Protein AF-A0A3N5H438-F1 (afdb_monomer)

Radius of gyration: 33.27 Å; Cα contacts (8 Å, |Δi|>4): 2670; chains: 1; bounding box: 91×107×100 Å

Nearest PDB structures (foldseek):
  5n6u-assembly2_D  TM=3.757E-01  e=9.312E-01  Dictyoglomus thermophilum H-6-12
  3i0y-assembly1_B  TM=4.280E-01  e=4.410E+00  Xanthomonas campestris pv. campestris
  4zrq-assembly2_B  TM=1.124E-01  e=7.303E-01  Homo sapiens
  7u06-assembly1_b  TM=1.403E-01  e=2.233E+00  Saccharomyces cerevisiae

Sequence (1154 aa):
MGKNQVGRARLQLKKRSRRTARVAKERRRRQEQGTALDREVRRFRRRLAAVRKGLRRRDFLVGAASAGAVLGAPALLAGCSHDEDVQPGTIFFNLSHEDYANKTYTLTGAGKTYRLTKVSDQPEVLRRARRRNSFLRSIPDSQITHHVEGTSYDTTGVSLLYLGSDLDPTAGTWEMSSVYVQLPPSSVGHAYRQARLRTPSGPLPLSPKRQMYGIAPARTEEDLREEQALYDVNAQAAAILSGGPDLFSLDPNSAAHIQTNHVNNDPDLGTLVRALQRPEYGPAQPETSPGKTNPTGWGTLTPVIDDSTGQPFKNKKGTHAGRNQYIPVFHPDIVSFAGQAVARLSSTVKDDPSLGADVTAMIPKPGDPANPALAGAMWVRRDGVSFVDQSPGGTQSGSGPAMALKQIGPQNGLQVLPTVAQNGNTPQVSMEVDNFYVRFLGVYLQFFQPGSQTPLTLSTIPEYTAGTIISGHDPCLDTATEMFVSVLGPMFTVLAIPILPGFITTSFKVPASVGTVRILASGIGAGSNNYPDTLVVGEVMTGLINYGVTAALCAVGAAAGFSVVMRTVVVPFANALAQEFIAALSSSLDGKGIYTAGFWAAQGLGLLKFILAFTSGKGLTQYIQDLVAAIVGATTEAEIEDCAPIVGWILLGISLAVGVANLLETSIEIAESPWTYVNDLVFTYDLSVAIARDPNDSTFPAQADHYTVTALIDDGTPYVQTLPVPQPPPATLDPVVFRSVPRGGMVNVSVAFNQVPSGPSEAILLGKGTTGLIPNDGTGNPAITIEELKYPINGSTKYQHRQKTALDGGGNHVWSLTAPAPTVNLSNLVCGTAGTLCNFRSITVRQGTATDPGYVGYVWQGQSTDPSQGPTCGGGGPAQLDQMANLNTGATAQQGYLAGPCGLANAGVMLSYSLLTHGTSNFYLDTSNQNALHLRQVTLAPPGFEPPSASNPSPASQSWGVLNFMPDALLLHPAGHFVSISNANHKMETLKIPTTSLPDDQAVLHLLAQPKSGKGSRPGLMTSPVAAAVAPDGTILVLEFGDPTASPPLPARIQAFDIGGNPKQFFPQQPSPYVLELTATPNQAGWQFLDMAIEYGGFIYVLSHLDGTYQLDIYSPGQSGTNPISSTTSFNAAKIAVDFWRNVYTLNYEVIPT

Foldseek 3Di:
DPPPPVVVVVVVVVVVVVVVVVVVVVVVVVVVLVVVLVVVLVVLLVVLVCVVVDDDPVVCVVVVVPPPDDPAPPLVCVPPDDPPQPAWAKAWEFPLLDPLVPKWKWKFFLLDIFTKD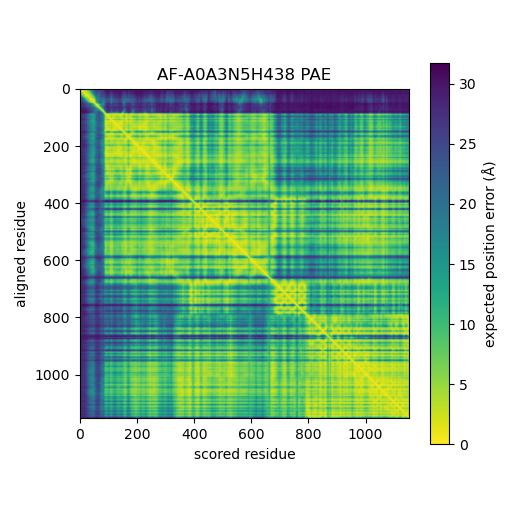FCVVPVVVLVVLVVPFVVSVLADPSRTTIMTTDDRHPLQWKMKMWMWIDQDLVQLFTWTFAIAIDFRLVLLVLLVVVQCVQVVADFGAAFLLCVVSVHDGHHDSSNSSSSRRYDYLLRRLLVLLCLFQLLFFTQRNLNSNSSRVQVRNDPLSNVLSVVCSHSQQGIAGEDPDAPDWDSGHQWYWHFLADPVPRDGQAQCDDPSGSHTFTFTFGDPVSLQSSLVSLQVSSLVSVQDPVQAEECQVPADDVPDDFDPVLQNHSAYFYFWDQFAEPAPPPPDDDADAQKDWQAATDFLQKHKDWDWDDDDPWIKIKIKMAGADQFKWWKWKFFDAVPDPDTDFQVPQPCSVVCNFANPADCLLPDRGIRTWFMAGHDQDQSSDGADHRMDTGMGIRGPRGFKMKMKIAEQADWFDPDVSRHQLGLLCSLCQSQLLCLLCSRNSNNVLSRVLRVSACVVCVVVVSSQSCVQLVVQPPPDDCLALSNLLSSLSSNLSLLSCVLVVHDGDDSSNSSSSSSCSSHPSSSSSSRSNRSSSSSSSLNSNRHNDDLRGSNNSRSLDDRMDIIMMGGFAKAWEFEAEAPVDQFHQQQFQWKKKWKFFAQRRIYIYIGTQDPRTHRGDGIDIDHGNGAFDWIKMKMWGWHQDPDLDHIWTFKMWMQFTDHRHRPDHHYTYMDTFDDTFFAPDADDDAWDWFADPVRAIFTGRPDDDDDDFPVNQDADDAQGFDFWAEKEKADDDPVAWIKIKGKTWHWHADQPPFAALQGDHTATFIWMWMFTPDGRRRQQTDIARGTYRDPQKYWEDDNRHGFKLIWIWDCNDVQWTFIWIFGRVVTDTQHQCSNPVPPFTWGQATERDRFLDWYQFSNQWIWGAHQVWQWIWIWHGDPGTDGRVVRSNRHYTRIAAGDHQDQLGAHRFREWEAAPSRKIKTWHCFAVPDVVGRWTKIFIAHSSSRQHQQQVLEPDSGIQGQPVQTVNLVKDWQYWYAEHVAWIWTWIDDPRKIKIFIDHSDRNHNHGSYMYIPNAARYWYQHNSRDIDGHHSDRRDD

Mean predicted aligned error: 12.06 Å

Solvent-accessible surface area (backbone atoms only — not comparable to full-atom values): 60414 Å² total; per-residue (Å²): 135,82,72,68,61,64,56,53,53,54,51,50,52,53,52,48,52,52,50,52,49,48,54,48,51,50,52,47,49,51,51,50,50,49,54,48,48,54,47,48,51,49,46,47,46,49,52,52,50,41,64,74,47,79,70,59,76,68,60,57,57,67,60,53,76,78,63,86,77,84,92,83,67,68,75,92,51,74,74,72,65,74,95,60,81,74,71,52,49,62,44,33,28,35,46,69,61,48,78,55,88,84,52,60,45,33,43,36,35,40,53,42,75,42,70,54,42,49,29,88,82,46,54,64,58,58,58,55,47,37,75,78,26,71,56,61,58,65,48,59,71,81,56,45,44,30,31,37,73,68,51,80,66,62,67,80,34,28,22,35,35,37,30,37,29,65,70,37,82,86,82,12,46,51,29,41,60,46,43,37,66,47,70,22,72,73,19,46,53,49,21,42,54,58,46,35,73,80,42,79,62,76,59,48,77,68,26,49,60,36,56,74,61,74,44,79,46,43,69,50,56,63,50,58,58,39,50,68,39,51,45,35,57,52,46,27,39,53,28,59,41,36,28,26,62,63,55,33,41,51,24,38,45,42,28,31,28,40,43,58,66,49,53,40,57,37,73,57,51,43,52,49,26,60,52,55,52,36,71,63,28,34,46,19,32,59,51,85,44,94,97,47,78,47,99,45,17,48,16,18,27,42,64,42,62,34,86,92,74,77,40,60,39,54,32,82,45,61,97,53,50,53,30,54,37,34,30,48,42,69,24,72,71,54,36,50,55,43,25,63,44,40,48,56,50,34,40,54,47,68,48,32,72,91,30,36,44,79,43,69,92,61,77,81,56,97,85,60,77,67,59,72,89,44,54,30,22,72,46,71,45,49,65,29,41,35,56,46,79,65,27,87,88,52,100,78,87,77,84,66,43,66,42,32,54,33,66,60,49,50,45,56,49,36,35,73,49,76,45,46,46,80,56,85,96,37,50,34,40,37,34,37,37,41,25,66,33,81,44,24,24,22,29,29,40,33,41,16,41,70,92,48,92,60,69,42,50,44,88,77,36,68,45,54,74,68,42,59,33,38,80,81,69,70,68,90,73,36,60,67,41,38,44,55,75,45,60,33,36,33,36,51,41,52,44,11,39,40,30,53,66,6,55,41,82,48,62,38,42,56,53,93,73,49,42,32,41,36,39,37,42,12,17,68,39,31,55,30,65,83,58,72,92,46,25,63,53,3,36,54,43,24,46,39,50,66,47,41,50,47,34,47,29,19,18,39,42,31,40,83,48,48,46,51,44,35,51,72,42,46,59,80,35,38,57,60,39,43,53,53,49,50,66,74,41,47,84,68,54,65,90,50,60,84,76,37,42,68,30,37,45,42,41,32,52,50,52,50,49,55,49,53,35,51,72,70,70,45,91,65,60,71,58,60,42,51,46,48,50,48,58,40,58,65,58,47,65,37,30,52,58,74,26,46,42,52,30,24,37,39,34,37,27,39,19,29,31,46,63,64,63,79,64,65,38,61,22,60,62,34,36,41,20,52,26,53,47,80,44,47,36,20,41,36,45,71,49,50,34,41,56,43,46,25,89,92,50,81,33,40,58,82,74,34,47,29,33,41,37,39,44,36,31,45,64,16,43,28,36,35,32,56,44,74,43,59,85,78,49,46,68,70,64,80,63,50,68,47,73,40,41,52,52,49,61,34,29,30,43,36,38,40,26,26,20,78,47,97,58,100,60,64,70,32,56,33,27,34,33,53,57,38,76,39,77,27,76,83,83,72,75,52,60,26,60,28,48,72,52,92,76,67,86,47,68,82,45,68,82,74,84,62,57,46,74,37,53,46,100,84,70,42,46,32,71,35,66,86,54,77,70,69,84,41,39,82,91,73,56,59,61,83,48,69,80,22,56,66,48,78,57,28,48,24,46,27,57,54,56,100,86,43,85,18,35,39,37,41,25,36,24,32,25,46,61,51,70,87,78,57,49,31,57,63,64,58,68,65,42,64,20,32,41,42,37,36,29,25,68,57,91,59,14,42,85,39,53,45,71,52,88,46,32,28,73,42,79,67,37,38,45,30,41,30,56,68,55,83,45,65,70,23,35,32,42,43,35,83,40,89,92,50,34,31,29,22,49,28,32,58,71,72,67,47,67,64,52,54,47,64,66,35,73,76,70,70,27,59,19,53,25,20,47,88,62,80,50,57,32,63,43,67,42,78,44,40,24,42,37,32,33,19,38,95,69,15,31,36,33,39,31,71,56,59,98,62,65,33,45,57,87,54,17,67,47,58,34,30,29,37,48,25,57,32,57,32,84,46,90,41,36,34,33,41,43,51,25,50,32,60,37,81,61,39,37,38,37,38,35,22,52,32,35,67,83,44,90,76,54,39,68,18,29,38,38,30,21,17,84,32,40,24,26,14,78,57,18,78,46,32,100,49,31,40,41,47,52,36,68,77,60,36,38,80,79,60,38,41,79,55,28,37,32,41,32,72,83,51,42,33,39,39,35,33,36,45,99,87,47,21,33,40,32,31,37,55,40,77,43,69,70,50,64,58,54,21,64,27,72,75,46,42,55,62,34,52,28,51,40,85,86,68,50,75,46,67,46,53,60,69,75,72,70,128

Secondary structure (DSSP, 8-state):
--SHHHHHHHHHHHHHHHHHHHHHHHHHHHHHHHHHHHHHHHHHHHHHHHHHS---HHHHHHHHTTS---SS-SGGGTT------PPPEEEEE--TTS-TTT---EEEETTEEEE-EETTT-HHHHHHHHHH-HHHHHS-GGG--EEEEEE---SSS-EEEEEEE---TTT---EEEEEEEEPPHHHHHHHHHHHHHHS-SSPPP--HHHHHTTPPPP-SHHHHHHHTTEE-HHHHHHHHHTTSTTT--SSHHHHHHIIIIIGGG-HHHHHHHHHHTSGGG-SBEE-SSTT---SSSSEEEEE-EETTTTEE-B--SSTTTTPBPEEEEE-HHHHHHHHHHHHHHHHHHHT-GGGEEE-TT----TTPPP-GGGTT-SEEE------EE--BTBS--S---SEEESS-S--SSEEEEEEEEEETTEEEEEEEEEE-SSS-EEEEEEEE-TT--SBPPGGG-HHHHTTTTTTT--GGG--SS-EEEEEE--SSEETTEE----EEEEEEEPPTT-SEEEEEEESS-BS--S-GGGSHHHHHHIIIIIIIIHHHHHHTT-GGGHHHHIIIIIHHHHHHHHHHHHHHHHHHHTTS-TTSHHHHHHHHHHHHHHHHHHHTTPPPPHHHHHHHHHHHHTS-HHHHHTTHHHHHHHHHHHHHHHHSSTTS-S-HHHHHSBSEEEEEEEEEEEEEEEEE--TTSSSS-TT--EEEEEEEETTS--EEEEEEPPSSPPS--PPEEEEEEEPSSEEEEEEEEEE--SSS--PEEEEEEEEEEEE-SS----EEE-EE-S----TT-------EEEE-TTS-EEEESSPPPP---GGG---SSTT-EEEEEEEEEE---SSS--EEEEEEEEEE--TTS--BTT--SSEEEEEEEEEESSS-GGGG-EE-SSBBSSS---EE--SS--SS-EEEEE-S-TT-EEEEEEEETTEEEPPPTTT--SSPPEESEEESS--SEEEEETTTEEEEEETTTTEEEEEEPPSS-EEHHHHHHHSBPEEE--BSSSTT-BSSEEEEEE-TTSPEEEEE--BTTSSS-B--EEEEE-TTS-B----TTSSSTTEEE--SS-GGGT-EEEEEEE-TT--EEEEEEETTEEEEEEE-TT-SSSS-SEEEE----SEEEE-TT--EEEE-S-----

pLDDT: mean 80.79, std 16.18, range [22.73, 98.19]

Structure (mmCIF, N/CA/C/O backbone):
data_AF-A0A3N5H438-F1
#
_entry.id   AF-A0A3N5H438-F1
#
loop_
_atom_site.group_PDB
_atom_site.id
_atom_site.type_symbol
_atom_site.label_atom_id
_atom_site.label_alt_id
_atom_site.label_comp_id
_atom_site.label_asym_id
_atom_site.label_entity_id
_atom_site.label_seq_id
_atom_site.pdbx_PDB_ins_code
_atom_site.Cartn_x
_atom_site.Cartn_y
_atom_site.Cartn_z
_atom_site.occupancy
_atom_site.B_iso_or_equiv
_atom_site.auth_seq_id
_atom_site.auth_comp_id
_atom_site.auth_asym_id
_atom_site.auth_atom_id
_atom_site.pdbx_PDB_model_num
ATOM 1 N N . MET A 1 1 ? 3.988 75.719 8.041 1.00 42.56 1 MET A N 1
ATOM 2 C CA . MET A 1 1 ? 4.153 74.290 8.413 1.00 42.56 1 MET A CA 1
ATOM 3 C C . MET A 1 1 ? 2.937 73.649 9.126 1.00 42.56 1 MET A C 1
ATOM 5 O O . MET A 1 1 ? 3.071 72.551 9.643 1.00 42.56 1 MET A O 1
ATOM 9 N N . GLY A 1 2 ? 1.721 74.226 9.098 1.00 46.44 2 GLY A N 1
ATOM 10 C CA . GLY A 1 2 ? 0.580 73.736 9.907 1.00 46.44 2 GLY A CA 1
ATOM 11 C C . GLY A 1 2 ? -0.449 72.801 9.239 1.00 46.44 2 GLY A C 1
ATOM 12 O O . GLY A 1 2 ? -1.396 72.394 9.900 1.00 46.44 2 GLY A O 1
ATOM 13 N N . LYS A 1 3 ? -0.315 72.444 7.951 1.00 40.19 3 LYS A N 1
ATOM 14 C CA . LYS A 1 3 ? -1.337 71.641 7.230 1.00 40.19 3 LYS A CA 1
ATOM 15 C C . LYS A 1 3 ? -1.033 70.133 7.112 1.00 40.19 3 LYS A C 1
ATOM 17 O O . LYS A 1 3 ? -1.947 69.361 6.841 1.00 40.19 3 LYS A O 1
ATOM 22 N N . ASN A 1 4 ? 0.195 69.681 7.397 1.00 45.97 4 ASN A N 1
ATOM 23 C CA . ASN A 1 4 ? 0.608 68.277 7.193 1.00 45.97 4 ASN A CA 1
ATOM 24 C C . ASN A 1 4 ? 0.456 67.345 8.414 1.00 45.97 4 ASN A C 1
ATOM 26 O O . ASN A 1 4 ? 0.427 66.126 8.243 1.00 45.97 4 ASN A O 1
ATOM 30 N N . GLN A 1 5 ? 0.304 67.867 9.637 1.00 43.44 5 GLN A N 1
ATOM 31 C CA . GLN A 1 5 ? 0.108 67.023 10.831 1.00 43.44 5 GLN A CA 1
ATOM 32 C C . GLN A 1 5 ? -1.348 66.563 11.010 1.00 43.44 5 GLN A C 1
ATOM 34 O O . GLN A 1 5 ? -1.593 65.408 11.360 1.00 43.44 5 GLN A O 1
ATOM 39 N N . VAL A 1 6 ? -2.326 67.409 10.672 1.00 47.34 6 VAL A N 1
ATOM 40 C CA . VAL A 1 6 ? -3.759 67.082 10.810 1.00 47.34 6 VAL A CA 1
ATOM 41 C C . VAL A 1 6 ? -4.198 66.004 9.802 1.00 47.34 6 VAL A C 1
ATOM 43 O O . VAL A 1 6 ? -5.014 65.137 10.124 1.00 47.34 6 VAL A O 1
ATOM 46 N N . GLY A 1 7 ? -3.600 65.988 8.603 1.00 42.47 7 GLY A N 1
ATOM 47 C CA . GLY A 1 7 ? -3.840 64.955 7.587 1.00 42.47 7 GLY A CA 1
ATOM 48 C C . GLY A 1 7 ? -3.325 63.567 7.992 1.00 42.47 7 GLY A C 1
ATOM 49 O O . GLY A 1 7 ? -4.034 62.573 7.825 1.00 42.47 7 GLY A O 1
ATOM 50 N N . ARG A 1 8 ? -2.131 63.490 8.602 1.00 44.62 8 ARG A N 1
ATOM 51 C CA . ARG A 1 8 ? -1.542 62.227 9.090 1.00 44.62 8 ARG A CA 1
ATOM 52 C C . ARG A 1 8 ? -2.305 61.641 10.283 1.00 44.62 8 ARG A C 1
ATOM 54 O O . ARG A 1 8 ? -2.537 60.432 10.306 1.00 44.62 8 ARG A O 1
ATOM 61 N N . ALA A 1 9 ? -2.775 62.480 11.209 1.00 45.44 9 ALA A N 1
ATOM 62 C CA . ALA A 1 9 ? -3.584 62.037 12.348 1.00 45.44 9 ALA A CA 1
ATOM 63 C C . ALA A 1 9 ? -4.957 61.483 11.914 1.00 45.44 9 ALA A C 1
ATOM 65 O O . ALA A 1 9 ? -5.362 60.407 12.360 1.00 45.44 9 ALA A O 1
ATOM 66 N N . ARG A 1 10 ? -5.644 62.143 10.966 1.00 46.94 10 ARG A N 1
ATOM 67 C CA . ARG A 1 10 ? -6.917 61.644 10.401 1.00 46.94 10 ARG A CA 1
ATOM 68 C C . ARG A 1 10 ? -6.755 60.335 9.623 1.00 46.94 10 ARG A C 1
ATOM 70 O O . ARG A 1 10 ? -7.643 59.483 9.680 1.00 46.94 10 ARG A O 1
ATOM 77 N N . LEU A 1 11 ? -5.632 60.145 8.926 1.00 44.91 11 LEU A N 1
ATOM 78 C CA . LEU A 1 11 ? -5.351 58.906 8.195 1.00 44.91 11 LEU A CA 1
ATOM 79 C C . LEU A 1 11 ? -5.048 57.733 9.145 1.00 44.91 11 LEU A C 1
ATOM 81 O O . LEU A 1 11 ? -5.521 56.621 8.908 1.00 44.91 11 LEU A O 1
ATOM 85 N N . GLN A 1 12 ? -4.322 57.974 10.243 1.00 45.34 12 GLN A N 1
ATOM 86 C CA . GLN A 1 12 ? -4.072 56.955 11.269 1.00 45.34 12 GLN A CA 1
ATOM 87 C C . GLN A 1 12 ? -5.337 56.573 12.046 1.00 45.34 12 GLN A C 1
ATOM 89 O O . GLN A 1 12 ? -5.550 55.386 12.293 1.00 45.34 12 GLN A O 1
ATOM 94 N N . LEU A 1 13 ? -6.220 57.529 12.352 1.00 45.62 13 LEU A N 1
ATOM 95 C CA . LEU A 1 13 ? -7.519 57.244 12.973 1.00 45.62 13 LEU A CA 1
ATOM 96 C C . LEU A 1 13 ? -8.444 56.440 12.047 1.00 45.62 13 LEU A C 1
ATOM 98 O O . LEU A 1 13 ? -9.061 55.477 12.501 1.00 45.62 13 LEU A O 1
ATOM 102 N N . LYS A 1 14 ? -8.482 56.750 10.740 1.00 47.09 14 LYS A N 1
ATOM 103 C CA . LYS A 1 14 ? -9.216 55.938 9.747 1.00 47.09 14 LYS A CA 1
ATOM 104 C C . LYS A 1 14 ? -8.624 54.534 9.578 1.00 47.09 14 LYS A C 1
ATOM 106 O O . LYS A 1 14 ? -9.381 53.580 9.418 1.00 47.09 14 LYS A O 1
ATOM 111 N N . LYS A 1 15 ? -7.294 54.379 9.621 1.00 44.81 15 LYS A N 1
ATOM 112 C CA . LYS A 1 15 ? -6.634 53.058 9.574 1.00 44.81 15 LYS A CA 1
ATOM 113 C C . LYS A 1 15 ? -6.900 52.244 10.842 1.00 44.81 15 LYS A C 1
ATOM 115 O O . LYS A 1 15 ? -7.200 51.058 10.729 1.00 44.81 15 LYS A O 1
ATOM 120 N N . ARG A 1 16 ? -6.865 52.871 12.026 1.00 44.16 16 ARG A N 1
ATOM 121 C CA . ARG A 1 16 ? -7.253 52.226 13.289 1.00 44.16 16 ARG A CA 1
ATOM 122 C C . ARG A 1 16 ? -8.718 51.811 13.262 1.00 44.16 16 ARG A C 1
ATOM 124 O O . ARG A 1 16 ? -8.964 50.633 13.450 1.00 44.16 16 ARG A O 1
ATOM 131 N N . SER A 1 17 ? -9.663 52.693 12.920 1.00 45.31 17 SER A N 1
ATOM 132 C CA . SER A 1 17 ? -11.089 52.323 12.930 1.00 45.31 17 SER A CA 1
ATOM 133 C C . SER A 1 17 ? -11.441 51.242 11.902 1.00 45.31 17 SER A C 1
ATOM 135 O O . SER A 1 17 ? -12.240 50.363 12.207 1.00 45.31 17 SER A O 1
ATOM 137 N N . ARG A 1 18 ? -10.792 51.223 10.726 1.00 47.41 18 ARG A N 1
ATOM 138 C CA . ARG A 1 18 ? -10.933 50.124 9.752 1.00 47.41 18 ARG A CA 1
ATOM 139 C C . ARG A 1 18 ? -10.354 48.806 10.267 1.00 47.41 18 ARG A C 1
ATOM 141 O O . ARG A 1 18 ? -10.950 47.762 10.024 1.00 47.41 18 ARG A O 1
ATOM 148 N N . ARG A 1 19 ? -9.236 48.841 11.003 1.00 42.94 19 ARG A N 1
ATOM 149 C CA . ARG A 1 19 ? -8.650 47.655 11.649 1.00 42.94 19 ARG A CA 1
ATOM 150 C C . ARG A 1 19 ? -9.550 47.142 12.777 1.00 42.94 19 ARG A C 1
ATOM 152 O O . ARG A 1 19 ? -9.831 45.951 12.807 1.00 42.94 19 ARG A O 1
ATOM 159 N N . THR A 1 20 ? -10.082 48.019 13.630 1.00 47.00 20 THR A N 1
ATOM 160 C CA . THR A 1 20 ? -11.021 47.634 14.697 1.00 47.00 20 THR A CA 1
ATOM 161 C C . THR A 1 20 ? -12.344 47.121 14.132 1.00 47.00 20 THR A C 1
ATOM 163 O O . THR A 1 20 ? -12.867 46.134 14.630 1.00 47.00 20 THR A O 1
ATOM 166 N N . ALA A 1 21 ? -12.860 47.726 13.058 1.00 47.81 21 ALA A N 1
ATOM 167 C CA . ALA A 1 21 ? -14.072 47.266 12.382 1.00 47.81 21 ALA A CA 1
ATOM 168 C C . ALA A 1 21 ? -13.872 45.916 11.676 1.00 47.81 21 ALA A C 1
ATOM 170 O O . ALA A 1 21 ? -14.786 45.097 11.679 1.00 47.81 21 ALA A O 1
ATOM 171 N N . ARG A 1 22 ? -12.684 45.650 11.112 1.00 51.47 22 ARG A N 1
ATOM 172 C CA . ARG A 1 22 ? -12.338 44.346 10.523 1.00 51.47 22 ARG A CA 1
ATOM 173 C C . ARG A 1 22 ? -12.237 43.264 11.598 1.00 51.47 22 ARG A C 1
ATOM 175 O O . ARG A 1 22 ? -12.909 42.251 11.468 1.00 51.47 22 ARG A O 1
ATOM 182 N N . VAL A 1 23 ? -11.525 43.532 12.695 1.00 46.59 23 VAL A N 1
ATOM 183 C CA . VAL A 1 23 ? -11.426 42.620 13.851 1.00 46.59 23 VAL A CA 1
ATOM 184 C C . VAL A 1 23 ? -12.795 42.379 14.496 1.00 46.59 23 VAL A C 1
ATOM 186 O O . VAL A 1 23 ? -13.115 41.252 14.856 1.00 46.59 23 VAL A O 1
ATOM 189 N N . ALA A 1 24 ? -13.641 43.406 14.601 1.00 45.59 24 ALA A N 1
ATOM 190 C CA . ALA A 1 24 ? -15.003 43.266 15.108 1.00 45.59 24 ALA A CA 1
ATOM 191 C C . ALA A 1 24 ? -15.904 42.479 14.146 1.00 45.59 24 ALA A C 1
ATOM 193 O O . ALA A 1 24 ? -16.684 41.654 14.603 1.00 45.59 24 ALA A O 1
ATOM 194 N N . LYS A 1 25 ? -15.786 42.682 12.825 1.00 51.09 25 LYS A N 1
ATOM 195 C CA . LYS A 1 25 ? -16.531 41.921 11.807 1.00 51.09 25 LYS A CA 1
ATOM 196 C C . LYS A 1 25 ? -16.107 40.453 11.781 1.00 51.09 25 LYS A C 1
ATOM 198 O O . LYS A 1 25 ? -16.950 39.585 11.617 1.00 51.09 25 LYS A O 1
ATOM 203 N N . GLU A 1 26 ? -14.826 40.181 11.980 1.00 42.00 26 GLU A N 1
ATOM 204 C CA . GLU A 1 26 ? -14.257 38.836 12.031 1.00 42.00 26 GLU A CA 1
ATOM 205 C C . GLU A 1 26 ? -14.612 38.121 13.339 1.00 42.00 26 GLU A C 1
ATOM 207 O O . GLU A 1 26 ? -15.062 36.981 13.300 1.00 42.00 26 GLU A O 1
ATOM 212 N N . ARG A 1 27 ? -14.573 38.823 14.483 1.00 44.22 27 ARG A N 1
ATOM 213 C CA . ARG A 1 27 ? -15.159 38.336 15.743 1.00 44.22 27 ARG A CA 1
ATOM 214 C C . ARG A 1 27 ? -16.651 38.066 15.607 1.00 44.22 27 ARG A C 1
ATOM 216 O O . ARG A 1 27 ? -17.095 37.019 16.045 1.00 44.22 27 ARG A O 1
ATOM 223 N N . ARG A 1 28 ? -17.414 38.962 14.977 1.00 47.03 28 ARG A N 1
ATOM 224 C CA . ARG A 1 28 ? -18.856 38.787 14.768 1.00 47.03 28 ARG A CA 1
ATOM 225 C C . ARG A 1 28 ? -19.147 37.619 13.830 1.00 47.03 28 ARG A C 1
ATOM 227 O O . ARG A 1 28 ? -20.048 36.858 14.123 1.00 47.03 28 ARG A O 1
ATOM 234 N N . ARG A 1 29 ? -18.338 37.410 12.786 1.00 42.72 29 ARG A N 1
ATOM 235 C CA . ARG A 1 29 ? -18.432 36.249 11.886 1.00 42.72 29 ARG A CA 1
ATOM 236 C C . ARG A 1 29 ? -18.082 34.941 12.603 1.00 42.72 29 ARG A C 1
ATOM 238 O O . ARG A 1 29 ? -18.810 33.974 12.436 1.00 42.72 29 ARG A O 1
ATOM 245 N N . ARG A 1 30 ? -17.052 34.931 13.460 1.00 44.06 30 ARG A N 1
ATOM 246 C CA . ARG A 1 30 ? -16.721 33.796 14.348 1.00 44.06 30 ARG A CA 1
ATOM 247 C C . ARG A 1 30 ? -17.829 33.529 15.374 1.00 44.06 30 ARG A C 1
ATOM 249 O O . ARG A 1 30 ? -18.160 32.383 15.632 1.00 44.06 30 ARG A O 1
ATOM 256 N N . GLN A 1 31 ? -18.459 34.574 15.907 1.00 43.56 31 GLN A N 1
ATOM 257 C CA . GLN A 1 31 ? -19.578 34.475 16.850 1.00 43.56 31 GLN A CA 1
ATOM 258 C C . GLN A 1 31 ? -20.887 34.055 16.152 1.00 43.56 31 GLN A C 1
ATOM 260 O O . GLN A 1 31 ? -21.694 33.324 16.716 1.00 43.56 31 GLN A O 1
ATOM 265 N N . GLU A 1 32 ? -21.104 34.468 14.904 1.00 45.69 32 GLU A N 1
ATOM 266 C CA . GLU A 1 32 ? -22.218 34.048 14.046 1.00 45.69 32 GLU A CA 1
ATOM 267 C C . GLU A 1 32 ? -22.048 32.595 13.583 1.00 45.69 32 GLU A C 1
ATOM 269 O O . GLU A 1 32 ? -23.017 31.842 13.620 1.00 45.69 32 GLU A O 1
ATOM 274 N N . GLN A 1 33 ? -20.826 32.168 13.242 1.00 42.88 33 GLN A N 1
ATOM 275 C CA . GLN A 1 33 ? -20.488 30.765 12.972 1.00 42.88 33 GLN A CA 1
ATOM 276 C C . GLN A 1 33 ? -20.635 29.904 14.232 1.00 42.88 33 GLN A C 1
ATOM 278 O O . GLN A 1 33 ? -21.307 28.880 14.179 1.00 42.88 33 GLN A O 1
ATOM 283 N N . GLY A 1 34 ? -20.132 30.369 15.380 1.00 38.66 34 GLY A N 1
ATOM 284 C CA . GLY A 1 34 ? -20.322 29.710 16.673 1.00 38.66 34 GLY A CA 1
ATOM 285 C C . GLY A 1 34 ? -21.797 29.602 17.066 1.00 38.66 34 GLY A C 1
ATOM 286 O O . GLY A 1 34 ? -22.247 28.541 17.458 1.00 38.66 34 GLY A O 1
ATOM 287 N N . THR A 1 35 ? -22.613 30.646 16.875 1.00 47.47 35 THR A N 1
ATOM 288 C CA . THR A 1 35 ? -24.065 30.584 17.161 1.00 47.47 35 THR A CA 1
ATOM 289 C C . THR A 1 35 ? -24.879 29.819 16.113 1.00 47.47 35 THR A C 1
ATOM 291 O O . THR A 1 35 ? -26.017 29.432 16.399 1.00 47.47 35 THR A O 1
ATOM 294 N N . ALA A 1 36 ? -24.357 29.624 14.899 1.00 42.31 36 ALA A N 1
ATOM 295 C CA . ALA A 1 36 ? -24.934 28.733 13.895 1.00 42.31 36 ALA A CA 1
ATOM 296 C C . ALA A 1 36 ? -24.640 27.268 14.243 1.00 42.31 36 ALA A C 1
ATOM 298 O O . ALA A 1 36 ? -25.578 26.472 14.260 1.00 42.31 36 ALA A O 1
ATOM 299 N N . LEU A 1 37 ? -23.400 26.957 14.638 1.00 43.06 37 LEU A N 1
ATOM 300 C CA . LEU A 1 37 ? -23.001 25.661 15.186 1.00 43.06 37 LEU A CA 1
ATOM 301 C C . LEU A 1 37 ? -23.797 25.342 16.450 1.00 43.06 37 LEU A C 1
ATOM 303 O O . LEU A 1 37 ? -24.412 24.296 16.530 1.00 43.06 37 LEU A O 1
ATOM 307 N N . ASP A 1 38 ? -23.913 26.277 17.390 1.00 45.91 38 ASP A N 1
ATOM 308 C CA . ASP A 1 38 ? -24.667 26.090 18.633 1.00 45.91 38 ASP A CA 1
ATOM 309 C C . ASP A 1 38 ? -26.170 25.862 18.358 1.00 45.91 38 ASP A C 1
ATOM 311 O O . ASP A 1 38 ? -26.862 25.119 19.059 1.00 45.91 38 ASP A O 1
ATOM 315 N N . ARG A 1 39 ? -26.699 26.440 17.269 1.00 52.00 39 ARG A N 1
ATOM 316 C CA . ARG A 1 39 ? -28.047 26.146 16.758 1.00 52.00 39 ARG A CA 1
ATOM 317 C C . ARG A 1 39 ? -28.134 24.777 16.087 1.00 52.00 39 ARG A C 1
ATOM 319 O O . ARG A 1 39 ? -29.151 24.111 16.277 1.00 52.00 39 ARG A O 1
ATOM 326 N N . GLU A 1 40 ? -27.128 24.348 15.331 1.00 45.25 40 GLU A N 1
ATOM 327 C CA . GLU A 1 40 ? -27.066 23.009 14.735 1.00 45.25 40 GLU A CA 1
ATOM 328 C C . GLU A 1 40 ? -26.846 21.917 15.775 1.00 45.25 40 GLU A C 1
ATOM 330 O O . GLU A 1 40 ? -27.568 20.934 15.734 1.00 45.25 40 GLU A O 1
ATOM 335 N N . VAL A 1 41 ? -25.989 22.122 16.771 1.00 44.19 41 VAL A N 1
ATOM 336 C CA . VAL A 1 41 ? -25.796 21.260 17.942 1.00 44.19 41 VAL A CA 1
ATOM 337 C C . VAL A 1 41 ? -27.076 21.206 18.774 1.00 44.19 41 VAL A C 1
ATOM 339 O O . VAL A 1 41 ? -27.489 20.134 19.203 1.00 44.19 41 VAL A O 1
ATOM 342 N N . ARG A 1 42 ? -27.809 22.316 18.948 1.00 50.97 42 ARG A N 1
ATOM 343 C CA . ARG A 1 42 ? -29.153 22.274 19.562 1.00 50.97 42 ARG A CA 1
ATOM 344 C C . ARG A 1 42 ? -30.178 21.553 18.685 1.00 50.97 42 ARG A C 1
ATOM 346 O O . ARG A 1 42 ? -31.049 20.875 19.227 1.00 50.97 42 ARG A O 1
ATOM 353 N N . ARG A 1 43 ? -30.114 21.673 17.353 1.00 49.12 43 ARG A N 1
ATOM 354 C CA . ARG A 1 43 ? -30.951 20.884 16.428 1.00 49.12 43 ARG A CA 1
ATOM 355 C C . ARG A 1 43 ? -30.562 19.410 16.447 1.00 49.12 43 ARG A C 1
ATOM 357 O O . ARG A 1 43 ? -31.460 18.588 16.369 1.00 49.12 43 ARG A O 1
ATOM 364 N N . PHE A 1 44 ? -29.284 19.088 16.599 1.00 42.59 44 PHE A N 1
ATOM 365 C CA . PHE A 1 44 ? -28.742 17.749 16.783 1.00 42.59 44 PHE A CA 1
ATOM 366 C C . PHE A 1 44 ? -29.260 17.171 18.096 1.00 42.59 44 PHE A C 1
ATOM 368 O O . PHE A 1 44 ? -29.938 16.155 18.055 1.00 42.59 44 PHE A O 1
ATOM 375 N N . ARG A 1 45 ? -29.142 17.902 19.215 1.00 46.72 45 ARG A N 1
ATOM 376 C CA . ARG A 1 45 ? -29.771 17.560 20.504 1.00 46.72 45 ARG A CA 1
ATOM 377 C C . ARG A 1 45 ? -31.277 17.327 20.369 1.00 46.72 45 ARG A C 1
ATOM 379 O O . ARG A 1 45 ? -31.792 16.389 20.956 1.00 46.72 45 ARG A O 1
ATOM 386 N N . ARG A 1 46 ? -31.997 18.139 19.582 1.00 47.22 46 ARG A N 1
ATOM 387 C CA . ARG A 1 46 ? -33.444 17.959 19.336 1.00 47.22 46 ARG A CA 1
ATOM 388 C C . ARG A 1 46 ? -33.761 16.778 18.415 1.00 47.22 46 ARG A C 1
ATOM 390 O O . ARG A 1 46 ? -34.739 16.091 18.673 1.00 47.22 46 ARG A O 1
ATOM 397 N N . ARG A 1 47 ? -32.966 16.537 17.367 1.00 42.53 47 ARG A N 1
ATOM 398 C CA . ARG A 1 47 ? -33.120 15.406 16.435 1.00 42.53 47 ARG A CA 1
ATOM 399 C C . ARG A 1 47 ? -32.802 14.088 17.133 1.00 42.53 47 ARG A C 1
ATOM 401 O O . ARG A 1 47 ? -33.616 13.185 17.063 1.00 42.53 47 ARG A O 1
ATOM 408 N N . LEU A 1 48 ? -31.710 14.013 17.891 1.00 39.50 48 LEU A N 1
ATOM 409 C CA . LEU A 1 48 ? -31.373 12.864 18.735 1.00 39.50 48 LEU A CA 1
ATOM 410 C C . LEU A 1 48 ? -32.376 12.658 19.867 1.00 39.50 48 LEU A C 1
ATOM 412 O O . LEU A 1 48 ? -32.759 11.525 20.119 1.00 39.50 48 LEU A O 1
ATOM 416 N N . ALA A 1 49 ? -32.870 13.722 20.509 1.00 39.50 49 ALA A N 1
ATOM 417 C CA . ALA A 1 49 ? -33.947 13.595 21.494 1.00 39.50 49 ALA A CA 1
ATOM 418 C C . ALA A 1 49 ? -35.264 13.102 20.869 1.00 39.50 49 ALA A C 1
ATOM 420 O O . ALA A 1 49 ? -36.021 12.409 21.539 1.00 39.50 49 ALA A O 1
ATOM 421 N N . ALA A 1 50 ? -35.531 13.436 19.602 1.00 36.19 50 ALA A N 1
ATOM 422 C CA . ALA A 1 50 ? -36.682 12.943 18.847 1.00 36.19 50 ALA A CA 1
ATOM 423 C C . ALA A 1 50 ? -36.483 11.514 18.308 1.00 36.19 50 ALA A C 1
ATOM 425 O O . ALA A 1 50 ? -37.456 10.797 18.132 1.00 36.19 50 ALA A O 1
ATOM 426 N N . VAL A 1 51 ? -35.240 11.077 18.092 1.00 35.47 51 VAL A N 1
ATOM 427 C CA . VAL A 1 51 ? -34.901 9.669 17.824 1.00 35.47 51 VAL A CA 1
ATOM 428 C C . VAL A 1 51 ? -34.994 8.843 19.117 1.00 35.47 51 VAL A C 1
ATOM 430 O O . VAL A 1 51 ? -35.545 7.752 19.101 1.00 35.47 51 VAL A O 1
ATOM 433 N N . ARG A 1 52 ? -34.575 9.397 20.267 1.00 34.47 52 ARG A N 1
ATOM 434 C CA . ARG A 1 52 ? -34.736 8.790 21.606 1.00 34.47 52 ARG A CA 1
ATOM 435 C C . ARG A 1 52 ? -36.190 8.750 22.102 1.00 34.47 52 ARG A C 1
ATOM 437 O O . ARG A 1 52 ? -36.509 7.935 22.960 1.00 34.47 52 ARG A O 1
ATOM 444 N N . LYS A 1 53 ? -37.074 9.630 21.615 1.00 33.12 53 LYS A N 1
ATOM 445 C CA . LYS A 1 53 ? -38.523 9.604 21.889 1.00 33.12 53 LYS A CA 1
ATOM 446 C C . LYS A 1 53 ? -39.263 9.193 20.621 1.00 33.12 53 LYS A C 1
ATOM 448 O O . LYS A 1 53 ? -39.625 10.066 19.842 1.00 33.12 53 LYS A O 1
ATOM 453 N N . GLY A 1 54 ? -39.495 7.888 20.465 1.00 34.12 54 GLY A N 1
ATOM 454 C CA . GLY A 1 54 ? -40.154 7.253 19.318 1.00 34.12 54 GLY A CA 1
ATOM 455 C C . GLY A 1 54 ? -41.130 8.158 18.558 1.00 34.12 54 GLY A C 1
ATOM 456 O O . GLY A 1 54 ? -42.234 8.460 19.021 1.00 34.12 54 GLY A O 1
ATOM 457 N N . LEU A 1 55 ? -40.704 8.607 17.376 1.00 32.91 55 LEU A N 1
ATOM 458 C CA . LEU A 1 55 ? -41.538 9.360 16.449 1.00 32.91 55 LEU A CA 1
ATOM 459 C C . LEU A 1 55 ? -42.513 8.399 15.768 1.00 32.91 55 LEU A C 1
ATOM 461 O O . LEU A 1 55 ? -42.124 7.524 14.997 1.00 32.91 55 LEU A O 1
ATOM 465 N N . ARG A 1 56 ? -43.812 8.591 16.012 1.00 35.53 56 ARG A N 1
ATOM 466 C CA . ARG A 1 56 ? -44.856 7.860 15.291 1.00 35.53 56 ARG A CA 1
ATOM 467 C C . ARG A 1 56 ? -44.824 8.266 13.815 1.00 35.53 56 ARG A C 1
ATOM 469 O O . ARG A 1 56 ? -44.782 9.449 13.481 1.00 35.53 56 ARG A O 1
ATOM 476 N N . ARG A 1 57 ? -44.929 7.269 12.931 1.00 33.97 57 ARG A N 1
ATOM 477 C CA . ARG A 1 57 ? -44.882 7.329 11.450 1.00 33.97 57 ARG A CA 1
ATOM 478 C C . ARG A 1 57 ? -45.627 8.511 10.794 1.00 33.97 57 ARG A C 1
ATOM 480 O O . ARG A 1 57 ? -45.269 8.928 9.698 1.00 33.97 57 ARG A O 1
ATOM 487 N N . ARG A 1 58 ? -46.659 9.059 11.448 1.00 32.78 58 ARG A N 1
ATOM 488 C CA . ARG A 1 58 ? -47.494 10.161 10.941 1.00 32.78 58 ARG A CA 1
ATOM 489 C C . ARG A 1 58 ? -46.837 11.544 11.076 1.00 32.78 58 ARG A C 1
ATOM 491 O O . ARG A 1 58 ? -47.028 12.373 10.194 1.00 32.78 58 ARG A O 1
ATOM 498 N N . ASP A 1 59 ? -46.015 11.763 12.100 1.00 35.66 59 ASP A N 1
ATOM 499 C CA . ASP A 1 59 ? -45.337 13.051 12.329 1.00 35.66 59 ASP A CA 1
ATOM 500 C C . ASP A 1 59 ? -44.084 13.201 11.448 1.00 35.66 59 ASP A C 1
ATOM 502 O O . ASP A 1 59 ? -43.737 14.307 11.028 1.00 35.66 59 ASP A O 1
ATOM 506 N N . PHE A 1 60 ? -43.464 12.075 11.069 1.00 34.09 60 PHE A N 1
ATOM 507 C CA . PHE A 1 60 ? -42.390 12.019 10.071 1.00 34.09 60 PHE A CA 1
ATOM 508 C C . PHE A 1 60 ? -42.876 12.465 8.682 1.00 34.09 60 PHE A C 1
ATOM 510 O O . PHE A 1 60 ? -42.209 13.257 8.025 1.00 34.09 60 PHE A O 1
ATOM 517 N N . LEU A 1 61 ? -44.072 12.039 8.257 1.00 31.72 61 LEU A N 1
ATOM 518 C CA . LEU A 1 61 ? -44.628 12.391 6.942 1.00 31.72 61 LEU A CA 1
ATOM 519 C C . LEU A 1 61 ? -45.067 13.862 6.843 1.00 31.72 61 LEU A C 1
ATOM 521 O O . LEU A 1 61 ? -44.905 14.478 5.792 1.00 31.72 61 LEU A O 1
ATOM 525 N N . VAL A 1 62 ? -45.573 14.450 7.932 1.00 32.78 62 VAL A N 1
ATOM 526 C CA . VAL A 1 62 ? -45.994 15.864 7.952 1.00 32.78 62 VAL A CA 1
ATOM 527 C C . VAL A 1 62 ? -44.786 16.811 8.045 1.00 32.78 62 VAL A C 1
ATOM 529 O O . VAL A 1 62 ? -44.790 17.873 7.425 1.00 32.78 62 VAL A O 1
ATOM 532 N N . GLY A 1 63 ? -43.707 16.410 8.730 1.00 31.22 63 GLY A N 1
ATOM 533 C CA . GLY A 1 63 ? -42.431 17.139 8.722 1.00 31.22 63 GLY A CA 1
ATOM 534 C C . GLY A 1 63 ? -41.634 16.995 7.416 1.00 31.22 63 GLY A C 1
ATOM 535 O O . GLY A 1 63 ? -40.948 17.932 7.009 1.00 31.22 63 GLY A O 1
ATOM 536 N N . ALA A 1 64 ? -41.752 15.857 6.724 1.00 32.34 64 ALA A N 1
ATOM 537 C CA . ALA A 1 64 ? -41.013 15.557 5.494 1.00 32.34 64 ALA A CA 1
ATOM 538 C C . ALA A 1 64 ? -41.481 16.353 4.260 1.00 32.34 64 ALA A C 1
ATOM 540 O O . ALA A 1 64 ? -40.691 16.567 3.342 1.00 32.34 64 ALA A O 1
ATOM 541 N N . ALA A 1 65 ? -42.717 16.861 4.242 1.00 25.31 65 ALA A N 1
ATOM 542 C CA . ALA A 1 65 ? -43.250 17.620 3.106 1.00 25.31 65 ALA A CA 1
ATOM 543 C C . ALA A 1 65 ? -42.670 19.046 2.962 1.00 25.31 65 ALA A C 1
ATOM 545 O O . ALA A 1 65 ? -42.830 19.667 1.916 1.00 25.31 65 ALA A O 1
ATOM 546 N N . SER A 1 66 ? -41.985 19.579 3.983 1.00 26.34 66 SER A N 1
ATOM 547 C CA . SER A 1 66 ? -41.520 20.980 4.006 1.00 26.34 66 SER A CA 1
ATOM 548 C C . SER A 1 66 ? -40.003 21.166 3.856 1.00 26.34 66 SER A C 1
ATOM 550 O O . SER A 1 66 ? -39.542 22.303 3.787 1.00 26.34 66 SER A O 1
ATOM 552 N N . ALA A 1 67 ? -39.220 20.084 3.757 1.00 27.23 67 ALA A N 1
ATOM 553 C CA . ALA A 1 67 ? -37.753 20.155 3.742 1.00 27.23 67 ALA A CA 1
ATOM 554 C C . ALA A 1 67 ? -37.060 19.377 2.605 1.00 27.23 67 ALA A C 1
ATOM 556 O O . ALA A 1 67 ? -35.867 19.116 2.718 1.00 27.23 67 ALA A O 1
ATOM 557 N N . GLY A 1 68 ? -37.771 19.026 1.524 1.00 23.03 68 GLY A N 1
ATOM 558 C CA . GLY A 1 68 ? -37.181 18.714 0.208 1.00 23.03 68 GLY A CA 1
ATOM 559 C C . GLY A 1 68 ? -35.973 17.763 0.175 1.00 23.03 68 GLY A C 1
ATOM 560 O O . GLY A 1 68 ? -35.082 17.963 -0.641 1.00 23.03 68 GLY A O 1
ATOM 561 N N . ALA A 1 69 ? -35.909 16.765 1.060 1.00 25.91 69 ALA A N 1
ATOM 562 C CA . ALA A 1 69 ? -34.748 15.886 1.199 1.00 25.91 69 ALA A CA 1
ATOM 563 C C . ALA A 1 69 ? -35.158 14.444 1.527 1.00 25.91 69 ALA A C 1
ATOM 565 O O . ALA A 1 69 ? -34.872 13.963 2.616 1.00 25.91 69 ALA A O 1
ATOM 566 N N . VAL A 1 70 ? -35.824 13.746 0.599 1.00 27.00 70 VAL A N 1
ATOM 567 C CA . VAL A 1 70 ? -35.890 12.271 0.607 1.00 27.00 70 VAL A CA 1
ATOM 568 C C . VAL A 1 70 ? -36.007 11.744 -0.827 1.00 27.00 70 VAL A C 1
ATOM 570 O O . VAL A 1 70 ? -37.106 11.620 -1.353 1.00 27.00 70 VAL A O 1
ATOM 573 N N . LEU A 1 71 ? -34.874 11.382 -1.433 1.00 23.55 71 LEU A N 1
ATOM 574 C CA . LEU A 1 71 ? -34.805 10.403 -2.532 1.00 23.55 71 LEU A CA 1
ATOM 575 C C . LEU A 1 71 ? -33.589 9.456 -2.391 1.00 23.55 71 LEU A C 1
ATOM 577 O O . LEU A 1 71 ? -33.104 8.920 -3.377 1.00 23.55 71 LEU A O 1
ATOM 581 N N . GLY A 1 72 ? -33.092 9.213 -1.169 1.00 26.08 72 GLY A N 1
ATOM 582 C CA . GLY A 1 72 ? -31.841 8.456 -0.967 1.00 26.08 72 GLY A CA 1
ATOM 583 C C . GLY A 1 72 ? -31.749 7.574 0.282 1.00 26.08 72 GLY A C 1
ATOM 584 O O . GLY A 1 72 ? -30.643 7.273 0.709 1.00 26.08 72 GLY A O 1
ATOM 585 N N . ALA A 1 73 ? -32.867 7.163 0.892 1.00 26.02 73 ALA A N 1
ATOM 586 C CA . ALA A 1 73 ? -32.853 6.322 2.097 1.00 26.02 73 ALA A CA 1
ATOM 587 C C . ALA A 1 73 ? -33.592 4.959 2.012 1.00 26.02 73 ALA A C 1
ATOM 589 O O . ALA A 1 73 ? -34.295 4.630 2.964 1.00 26.02 73 ALA A O 1
ATOM 590 N N . PRO A 1 74 ? -33.474 4.122 0.956 1.00 22.78 74 PRO A N 1
ATOM 591 C CA . PRO A 1 74 ? -34.009 2.757 1.040 1.00 22.78 74 PRO A CA 1
ATOM 592 C C . PRO A 1 74 ? -33.078 1.774 1.779 1.00 22.78 74 PRO A C 1
ATOM 594 O O . PRO A 1 74 ? -33.569 0.890 2.470 1.00 22.78 74 PRO A O 1
ATOM 597 N N . ALA A 1 75 ? -31.748 1.919 1.683 1.00 26.02 75 ALA A N 1
ATOM 598 C CA . ALA A 1 75 ? -30.810 0.900 2.187 1.00 26.02 75 ALA A CA 1
ATOM 599 C C . ALA A 1 75 ? -30.504 1.007 3.697 1.00 26.02 75 ALA A C 1
ATOM 601 O O . ALA A 1 75 ? -30.447 -0.012 4.376 1.00 26.02 75 ALA A O 1
ATOM 602 N N . LEU A 1 76 ? -30.424 2.223 4.256 1.00 27.72 76 LEU A N 1
ATOM 603 C CA . LEU A 1 76 ? -30.268 2.456 5.708 1.00 27.72 76 LEU A CA 1
ATOM 604 C C . LEU A 1 76 ? -31.544 2.155 6.527 1.00 27.72 76 LEU A C 1
ATOM 606 O O . LEU A 1 76 ? -31.528 2.248 7.749 1.00 27.72 76 LEU A O 1
ATOM 610 N N . LEU A 1 77 ? -32.650 1.801 5.863 1.00 26.89 77 LEU A N 1
ATOM 611 C CA . LEU A 1 77 ? -33.944 1.476 6.478 1.00 26.89 77 LEU A CA 1
ATOM 612 C C . LEU A 1 77 ? -34.451 0.068 6.113 1.00 26.89 77 LEU A C 1
ATOM 614 O O . LEU A 1 77 ? -35.562 -0.303 6.489 1.00 26.89 77 LEU A O 1
ATOM 618 N N . ALA A 1 78 ? -33.642 -0.760 5.443 1.00 22.95 78 ALA A N 1
ATOM 619 C CA . ALA A 1 78 ? -34.013 -2.140 5.108 1.00 22.95 78 ALA A CA 1
ATOM 620 C C . ALA A 1 78 ? -34.016 -3.101 6.322 1.00 22.95 78 ALA A C 1
ATOM 622 O O . ALA A 1 78 ? -34.268 -4.293 6.170 1.00 22.95 78 ALA A O 1
ATOM 623 N N . GLY A 1 79 ? -33.781 -2.581 7.531 1.00 25.72 79 GLY A N 1
ATOM 624 C CA . GLY A 1 79 ? -33.897 -3.289 8.806 1.00 25.72 79 GLY A CA 1
ATOM 625 C C . GLY A 1 79 ? -35.070 -2.834 9.679 1.00 25.72 79 GLY A C 1
ATOM 626 O O . GLY A 1 79 ? -35.025 -3.060 10.882 1.00 25.72 79 GLY A O 1
ATOM 627 N N . CYS A 1 80 ? -36.103 -2.179 9.134 1.00 23.59 80 CYS A N 1
ATOM 628 C CA . CYS A 1 80 ? -37.310 -1.866 9.908 1.00 23.59 80 CYS A CA 1
ATOM 629 C C . CYS A 1 80 ? -38.151 -3.132 10.172 1.00 23.59 80 CYS A C 1
ATOM 631 O O . CYS A 1 80 ? -39.246 -3.287 9.629 1.00 23.59 80 CYS A O 1
ATOM 633 N N . SER A 1 81 ? -37.667 -4.022 11.045 1.00 24.81 81 SER A N 1
ATOM 634 C CA . SER A 1 81 ? -38.579 -4.696 11.966 1.00 24.81 81 SER A CA 1
ATOM 635 C C . SER A 1 81 ? -39.172 -3.625 12.879 1.00 24.81 81 SER A C 1
ATOM 637 O O . SER A 1 81 ? -38.496 -2.657 13.224 1.00 24.81 81 SER A O 1
ATOM 639 N N . HIS A 1 82 ? -40.452 -3.762 13.208 1.00 22.73 82 HIS A N 1
ATOM 640 C CA . HIS A 1 82 ? -41.139 -2.901 14.161 1.00 22.73 82 HIS A CA 1
ATOM 641 C C . HIS A 1 82 ? -40.291 -2.642 15.420 1.00 22.73 82 HIS A C 1
ATOM 643 O O . HIS A 1 82 ? -39.561 -3.534 15.847 1.00 22.73 82 HIS A O 1
ATOM 649 N N . ASP A 1 83 ? -40.444 -1.447 16.011 1.00 27.19 83 ASP A N 1
ATOM 650 C CA . ASP A 1 83 ? -40.260 -1.215 17.451 1.00 27.19 83 ASP A CA 1
ATOM 651 C C . ASP A 1 83 ? -41.126 -2.243 18.205 1.00 27.19 83 ASP A C 1
ATOM 653 O O . ASP A 1 83 ? -42.248 -1.966 18.631 1.00 27.19 83 ASP A O 1
ATOM 657 N N . GLU A 1 84 ? -40.651 -3.474 18.302 1.00 25.23 84 GLU A N 1
ATOM 658 C CA . GLU A 1 84 ? -40.812 -4.224 19.523 1.00 25.23 84 GLU A CA 1
ATOM 659 C C . GLU A 1 84 ? -39.594 -3.846 20.350 1.00 25.23 84 GLU A C 1
ATOM 661 O O . GLU A 1 84 ? -38.460 -4.075 19.927 1.00 25.23 84 GLU A O 1
ATOM 666 N N . ASP A 1 85 ? -39.824 -3.225 21.506 1.00 29.69 85 ASP A N 1
ATOM 667 C CA . ASP A 1 85 ? -38.873 -3.272 22.607 1.00 29.69 85 ASP A CA 1
ATOM 668 C C . ASP A 1 85 ? -38.416 -4.734 22.730 1.00 29.69 85 ASP A C 1
ATOM 670 O O . ASP A 1 85 ? -39.152 -5.581 23.246 1.00 29.69 85 ASP A O 1
ATOM 674 N N . VAL A 1 86 ? -37.243 -5.069 22.179 1.00 31.52 86 VAL A N 1
ATOM 675 C CA . VAL A 1 86 ? -36.676 -6.409 22.318 1.00 31.52 86 VAL A CA 1
ATOM 676 C C . VAL A 1 86 ? -36.543 -6.618 23.814 1.00 31.52 86 VAL A C 1
ATOM 678 O O . VAL A 1 86 ? -35.874 -5.837 24.496 1.00 31.52 86 VAL A O 1
ATOM 681 N N . GLN A 1 87 ? -37.254 -7.622 24.335 1.00 36.47 87 GLN A N 1
ATOM 682 C CA . GLN A 1 87 ? -37.257 -7.882 25.766 1.00 36.47 87 GLN A CA 1
ATOM 683 C C . GLN A 1 87 ? -35.817 -7.975 26.273 1.00 36.47 87 GLN A C 1
ATOM 685 O O . GLN A 1 87 ? -34.978 -8.566 25.587 1.00 36.47 87 GLN A O 1
ATOM 690 N N . PRO A 1 88 ? -35.519 -7.420 27.459 1.00 50.16 88 PRO A N 1
ATOM 691 C CA . PRO A 1 88 ? -34.192 -7.524 28.030 1.00 50.16 88 PRO A CA 1
ATOM 692 C C . PRO A 1 88 ? -33.711 -8.978 28.034 1.00 50.16 88 PRO A C 1
ATOM 694 O O . PRO A 1 88 ? -34.345 -9.850 28.631 1.00 50.16 88 PRO A O 1
ATOM 697 N N . GLY A 1 89 ? -32.598 -9.231 27.347 1.00 67.94 89 GLY A N 1
ATOM 698 C CA . GLY A 1 89 ? -31.957 -10.541 27.328 1.00 67.94 89 GLY A CA 1
ATOM 699 C C . GLY A 1 89 ? -31.286 -10.851 28.665 1.00 67.94 89 GLY A C 1
ATOM 700 O O . GLY A 1 89 ? -30.910 -9.946 29.412 1.00 67.94 89 GLY A O 1
ATOM 701 N N . THR A 1 90 ? -31.137 -12.138 28.974 1.00 86.94 90 THR A N 1
ATOM 702 C CA . THR A 1 90 ? -30.246 -12.591 30.047 1.00 86.94 90 THR A CA 1
ATOM 703 C C . THR A 1 90 ? -28.893 -12.920 29.431 1.00 86.94 90 THR A C 1
ATOM 705 O O . THR A 1 90 ? -28.828 -13.780 28.552 1.00 86.94 90 THR A O 1
ATOM 708 N N . ILE A 1 91 ? -27.827 -12.272 29.899 1.00 90.50 91 ILE A N 1
ATOM 709 C CA . ILE A 1 91 ? -26.449 -12.618 29.525 1.00 90.50 91 ILE A CA 1
ATOM 710 C C . ILE A 1 91 ? -25.838 -13.426 30.664 1.00 90.50 91 ILE A C 1
ATOM 712 O O . ILE A 1 91 ? -25.980 -13.071 31.835 1.00 90.50 91 ILE A O 1
ATOM 716 N N . PHE A 1 92 ? -25.169 -14.515 30.317 1.00 94.94 92 PHE A N 1
ATOM 717 C CA . PHE A 1 92 ? -24.443 -15.381 31.234 1.00 94.94 92 PHE A CA 1
ATOM 718 C C . PHE A 1 92 ? -22.938 -15.159 31.104 1.00 94.94 92 PHE A C 1
ATOM 720 O O . PHE A 1 92 ? -22.464 -14.715 30.062 1.00 94.94 92 PHE A O 1
ATOM 727 N N . PHE A 1 93 ? -22.182 -15.505 32.145 1.00 96.12 93 PHE A N 1
ATOM 728 C CA . PHE A 1 93 ? -20.729 -15.352 32.173 1.00 96.12 93 PHE A CA 1
ATOM 729 C C . PHE A 1 93 ? -20.039 -16.613 32.671 1.00 96.12 93 PHE A C 1
ATOM 731 O O . PHE A 1 93 ? -20.501 -17.246 33.626 1.00 96.12 93 PHE A O 1
ATOM 738 N N . ASN A 1 94 ? -18.892 -16.919 32.076 1.00 95.19 94 ASN A N 1
ATOM 739 C CA . ASN A 1 94 ? -17.951 -17.906 32.572 1.00 95.19 94 ASN A CA 1
ATOM 740 C C . ASN A 1 94 ? -16.704 -17.220 33.146 1.00 95.19 94 ASN A C 1
ATOM 742 O O . ASN A 1 94 ? -15.779 -16.863 32.418 1.00 95.19 94 ASN A O 1
ATOM 746 N N . LEU A 1 95 ? -16.677 -17.079 34.470 1.00 93.50 95 LEU A N 1
ATOM 747 C CA . LEU A 1 95 ? -15.552 -16.502 35.217 1.00 93.50 95 LEU A CA 1
ATOM 748 C C . LEU A 1 95 ? -14.769 -17.570 35.997 1.00 93.50 95 LEU A C 1
ATOM 750 O O . LEU A 1 95 ? -14.085 -17.250 36.960 1.00 93.50 95 LEU A O 1
ATOM 754 N N . SER A 1 96 ? -14.877 -18.851 35.621 1.00 90.88 96 SER A N 1
ATOM 755 C CA . SER A 1 96 ? -14.297 -19.960 36.398 1.00 90.88 96 SER A CA 1
ATOM 756 C C . SER A 1 96 ? -12.764 -19.973 36.454 1.00 90.88 96 SER A C 1
ATOM 758 O O . SER A 1 96 ? -12.197 -20.770 37.192 1.00 90.88 96 SER A O 1
ATOM 760 N N . HIS A 1 97 ? -12.105 -19.148 35.638 1.00 87.88 97 HIS A N 1
ATOM 761 C CA . HIS A 1 97 ? -10.653 -18.978 35.592 1.00 87.88 97 HIS A CA 1
ATOM 762 C C . HIS A 1 97 ? -10.138 -17.955 36.625 1.00 87.88 97 HIS A C 1
ATOM 764 O O . HIS A 1 97 ? -8.936 -17.879 36.858 1.00 87.88 97 HIS A O 1
ATOM 770 N N . GLU A 1 98 ? -11.036 -17.204 37.271 1.00 89.06 98 GLU A N 1
ATOM 771 C CA . GLU A 1 98 ? -10.729 -16.264 38.354 1.00 89.06 98 GLU A CA 1
ATOM 772 C C . GLU A 1 98 ? -11.252 -16.783 39.707 1.00 89.06 98 GLU A C 1
ATOM 774 O O . GLU A 1 98 ? -12.044 -17.726 39.760 1.00 89.06 98 GLU A O 1
ATOM 779 N N . ASP A 1 99 ? -10.894 -16.125 40.819 1.00 87.25 99 ASP A N 1
ATOM 780 C CA . ASP A 1 99 ? -11.546 -16.341 42.127 1.00 87.25 99 ASP A CA 1
ATOM 781 C C . ASP A 1 99 ? -12.955 -15.709 42.164 1.00 87.25 99 ASP A C 1
ATOM 783 O O . ASP A 1 99 ? -13.274 -14.812 42.944 1.00 87.25 99 ASP A O 1
ATOM 787 N N . TYR A 1 100 ? -13.832 -16.153 41.264 1.00 89.06 100 TYR A N 1
ATOM 788 C CA . TYR A 1 100 ? -15.159 -15.575 41.057 1.00 89.06 100 TYR A CA 1
ATOM 789 C C . TYR A 1 100 ? -16.102 -15.728 42.255 1.00 89.06 100 TYR A C 1
ATOM 791 O O . TYR A 1 100 ? -17.124 -15.044 42.325 1.00 89.06 100 TYR A O 1
ATOM 799 N N . ALA A 1 101 ? -15.794 -16.629 43.189 1.00 86.75 101 ALA A N 1
ATOM 800 C CA . ALA A 1 101 ? -16.634 -16.893 44.347 1.00 86.75 101 ALA A CA 1
ATOM 801 C C . ALA A 1 101 ? -16.585 -15.753 45.375 1.00 86.75 101 ALA A C 1
ATOM 803 O O . ALA A 1 101 ? -17.591 -15.502 46.038 1.00 86.75 101 ALA A O 1
ATOM 804 N N . ASN A 1 102 ? -15.472 -15.025 45.483 1.00 86.56 102 ASN A N 1
ATOM 805 C CA . ASN A 1 102 ? -15.293 -13.989 46.509 1.00 86.56 102 ASN A CA 1
ATOM 806 C C . ASN A 1 102 ? -15.415 -12.557 45.974 1.00 86.56 102 ASN A C 1
ATOM 808 O O . ASN A 1 102 ? -15.376 -11.606 46.753 1.00 86.56 102 ASN A O 1
ATOM 812 N N . LYS A 1 103 ? -15.622 -12.397 44.664 1.00 88.75 103 LYS A N 1
ATOM 813 C CA . LYS A 1 103 ? -15.638 -11.096 43.990 1.00 88.75 103 LYS A CA 1
ATOM 814 C C . LYS A 1 103 ? -17.047 -10.636 43.627 1.00 88.75 103 LYS A C 1
ATOM 816 O O . LYS A 1 103 ? -17.962 -11.433 43.413 1.00 88.75 103 LYS A O 1
ATOM 821 N N . THR A 1 104 ? -17.225 -9.317 43.553 1.00 89.56 104 THR A N 1
ATOM 822 C CA . THR A 1 104 ? -18.427 -8.692 42.982 1.00 89.56 104 THR A CA 1
ATOM 823 C C . THR A 1 104 ? -18.087 -8.123 41.616 1.00 89.56 104 THR A C 1
ATOM 825 O O . THR A 1 104 ? -17.206 -7.276 41.513 1.00 89.56 104 THR A O 1
ATOM 828 N N . TYR A 1 105 ? -18.839 -8.529 40.595 1.00 93.25 105 TYR A N 1
ATOM 829 C CA . TYR A 1 105 ? -18.611 -8.095 39.223 1.00 93.25 105 TYR A CA 1
ATOM 830 C C . TYR A 1 105 ? -19.653 -7.079 38.755 1.00 93.25 105 TYR A C 1
ATOM 832 O O . TYR A 1 105 ? -20.844 -7.181 39.071 1.00 93.25 105 TYR A O 1
ATOM 840 N N . THR A 1 106 ? -19.195 -6.100 37.977 1.00 91.00 106 THR A N 1
ATOM 841 C CA . THR A 1 106 ? -20.033 -5.064 37.366 1.00 91.00 106 THR A CA 1
ATOM 842 C C . THR A 1 106 ? -19.722 -4.954 35.877 1.00 91.00 106 THR A C 1
ATOM 844 O O . THR A 1 106 ? -18.606 -4.594 35.509 1.00 91.00 106 THR A O 1
ATOM 847 N N . LEU A 1 107 ? -20.700 -5.249 35.021 1.00 89.50 107 LEU A N 1
ATOM 848 C CA . LEU A 1 107 ? -20.595 -5.067 33.574 1.00 89.50 107 LEU A CA 1
ATOM 849 C C . LEU A 1 107 ? -20.947 -3.628 33.216 1.00 89.50 107 LEU A C 1
ATOM 851 O O . LEU A 1 107 ? -22.019 -3.148 33.584 1.00 89.50 107 LEU A O 1
ATOM 855 N N . THR A 1 108 ? -20.066 -2.964 32.478 1.00 85.81 108 THR A N 1
ATOM 856 C CA . THR A 1 108 ? -20.205 -1.551 32.113 1.00 85.81 108 THR A CA 1
ATOM 857 C C . THR A 1 108 ? -19.994 -1.367 30.620 1.00 85.81 108 THR A C 1
ATOM 859 O O . THR A 1 108 ? -19.027 -1.888 30.069 1.00 85.81 108 THR A O 1
ATOM 862 N N . GLY A 1 109 ? -20.884 -0.623 29.970 1.00 79.25 109 GLY A N 1
ATOM 863 C CA . GLY A 1 109 ? -20.781 -0.258 28.558 1.00 79.25 109 GLY A CA 1
ATOM 864 C C . GLY A 1 109 ? -22.132 0.130 27.959 1.00 79.25 109 GLY A C 1
ATOM 865 O O . GLY A 1 109 ? -23.179 -0.078 28.579 1.00 79.25 109 GLY A O 1
ATOM 866 N N . ALA A 1 110 ? -22.113 0.751 26.777 1.00 71.12 110 ALA A N 1
ATOM 867 C CA . ALA A 1 110 ? -23.295 1.338 26.129 1.00 71.12 110 ALA A CA 1
ATOM 868 C C . ALA A 1 110 ? -24.071 2.316 27.039 1.00 71.12 110 ALA A C 1
ATOM 870 O O . ALA A 1 110 ? -25.304 2.338 27.062 1.00 71.12 110 ALA A O 1
ATOM 871 N N . GLY A 1 111 ? -23.338 3.063 27.869 1.00 70.31 111 GLY A N 1
ATOM 872 C CA . GLY A 1 111 ? -23.910 3.993 28.843 1.00 70.31 111 GLY A CA 1
ATOM 873 C C . GLY A 1 111 ? -24.658 3.341 30.015 1.00 70.31 111 GLY A C 1
ATOM 874 O O . GLY A 1 111 ? -25.395 4.013 30.737 1.00 70.31 111 GLY A O 1
ATOM 875 N N . LYS A 1 112 ? -24.512 2.030 30.229 1.00 76.94 112 LYS A N 1
ATOM 876 C CA . LYS A 1 112 ? -25.199 1.321 31.313 1.00 76.94 112 LYS A CA 1
ATOM 877 C C . LYS A 1 112 ? -24.242 0.474 32.130 1.00 76.94 112 LYS A C 1
ATOM 879 O O . LYS A 1 112 ? -23.231 -0.023 31.638 1.00 76.94 112 LYS A O 1
ATOM 884 N N . THR A 1 113 ? -24.634 0.278 33.381 1.00 82.44 113 THR A N 1
ATOM 885 C CA . THR A 1 113 ? -23.865 -0.453 34.379 1.00 82.44 113 THR A CA 1
ATOM 886 C C . THR A 1 113 ? -24.778 -1.457 35.059 1.00 82.44 113 THR A C 1
ATOM 888 O O . THR A 1 113 ? -25.832 -1.094 35.584 1.00 82.44 113 THR A O 1
ATOM 891 N N . TYR A 1 114 ? -24.367 -2.720 35.066 1.00 87.50 114 TYR A N 1
ATOM 892 C CA . TYR A 1 114 ? -25.132 -3.824 35.622 1.00 87.50 114 TYR A CA 1
ATOM 893 C C . TYR A 1 114 ? -24.289 -4.623 36.603 1.00 87.50 114 TYR A C 1
ATOM 895 O O . TYR A 1 114 ? -23.201 -5.092 36.276 1.00 87.50 114 TYR A O 1
ATOM 903 N N . ARG A 1 115 ? -24.814 -4.832 37.809 1.00 91.06 115 ARG A N 1
ATOM 904 C CA . ARG A 1 115 ? -24.214 -5.760 38.767 1.00 91.06 115 ARG A CA 1
ATOM 905 C C . ARG A 1 115 ? -24.559 -7.193 38.364 1.00 91.06 115 ARG A C 1
ATOM 907 O O . ARG A 1 115 ? -25.730 -7.505 38.157 1.00 91.06 115 ARG A O 1
ATOM 914 N N . LEU A 1 116 ? -23.551 -8.055 38.286 1.00 93.62 116 LEU A N 1
ATOM 915 C CA . LEU A 1 116 ? -23.751 -9.474 38.002 1.00 93.62 116 LEU A CA 1
ATOM 916 C C . LEU A 1 116 ? -24.253 -10.203 39.251 1.00 93.62 116 LEU A C 1
ATOM 918 O O . LEU A 1 116 ? -23.841 -9.906 40.375 1.00 93.62 116 LEU A O 1
ATOM 922 N N . THR A 1 117 ? -25.113 -11.193 39.032 1.00 95.00 117 THR A N 1
ATOM 923 C CA . THR A 1 117 ? -25.617 -12.103 40.065 1.00 95.00 117 THR A CA 1
ATOM 924 C C . THR A 1 117 ? -25.010 -13.482 39.843 1.00 95.00 117 THR A C 1
ATOM 926 O O . THR A 1 117 ? -24.963 -13.964 38.708 1.00 95.00 117 THR A O 1
ATOM 929 N N . LYS A 1 118 ? -24.531 -14.137 40.904 1.00 95.19 118 LYS A N 1
ATOM 930 C CA . LYS A 1 118 ? -24.026 -15.509 40.788 1.00 95.19 118 LYS A CA 1
ATOM 931 C C . LYS A 1 118 ? -25.164 -16.439 40.398 1.00 95.19 118 LYS A C 1
ATOM 933 O O . LYS A 1 118 ? -26.277 -16.336 40.909 1.00 95.19 118 LYS A O 1
ATOM 938 N N . VAL A 1 119 ? -24.880 -17.395 39.523 1.00 94.44 119 VAL A N 1
ATOM 939 C CA . VAL A 1 119 ? -25.859 -18.429 39.160 1.00 94.44 119 VAL A CA 1
ATOM 940 C C . VAL A 1 119 ? -26.219 -19.295 40.369 1.00 94.44 119 VAL A C 1
ATOM 942 O O . VAL A 1 119 ? -27.366 -19.715 40.482 1.00 94.44 119 VAL A O 1
ATOM 945 N N . SER A 1 120 ? -25.286 -19.507 41.304 1.00 93.12 120 SER A N 1
ATOM 946 C CA . SER A 1 120 ? -25.550 -20.213 42.565 1.00 93.12 120 SER A CA 1
ATOM 947 C C . SER A 1 120 ? -26.625 -19.546 43.422 1.00 93.12 120 SER A C 1
ATOM 949 O O . SER A 1 120 ? -27.332 -20.238 44.149 1.00 93.12 120 SER A O 1
ATOM 951 N N . ASP A 1 121 ? -26.754 -18.221 43.324 1.00 93.94 121 ASP A N 1
ATOM 952 C CA . ASP A 1 121 ? -27.671 -17.434 44.150 1.00 93.94 121 ASP A CA 1
ATOM 953 C C . ASP A 1 121 ? -29.088 -17.422 43.550 1.00 93.94 121 ASP A C 1
ATOM 955 O O . ASP A 1 121 ? -30.065 -17.310 44.287 1.00 93.94 121 ASP A O 1
ATOM 959 N N . GLN A 1 122 ? -29.204 -17.568 42.221 1.00 93.69 122 GLN A N 1
ATOM 960 C CA . GLN A 1 122 ? -30.475 -17.649 41.480 1.00 93.69 122 GLN A CA 1
ATOM 961 C C . GLN A 1 122 ? -30.436 -18.735 40.380 1.00 93.69 122 GLN A C 1
ATOM 963 O O . GLN A 1 122 ? -30.460 -18.444 39.175 1.00 93.69 122 GLN A O 1
ATOM 968 N N . PRO A 1 123 ? -30.381 -20.029 40.750 1.00 92.56 123 PRO A N 1
ATOM 969 C CA . PRO A 1 123 ? -30.210 -21.129 39.794 1.00 92.56 123 PRO A CA 1
ATOM 970 C C . PRO A 1 123 ? -31.424 -21.340 38.870 1.00 92.56 123 PRO A C 1
ATOM 972 O O . PRO A 1 123 ? -31.349 -22.032 37.851 1.00 92.56 123 PRO A O 1
ATOM 975 N N . GLU A 1 124 ? -32.595 -20.802 39.214 1.00 93.69 124 GLU A N 1
ATOM 976 C CA . GLU A 1 124 ? -33.794 -20.793 38.366 1.00 93.69 124 GLU A CA 1
ATOM 977 C C . GLU A 1 124 ? -33.626 -19.984 37.078 1.00 93.69 124 GLU A C 1
ATOM 979 O O . GLU A 1 124 ? -34.246 -20.348 36.074 1.00 93.69 124 GLU A O 1
ATOM 984 N N . VAL A 1 125 ? -32.780 -18.948 37.070 1.00 92.81 125 VAL A N 1
ATOM 985 C CA . VAL A 1 125 ? -32.545 -18.114 35.883 1.00 92.81 125 VAL A CA 1
ATOM 986 C C . VAL A 1 125 ? -31.842 -18.931 34.800 1.00 92.81 125 VAL A C 1
ATOM 988 O O . VAL A 1 125 ? -32.337 -19.022 33.672 1.00 92.81 125 VAL A O 1
ATOM 991 N N . LEU A 1 126 ? -30.767 -19.642 35.160 1.00 92.81 126 LEU A N 1
ATOM 992 C CA . LEU A 1 126 ? -30.079 -20.555 34.242 1.00 92.81 126 LEU A CA 1
ATOM 993 C C . LEU A 1 126 ? -30.992 -21.707 33.797 1.00 92.81 126 LEU A C 1
ATOM 995 O O . LEU A 1 126 ? -31.056 -22.024 32.607 1.00 92.81 126 LEU A O 1
ATOM 999 N N . ARG A 1 127 ? -31.761 -22.309 34.718 1.00 92.31 127 ARG A N 1
ATOM 1000 C CA . ARG A 1 127 ? -32.732 -23.365 34.367 1.00 92.31 127 ARG A CA 1
ATOM 1001 C C . ARG A 1 127 ? -33.773 -22.881 33.359 1.00 92.31 127 ARG A C 1
ATOM 1003 O O . ARG A 1 127 ? -34.147 -23.645 32.470 1.00 92.31 127 ARG A O 1
ATOM 1010 N N . ARG A 1 128 ? -34.250 -21.637 33.477 1.00 92.88 128 ARG A N 1
ATOM 1011 C CA . ARG A 1 128 ? -35.188 -21.025 32.524 1.00 92.88 128 ARG A CA 1
ATOM 1012 C C . ARG A 1 128 ? -34.525 -20.792 31.168 1.00 92.88 128 ARG A C 1
ATOM 1014 O O . ARG A 1 128 ? -35.108 -21.186 30.159 1.00 92.88 128 ARG A O 1
ATOM 1021 N N . ALA A 1 129 ? -33.320 -20.224 31.140 1.00 91.12 129 ALA A N 1
ATOM 1022 C CA . ALA A 1 129 ? -32.586 -19.966 29.901 1.00 91.12 129 ALA A CA 1
ATOM 1023 C C . ALA A 1 129 ? -32.278 -21.258 29.129 1.00 91.12 129 ALA A C 1
ATOM 1025 O O . ALA A 1 129 ? -32.582 -21.359 27.942 1.00 91.12 129 ALA A O 1
ATOM 1026 N N . ARG A 1 130 ? -31.820 -22.309 29.819 1.00 93.44 130 ARG A N 1
ATOM 1027 C CA . ARG A 1 130 ? -31.570 -23.637 29.232 1.00 93.44 130 ARG A CA 1
ATOM 1028 C C . ARG A 1 130 ? -32.803 -24.290 28.606 1.00 93.44 130 ARG A C 1
ATOM 1030 O O . ARG A 1 130 ? -32.678 -25.129 27.722 1.00 93.44 130 ARG A O 1
ATOM 1037 N N . ARG A 1 131 ? -34.029 -23.930 28.993 1.00 92.75 131 ARG A N 1
ATOM 1038 C CA . ARG A 1 131 ? -35.221 -24.455 28.296 1.00 92.75 131 ARG A CA 1
ATOM 1039 C C . ARG A 1 131 ? -35.325 -23.936 26.863 1.00 92.75 131 ARG A C 1
ATOM 1041 O O . ARG A 1 131 ? -35.888 -24.628 26.021 1.00 92.75 131 ARG A O 1
ATOM 1048 N N . ARG A 1 132 ? -34.778 -22.750 26.594 1.00 88.44 132 ARG A N 1
ATOM 1049 C CA . ARG A 1 132 ? -34.936 -22.032 25.324 1.00 88.44 132 ARG A CA 1
ATOM 1050 C C . ARG A 1 132 ? -33.646 -21.870 24.526 1.00 88.44 132 ARG A C 1
ATOM 1052 O O . ARG A 1 132 ? -33.757 -21.601 23.349 1.00 88.44 132 ARG A O 1
ATOM 1059 N N . ASN A 1 133 ? -32.481 -22.060 25.144 1.00 93.06 133 ASN A N 1
ATOM 1060 C CA . ASN A 1 133 ? -31.178 -21.939 24.499 1.00 93.06 133 ASN A CA 1
ATOM 1061 C C . ASN A 1 133 ? -30.456 -23.297 24.534 1.00 93.06 133 ASN A C 1
ATOM 1063 O O . ASN A 1 133 ? -30.150 -23.814 25.616 1.00 93.06 133 ASN A O 1
ATOM 1067 N N . SER A 1 134 ? -30.243 -23.904 23.366 1.00 93.12 134 SER A N 1
ATOM 1068 C CA . SER A 1 134 ? -29.603 -25.212 23.231 1.00 93.12 134 SER A CA 1
ATOM 1069 C C . SER A 1 134 ? -28.115 -25.184 23.564 1.00 93.12 134 SER A C 1
ATOM 1071 O O . SER A 1 134 ? -27.645 -26.096 24.244 1.00 93.12 134 SER A O 1
ATOM 1073 N N . PHE A 1 135 ? -27.409 -24.110 23.208 1.00 94.31 135 PHE A N 1
ATOM 1074 C CA . PHE A 1 135 ? -25.997 -23.932 23.540 1.00 94.31 135 PHE A CA 1
ATOM 1075 C C . PHE A 1 135 ? -25.753 -23.971 25.059 1.00 94.31 135 PHE A C 1
ATOM 1077 O O . PHE A 1 135 ? -24.963 -24.781 25.544 1.00 94.31 135 PHE A O 1
ATOM 1084 N N . LEU A 1 136 ? -26.511 -23.197 25.842 1.00 94.81 136 LEU A N 1
ATOM 1085 C CA . LEU A 1 136 ? -26.409 -23.178 27.307 1.00 94.81 136 LEU A CA 1
ATOM 1086 C C . LEU A 1 136 ? -26.777 -24.523 27.955 1.00 94.81 136 LEU A C 1
ATOM 1088 O O . LEU A 1 136 ? -26.317 -24.800 29.065 1.00 94.81 136 LEU A O 1
ATOM 1092 N N . ARG A 1 137 ? -27.610 -25.364 27.314 1.00 95.00 137 ARG A N 1
ATOM 1093 C CA . ARG A 1 137 ? -27.902 -26.726 27.814 1.00 95.00 137 ARG A CA 1
ATOM 1094 C C . ARG A 1 137 ? -26.684 -27.634 27.760 1.00 95.00 137 ARG A C 1
ATOM 1096 O O . ARG A 1 137 ? -26.576 -28.521 28.600 1.00 95.00 137 ARG A O 1
ATOM 1103 N N . SER A 1 138 ? -25.819 -27.431 26.774 1.00 94.56 138 SER A N 1
ATOM 1104 C CA . SER A 1 138 ? -24.639 -28.262 26.542 1.00 94.56 138 SER A CA 1
ATOM 1105 C C . SER A 1 138 ? -23.434 -27.862 27.396 1.00 94.56 138 SER A C 1
ATOM 1107 O O . SER A 1 138 ? -22.470 -28.616 27.462 1.00 94.56 138 SER A O 1
ATOM 1109 N N . ILE A 1 139 ? -23.480 -26.707 28.065 1.00 95.00 139 ILE A N 1
ATOM 1110 C CA . ILE A 1 139 ? -22.376 -26.199 28.887 1.00 95.00 139 ILE A CA 1
ATOM 1111 C C . ILE A 1 139 ? -22.539 -26.668 30.343 1.00 95.00 139 ILE A C 1
ATOM 1113 O O . ILE A 1 139 ? -23.632 -26.509 30.895 1.00 95.00 139 ILE A O 1
ATOM 1117 N N . PRO A 1 140 ? -21.485 -27.191 31.001 1.00 94.19 140 PRO A N 1
ATOM 1118 C CA . PRO A 1 140 ? -21.531 -27.590 32.412 1.00 94.19 140 PRO A CA 1
ATOM 1119 C C . PRO A 1 140 ? -21.844 -26.432 33.372 1.00 94.19 140 PRO A C 1
ATOM 1121 O O . PRO A 1 140 ? -21.404 -25.307 33.157 1.00 94.19 140 PRO A O 1
ATOM 1124 N N . ASP A 1 141 ? -22.527 -26.713 34.488 1.00 90.81 141 ASP A N 1
ATOM 1125 C CA . ASP A 1 141 ? -22.882 -25.703 35.509 1.00 90.81 141 ASP A CA 1
ATOM 1126 C C . ASP A 1 141 ? -21.653 -24.981 36.072 1.00 90.81 141 ASP A C 1
ATOM 1128 O O . ASP A 1 141 ? -21.686 -23.775 36.295 1.00 90.81 141 ASP A O 1
ATOM 1132 N N . SER A 1 142 ? -20.536 -25.698 36.230 1.00 90.94 142 SER A N 1
ATOM 1133 C CA . SER A 1 142 ? -19.268 -25.133 36.708 1.00 90.94 142 SER A CA 1
ATOM 1134 C C . SER A 1 142 ? -18.651 -24.099 35.757 1.00 90.94 142 SER A C 1
ATOM 1136 O O . SER A 1 142 ? -17.708 -23.418 36.142 1.00 90.94 142 SER A O 1
ATOM 1138 N N . GLN A 1 143 ? -19.150 -24.007 34.522 1.00 93.94 143 GLN A N 1
ATOM 1139 C CA . GLN A 1 143 ? -18.684 -23.100 33.471 1.00 93.94 143 GLN A CA 1
ATOM 1140 C C . GLN A 1 143 ? -19.686 -21.959 33.203 1.00 93.94 143 GLN A C 1
ATOM 1142 O O . GLN A 1 143 ? -19.529 -21.212 32.243 1.00 93.94 143 GLN A O 1
ATOM 1147 N N . ILE A 1 144 ? -20.728 -21.810 34.030 1.00 95.62 144 ILE A N 1
ATOM 1148 C CA . ILE A 1 144 ? -21.666 -20.681 33.976 1.00 95.62 144 ILE A CA 1
ATOM 1149 C C . ILE A 1 144 ? -21.788 -20.103 35.387 1.00 95.62 144 ILE A C 1
ATOM 1151 O O . ILE A 1 144 ? -22.601 -20.547 36.196 1.00 95.62 144 ILE A O 1
ATOM 1155 N N . THR A 1 145 ? -20.947 -19.121 35.702 1.00 96.19 145 THR A N 1
ATOM 1156 C CA . THR A 1 145 ? -20.750 -18.654 37.080 1.00 96.19 145 THR A CA 1
ATOM 1157 C C . THR A 1 145 ? -21.670 -17.497 37.453 1.00 96.19 145 THR A C 1
ATOM 1159 O O . THR A 1 145 ? -22.150 -17.434 38.587 1.00 96.19 145 THR A O 1
ATOM 1162 N N . HIS A 1 146 ? -21.956 -16.593 36.514 1.00 96.56 146 HIS A N 1
ATOM 1163 C CA . HIS A 1 146 ? -22.762 -15.395 36.753 1.00 96.56 146 HIS A CA 1
ATOM 1164 C C . HIS A 1 146 ? -23.763 -15.141 35.629 1.00 96.56 146 HIS A C 1
ATOM 1166 O O . HIS A 1 146 ? -23.659 -15.696 34.536 1.00 96.56 146 HIS A O 1
ATOM 1172 N N . HIS A 1 147 ? -24.736 -14.280 35.903 1.00 94.94 147 HIS A N 1
ATOM 1173 C CA . HIS A 1 147 ? -25.677 -13.777 34.918 1.00 94.94 147 HIS A CA 1
ATOM 1174 C C . HIS A 1 147 ? -26.111 -12.346 35.240 1.00 94.94 147 HIS A C 1
ATOM 1176 O O . HIS A 1 147 ? -25.924 -11.838 36.350 1.00 94.94 147 HIS A O 1
ATOM 1182 N N . VAL A 1 148 ? -26.724 -11.710 34.253 1.00 92.00 148 VAL A N 1
ATOM 1183 C CA . VAL A 1 148 ? -27.422 -10.435 34.376 1.00 92.00 148 VAL A CA 1
ATOM 1184 C C . VAL A 1 148 ? -28.732 -10.532 33.602 1.00 92.00 148 VAL A C 1
ATOM 1186 O O . VAL A 1 148 ? -28.752 -10.989 32.462 1.00 92.00 148 VAL A O 1
ATOM 1189 N N . GLU A 1 149 ? -29.834 -10.127 34.225 1.00 88.69 149 GLU A N 1
ATOM 1190 C CA . GLU A 1 149 ? -31.134 -9.964 33.568 1.00 88.69 149 GLU A CA 1
ATOM 1191 C C . GLU A 1 149 ? -31.400 -8.477 33.324 1.00 88.69 149 GLU A C 1
ATOM 1193 O O . GLU A 1 149 ? -30.809 -7.616 33.977 1.00 88.69 149 GLU A O 1
ATOM 1198 N N . GLY A 1 150 ? -32.319 -8.142 32.419 1.00 77.44 150 GLY A N 1
ATOM 1199 C CA . GLY A 1 150 ? -32.699 -6.735 32.261 1.00 77.44 150 GLY A CA 1
ATOM 1200 C C . GLY A 1 150 ? -31.761 -5.926 31.361 1.00 77.44 150 GLY A C 1
ATOM 1201 O O . GLY A 1 150 ? -31.902 -4.700 31.303 1.00 77.44 150 GLY A O 1
ATOM 1202 N N . THR A 1 151 ? -30.800 -6.555 30.671 1.00 74.19 151 THR A N 1
ATOM 1203 C CA . THR A 1 151 ? -29.868 -5.800 29.827 1.00 74.19 151 THR A CA 1
ATOM 1204 C C . THR A 1 151 ? -30.609 -5.182 28.655 1.00 74.19 151 THR A C 1
ATOM 1206 O O . THR A 1 151 ? -31.274 -5.878 27.892 1.00 74.19 151 THR A O 1
ATOM 1209 N N . SER A 1 152 ? -30.489 -3.867 28.517 1.00 67.50 152 SER A N 1
ATOM 1210 C CA . SER A 1 152 ? -31.086 -3.082 27.439 1.00 67.50 152 SER A CA 1
ATOM 1211 C C . SER A 1 152 ? -29.967 -2.343 26.722 1.00 67.50 152 SER A C 1
ATOM 1213 O O . SER A 1 152 ? -29.774 -1.144 26.913 1.00 67.50 152 SER A O 1
ATOM 1215 N N . TYR A 1 153 ? -29.171 -3.080 25.958 1.00 65.88 153 TYR A N 1
ATOM 1216 C CA . TYR A 1 153 ? -28.178 -2.478 25.076 1.00 65.88 153 TYR A CA 1
ATOM 1217 C C . TYR A 1 153 ? -28.850 -1.925 23.825 1.00 65.88 153 TYR A C 1
ATOM 1219 O O . TYR A 1 153 ? -29.960 -2.334 23.480 1.00 65.88 153 TYR A O 1
ATOM 1227 N N . ASP A 1 154 ? -28.180 -0.985 23.161 1.00 60.38 154 ASP A N 1
ATOM 1228 C CA . ASP A 1 154 ? -28.573 -0.584 21.817 1.00 60.38 154 ASP A CA 1
ATOM 1229 C C . ASP A 1 154 ? -28.574 -1.825 20.909 1.00 60.38 154 ASP A C 1
ATOM 1231 O O . ASP A 1 154 ? -27.557 -2.494 20.739 1.00 60.38 154 ASP A O 1
ATOM 1235 N N . THR A 1 155 ? -29.740 -2.166 20.363 1.00 59.94 155 THR A N 1
ATOM 1236 C CA . THR A 1 155 ? -29.924 -3.303 19.452 1.00 59.94 155 THR A CA 1
ATOM 1237 C C . THR A 1 155 ? -29.590 -2.945 18.007 1.00 59.94 155 THR A C 1
ATOM 1239 O O . THR A 1 155 ? -29.780 -3.771 17.114 1.00 59.94 155 THR A O 1
ATOM 1242 N N . THR A 1 156 ? -29.120 -1.722 17.761 1.00 62.75 156 THR A N 1
ATOM 1243 C CA . THR A 1 156 ? -28.849 -1.195 16.422 1.00 62.75 156 THR A CA 1
ATOM 1244 C C . THR A 1 156 ? -27.375 -0.883 16.175 1.00 62.75 156 THR A C 1
ATOM 1246 O O . THR A 1 156 ? -26.987 -0.760 15.017 1.00 62.75 156 THR A O 1
ATOM 1249 N N . GLY A 1 157 ? -26.542 -0.818 17.220 1.00 72.00 157 GLY A N 1
ATOM 1250 C CA . GLY A 1 157 ? -25.125 -0.459 17.134 1.00 72.00 157 GLY A CA 1
ATOM 1251 C C . GLY A 1 157 ? -24.192 -1.434 17.855 1.00 72.00 157 GLY A C 1
ATOM 1252 O O . GLY A 1 157 ? -24.581 -2.124 18.796 1.00 72.00 157 GLY A O 1
ATOM 1253 N N . VAL A 1 158 ? -22.932 -1.481 17.420 1.00 80.12 158 VAL A N 1
ATOM 1254 C CA . VAL A 1 158 ? -21.866 -2.210 18.127 1.00 80.12 158 VAL A CA 1
ATOM 1255 C C . VAL A 1 158 ? -21.521 -1.464 19.415 1.00 80.12 158 VAL A C 1
ATOM 1257 O O . VAL A 1 158 ? -21.331 -0.246 19.394 1.00 80.12 158 VAL A O 1
ATOM 1260 N N . SER A 1 159 ? -21.435 -2.190 20.530 1.00 80.19 159 SER A N 1
ATOM 1261 C CA . SER A 1 159 ? -21.075 -1.623 21.834 1.00 80.19 159 SER A CA 1
ATOM 1262 C C . SER A 1 159 ? -19.886 -2.347 22.440 1.00 80.19 159 SER A C 1
ATOM 1264 O O . SER A 1 159 ? -19.756 -3.565 22.327 1.00 80.19 159 SER A O 1
ATOM 1266 N N . LEU A 1 160 ? -19.041 -1.597 23.135 1.00 81.50 160 LEU A N 1
ATOM 1267 C CA . LEU A 1 160 ? -17.923 -2.148 23.889 1.00 81.50 160 LEU A CA 1
ATOM 1268 C C . LEU A 1 160 ? -18.259 -2.193 25.364 1.00 81.50 160 LEU A C 1
ATOM 1270 O O . LEU A 1 160 ? -18.833 -1.250 25.910 1.00 81.50 160 LEU A O 1
ATOM 1274 N N . LEU A 1 161 ? -17.896 -3.302 25.991 1.00 85.81 161 LEU A N 1
ATOM 1275 C CA . LEU A 1 161 ? -18.196 -3.571 27.381 1.00 85.81 161 LEU A CA 1
ATOM 1276 C C . LEU A 1 161 ? -16.914 -3.958 28.117 1.00 85.81 161 LEU A C 1
ATOM 1278 O O . LEU A 1 161 ? -16.036 -4.605 27.550 1.00 85.81 161 LEU A O 1
ATOM 1282 N N . TYR A 1 162 ? -16.833 -3.629 29.399 1.00 89.81 162 TYR A N 1
ATOM 1283 C CA . TYR A 1 162 ? -15.832 -4.192 30.301 1.00 89.81 162 TYR A CA 1
ATOM 1284 C C . TYR A 1 162 ? -16.479 -4.688 31.587 1.00 89.81 162 TYR A C 1
ATOM 1286 O O . TYR A 1 162 ? -17.520 -4.190 32.026 1.00 89.81 162 TYR A O 1
ATOM 1294 N N . LEU A 1 163 ? -15.836 -5.672 32.201 1.00 92.12 163 LEU A N 1
ATOM 1295 C CA . LEU A 1 163 ? -16.226 -6.236 33.478 1.00 92.12 163 LEU A CA 1
ATOM 1296 C C . LEU A 1 163 ? -15.249 -5.768 34.554 1.00 92.12 163 LEU A C 1
ATOM 1298 O O . LEU A 1 163 ? -14.069 -6.106 34.515 1.00 92.12 163 LEU A O 1
ATOM 1302 N N . GLY A 1 164 ? -15.741 -4.975 35.503 1.00 91.56 164 GLY A N 1
ATOM 1303 C CA . GLY A 1 164 ? -14.972 -4.533 36.665 1.00 91.56 164 GLY A CA 1
ATOM 1304 C C . GLY A 1 164 ? -15.219 -5.413 37.891 1.00 91.56 164 GLY A C 1
ATOM 1305 O O . GLY A 1 164 ? -16.348 -5.866 38.104 1.00 91.56 164 GLY A O 1
ATOM 1306 N N . SER A 1 165 ? -14.192 -5.594 38.715 1.00 91.62 165 SER A N 1
ATOM 1307 C CA . SER A 1 165 ? -14.226 -6.293 40.006 1.00 91.62 165 SER A CA 1
ATOM 1308 C C . SER A 1 165 ? -13.455 -5.529 41.088 1.00 91.62 165 SER A C 1
ATOM 1310 O O . SER A 1 165 ? -12.792 -4.529 40.810 1.00 91.62 165 SER A O 1
ATOM 1312 N N . ASP A 1 166 ? -13.601 -5.979 42.338 1.00 86.75 166 ASP A N 1
ATOM 1313 C CA . ASP A 1 166 ? -12.771 -5.600 43.493 1.00 86.75 166 ASP A CA 1
ATOM 1314 C C . ASP A 1 166 ? -12.564 -4.095 43.688 1.00 86.75 166 ASP A C 1
ATOM 1316 O O . ASP A 1 166 ? -11.463 -3.595 43.899 1.00 86.75 166 ASP A O 1
ATOM 1320 N N . LEU A 1 167 ? -13.672 -3.355 43.635 1.00 86.44 167 LEU A N 1
ATOM 1321 C CA . LEU A 1 167 ? -13.680 -1.941 43.976 1.00 86.44 167 LEU A CA 1
ATOM 1322 C C . LEU A 1 167 ? -13.294 -1.735 45.449 1.00 86.44 167 LEU A C 1
ATOM 1324 O O . LEU A 1 167 ? -14.051 -2.126 46.338 1.00 86.44 167 LEU A O 1
ATOM 1328 N N . ASP A 1 168 ? -12.206 -1.007 45.691 1.00 87.81 168 ASP A N 1
ATOM 1329 C CA . ASP A 1 168 ? -11.913 -0.355 46.967 1.00 87.81 168 ASP A CA 1
ATOM 1330 C C . ASP A 1 168 ? -12.513 1.064 46.951 1.00 87.81 168 ASP A C 1
ATOM 1332 O O . ASP A 1 168 ? -11.994 1.950 46.264 1.00 87.81 168 ASP A O 1
ATOM 1336 N N . PRO A 1 169 ? -13.594 1.336 47.703 1.00 81.62 169 PRO A N 1
ATOM 1337 C CA . PRO A 1 169 ? -14.226 2.655 47.732 1.00 81.62 169 PRO A CA 1
ATOM 1338 C C . PRO A 1 169 ? -13.348 3.738 48.375 1.00 81.62 169 PRO A C 1
ATOM 1340 O O . PRO A 1 169 ? -13.559 4.924 48.122 1.00 81.62 169 PRO A O 1
ATOM 1343 N N . THR A 1 170 ? -12.390 3.347 49.220 1.00 83.75 170 THR A N 1
ATOM 1344 C CA . THR A 1 170 ? -11.521 4.266 49.966 1.00 83.75 170 THR A CA 1
ATOM 1345 C C . THR A 1 170 ? -10.389 4.753 49.073 1.00 83.75 170 THR A C 1
ATOM 1347 O O . THR A 1 170 ? -10.182 5.960 48.924 1.00 83.75 170 THR A O 1
ATOM 1350 N N . ALA A 1 171 ? -9.684 3.818 48.430 1.00 84.19 171 ALA A N 1
ATOM 1351 C CA . ALA A 1 171 ? -8.616 4.138 47.486 1.00 84.19 171 ALA A CA 1
ATOM 1352 C C . ALA A 1 171 ? -9.156 4.572 46.107 1.00 84.19 171 ALA A C 1
ATOM 1354 O O . ALA A 1 171 ? -8.484 5.297 45.368 1.00 84.19 171 ALA A O 1
ATOM 1355 N N . GLY A 1 172 ? -10.384 4.171 45.764 1.00 87.62 172 GLY A N 1
ATOM 1356 C CA . GLY A 1 172 ? -10.977 4.335 44.435 1.00 87.62 172 GLY A CA 1
ATOM 1357 C C . GLY A 1 172 ? -10.421 3.354 43.395 1.00 87.62 172 GLY A C 1
ATOM 1358 O O . GLY A 1 172 ? -10.721 3.501 42.210 1.00 87.62 172 GLY A O 1
ATOM 1359 N N . THR A 1 173 ? -9.595 2.388 43.806 1.00 92.25 173 THR A N 1
ATOM 1360 C CA . THR A 1 173 ? -8.972 1.384 42.933 1.00 92.25 173 THR A CA 1
ATOM 1361 C C . THR A 1 173 ? -9.956 0.266 42.609 1.00 92.25 173 THR A C 1
ATOM 1363 O O . THR A 1 173 ? -10.855 -0.025 43.392 1.00 92.25 173 THR A O 1
ATOM 1366 N N . TRP A 1 174 ? -9.801 -0.354 41.446 1.00 92.81 174 TRP A N 1
ATOM 1367 C C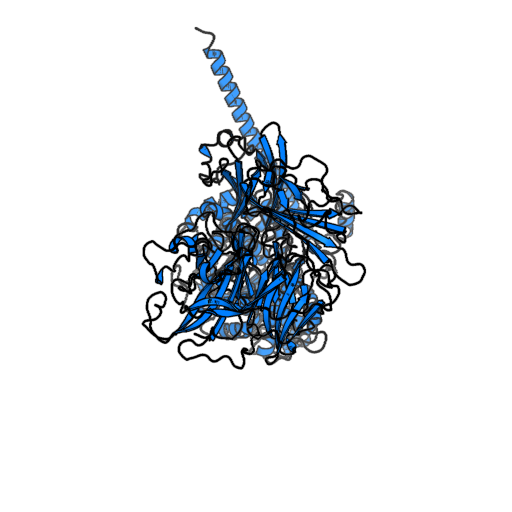A . TRP A 1 174 ? -10.617 -1.479 40.994 1.00 92.81 174 TRP A CA 1
ATOM 1368 C C . TRP A 1 174 ? -9.827 -2.291 39.966 1.00 92.81 174 TRP A C 1
ATOM 1370 O O . TRP A 1 174 ? -8.822 -1.808 39.439 1.00 92.81 174 TRP A O 1
ATOM 1380 N N . GLU A 1 175 ? -10.283 -3.505 39.685 1.00 92.75 175 GLU A N 1
ATOM 1381 C CA . GLU A 1 175 ? -9.669 -4.414 38.718 1.00 92.75 175 GLU A CA 1
ATOM 1382 C C . GLU A 1 175 ? -10.558 -4.586 37.484 1.00 92.75 175 GLU A C 1
ATOM 1384 O O . GLU A 1 175 ? -11.787 -4.574 37.585 1.00 92.75 175 GLU A O 1
ATOM 1389 N N . MET A 1 176 ? -9.962 -4.814 36.315 1.00 92.25 176 MET A N 1
ATOM 1390 C CA . MET A 1 176 ? -10.707 -5.118 35.091 1.00 92.25 176 MET A CA 1
ATOM 1391 C C . MET A 1 176 ? -10.562 -6.601 34.753 1.00 92.25 176 MET A C 1
ATOM 1393 O O . MET A 1 176 ? -9.542 -7.028 34.222 1.00 92.25 176 MET A O 1
ATOM 1397 N N . SER A 1 177 ? -11.602 -7.383 35.025 1.00 92.88 177 SER A N 1
ATOM 1398 C CA . SER A 1 177 ? -11.647 -8.812 34.705 1.00 92.88 177 SER A CA 1
ATOM 1399 C C . SER A 1 177 ? -11.529 -9.058 33.204 1.00 92.88 177 SER A C 1
ATOM 1401 O O . SER A 1 177 ? -10.637 -9.772 32.760 1.00 92.88 177 SER A O 1
ATOM 1403 N N . SER A 1 178 ? -12.378 -8.423 32.399 1.00 91.06 178 SER A N 1
ATOM 1404 C CA . SER A 1 178 ? -12.496 -8.761 30.977 1.00 91.06 178 SER A CA 1
ATOM 1405 C C . SER A 1 178 ? -13.090 -7.620 30.152 1.00 91.06 178 SER A C 1
ATOM 1407 O O . SER A 1 178 ? -13.697 -6.693 30.690 1.00 91.06 178 SER A O 1
ATOM 1409 N N . VAL A 1 179 ? -12.909 -7.694 28.834 1.00 89.19 179 VAL A N 1
ATOM 1410 C CA . VAL A 1 179 ? -13.474 -6.778 27.831 1.00 89.19 179 VAL A CA 1
ATOM 1411 C C . VAL A 1 179 ? -14.271 -7.576 26.806 1.00 89.19 179 VAL A C 1
ATOM 1413 O O . VAL A 1 179 ? -13.916 -8.713 26.512 1.00 89.19 179 VAL A O 1
ATOM 1416 N N . TYR A 1 180 ? -15.339 -6.998 26.260 1.00 88.75 180 TYR A N 1
ATOM 1417 C CA . TYR A 1 180 ? -16.233 -7.665 25.315 1.00 88.75 180 TYR A CA 1
ATOM 1418 C C . TYR A 1 180 ? -16.707 -6.712 24.217 1.00 88.75 180 TYR A C 1
ATOM 1420 O O . TYR A 1 180 ? -16.862 -5.509 24.437 1.00 88.75 180 TYR A O 1
ATOM 1428 N N . VAL A 1 181 ? -17.009 -7.279 23.049 1.00 85.25 181 VAL A N 1
ATOM 1429 C CA . VAL A 1 181 ? -17.728 -6.603 21.964 1.00 85.25 181 VAL A CA 1
ATOM 1430 C C . VAL A 1 181 ? -19.144 -7.168 21.924 1.00 85.25 181 VAL A C 1
ATOM 1432 O O . VAL A 1 181 ? -19.339 -8.354 21.666 1.00 85.25 181 VAL A O 1
ATOM 1435 N N . GLN A 1 182 ? -20.138 -6.323 22.175 1.00 85.38 182 GLN A N 1
ATOM 1436 C CA . GLN A 1 182 ? -21.545 -6.665 22.022 1.00 85.38 182 GLN A CA 1
ATOM 1437 C C . GLN A 1 182 ? -21.979 -6.375 20.589 1.00 85.38 182 GLN A C 1
ATOM 1439 O O . GLN A 1 182 ? -21.974 -5.226 20.137 1.00 85.38 182 GLN A O 1
ATOM 1444 N N . LEU A 1 183 ? -22.409 -7.428 19.902 1.00 84.19 183 LEU A N 1
ATOM 1445 C CA . LEU A 1 183 ? -23.011 -7.341 18.580 1.00 84.19 183 LEU A CA 1
ATOM 1446 C C . LEU A 1 183 ? -24.542 -7.286 18.698 1.00 84.19 183 LEU A C 1
ATOM 1448 O O . LEU A 1 183 ? -25.117 -7.988 19.541 1.00 84.19 183 LEU A O 1
ATOM 1452 N N . PRO A 1 184 ? -25.218 -6.495 17.850 1.00 80.69 184 PRO A N 1
ATOM 1453 C CA . PRO A 1 184 ? -26.661 -6.569 17.690 1.00 80.69 184 PRO A CA 1
ATOM 1454 C C . PRO A 1 184 ? -27.139 -7.974 17.307 1.00 80.69 184 PRO A C 1
ATOM 1456 O O . PRO A 1 184 ? -26.606 -8.565 16.367 1.00 80.69 184 PRO A O 1
ATOM 1459 N N . PRO A 1 185 ? -28.204 -8.511 17.929 1.00 78.25 185 PRO A N 1
ATOM 1460 C CA . PRO A 1 185 ? -28.736 -9.808 17.526 1.00 78.25 185 PRO A CA 1
ATOM 1461 C C . PRO A 1 185 ? -29.125 -9.842 16.042 1.00 78.25 185 PRO A C 1
ATOM 1463 O O . PRO A 1 185 ? -28.939 -10.853 15.370 1.00 78.25 185 PRO A O 1
ATOM 1466 N N . SER A 1 186 ? -29.662 -8.753 15.489 1.00 78.06 186 SER A N 1
ATOM 1467 C CA . SER A 1 186 ? -30.090 -8.685 14.085 1.00 78.06 186 SER A CA 1
ATOM 1468 C C . SER A 1 186 ? -28.951 -8.932 13.084 1.00 78.06 186 SER A C 1
ATOM 1470 O O . SER A 1 186 ? -29.203 -9.528 12.033 1.00 78.06 186 SER A O 1
ATOM 1472 N N . SER A 1 187 ? -27.703 -8.576 13.412 1.00 88.25 187 SER A N 1
ATOM 1473 C CA . SER A 1 187 ? -26.563 -8.738 12.504 1.00 88.25 187 SER A CA 1
ATOM 1474 C C . SER A 1 187 ? -25.999 -10.163 12.453 1.00 88.25 187 SER A C 1
ATOM 1476 O O . SER A 1 187 ? -25.353 -10.529 11.470 1.00 88.25 187 SER A O 1
ATOM 1478 N N . VAL A 1 188 ? -26.332 -11.028 13.420 1.00 87.31 188 VAL A N 1
ATOM 1479 C CA . VAL A 1 188 ? -25.958 -12.459 13.392 1.00 87.31 188 VAL A CA 1
ATOM 1480 C C . VAL A 1 188 ? -26.535 -13.166 12.169 1.00 87.31 188 VAL A C 1
ATOM 1482 O O . VAL A 1 188 ? -25.860 -13.982 11.546 1.00 87.31 188 VAL A O 1
ATOM 1485 N N . GLY A 1 189 ? -27.755 -12.808 11.762 1.00 89.75 189 GLY A N 1
ATOM 1486 C CA . GLY A 1 189 ? -28.354 -13.352 10.545 1.00 89.75 189 GLY A CA 1
ATOM 1487 C C . GLY A 1 189 ? -27.595 -12.946 9.281 1.00 89.75 189 GLY A C 1
ATOM 1488 O O . GLY A 1 189 ? -27.492 -13.736 8.344 1.00 89.75 189 GLY A O 1
ATOM 1489 N N . HIS A 1 190 ? -27.017 -11.739 9.248 1.00 90.75 190 HIS A N 1
ATOM 1490 C CA . HIS A 1 190 ? -26.126 -11.335 8.159 1.00 90.75 190 HIS A CA 1
ATOM 1491 C C . HIS A 1 190 ? -24.855 -12.186 8.155 1.00 90.75 190 HIS A C 1
ATOM 1493 O O . HIS A 1 190 ? -24.526 -12.772 7.124 1.00 90.75 190 HIS A O 1
ATOM 1499 N N . ALA A 1 191 ? -24.193 -12.315 9.306 1.00 92.25 191 ALA A N 1
ATOM 1500 C CA . ALA A 1 191 ? -22.993 -13.131 9.441 1.00 92.25 191 ALA A CA 1
ATOM 1501 C C . ALA A 1 191 ? -23.242 -14.595 9.039 1.00 92.25 191 ALA A C 1
ATOM 1503 O O . ALA A 1 191 ? -22.454 -15.160 8.284 1.00 92.25 191 ALA A O 1
ATOM 1504 N N . TYR A 1 192 ? -24.374 -15.184 9.443 1.00 93.25 192 TYR A N 1
ATOM 1505 C CA . TYR A 1 192 ? -24.771 -16.530 9.025 1.00 93.25 192 TYR A CA 1
ATOM 1506 C C . TYR A 1 192 ? -24.915 -16.639 7.502 1.00 93.25 192 TYR A C 1
ATOM 1508 O O . TYR A 1 192 ? -24.366 -17.559 6.897 1.00 93.25 192 TYR A O 1
ATOM 1516 N N . ARG A 1 193 ? -25.604 -15.688 6.855 1.00 92.69 193 ARG A N 1
ATOM 1517 C CA . ARG A 1 193 ? -25.752 -15.680 5.388 1.00 92.69 193 ARG A CA 1
ATOM 1518 C C . ARG A 1 193 ? -24.403 -15.595 4.678 1.00 92.69 193 ARG A C 1
ATOM 1520 O O . ARG A 1 193 ? -24.178 -16.367 3.752 1.00 92.69 193 ARG A O 1
ATOM 1527 N N . GLN A 1 194 ? -23.500 -14.728 5.136 1.00 92.44 194 GLN A N 1
ATOM 1528 C CA . GLN A 1 194 ? -22.144 -14.646 4.584 1.00 92.44 194 GLN A CA 1
ATOM 1529 C C . GLN A 1 194 ? -21.367 -15.953 4.784 1.00 92.44 194 GLN A C 1
ATOM 1531 O O . GLN A 1 194 ? -20.711 -16.446 3.867 1.00 92.44 194 GLN A O 1
ATOM 1536 N N . ALA A 1 195 ? -21.508 -16.584 5.951 1.00 90.25 195 ALA A N 1
ATOM 1537 C CA . ALA A 1 195 ? -20.892 -17.874 6.236 1.00 90.25 195 ALA A CA 1
ATOM 1538 C C . ALA A 1 195 ? -21.394 -18.976 5.288 1.00 90.25 195 ALA A C 1
ATOM 1540 O O . ALA A 1 195 ? -20.640 -19.860 4.880 1.00 90.25 195 ALA A O 1
ATOM 1541 N N . ARG A 1 196 ? -22.676 -18.925 4.907 1.00 90.75 196 ARG A N 1
ATOM 1542 C CA . ARG A 1 196 ? -23.282 -19.845 3.935 1.00 90.75 196 ARG A CA 1
ATOM 1543 C C . ARG A 1 196 ? -22.826 -19.609 2.499 1.00 90.75 196 ARG A C 1
ATOM 1545 O O . ARG A 1 196 ? -22.865 -20.556 1.725 1.00 90.75 196 ARG A O 1
ATOM 1552 N N . LEU A 1 197 ? -22.320 -18.429 2.142 1.00 87.88 197 LEU A N 1
ATOM 1553 C CA . LEU A 1 197 ? -21.671 -18.243 0.836 1.00 87.88 197 LEU A CA 1
ATOM 1554 C C . LEU A 1 197 ? -20.362 -19.042 0.738 1.00 87.88 197 LEU A C 1
ATOM 1556 O O . LEU A 1 197 ? -20.053 -19.581 -0.319 1.00 87.88 197 LEU A O 1
ATOM 1560 N N . ARG A 1 198 ? -19.622 -19.163 1.849 1.00 79.75 198 ARG A N 1
ATOM 1561 C CA . ARG A 1 198 ? -18.353 -19.915 1.920 1.00 79.75 198 ARG A CA 1
ATOM 1562 C C . ARG A 1 198 ? -18.549 -21.404 2.163 1.00 79.75 198 ARG A C 1
ATOM 1564 O O . ARG A 1 198 ? -17.763 -22.231 1.715 1.00 79.75 198 ARG A O 1
ATOM 1571 N N . THR A 1 199 ? -19.600 -21.756 2.889 1.00 84.44 199 THR A N 1
ATOM 1572 C CA . THR A 1 199 ? -19.934 -23.140 3.214 1.00 84.44 199 THR A CA 1
ATOM 1573 C C . THR A 1 199 ? -21.412 -23.361 2.890 1.00 84.44 199 THR A C 1
ATOM 1575 O O . THR A 1 199 ? -22.252 -23.247 3.776 1.00 84.44 199 THR A O 1
ATOM 1578 N N . PRO A 1 2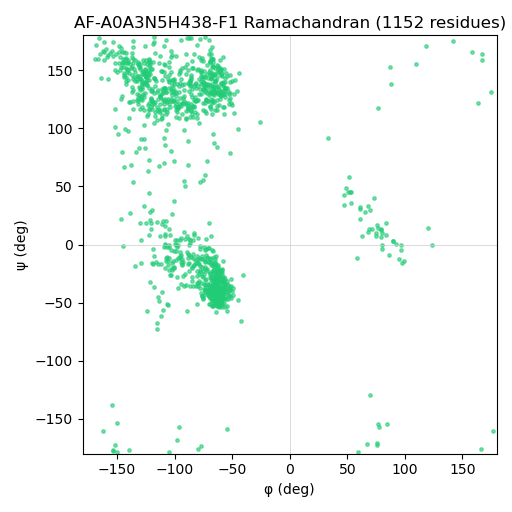00 ? -21.777 -23.648 1.627 1.00 87.12 200 PRO A N 1
ATOM 1579 C CA . PRO A 1 200 ? -23.183 -23.680 1.204 1.00 87.12 200 PRO A CA 1
ATOM 1580 C C . PRO A 1 200 ? -24.046 -24.740 1.896 1.00 87.12 200 PRO A C 1
ATOM 1582 O O . PRO A 1 200 ? -25.265 -24.599 1.973 1.00 87.12 200 PRO A O 1
ATOM 1585 N N . SER A 1 201 ? -23.436 -25.808 2.416 1.00 87.88 201 SER A N 1
ATOM 1586 C CA . SER A 1 201 ? -24.136 -26.912 3.078 1.00 87.88 201 SER A CA 1
ATOM 1587 C C . SER A 1 201 ? -23.333 -27.471 4.257 1.00 87.88 201 SER A C 1
ATOM 1589 O O . SER A 1 201 ? -22.153 -27.171 4.409 1.00 87.88 201 SER A O 1
ATOM 1591 N N . GLY A 1 202 ? -23.974 -28.276 5.110 1.00 88.00 202 GLY A N 1
ATOM 1592 C CA . GLY A 1 202 ? -23.317 -28.895 6.267 1.00 88.00 202 GLY A CA 1
ATOM 1593 C C . GLY A 1 202 ? -23.069 -27.933 7.441 1.00 88.00 202 GLY A C 1
ATOM 1594 O O . GLY A 1 202 ? -23.583 -26.812 7.441 1.00 88.00 202 GLY A O 1
ATOM 1595 N N . PRO A 1 203 ? -22.337 -28.373 8.480 1.00 90.12 203 PRO A N 1
ATOM 1596 C CA . PRO A 1 203 ? -21.967 -27.513 9.602 1.00 90.12 203 PRO A CA 1
ATOM 1597 C C . PRO A 1 203 ? -21.061 -26.352 9.166 1.00 90.12 203 PRO A C 1
ATOM 1599 O O . PRO A 1 203 ? -20.353 -26.435 8.165 1.00 90.12 203 PRO A O 1
ATOM 1602 N N . LEU A 1 204 ? -21.094 -25.259 9.921 1.00 90.62 204 LEU A N 1
ATOM 1603 C CA . LEU A 1 204 ? -20.088 -24.199 9.871 1.00 90.62 204 LEU A CA 1
ATOM 1604 C C . LEU A 1 204 ? -18.741 -24.711 10.416 1.00 90.62 204 LEU A C 1
ATOM 1606 O O . LEU A 1 204 ? -18.717 -25.752 11.082 1.00 90.62 204 LEU A O 1
ATOM 1610 N N . PRO A 1 205 ? -17.625 -24.004 10.163 1.00 90.12 205 PRO A N 1
ATOM 1611 C CA . PRO A 1 205 ? -16.358 -24.290 10.830 1.00 90.12 205 PRO A CA 1
ATOM 1612 C C . PRO A 1 205 ? -16.507 -24.341 12.361 1.00 90.12 205 PRO A C 1
ATOM 1614 O O . PRO A 1 205 ? -17.341 -23.650 12.951 1.00 90.12 205 PRO A O 1
ATOM 1617 N N . LEU A 1 206 ? -15.729 -25.211 13.011 1.00 90.50 206 LEU A N 1
ATOM 1618 C CA . LEU A 1 206 ? -15.758 -25.352 14.466 1.00 90.50 206 LEU A CA 1
ATOM 1619 C C . LEU A 1 206 ? -15.088 -24.141 15.120 1.00 90.50 206 LEU A C 1
ATOM 1621 O O . LEU A 1 206 ? -13.873 -23.995 15.021 1.00 90.50 206 LEU A O 1
ATOM 1625 N N . SER A 1 207 ? -15.860 -23.320 15.833 1.00 90.19 207 SER A N 1
ATOM 1626 C CA . SER A 1 207 ? -15.303 -22.184 16.569 1.00 90.19 207 SER A CA 1
ATOM 1627 C C . SER A 1 207 ? -14.503 -22.638 17.803 1.00 90.19 207 SER A C 1
ATOM 1629 O O . SER A 1 207 ? -14.909 -23.606 18.464 1.00 90.19 207 SER A O 1
ATOM 1631 N N . PRO A 1 208 ? -13.426 -21.926 18.204 1.00 89.75 208 PRO A N 1
ATOM 1632 C CA . PRO A 1 208 ? -12.702 -22.193 19.448 1.00 89.75 208 PRO A CA 1
ATOM 1633 C C . PRO A 1 208 ? -13.604 -22.198 20.686 1.00 89.75 208 PRO A C 1
ATOM 1635 O O . PRO A 1 208 ? -13.388 -22.985 21.607 1.00 89.75 208 PRO A O 1
ATOM 1638 N N . LYS A 1 209 ? -14.683 -21.401 20.683 1.00 92.12 209 LYS A N 1
ATOM 1639 C CA . LYS A 1 209 ? -15.688 -21.393 21.753 1.00 92.12 209 LYS A CA 1
ATOM 1640 C C . LYS A 1 209 ? -16.439 -22.717 21.853 1.00 92.12 209 LYS A C 1
ATOM 1642 O O . LYS A 1 209 ? -16.523 -23.303 22.930 1.00 92.12 209 LYS A O 1
ATOM 1647 N N . ARG A 1 210 ? -16.967 -23.227 20.737 1.00 92.44 210 ARG A N 1
ATOM 1648 C CA . ARG A 1 210 ? -17.630 -24.539 20.716 1.00 92.44 210 ARG A CA 1
ATOM 1649 C C . ARG A 1 210 ? -16.646 -25.664 21.022 1.00 92.44 210 ARG A C 1
ATOM 1651 O O . ARG A 1 210 ? -16.990 -26.564 21.784 1.00 92.44 210 ARG A O 1
ATOM 1658 N N . GLN A 1 211 ? -15.415 -25.573 20.516 1.00 91.88 211 GLN A N 1
ATOM 1659 C CA . GLN A 1 211 ? -14.341 -26.517 20.825 1.00 91.88 211 GLN A CA 1
ATOM 1660 C C . GLN A 1 211 ? -14.024 -26.556 22.328 1.00 91.88 211 GLN A C 1
ATOM 1662 O O . GLN A 1 211 ? -13.925 -27.645 22.889 1.00 91.88 211 GLN A O 1
ATOM 1667 N N . MET A 1 212 ? -13.926 -25.395 22.988 1.00 90.38 212 MET A N 1
ATOM 1668 C CA . MET A 1 212 ? -13.666 -25.277 24.429 1.00 90.38 212 MET A CA 1
ATOM 1669 C C . MET A 1 212 ? -14.700 -26.035 25.270 1.00 90.38 212 MET A C 1
ATOM 1671 O O . MET A 1 212 ? -14.338 -26.652 26.270 1.00 90.38 212 MET A O 1
ATOM 1675 N N . TYR A 1 213 ? -15.970 -26.024 24.862 1.00 93.38 213 TYR A N 1
ATOM 1676 C CA . TYR A 1 213 ? -17.045 -26.722 25.574 1.00 93.38 213 TYR A CA 1
ATOM 1677 C C . TYR A 1 213 ? -17.353 -28.125 25.025 1.00 93.38 213 TYR A C 1
ATOM 1679 O O . TYR A 1 213 ? -18.292 -28.763 25.498 1.00 93.38 213 TYR A O 1
ATOM 1687 N N . GLY A 1 214 ? -16.603 -28.624 24.034 1.00 93.56 214 GLY A N 1
ATOM 1688 C CA . GLY A 1 214 ? -16.867 -29.926 23.407 1.00 93.56 214 GLY A CA 1
ATOM 1689 C C . GLY A 1 214 ? -18.194 -29.987 22.636 1.00 93.56 214 GLY A C 1
ATOM 1690 O O . GLY A 1 214 ? -18.808 -31.049 22.532 1.00 93.56 214 GLY A O 1
ATOM 1691 N N . ILE A 1 215 ? -18.661 -28.850 22.117 1.00 94.69 215 ILE A N 1
ATOM 1692 C CA . ILE A 1 215 ? -19.930 -28.707 21.397 1.00 94.69 215 ILE A CA 1
ATOM 1693 C C . ILE A 1 215 ? -19.674 -28.827 19.889 1.00 94.69 215 ILE A C 1
ATOM 1695 O O . ILE A 1 215 ? -18.704 -28.288 19.360 1.00 94.69 215 ILE A O 1
ATOM 1699 N N . ALA A 1 216 ? -20.558 -29.529 19.175 1.00 94.19 216 ALA A N 1
ATOM 1700 C CA . ALA A 1 216 ? -20.473 -29.665 17.720 1.00 94.19 216 ALA A CA 1
ATOM 1701 C C . ALA A 1 216 ? -20.603 -28.300 17.010 1.00 94.19 216 ALA A C 1
ATOM 1703 O O . ALA A 1 216 ? -21.260 -27.408 17.553 1.00 94.19 216 ALA A O 1
ATOM 1704 N N . PRO A 1 217 ? -20.051 -28.122 15.795 1.00 93.12 217 PRO A N 1
ATOM 1705 C CA . PRO A 1 217 ? -20.114 -26.839 15.097 1.00 93.12 217 PRO A CA 1
ATOM 1706 C C . PRO A 1 217 ? -21.554 -26.379 14.824 1.00 93.12 217 PRO A C 1
ATOM 1708 O O . PRO A 1 217 ? -22.454 -27.207 14.644 1.00 93.12 217 PRO A O 1
ATOM 1711 N N . ALA A 1 218 ? -21.756 -25.061 14.762 1.00 92.81 218 ALA A N 1
ATOM 1712 C CA . ALA A 1 218 ? -23.048 -24.456 14.447 1.00 92.81 218 ALA A CA 1
ATOM 1713 C C . ALA A 1 218 ? -23.557 -24.913 13.069 1.00 92.81 218 ALA A C 1
ATOM 1715 O O . ALA A 1 218 ? -22.778 -25.115 12.138 1.00 92.81 218 ALA A O 1
ATOM 1716 N N . ARG A 1 219 ? -24.872 -25.079 12.913 1.00 93.00 219 ARG A N 1
ATOM 1717 C CA . ARG A 1 219 ? -25.504 -25.473 11.638 1.00 93.00 219 ARG A CA 1
ATOM 1718 C C . ARG A 1 219 ? -26.513 -24.440 11.157 1.00 93.00 219 ARG A C 1
ATOM 1720 O O . ARG A 1 219 ? -26.698 -24.262 9.953 1.00 93.00 219 ARG A O 1
ATOM 1727 N N . THR A 1 220 ? -27.161 -23.769 12.094 1.00 93.12 220 THR A N 1
ATOM 1728 C CA . THR A 1 220 ? -28.255 -22.830 11.858 1.00 93.12 220 THR A CA 1
ATOM 1729 C C . THR A 1 220 ? -27.880 -21.422 12.308 1.00 93.12 220 THR A C 1
ATOM 1731 O O . THR A 1 220 ? -26.920 -21.223 13.046 1.00 93.12 220 THR A O 1
ATOM 1734 N N . GLU A 1 221 ? -28.648 -20.429 11.863 1.00 92.50 221 GLU A N 1
ATOM 1735 C CA . GLU A 1 221 ? -28.540 -19.068 12.394 1.00 92.50 221 GLU A CA 1
ATOM 1736 C C . GLU A 1 221 ? -28.824 -19.034 13.904 1.00 92.50 221 GLU A C 1
ATOM 1738 O O . GLU A 1 221 ? -28.149 -18.323 14.645 1.00 92.50 221 GLU A O 1
ATOM 1743 N N . GLU A 1 222 ? -29.789 -19.838 14.361 1.00 91.69 222 GLU A N 1
ATOM 1744 C CA . GLU A 1 222 ? -30.166 -19.926 15.774 1.00 91.69 222 GLU A CA 1
ATOM 1745 C C . GLU A 1 222 ? -29.005 -20.423 16.638 1.00 91.69 222 GLU A C 1
ATOM 1747 O O . GLU A 1 222 ? -28.748 -19.853 17.692 1.00 91.69 222 GLU A O 1
ATOM 1752 N N . ASP A 1 223 ? -28.233 -21.401 16.156 1.00 92.50 223 ASP A N 1
ATOM 1753 C CA . ASP A 1 223 ? -27.032 -21.885 16.845 1.00 92.50 223 ASP A CA 1
ATOM 1754 C C . ASP A 1 223 ? -26.046 -20.744 17.160 1.00 92.50 223 ASP A C 1
ATOM 1756 O O . ASP A 1 223 ? -25.506 -20.688 18.265 1.00 92.50 223 ASP A O 1
ATOM 1760 N N . LEU A 1 224 ? -25.833 -19.823 16.210 1.00 90.50 224 LEU A N 1
ATOM 1761 C CA . LEU A 1 224 ? -24.950 -18.665 16.391 1.00 90.50 224 LEU A CA 1
ATOM 1762 C C . LEU A 1 224 ? -25.562 -17.609 17.322 1.00 90.50 224 LEU A C 1
ATOM 1764 O O . LEU A 1 224 ? -24.845 -16.980 18.099 1.00 90.50 224 LEU A O 1
ATOM 1768 N N . ARG A 1 225 ? -26.884 -17.405 17.262 1.00 89.12 225 ARG A N 1
ATOM 1769 C CA . ARG A 1 225 ? -27.602 -16.488 18.166 1.00 89.12 225 ARG A CA 1
ATOM 1770 C C . ARG A 1 225 ? -27.528 -16.976 19.608 1.00 89.12 225 ARG A C 1
ATOM 1772 O O . ARG A 1 225 ? -27.242 -16.198 20.515 1.00 89.12 225 ARG A O 1
ATOM 1779 N N . GLU A 1 226 ? -27.749 -18.267 19.818 1.00 90.31 226 GLU A N 1
ATOM 1780 C CA . GLU A 1 226 ? -27.716 -18.893 21.134 1.00 90.31 226 GLU A CA 1
ATOM 1781 C C . GLU A 1 226 ? -26.322 -18.835 21.779 1.00 90.31 226 GLU A C 1
ATOM 1783 O O . GLU A 1 226 ? -26.225 -18.665 22.998 1.00 90.31 226 GLU A O 1
ATOM 1788 N N . GLU A 1 227 ? -25.250 -18.910 20.983 1.00 90.12 227 GLU A N 1
ATOM 1789 C CA . GLU A 1 227 ? -23.863 -18.753 21.445 1.00 90.12 227 GLU A CA 1
ATOM 1790 C C . GLU A 1 227 ? -23.564 -17.377 22.050 1.00 90.12 227 GLU A C 1
ATOM 1792 O O . GLU A 1 227 ? -22.697 -17.274 22.928 1.00 90.12 227 GLU A O 1
ATOM 1797 N N . GLN A 1 228 ? -24.259 -16.322 21.610 1.00 87.44 228 GLN A N 1
ATOM 1798 C CA . GLN A 1 228 ? -24.059 -14.958 22.116 1.00 87.44 228 GLN A CA 1
ATOM 1799 C C . GLN A 1 228 ? -24.578 -14.763 23.545 1.00 87.44 228 GLN A C 1
ATOM 1801 O O . GLN A 1 228 ? -24.249 -13.768 24.184 1.00 87.44 228 GLN A O 1
ATOM 1806 N N . ALA A 1 229 ? -25.348 -15.715 24.081 1.00 89.69 229 ALA A N 1
ATOM 1807 C CA . ALA A 1 229 ? -25.884 -15.628 25.437 1.00 89.69 229 ALA A CA 1
ATOM 1808 C C . ALA A 1 229 ? -24.828 -15.824 26.543 1.00 89.69 229 ALA A C 1
ATOM 1810 O O . ALA A 1 229 ? -25.145 -15.600 27.710 1.00 89.69 229 ALA A O 1
ATOM 1811 N N . LEU A 1 230 ? -23.606 -16.259 26.208 1.00 92.88 230 LEU A N 1
ATOM 1812 C CA . LEU A 1 230 ? -22.519 -16.493 27.165 1.00 92.88 230 LEU A CA 1
ATOM 1813 C C . LEU A 1 230 ? -21.292 -15.634 26.840 1.00 92.88 230 LEU A C 1
ATOM 1815 O O . LEU A 1 230 ? -20.733 -15.754 25.753 1.00 92.88 230 LEU A O 1
ATOM 1819 N N . TYR A 1 231 ? -20.809 -14.857 27.802 1.00 94.06 231 TYR A N 1
ATOM 1820 C CA . TYR A 1 231 ? -19.500 -14.206 27.767 1.00 94.06 231 TYR A CA 1
ATOM 1821 C C . TYR A 1 231 ? -18.469 -14.996 28.563 1.00 94.06 231 TYR A C 1
ATOM 1823 O O . TYR A 1 231 ? -18.710 -15.427 29.685 1.00 94.06 231 TYR A O 1
ATOM 1831 N N . ASP A 1 232 ? -17.322 -15.239 27.949 1.00 93.62 232 ASP A N 1
ATOM 1832 C CA . ASP A 1 232 ? -16.257 -16.077 28.483 1.00 93.62 232 ASP A CA 1
ATOM 1833 C C . ASP A 1 232 ? -14.897 -15.619 27.943 1.00 93.62 232 ASP A C 1
ATOM 1835 O O . ASP A 1 232 ? -14.790 -14.610 27.243 1.00 93.62 232 ASP A O 1
ATOM 1839 N N . VAL A 1 233 ? -13.851 -16.391 28.235 1.00 92.69 233 VAL A N 1
ATOM 1840 C CA . VAL A 1 233 ? -12.490 -16.091 27.777 1.00 92.69 233 VAL A CA 1
ATOM 1841 C C . VAL A 1 233 ? -12.376 -16.076 26.241 1.00 92.69 233 VAL A C 1
ATOM 1843 O O . VAL A 1 233 ? -11.554 -15.335 25.708 1.00 92.69 233 VAL A O 1
ATOM 1846 N N . ASN A 1 234 ? -13.225 -16.810 25.502 1.00 93.19 234 ASN A N 1
ATOM 1847 C CA . ASN A 1 234 ? -13.277 -16.695 24.035 1.00 93.19 234 ASN A CA 1
ATOM 1848 C C . ASN A 1 234 ? -13.795 -15.324 23.608 1.00 93.19 234 ASN A C 1
ATOM 1850 O O . ASN A 1 234 ? -13.197 -14.694 22.739 1.00 93.19 234 ASN A O 1
ATOM 1854 N N . ALA A 1 235 ? -14.872 -14.841 24.231 1.00 92.06 235 ALA A N 1
ATOM 1855 C CA . ALA A 1 235 ? -15.399 -13.508 23.948 1.00 92.06 235 ALA A CA 1
ATOM 1856 C C . ALA A 1 235 ? -14.385 -12.401 24.304 1.00 92.06 235 ALA A C 1
ATOM 1858 O O . ALA A 1 235 ? -14.268 -11.428 23.559 1.00 92.06 235 ALA A O 1
ATOM 1859 N N . GLN A 1 236 ? -13.610 -12.574 25.382 1.00 91.56 236 GLN A N 1
ATOM 1860 C CA . GLN A 1 236 ? -12.521 -11.659 25.738 1.00 91.56 236 GLN A CA 1
ATOM 1861 C C . GLN A 1 236 ? -11.386 -11.677 24.712 1.00 91.56 236 GLN A C 1
ATOM 1863 O O . GLN A 1 236 ? -10.956 -10.619 24.257 1.00 91.56 236 GLN A O 1
ATOM 1868 N N . ALA A 1 237 ? -10.913 -12.861 24.320 1.00 90.50 237 ALA A N 1
ATOM 1869 C CA . ALA A 1 237 ? -9.870 -12.996 23.309 1.00 90.50 237 ALA A CA 1
ATOM 1870 C C . ALA A 1 237 ? -10.311 -12.381 21.970 1.00 90.50 237 ALA A C 1
ATOM 1872 O O . ALA A 1 237 ? -9.572 -11.600 21.375 1.00 90.50 237 ALA A O 1
ATOM 1873 N N . ALA A 1 238 ? -11.547 -12.656 21.541 1.00 89.94 238 ALA A N 1
ATOM 1874 C CA . ALA A 1 238 ? -12.114 -12.085 20.324 1.00 89.94 238 ALA A CA 1
ATOM 1875 C C . ALA A 1 238 ? -12.212 -10.557 20.409 1.00 89.94 238 ALA A C 1
ATOM 1877 O O . ALA A 1 238 ? -11.918 -9.874 19.428 1.00 89.94 238 ALA A O 1
ATOM 1878 N N . ALA A 1 239 ? -12.570 -10.007 21.576 1.00 86.81 239 ALA A N 1
ATOM 1879 C CA . ALA A 1 239 ? -12.572 -8.567 21.799 1.00 86.81 239 ALA A CA 1
ATOM 1880 C C . ALA A 1 239 ? -11.162 -7.975 21.693 1.00 86.81 239 ALA A C 1
ATOM 1882 O O . ALA A 1 239 ? -10.993 -6.997 20.972 1.00 86.81 239 ALA A O 1
ATOM 1883 N N . ILE A 1 240 ? -10.153 -8.578 22.338 1.00 84.00 240 ILE A N 1
ATOM 1884 C CA . ILE A 1 240 ? -8.748 -8.131 22.266 1.00 84.00 240 ILE A CA 1
ATOM 1885 C C . ILE A 1 240 ? -8.269 -8.067 20.811 1.00 84.00 240 ILE A C 1
ATOM 1887 O O . ILE A 1 240 ? -7.724 -7.043 20.406 1.00 84.00 240 ILE A O 1
ATOM 1891 N N . LEU A 1 241 ? -8.531 -9.107 20.010 1.00 82.88 241 LEU A N 1
ATOM 1892 C CA . LEU A 1 241 ? -8.185 -9.108 18.582 1.00 82.88 241 LEU A CA 1
ATOM 1893 C C . LEU A 1 241 ? -8.992 -8.068 17.791 1.00 82.88 241 LEU A C 1
ATOM 1895 O O . LEU A 1 241 ? -8.445 -7.375 16.937 1.00 82.88 241 LEU A O 1
ATOM 1899 N N . SER A 1 242 ? -10.274 -7.893 18.124 1.00 77.69 242 SER A N 1
ATOM 1900 C CA . SER A 1 242 ? -11.132 -6.855 17.533 1.00 77.69 242 SER A CA 1
ATOM 1901 C C . SER A 1 242 ? -10.711 -5.431 17.917 1.00 77.69 242 SER A C 1
ATOM 1903 O O . SER A 1 242 ? -11.307 -4.492 17.414 1.00 77.69 242 SER A O 1
ATOM 1905 N N . GLY A 1 243 ? -9.717 -5.235 18.791 1.00 70.44 243 GLY A N 1
ATOM 1906 C CA . GLY A 1 243 ? -9.108 -3.925 19.037 1.00 70.44 243 GLY A CA 1
ATOM 1907 C C . GLY A 1 243 ? -8.183 -3.457 17.903 1.00 70.44 243 GLY A C 1
ATOM 1908 O O . GLY A 1 243 ? -7.799 -2.288 17.881 1.00 70.44 243 GLY A O 1
ATOM 1909 N N . GLY A 1 244 ? -7.825 -4.347 16.967 1.00 72.38 244 GLY A N 1
ATOM 1910 C CA . GLY A 1 244 ? -7.049 -4.008 15.775 1.00 72.38 244 GLY A CA 1
ATOM 1911 C C . GLY A 1 244 ? -7.876 -3.198 14.762 1.00 72.38 244 GLY A C 1
ATOM 1912 O O . GLY A 1 244 ? -9.031 -3.544 14.504 1.00 72.38 244 GLY A O 1
ATOM 1913 N N . PRO A 1 245 ? -7.314 -2.143 14.145 1.00 68.88 245 PRO A N 1
ATOM 1914 C CA . PRO A 1 245 ? -8.073 -1.207 13.309 1.00 68.88 245 PRO A CA 1
ATOM 1915 C C . PRO A 1 245 ? -8.697 -1.840 12.053 1.00 68.88 245 PRO A C 1
ATOM 1917 O O . PRO A 1 245 ? -9.781 -1.430 11.649 1.00 68.88 245 PRO A O 1
ATOM 1920 N N . ASP A 1 246 ? -8.070 -2.866 11.470 1.00 75.75 246 ASP A N 1
ATOM 1921 C CA . ASP A 1 246 ? -8.607 -3.590 10.305 1.00 75.75 246 ASP A CA 1
ATOM 1922 C C . ASP A 1 246 ? -9.674 -4.641 10.676 1.00 75.75 246 ASP A C 1
ATOM 1924 O O . ASP A 1 246 ? -10.387 -5.136 9.805 1.00 75.75 246 ASP A O 1
ATOM 1928 N N . LEU A 1 247 ? -9.806 -4.978 11.963 1.00 81.44 247 LEU A N 1
ATOM 1929 C CA . LEU A 1 247 ? -10.752 -5.979 12.477 1.00 81.44 247 LEU A CA 1
ATOM 1930 C C . LEU A 1 247 ? -11.927 -5.349 13.229 1.00 81.44 247 LEU A C 1
ATOM 1932 O O . LEU A 1 247 ? -12.911 -6.026 13.533 1.00 81.44 247 LEU A O 1
ATOM 1936 N N . PHE A 1 248 ? -11.834 -4.054 13.523 1.00 79.25 248 PHE A N 1
ATOM 1937 C CA . PHE A 1 248 ? -12.856 -3.323 14.244 1.00 79.25 248 PHE A CA 1
ATOM 1938 C C . PHE A 1 248 ? -13.802 -2.604 13.286 1.00 79.25 248 PHE A C 1
ATOM 1940 O O . PHE A 1 248 ? -13.404 -1.743 12.507 1.00 79.25 248 PHE A O 1
ATOM 1947 N N . SER A 1 249 ? -15.088 -2.923 13.375 1.00 82.69 249 SER A N 1
ATOM 1948 C CA . SER A 1 249 ? -16.127 -2.298 12.566 1.00 82.69 249 SER A CA 1
ATOM 1949 C C . SER A 1 249 ? -17.231 -1.764 13.463 1.00 82.69 249 SER A C 1
ATOM 1951 O O . SER A 1 249 ? -17.640 -2.419 14.423 1.00 82.69 249 SER A O 1
ATOM 1953 N N . LEU A 1 250 ? -17.725 -0.571 13.145 1.00 78.69 250 LEU A N 1
ATOM 1954 C CA . LEU A 1 250 ? -18.902 0.001 13.790 1.00 78.69 250 LEU A CA 1
ATOM 1955 C C . LEU A 1 250 ? -20.191 -0.254 13.008 1.00 78.69 250 LEU A C 1
ATOM 1957 O O . LEU A 1 250 ? -21.275 -0.017 13.544 1.00 78.69 250 LEU A O 1
ATOM 1961 N N . ASP A 1 251 ? -20.091 -0.737 11.767 1.00 84.88 251 ASP A N 1
ATOM 1962 C CA . ASP A 1 251 ? -21.249 -1.272 11.062 1.00 84.88 251 ASP A CA 1
ATOM 1963 C C . ASP A 1 251 ? -21.609 -2.641 11.670 1.00 84.88 251 ASP A C 1
ATOM 1965 O O . ASP A 1 251 ? -20.772 -3.547 11.676 1.00 84.88 251 ASP A O 1
ATOM 1969 N N . PRO A 1 252 ? -22.837 -2.837 12.185 1.00 85.38 252 PRO A N 1
ATOM 1970 C CA . PRO A 1 252 ? -23.212 -4.078 12.855 1.00 85.38 252 PRO A CA 1
ATOM 1971 C C . PRO A 1 252 ? -23.048 -5.340 12.008 1.00 85.38 252 PRO A C 1
ATOM 1973 O O . PRO A 1 252 ? -22.731 -6.398 12.557 1.00 85.38 252 PRO A O 1
ATOM 1976 N N . ASN A 1 253 ? -23.305 -5.255 10.699 1.00 90.31 253 ASN A N 1
ATOM 1977 C CA . ASN A 1 253 ? -23.253 -6.405 9.801 1.00 90.31 253 ASN A CA 1
ATOM 1978 C C . ASN A 1 253 ? -21.807 -6.786 9.514 1.00 90.31 253 ASN A C 1
ATOM 1980 O O . ASN A 1 253 ? -21.461 -7.961 9.645 1.00 90.31 253 ASN A O 1
ATOM 1984 N N . SER A 1 254 ? -20.965 -5.803 9.200 1.00 90.69 254 SER A N 1
ATOM 1985 C CA . SER A 1 254 ? -19.535 -6.024 9.000 1.00 90.69 254 SER A CA 1
ATOM 1986 C C . SER A 1 254 ? -18.857 -6.486 10.284 1.00 90.69 254 SER A C 1
ATOM 1988 O O . SER A 1 254 ? -18.119 -7.464 10.246 1.00 90.69 254 SER A O 1
ATOM 1990 N N . ALA A 1 255 ? -19.175 -5.896 11.439 1.00 88.62 255 ALA A N 1
ATOM 1991 C CA . ALA A 1 255 ? -18.652 -6.338 12.733 1.00 88.62 255 ALA A CA 1
ATOM 1992 C C . ALA A 1 255 ? -19.020 -7.795 13.045 1.00 88.62 255 ALA A C 1
ATOM 1994 O O . ALA A 1 255 ? -18.159 -8.591 13.424 1.00 88.62 255 ALA A O 1
ATOM 1995 N N . ALA A 1 256 ? -20.287 -8.176 12.845 1.00 91.06 256 ALA A N 1
ATOM 1996 C CA . ALA A 1 256 ? -20.726 -9.548 13.074 1.00 91.06 256 ALA A CA 1
ATOM 1997 C C . ALA A 1 256 ? -20.114 -10.532 12.075 1.00 91.06 256 ALA A C 1
ATOM 1999 O O . ALA A 1 256 ? -19.777 -11.655 12.455 1.00 91.06 256 ALA A O 1
ATOM 2000 N N . HIS A 1 257 ? -19.952 -10.121 10.816 1.00 93.25 257 HIS A N 1
ATOM 2001 C CA . HIS A 1 257 ? -19.292 -10.916 9.786 1.00 93.25 257 HIS A CA 1
ATOM 2002 C C . HIS A 1 257 ? -17.807 -11.129 10.101 1.00 93.25 257 HIS A C 1
ATOM 2004 O O . HIS A 1 257 ? -17.358 -12.271 10.103 1.00 93.25 257 HIS A O 1
ATOM 2010 N N . ILE A 1 258 ? -17.071 -10.075 10.470 1.00 92.25 258 ILE A N 1
ATOM 2011 C CA . ILE A 1 258 ? -15.666 -10.160 10.895 1.00 92.25 258 ILE A CA 1
ATOM 2012 C C . ILE A 1 258 ? -15.527 -11.084 12.102 1.00 92.25 258 ILE A C 1
ATOM 2014 O O . ILE A 1 258 ? -14.757 -12.044 12.054 1.00 92.25 258 ILE A O 1
ATOM 2018 N N . GLN A 1 259 ? -16.310 -10.863 13.161 1.00 89.94 259 GLN A N 1
ATOM 2019 C CA . GLN A 1 259 ? -16.211 -11.702 14.351 1.00 89.94 259 GLN A CA 1
ATOM 2020 C C . GLN A 1 259 ? -16.572 -13.160 14.075 1.00 89.94 259 GLN A C 1
ATOM 2022 O O . GLN A 1 259 ? -15.845 -14.054 14.488 1.00 89.94 259 GLN A O 1
ATOM 2027 N N . THR A 1 260 ? -17.670 -13.425 13.370 1.00 88.38 260 THR A N 1
ATOM 2028 C CA . THR A 1 260 ? -18.167 -14.796 13.177 1.00 88.38 260 THR A CA 1
ATOM 2029 C C . THR A 1 260 ? -17.343 -15.569 12.155 1.00 88.38 260 THR A C 1
ATOM 2031 O O . THR A 1 260 ? -17.039 -16.737 12.376 1.00 88.38 260 THR A O 1
ATOM 2034 N N . ASN A 1 261 ? -17.010 -14.938 11.027 1.00 90.31 261 ASN A N 1
ATOM 2035 C CA . ASN A 1 261 ? -16.479 -15.640 9.862 1.00 90.31 261 ASN A CA 1
ATOM 2036 C C . ASN A 1 261 ? -14.964 -15.541 9.719 1.00 90.31 261 ASN A C 1
ATOM 2038 O O . ASN A 1 261 ? -14.390 -16.405 9.055 1.00 90.31 261 ASN A O 1
ATOM 2042 N N . HIS A 1 262 ? -14.332 -14.560 10.369 1.00 90.88 262 HIS A N 1
ATOM 2043 C CA . HIS A 1 262 ? -12.879 -14.390 10.368 1.00 90.88 262 HIS A CA 1
ATOM 2044 C C . HIS A 1 262 ? -12.282 -14.677 11.755 1.00 90.88 262 HIS A C 1
ATOM 2046 O O . HIS A 1 262 ? -11.561 -15.658 11.901 1.00 90.88 262 HIS A O 1
ATOM 2052 N N . VAL A 1 263 ? -12.644 -13.919 12.798 1.00 90.38 263 VAL A N 1
ATOM 2053 C CA . VAL A 1 263 ? -12.033 -14.048 14.143 1.00 90.38 263 VAL A CA 1
ATOM 2054 C C . VAL A 1 263 ? -12.367 -15.387 14.814 1.00 90.38 263 VAL A C 1
ATOM 2056 O O . VAL A 1 263 ? -11.472 -16.113 15.234 1.00 90.38 263 VAL A O 1
ATOM 2059 N N . ASN A 1 264 ? -13.647 -15.759 14.891 1.00 87.62 264 ASN A N 1
ATOM 2060 C CA . ASN A 1 264 ? -14.105 -16.953 15.615 1.00 87.62 264 ASN A CA 1
ATOM 2061 C C . ASN A 1 264 ? -13.811 -18.276 14.898 1.00 87.62 264 ASN A C 1
ATOM 2063 O O . ASN A 1 264 ? -14.130 -19.328 15.444 1.00 87.62 264 ASN A O 1
ATOM 2067 N N . ASN A 1 265 ? -13.219 -18.242 13.705 1.00 82.19 265 ASN A N 1
ATOM 2068 C CA . ASN A 1 265 ? -12.771 -19.435 12.985 1.00 82.19 265 ASN A CA 1
ATOM 2069 C C . ASN A 1 265 ? -11.243 -19.559 12.967 1.00 82.19 265 ASN A C 1
ATOM 2071 O O . ASN A 1 265 ? -10.713 -20.500 12.378 1.00 82.19 265 ASN A O 1
ATOM 2075 N N . ASP A 1 266 ? -10.537 -18.620 13.595 1.00 84.06 266 ASP A N 1
ATOM 2076 C CA . ASP A 1 266 ? -9.087 -18.566 13.566 1.00 84.06 266 ASP A CA 1
ATOM 2077 C C . ASP A 1 266 ? -8.454 -19.469 14.644 1.00 84.06 266 ASP A C 1
ATOM 2079 O O . ASP A 1 266 ? -8.875 -19.450 15.807 1.00 84.06 266 ASP A O 1
ATOM 2083 N N . PRO A 1 267 ? -7.435 -20.273 14.297 1.00 77.06 267 PRO A N 1
ATOM 2084 C CA . PRO A 1 267 ? -6.799 -21.179 15.248 1.00 77.06 267 PRO A CA 1
ATOM 2085 C C . PRO A 1 267 ? -6.009 -20.465 16.361 1.00 77.06 267 PRO A C 1
ATOM 2087 O O . PRO A 1 267 ? -5.949 -20.991 17.480 1.00 77.06 267 PRO A O 1
ATOM 2090 N N . ASP A 1 268 ? -5.442 -19.277 16.119 1.00 81.44 268 ASP A N 1
ATOM 2091 C CA . ASP A 1 268 ? -4.658 -18.562 17.138 1.00 81.44 268 ASP A CA 1
ATOM 2092 C C . ASP A 1 268 ? -5.536 -17.865 18.166 1.00 81.44 268 ASP A C 1
ATOM 2094 O O . ASP A 1 268 ? -5.094 -17.683 19.304 1.00 81.44 268 ASP A O 1
ATOM 2098 N N . LEU A 1 269 ? -6.800 -17.575 17.834 1.00 87.19 269 LEU A N 1
ATOM 2099 C CA . LEU A 1 269 ? -7.785 -17.206 18.849 1.00 87.19 269 LEU A CA 1
ATOM 2100 C C . LEU A 1 269 ? -7.804 -18.267 19.962 1.00 87.19 269 LEU A C 1
ATOM 2102 O O . LEU A 1 269 ? -7.732 -17.930 21.142 1.00 87.19 269 LEU A O 1
ATOM 2106 N N . GLY A 1 270 ? -7.797 -19.556 19.605 1.00 84.19 270 GLY A N 1
ATOM 2107 C CA . GLY A 1 270 ? -7.731 -20.650 20.576 1.00 84.19 270 GLY A CA 1
ATOM 2108 C C . GLY A 1 270 ? -6.446 -20.652 21.417 1.00 84.19 270 GLY A C 1
ATOM 2109 O O . GLY A 1 270 ? -6.477 -21.042 22.587 1.00 84.19 270 GLY A O 1
ATOM 2110 N N . THR A 1 271 ? -5.317 -20.208 20.857 1.00 84.25 271 THR A N 1
ATOM 2111 C CA . THR A 1 271 ? -4.048 -20.053 21.591 1.00 84.25 271 THR A CA 1
ATOM 2112 C C . THR A 1 271 ? -4.124 -18.915 22.602 1.00 84.25 271 THR A C 1
ATOM 2114 O O . THR A 1 271 ? -3.777 -19.129 23.766 1.00 84.25 271 THR A O 1
ATOM 2117 N N . LEU A 1 272 ? -4.648 -17.754 22.202 1.00 87.50 272 LEU A N 1
ATOM 2118 C CA . LEU A 1 272 ? -4.863 -16.620 23.102 1.00 87.50 272 LEU A CA 1
ATOM 2119 C C . LEU A 1 272 ? -5.847 -16.971 24.229 1.00 87.50 272 LEU A C 1
ATOM 2121 O O . LEU A 1 272 ? -5.598 -16.643 25.386 1.00 87.50 272 LEU A O 1
ATOM 2125 N N . VAL A 1 273 ? -6.914 -17.713 23.925 1.00 90.19 273 VAL A N 1
ATOM 2126 C CA . VAL A 1 273 ? -7.878 -18.196 24.929 1.00 90.19 273 VAL A CA 1
ATOM 2127 C C . VAL A 1 273 ? -7.201 -19.062 25.987 1.00 90.19 273 VAL A C 1
ATOM 2129 O O . VAL A 1 273 ? -7.402 -18.843 27.179 1.00 90.19 273 VAL A O 1
ATOM 2132 N N . ARG A 1 274 ? -6.354 -20.014 25.574 1.00 87.69 274 ARG A N 1
ATOM 2133 C CA . ARG A 1 274 ? -5.591 -20.851 26.514 1.00 87.69 274 ARG A CA 1
ATOM 2134 C C . ARG A 1 274 ? -4.594 -20.045 27.343 1.00 87.69 274 ARG A C 1
ATOM 2136 O O . ARG A 1 274 ? -4.318 -20.436 28.472 1.00 87.69 274 ARG A O 1
ATOM 2143 N N . ALA A 1 275 ? -4.033 -18.967 26.792 1.00 87.31 275 ALA A N 1
ATOM 2144 C CA . ALA A 1 275 ? -3.160 -18.067 27.539 1.00 87.31 275 ALA A CA 1
ATOM 2145 C C . ALA A 1 275 ? -3.957 -17.317 28.614 1.00 87.31 275 ALA A C 1
ATOM 2147 O O . ALA A 1 275 ? -3.632 -17.429 29.787 1.00 87.31 275 ALA A O 1
ATOM 2148 N N . LEU A 1 276 ? -5.058 -16.658 28.248 1.00 90.12 276 LEU A N 1
ATOM 2149 C CA . LEU A 1 276 ? -5.903 -15.898 29.181 1.00 90.12 276 LEU A CA 1
ATOM 2150 C C . LEU A 1 276 ? -6.541 -16.758 30.289 1.00 90.12 276 LEU A C 1
ATOM 2152 O O . LEU A 1 276 ? -6.885 -16.245 31.345 1.00 90.12 276 LEU A O 1
ATOM 2156 N N . GLN A 1 277 ? -6.683 -18.069 30.080 1.00 89.31 277 GLN A N 1
ATOM 2157 C CA . GLN A 1 277 ? -7.157 -19.002 31.110 1.00 89.31 277 GLN A CA 1
ATOM 2158 C C . GLN A 1 277 ? -6.134 -19.299 32.211 1.00 89.31 277 GLN A C 1
ATOM 2160 O O . GLN A 1 277 ? -6.503 -19.901 33.223 1.00 89.31 277 GLN A O 1
ATOM 2165 N N . ARG A 1 278 ? -4.852 -18.963 32.020 1.00 88.69 278 ARG A N 1
ATOM 2166 C CA . ARG A 1 278 ? -3.832 -19.292 33.015 1.00 88.69 278 ARG A CA 1
ATOM 2167 C C . ARG A 1 278 ? -3.935 -18.355 34.225 1.00 88.69 278 ARG A C 1
ATOM 2169 O O . ARG A 1 278 ? -4.129 -17.153 34.031 1.00 88.69 278 ARG A O 1
ATOM 2176 N N . PRO A 1 279 ? -3.767 -18.863 35.461 1.00 84.81 279 PRO A N 1
ATOM 2177 C CA . PRO A 1 279 ? -3.952 -18.066 36.676 1.00 84.81 279 PRO A CA 1
ATOM 2178 C C . PRO A 1 279 ? -3.088 -16.798 36.746 1.00 84.81 279 PRO A C 1
ATOM 2180 O O . PRO A 1 279 ? -3.501 -15.810 37.349 1.00 84.81 279 PRO A O 1
ATOM 2183 N N . GLU A 1 280 ? -1.903 -16.800 36.128 1.00 86.69 280 GLU A N 1
ATOM 2184 C CA . GLU A 1 280 ? -1.000 -15.647 36.095 1.00 86.69 280 GLU A CA 1
ATOM 2185 C C . GLU A 1 280 ? -1.546 -14.447 35.303 1.00 86.69 280 GLU A C 1
ATOM 2187 O O . GLU A 1 280 ? -1.174 -13.315 35.612 1.00 86.69 280 GLU A O 1
ATOM 2192 N N . TYR A 1 281 ? -2.452 -14.659 34.339 1.00 88.31 281 TYR A N 1
ATOM 2193 C CA . TYR A 1 281 ? -3.042 -13.607 33.500 1.00 88.31 281 TYR A CA 1
ATOM 2194 C C . TYR A 1 281 ? -4.463 -13.226 33.927 1.00 88.31 281 TYR A C 1
ATOM 2196 O O . TYR A 1 281 ? -5.227 -12.766 33.084 1.00 88.31 281 TYR A O 1
ATOM 2204 N N . GLY A 1 282 ? -4.820 -13.404 35.206 1.00 88.19 282 GLY A N 1
ATOM 2205 C CA . GLY A 1 282 ? -6.118 -13.005 35.768 1.00 88.19 282 GLY A CA 1
ATOM 2206 C C . GLY A 1 282 ? -6.489 -11.518 35.550 1.00 88.19 282 GLY A C 1
ATOM 2207 O O . GLY A 1 282 ? -5.964 -10.852 34.658 1.00 88.19 282 GLY A O 1
ATOM 2208 N N . PRO A 1 283 ? -7.389 -10.929 36.350 1.00 91.81 283 PRO A N 1
ATOM 2209 C CA . PRO A 1 283 ? -7.904 -9.586 36.074 1.00 91.81 283 PRO A CA 1
ATOM 2210 C C . PRO A 1 283 ? -6.779 -8.545 35.967 1.00 91.81 283 PRO A C 1
ATOM 2212 O O . PRO A 1 283 ? -5.795 -8.611 36.708 1.00 91.81 283 PRO A O 1
ATOM 2215 N N . ALA A 1 284 ? -6.923 -7.575 35.061 1.00 92.00 284 ALA A N 1
ATOM 2216 C CA . ALA A 1 284 ? -5.979 -6.475 34.936 1.00 92.00 284 ALA A CA 1
ATOM 2217 C C . ALA A 1 284 ? -5.995 -5.610 36.203 1.00 92.00 284 ALA A C 1
ATOM 2219 O O . ALA A 1 284 ? -7.055 -5.208 36.692 1.00 92.00 284 ALA A O 1
ATOM 2220 N N . GLN A 1 285 ? -4.800 -5.328 36.715 1.00 92.56 285 GLN A N 1
ATOM 2221 C CA . GLN A 1 285 ? -4.578 -4.772 38.052 1.00 92.56 285 GLN A CA 1
ATOM 2222 C C . GLN A 1 285 ? -4.098 -3.322 37.995 1.00 92.56 285 GLN A C 1
ATOM 2224 O O . GLN A 1 285 ? -3.337 -2.999 37.081 1.00 92.56 285 GLN A O 1
ATOM 2229 N N . PRO A 1 286 ? -4.434 -2.463 38.978 1.00 92.88 286 PRO A N 1
ATOM 2230 C CA . PRO A 1 286 ? -3.777 -1.168 39.161 1.00 92.88 286 PRO A CA 1
ATOM 2231 C C . PRO A 1 286 ? -2.250 -1.281 39.113 1.00 92.88 286 PRO A C 1
ATOM 2233 O O . PRO A 1 286 ? -1.674 -2.250 39.615 1.00 92.88 286 PRO A O 1
ATOM 2236 N N . GLU A 1 287 ? -1.585 -0.304 38.496 1.00 91.50 287 GLU A N 1
ATOM 2237 C CA . GLU A 1 287 ? -0.121 -0.297 38.431 1.00 91.50 287 GLU A CA 1
ATOM 2238 C C . GLU A 1 287 ? 0.506 -0.359 39.834 1.00 91.50 287 GLU A C 1
ATOM 2240 O O . GLU A 1 287 ? 0.107 0.363 40.751 1.00 91.50 287 GLU A O 1
ATOM 2245 N N . THR A 1 288 ? 1.513 -1.216 40.011 1.00 89.94 288 THR A N 1
ATOM 2246 C CA . THR A 1 288 ? 2.270 -1.298 41.274 1.00 89.94 288 THR A CA 1
ATOM 2247 C C . THR A 1 288 ? 3.509 -0.408 41.267 1.00 89.94 288 THR A C 1
ATOM 2249 O O . THR A 1 288 ? 4.143 -0.185 42.298 1.00 89.94 288 THR A O 1
ATOM 2252 N N . SER A 1 289 ? 3.925 0.063 40.092 1.00 86.69 289 SER A N 1
ATOM 2253 C CA . SER A 1 289 ? 5.086 0.929 39.903 1.00 86.69 289 SER A CA 1
ATOM 2254 C C . SER A 1 289 ? 4.814 1.894 38.750 1.00 86.69 289 SER A C 1
ATOM 2256 O O . SER A 1 289 ? 4.525 1.417 37.653 1.00 86.69 289 SER A O 1
ATOM 2258 N N . PRO A 1 290 ? 4.934 3.220 38.960 1.00 83.44 290 PRO A N 1
ATOM 2259 C CA . PRO A 1 290 ? 4.590 4.206 37.941 1.00 83.44 290 PRO A CA 1
ATOM 2260 C C . PRO A 1 290 ? 5.285 3.943 36.604 1.00 83.44 290 PRO A C 1
ATOM 2262 O O . PRO A 1 290 ? 6.515 3.841 36.542 1.00 83.44 290 PRO A O 1
ATOM 2265 N N . GLY A 1 291 ? 4.491 3.829 35.537 1.00 72.56 291 GLY A N 1
ATOM 2266 C CA . GLY A 1 291 ? 4.987 3.656 34.168 1.00 72.56 291 GLY A CA 1
ATOM 2267 C C . GLY A 1 291 ? 5.606 2.288 33.859 1.00 72.56 291 GLY A C 1
ATOM 2268 O O . GLY A 1 291 ? 6.266 2.153 32.828 1.00 72.56 291 GLY A O 1
ATOM 2269 N N . LYS A 1 292 ? 5.421 1.278 34.721 1.00 81.44 292 LYS A N 1
ATOM 2270 C CA . LYS A 1 292 ? 5.866 -0.104 34.482 1.00 81.44 292 LYS A CA 1
ATOM 2271 C C . LYS A 1 292 ? 4.675 -1.053 34.412 1.00 81.44 292 LYS A C 1
ATOM 2273 O O . LYS A 1 292 ? 3.732 -0.926 35.185 1.00 81.44 292 LYS A O 1
ATOM 2278 N N . THR A 1 293 ? 4.751 -2.031 33.515 1.00 85.31 293 THR A N 1
ATOM 2279 C CA . THR A 1 293 ? 3.770 -3.118 33.438 1.00 85.31 293 THR A CA 1
ATOM 2280 C C . THR A 1 293 ? 3.927 -4.069 34.622 1.00 85.31 293 THR A C 1
ATOM 2282 O O . THR A 1 293 ? 5.046 -4.435 34.992 1.00 85.31 293 THR A O 1
ATOM 2285 N N . ASN A 1 294 ? 2.804 -4.498 35.186 1.00 90.19 294 ASN A N 1
ATOM 2286 C CA . ASN A 1 294 ? 2.743 -5.531 36.208 1.00 90.19 294 ASN A CA 1
ATOM 2287 C C . ASN A 1 294 ? 3.158 -6.897 35.613 1.00 90.19 294 ASN A C 1
ATOM 2289 O O . ASN A 1 294 ? 2.874 -7.162 34.444 1.00 90.19 294 ASN A O 1
ATOM 2293 N N . PRO A 1 295 ? 3.797 -7.782 36.404 1.00 88.31 295 PRO A N 1
ATOM 2294 C CA . PRO A 1 295 ? 4.201 -9.123 35.962 1.00 88.31 295 PRO A CA 1
ATOM 2295 C C . PRO A 1 295 ? 3.042 -10.139 35.920 1.00 88.31 295 PRO A C 1
ATOM 2297 O O . PRO A 1 295 ? 3.254 -11.298 35.580 1.00 88.31 295 PRO A O 1
ATOM 2300 N N . THR A 1 296 ? 1.844 -9.734 36.346 1.00 89.62 296 THR A N 1
ATOM 2301 C CA . THR A 1 296 ? 0.647 -10.571 36.491 1.00 89.62 296 THR A CA 1
ATOM 2302 C C . THR A 1 296 ? -0.594 -9.807 36.052 1.00 89.62 296 THR A C 1
ATOM 2304 O O . THR A 1 296 ? -0.636 -8.577 36.139 1.00 89.62 296 THR A O 1
ATOM 2307 N N . GLY A 1 297 ? -1.631 -10.551 35.678 1.00 90.19 297 GLY A N 1
ATOM 2308 C CA . GLY A 1 297 ? -2.852 -10.031 35.080 1.00 90.19 297 GLY A CA 1
ATOM 2309 C C . GLY A 1 297 ? -2.712 -9.916 33.564 1.00 90.19 297 GLY A C 1
ATOM 2310 O O . GLY A 1 297 ? -1.612 -9.730 33.041 1.00 90.19 297 GLY A O 1
ATOM 2311 N N . TRP A 1 298 ? -3.821 -10.007 32.829 1.00 89.94 298 TRP A N 1
ATOM 2312 C CA . TRP A 1 298 ? -3.791 -9.827 31.369 1.00 89.94 298 TRP A CA 1
ATOM 2313 C C . TRP A 1 298 ? -3.370 -8.402 30.958 1.00 89.94 298 TRP A C 1
ATOM 2315 O O . TRP A 1 298 ? -2.964 -8.170 29.815 1.00 89.94 298 TRP A O 1
ATOM 2325 N N . GLY A 1 299 ? -3.423 -7.449 31.895 1.00 89.62 299 GLY A N 1
ATOM 2326 C CA . GLY A 1 299 ? -2.936 -6.090 31.715 1.00 89.62 299 GLY A CA 1
ATOM 2327 C C . GLY A 1 299 ? -2.694 -5.326 33.022 1.00 89.62 299 GLY A C 1
ATOM 2328 O O . GLY A 1 299 ? -3.000 -5.780 34.122 1.00 89.62 299 GLY A O 1
ATOM 2329 N N . THR A 1 300 ? -2.138 -4.129 32.876 1.00 91.06 300 THR A N 1
ATOM 2330 C CA . THR A 1 300 ? -1.878 -3.136 33.924 1.00 91.06 300 THR A CA 1
ATOM 2331 C C . THR A 1 300 ? -2.810 -1.945 33.734 1.00 91.06 300 THR A C 1
ATOM 2333 O O . THR A 1 300 ? -2.904 -1.407 32.637 1.00 91.06 300 THR A O 1
ATOM 2336 N N . LEU A 1 301 ? -3.496 -1.514 34.785 1.00 90.94 301 LEU A N 1
ATOM 2337 C CA . LEU A 1 301 ? -4.356 -0.337 34.801 1.00 90.94 301 LEU A CA 1
ATOM 2338 C C . LEU A 1 301 ? -3.536 0.876 35.260 1.00 90.94 301 LEU A C 1
ATOM 2340 O O . LEU A 1 301 ? -3.331 1.096 36.457 1.00 90.94 301 LEU A O 1
ATOM 2344 N N . THR A 1 302 ? -3.066 1.672 34.302 1.00 89.12 302 THR A N 1
ATOM 2345 C CA . THR A 1 302 ? -2.311 2.905 34.562 1.00 89.12 302 THR A CA 1
ATOM 2346 C C . THR A 1 302 ? -3.279 4.058 34.846 1.00 89.12 302 THR A C 1
ATOM 2348 O O . THR A 1 302 ? -4.173 4.316 34.033 1.00 89.12 302 THR A O 1
ATOM 2351 N N . PRO A 1 303 ? -3.170 4.750 35.995 1.00 90.19 303 PRO A N 1
ATOM 2352 C CA . PRO A 1 303 ? -4.080 5.822 36.366 1.00 90.19 303 PRO A CA 1
ATOM 2353 C C . PRO A 1 303 ? -3.916 7.032 35.446 1.00 90.19 303 PRO A C 1
ATOM 2355 O O . PRO A 1 303 ? -2.809 7.465 35.127 1.00 90.19 303 PRO A O 1
ATOM 2358 N N . VAL A 1 304 ? -5.038 7.629 35.056 1.00 88.44 304 VAL A N 1
ATOM 2359 C CA . VAL A 1 304 ? -5.057 8.880 34.296 1.00 88.44 304 VAL A CA 1
ATOM 2360 C C . VAL A 1 304 ? -4.813 10.025 35.267 1.00 88.44 304 VAL A C 1
ATOM 2362 O O . VAL A 1 304 ? -5.702 10.392 36.035 1.00 88.44 304 VAL A O 1
ATOM 2365 N N . ILE A 1 305 ? -3.608 10.585 35.251 1.00 88.12 305 ILE A N 1
ATOM 2366 C CA . ILE A 1 305 ? -3.226 11.668 36.161 1.00 88.12 305 ILE A CA 1
ATOM 2367 C C . ILE A 1 305 ? -3.733 13.020 35.649 1.00 88.12 305 ILE A C 1
ATOM 2369 O O . ILE A 1 305 ? -3.595 13.358 34.473 1.00 88.12 305 ILE A O 1
ATOM 2373 N N . ASP A 1 306 ? -4.315 13.801 36.553 1.00 85.50 306 ASP A N 1
ATOM 2374 C CA . ASP A 1 306 ? -4.642 15.204 36.345 1.00 85.50 306 ASP A CA 1
ATOM 2375 C C . ASP A 1 306 ? -3.394 16.065 36.555 1.00 85.50 306 ASP A C 1
ATOM 2377 O O . ASP A 1 306 ? -2.946 16.268 37.684 1.00 85.50 306 ASP A O 1
ATOM 2381 N N . ASP A 1 307 ? -2.866 16.618 35.464 1.00 81.44 307 ASP A N 1
ATOM 2382 C CA . ASP A 1 307 ? -1.611 17.382 35.462 1.00 81.44 307 ASP A CA 1
ATOM 2383 C C . ASP A 1 307 ? -1.639 18.602 36.401 1.00 81.44 307 ASP A C 1
ATOM 2385 O O . ASP A 1 307 ? -0.599 19.050 36.876 1.00 81.44 307 ASP A O 1
ATOM 2389 N N . SER A 1 308 ? -2.829 19.134 36.708 1.00 79.62 308 SER A N 1
ATOM 2390 C CA . SER A 1 308 ? -2.980 20.284 37.612 1.00 79.62 308 SER A CA 1
ATOM 2391 C C . SER A 1 308 ? -2.920 19.926 39.098 1.00 79.62 308 SER A C 1
ATOM 2393 O O . SER A 1 308 ? -2.623 20.792 39.920 1.00 79.62 308 SER A O 1
ATOM 2395 N N . THR A 1 309 ? -3.213 18.675 39.457 1.00 84.88 309 THR A N 1
ATOM 2396 C CA . THR A 1 309 ? -3.289 18.227 40.858 1.00 84.88 309 THR A CA 1
ATOM 2397 C C . THR A 1 309 ? -2.279 17.133 41.196 1.00 84.88 309 THR A C 1
ATOM 2399 O O . THR A 1 309 ? -2.026 16.888 42.375 1.00 84.88 309 THR A O 1
ATOM 2402 N N . GLY A 1 310 ? -1.702 16.469 40.190 1.00 85.75 310 GLY A N 1
ATOM 2403 C CA . GLY A 1 310 ? -0.833 15.304 40.360 1.00 85.75 310 GLY A CA 1
ATOM 2404 C C . GLY A 1 310 ? -1.564 14.063 40.882 1.00 85.75 310 GLY A C 1
ATOM 2405 O O . GLY A 1 310 ? -0.914 13.102 41.282 1.00 85.75 310 GLY A O 1
ATOM 2406 N N . GLN A 1 311 ? -2.899 14.081 40.914 1.00 88.25 311 GLN A N 1
ATOM 2407 C CA . GLN A 1 311 ? -3.736 12.989 41.412 1.00 88.25 311 GLN A CA 1
ATOM 2408 C C . GLN A 1 311 ? -4.475 12.299 40.260 1.00 88.25 311 GLN A C 1
ATOM 2410 O O . GLN A 1 311 ? -4.728 12.935 39.234 1.00 88.25 311 GLN A O 1
ATOM 2415 N N . PRO A 1 312 ? -4.871 11.022 40.406 1.00 89.38 312 PRO A N 1
ATOM 2416 C CA . PRO A 1 312 ? -5.726 10.366 39.427 1.00 89.38 312 PRO A CA 1
ATOM 2417 C C . PRO A 1 312 ? -7.058 11.102 39.255 1.00 89.38 312 PRO A C 1
ATOM 2419 O O . PRO A 1 312 ? -7.689 11.512 40.236 1.00 89.38 312 PRO A O 1
ATOM 2422 N N . PHE A 1 313 ? -7.528 11.218 38.013 1.00 88.56 313 PHE A N 1
ATOM 2423 C CA . PHE A 1 313 ? -8.917 11.573 37.756 1.00 88.56 313 PHE A CA 1
ATOM 2424 C C . PHE A 1 313 ? -9.831 10.542 38.419 1.00 88.56 313 PHE A C 1
ATOM 2426 O O . PHE A 1 313 ? -9.592 9.335 38.351 1.00 88.56 313 PHE A O 1
ATOM 2433 N N . LYS A 1 314 ? -10.905 11.033 39.038 1.00 88.06 314 LYS A N 1
ATOM 2434 C CA . LYS A 1 314 ? -11.958 10.204 39.621 1.00 88.06 314 LYS A CA 1
ATOM 2435 C C . LYS A 1 314 ? -13.281 10.480 38.931 1.00 88.06 314 LYS A C 1
ATOM 2437 O O . LYS A 1 314 ? -13.581 11.638 38.636 1.00 88.06 314 LYS A O 1
ATOM 2442 N N . ASN A 1 315 ? -14.083 9.435 38.758 1.00 83.62 315 ASN A N 1
ATOM 2443 C CA . ASN A 1 315 ? -15.474 9.571 38.347 1.00 83.62 315 ASN A CA 1
ATOM 2444 C C . ASN A 1 315 ? -16.210 10.486 39.321 1.00 83.62 315 ASN A C 1
ATOM 2446 O O . ASN A 1 315 ? -16.183 10.272 40.537 1.00 83.62 315 ASN A O 1
ATOM 2450 N N . LYS A 1 316 ? -16.861 11.519 38.794 1.00 80.06 316 LYS A N 1
ATOM 2451 C CA . LYS A 1 316 ? -17.642 12.475 39.584 1.00 80.06 316 LYS A CA 1
ATOM 2452 C C . LYS A 1 316 ? -19.124 12.138 39.551 1.00 80.06 316 LYS A C 1
ATOM 2454 O O . LYS A 1 316 ? -19.848 12.506 40.477 1.00 80.06 316 LYS A O 1
ATOM 2459 N N . LYS A 1 317 ? -19.578 11.492 38.477 1.00 72.44 317 LYS A N 1
ATOM 2460 C CA . LYS A 1 317 ? -20.990 11.204 38.211 1.00 72.44 317 LYS A CA 1
ATOM 2461 C C . LYS A 1 317 ? -21.197 9.707 37.974 1.00 72.44 317 LYS A C 1
ATOM 2463 O O . LYS A 1 317 ? -20.249 8.937 37.884 1.00 72.44 317 LYS A O 1
ATOM 2468 N N . GLY A 1 318 ? -22.464 9.302 37.904 1.00 70.19 318 GLY A N 1
ATOM 2469 C CA . GLY A 1 318 ? -22.842 7.928 37.574 1.00 70.19 318 GLY A CA 1
ATOM 2470 C C . GLY A 1 318 ? -22.648 6.920 38.708 1.00 70.19 318 GLY A C 1
ATOM 2471 O O . GLY A 1 318 ? -22.397 7.265 39.864 1.00 70.19 318 GLY A O 1
ATOM 2472 N N . THR A 1 319 ? -22.801 5.644 38.358 1.00 70.81 319 THR A N 1
ATOM 2473 C CA . THR A 1 319 ? -22.737 4.498 39.282 1.00 70.81 319 THR A CA 1
ATOM 2474 C C . THR A 1 319 ? -21.345 4.242 39.848 1.00 70.81 319 THR A C 1
ATOM 2476 O O . THR A 1 319 ? -21.201 3.507 40.823 1.00 70.81 319 THR A O 1
ATOM 2479 N N . HIS A 1 320 ? -20.316 4.828 39.242 1.00 78.12 320 HIS A N 1
ATOM 2480 C CA . HIS A 1 320 ? -18.917 4.621 39.599 1.00 78.12 320 HIS A CA 1
ATOM 2481 C C . HIS A 1 320 ? -18.275 5.861 40.230 1.00 78.12 320 HIS A C 1
ATOM 2483 O O . HIS A 1 320 ? -17.048 5.951 40.270 1.00 78.12 320 HIS A O 1
ATOM 2489 N N . ALA A 1 321 ? -19.069 6.823 40.711 1.00 81.94 321 ALA A N 1
ATOM 2490 C CA . ALA A 1 321 ? -18.547 8.001 41.394 1.00 81.94 321 ALA A CA 1
ATOM 2491 C C . ALA A 1 321 ? -17.523 7.606 42.482 1.00 81.94 321 ALA A C 1
ATOM 2493 O O . ALA A 1 321 ? -17.777 6.726 43.304 1.00 81.94 321 ALA A O 1
ATOM 2494 N N . GLY A 1 322 ? -16.348 8.238 42.462 1.00 82.62 322 GLY A N 1
ATOM 2495 C CA . GLY A 1 322 ? -15.222 7.951 43.356 1.00 82.62 322 GLY A CA 1
ATOM 2496 C C . GLY A 1 322 ? -14.168 6.976 42.813 1.00 82.62 322 GLY A C 1
ATOM 2497 O O . GLY A 1 322 ? -13.077 6.925 43.383 1.00 82.62 322 GLY A O 1
ATOM 2498 N N . ARG A 1 323 ? -14.432 6.257 41.709 1.00 87.88 323 ARG A N 1
ATOM 2499 C CA . ARG A 1 323 ? -13.449 5.359 41.071 1.00 87.88 323 ARG A CA 1
ATOM 2500 C C . ARG A 1 323 ? -12.367 6.122 40.321 1.00 87.88 323 ARG A C 1
ATOM 2502 O O . ARG A 1 323 ? -12.676 7.062 39.588 1.00 87.88 323 ARG A O 1
ATOM 2509 N N . ASN A 1 324 ? -11.128 5.662 40.441 1.00 90.75 324 ASN A N 1
ATOM 2510 C CA . ASN A 1 324 ? -10.009 6.131 39.634 1.00 90.75 324 ASN A CA 1
ATOM 2511 C C . ASN A 1 324 ? -10.224 5.762 38.161 1.00 90.75 324 ASN A C 1
ATOM 2513 O O . ASN A 1 324 ? -10.718 4.677 37.836 1.00 90.75 324 ASN A O 1
ATOM 2517 N N . GLN A 1 325 ? -9.846 6.684 37.284 1.00 88.56 325 GLN A N 1
ATOM 2518 C CA . GLN A 1 325 ? -9.842 6.498 35.840 1.00 88.56 325 GLN A CA 1
ATOM 2519 C C . GLN A 1 325 ? -8.536 5.842 35.414 1.00 88.56 325 GLN A C 1
ATOM 2521 O O . GLN A 1 325 ? -7.462 6.317 35.783 1.00 88.56 325 GLN A O 1
ATOM 2526 N N . TYR A 1 326 ? -8.634 4.773 34.628 1.00 87.25 326 TYR A N 1
ATOM 2527 C CA . TYR A 1 326 ? -7.487 3.993 34.179 1.00 87.25 326 TYR A CA 1
ATOM 2528 C C . TYR A 1 326 ? -7.455 3.862 32.662 1.00 87.25 326 TYR A C 1
ATOM 2530 O O . TYR A 1 326 ? -8.500 3.798 32.016 1.00 87.25 326 TYR A O 1
ATOM 2538 N N . ILE A 1 327 ? -6.243 3.752 32.127 1.00 83.25 327 ILE A N 1
ATOM 2539 C CA . ILE A 1 327 ? -5.965 3.223 30.793 1.00 83.25 327 ILE A CA 1
ATOM 2540 C C . ILE A 1 327 ? -5.354 1.831 30.991 1.00 83.25 327 ILE A C 1
ATOM 2542 O O . ILE A 1 327 ? -4.353 1.718 31.704 1.00 83.25 327 ILE A O 1
ATOM 2546 N N . PRO A 1 328 ? -5.936 0.766 30.415 1.00 84.12 328 PRO A N 1
ATOM 2547 C CA . PRO A 1 328 ? -5.296 -0.539 30.436 1.00 84.12 328 PRO A CA 1
ATOM 2548 C C . PRO A 1 328 ? -4.053 -0.538 29.539 1.00 84.12 328 PRO A C 1
ATOM 2550 O O . PRO A 1 328 ? -4.003 0.171 28.537 1.00 84.12 328 PRO A O 1
ATOM 2553 N N . VAL A 1 329 ? -3.066 -1.357 29.896 1.00 82.69 329 VAL A N 1
ATOM 2554 C CA . VAL A 1 329 ? -1.842 -1.663 29.145 1.00 82.69 329 VAL A CA 1
ATOM 2555 C C . VAL A 1 329 ? -1.674 -3.178 29.149 1.00 82.69 329 VAL A C 1
ATOM 2557 O O . VAL A 1 329 ? -1.677 -3.788 30.211 1.00 82.69 329 VAL A O 1
ATOM 2560 N N . PHE A 1 330 ? -1.561 -3.809 27.986 1.00 82.00 330 PHE A N 1
ATOM 2561 C CA . PHE A 1 330 ? -1.545 -5.265 27.873 1.00 82.00 330 PHE A CA 1
ATOM 2562 C C . PHE A 1 330 ? -0.249 -5.836 28.440 1.00 82.00 330 PHE A C 1
ATOM 2564 O O . PHE A 1 330 ? 0.813 -5.217 28.347 1.00 82.00 330 PHE A O 1
ATOM 2571 N N . HIS A 1 331 ? -0.332 -7.045 28.992 1.00 85.50 331 HIS A N 1
ATOM 2572 C CA . HIS A 1 331 ? 0.861 -7.800 29.344 1.00 85.50 331 HIS A CA 1
ATOM 2573 C C . HIS A 1 331 ? 1.718 -8.058 28.081 1.00 85.50 331 HIS A C 1
ATOM 2575 O O . HIS A 1 331 ? 1.146 -8.401 27.041 1.00 85.50 331 HIS A O 1
ATOM 2581 N N . PRO A 1 332 ? 3.062 -7.945 28.134 1.00 81.19 332 PRO A N 1
ATOM 2582 C CA . PRO A 1 332 ? 3.937 -8.133 26.967 1.00 81.19 332 PRO A CA 1
ATOM 2583 C C . PRO A 1 332 ? 3.721 -9.445 26.191 1.00 81.19 332 PRO A C 1
ATOM 2585 O O . PRO A 1 332 ? 3.754 -9.456 24.964 1.00 81.19 332 PRO A O 1
ATOM 2588 N N . ASP A 1 333 ? 3.431 -10.547 26.883 1.00 82.06 333 ASP A N 1
ATOM 2589 C CA . ASP A 1 333 ? 3.122 -11.822 26.215 1.00 82.06 333 ASP A CA 1
ATOM 2590 C C . ASP A 1 333 ? 1.820 -11.758 25.401 1.00 82.06 333 ASP A C 1
ATOM 2592 O O . ASP A 1 333 ? 1.752 -12.268 24.284 1.00 82.06 333 ASP A O 1
ATOM 2596 N N . ILE A 1 334 ? 0.790 -11.091 25.935 1.00 82.94 334 ILE A N 1
ATOM 2597 C CA . ILE A 1 334 ? -0.496 -10.903 25.250 1.00 82.94 334 ILE A CA 1
ATOM 2598 C C . ILE A 1 334 ? -0.315 -10.007 24.024 1.00 82.94 334 ILE A C 1
ATOM 2600 O O . ILE A 1 334 ? -0.898 -10.296 22.982 1.00 82.94 334 ILE A O 1
ATOM 2604 N N . VAL A 1 335 ? 0.530 -8.972 24.126 1.00 76.75 335 VAL A N 1
ATOM 2605 C CA . VAL A 1 335 ? 0.900 -8.088 23.007 1.00 76.75 335 VAL A CA 1
ATOM 2606 C C . VAL A 1 335 ? 1.424 -8.912 21.832 1.00 76.75 335 VAL A C 1
ATOM 2608 O O . VAL A 1 335 ? 0.896 -8.798 20.729 1.00 76.75 335 VAL A O 1
ATOM 2611 N N . SER A 1 336 ? 2.409 -9.778 22.087 1.00 75.06 336 SER A N 1
ATOM 2612 C CA . SER A 1 336 ? 3.050 -10.611 21.063 1.00 75.06 336 SER A CA 1
ATOM 2613 C C . SER A 1 336 ? 2.059 -11.545 20.358 1.00 75.06 336 SER A C 1
ATOM 2615 O O . SER A 1 336 ? 1.984 -11.556 19.128 1.00 75.06 336 SER A O 1
ATOM 2617 N N . PHE A 1 337 ? 1.237 -12.277 21.122 1.00 77.50 337 PHE A N 1
ATOM 2618 C CA . PHE A 1 337 ? 0.238 -13.189 20.549 1.00 77.50 337 PHE A CA 1
ATOM 2619 C C . PHE A 1 337 ? -0.851 -12.457 19.762 1.00 77.50 337 PHE A C 1
ATOM 2621 O O . PHE A 1 337 ? -1.221 -12.887 18.670 1.00 77.50 337 PHE A O 1
ATOM 2628 N N . ALA A 1 338 ? -1.372 -11.357 20.311 1.00 77.25 338 ALA A N 1
ATOM 2629 C CA . ALA A 1 338 ? -2.428 -10.590 19.666 1.00 77.25 338 ALA A CA 1
ATOM 2630 C C . ALA A 1 338 ? -1.939 -9.941 18.365 1.00 77.25 338 ALA A C 1
ATOM 2632 O O . ALA A 1 338 ? -2.672 -9.983 17.381 1.00 77.25 338 ALA A O 1
ATOM 2633 N N . GLY A 1 339 ? -0.704 -9.421 18.331 1.00 72.25 339 GLY A N 1
ATOM 2634 C CA . GLY A 1 339 ? -0.093 -8.884 17.111 1.00 72.25 339 GLY A CA 1
ATOM 2635 C C . GLY A 1 339 ? -0.109 -9.906 15.972 1.00 72.25 339 GLY A C 1
ATOM 2636 O O . GLY A 1 339 ? -0.773 -9.696 14.966 1.00 72.25 339 GLY A O 1
ATOM 2637 N N . GLN A 1 340 ? 0.482 -11.087 16.181 1.00 74.62 340 GLN A N 1
ATOM 2638 C CA . GLN A 1 340 ? 0.539 -12.145 15.155 1.00 74.62 340 GLN A CA 1
ATOM 2639 C C . GLN A 1 340 ? -0.839 -12.614 14.650 1.00 74.62 340 GLN A C 1
ATOM 2641 O O . GLN A 1 340 ? -0.991 -13.016 13.492 1.00 74.62 340 GLN A O 1
ATOM 2646 N N . ALA A 1 341 ? -1.858 -12.597 15.510 1.00 78.75 341 ALA A N 1
ATOM 2647 C CA . ALA A 1 341 ? -3.217 -12.934 15.105 1.00 78.75 341 ALA A CA 1
ATOM 2648 C C . ALA A 1 341 ? -3.859 -11.807 14.276 1.00 78.75 341 ALA A C 1
ATOM 2650 O O . ALA A 1 341 ? -4.466 -12.082 13.237 1.00 78.75 341 ALA A O 1
ATOM 2651 N N . VAL A 1 342 ? -3.684 -10.546 14.694 1.00 77.50 342 VAL A N 1
ATOM 2652 C CA . VAL A 1 342 ? -4.172 -9.364 13.966 1.00 77.50 342 VAL A CA 1
ATOM 2653 C C . VAL A 1 342 ? -3.562 -9.289 12.565 1.00 77.50 342 VAL A C 1
ATOM 2655 O O . VAL A 1 342 ? -4.314 -9.030 11.626 1.00 77.50 342 VAL A O 1
ATOM 2658 N N . ALA A 1 343 ? -2.280 -9.627 12.391 1.00 72.56 343 ALA A N 1
ATOM 2659 C CA . ALA A 1 343 ? -1.601 -9.797 11.099 1.00 72.56 343 ALA A CA 1
ATOM 2660 C C . ALA A 1 343 ? -2.414 -10.541 10.059 1.00 72.56 343 ALA A C 1
ATOM 2662 O O . ALA A 1 343 ? -2.835 -10.039 9.010 1.00 72.56 343 ALA A O 1
ATOM 2663 N N . ARG A 1 344 ? -2.636 -11.803 10.388 1.00 77.44 344 ARG A N 1
ATOM 2664 C CA . ARG A 1 344 ? -3.215 -12.778 9.493 1.00 77.44 344 ARG A CA 1
ATOM 2665 C C . ARG A 1 344 ? -4.679 -12.451 9.271 1.00 77.44 344 ARG A C 1
ATOM 2667 O O . ARG A 1 344 ? -5.126 -12.441 8.127 1.00 77.44 344 ARG A O 1
ATOM 2674 N N . LEU A 1 345 ? -5.407 -12.127 10.338 1.00 84.25 345 LEU A N 1
ATOM 2675 C CA . LEU A 1 345 ? -6.819 -11.779 10.249 1.00 84.25 345 LEU A CA 1
ATOM 2676 C C . LEU A 1 345 ? -7.038 -10.535 9.381 1.00 84.25 345 LEU A C 1
ATOM 2678 O O . LEU A 1 345 ? -7.936 -10.547 8.538 1.00 84.25 345 LEU A O 1
ATOM 2682 N N . SER A 1 346 ? -6.190 -9.509 9.511 1.00 81.94 346 SER A N 1
ATOM 2683 C CA . SER A 1 346 ? -6.274 -8.293 8.689 1.00 81.94 346 SER A CA 1
ATOM 2684 C C . SER A 1 346 ? -6.156 -8.628 7.206 1.00 81.94 346 SER A C 1
ATOM 2686 O O . SER A 1 346 ? -6.973 -8.164 6.414 1.00 81.94 346 SER A O 1
ATOM 2688 N N . SER A 1 347 ? -5.235 -9.525 6.827 1.00 80.56 347 SER A N 1
ATOM 2689 C CA . SER A 1 347 ? -5.120 -9.984 5.434 1.00 80.56 347 SER A CA 1
ATOM 2690 C C . SER A 1 347 ? -6.388 -10.691 4.934 1.00 80.56 347 SER A C 1
ATOM 2692 O O . SER A 1 347 ? -6.842 -10.413 3.828 1.00 80.56 347 SER A O 1
ATOM 2694 N N . THR A 1 348 ? -7.028 -11.528 5.762 1.00 85.69 348 THR A N 1
ATOM 2695 C CA . THR A 1 348 ? -8.268 -12.233 5.383 1.00 85.69 348 THR A CA 1
ATOM 2696 C C . THR A 1 348 ? -9.482 -11.309 5.285 1.00 85.69 348 THR A C 1
ATOM 2698 O O . THR A 1 348 ? -10.327 -11.501 4.411 1.00 85.69 348 THR A O 1
ATOM 2701 N N . VAL A 1 349 ? -9.561 -10.285 6.142 1.00 88.44 349 VAL A N 1
ATOM 2702 C CA . VAL A 1 349 ? -10.612 -9.258 6.098 1.00 88.44 349 VAL A CA 1
ATOM 2703 C C . VAL A 1 349 ? -10.423 -8.354 4.892 1.00 88.44 349 VAL A C 1
ATOM 2705 O O . VAL A 1 349 ? -11.397 -8.071 4.190 1.00 88.44 349 VAL A O 1
ATOM 2708 N N . LYS A 1 350 ? -9.179 -7.943 4.610 1.00 86.31 350 LYS A N 1
ATOM 2709 C CA . LYS A 1 350 ? -8.878 -7.240 3.369 1.00 86.31 350 LYS A CA 1
ATOM 2710 C C . LYS A 1 350 ? -9.250 -8.132 2.198 1.00 86.31 350 LYS A C 1
ATOM 2712 O O . LYS A 1 350 ? -9.963 -7.625 1.355 1.00 86.31 350 LYS A O 1
ATOM 2717 N N . ASP A 1 351 ? -8.915 -9.430 2.173 1.00 88.25 351 ASP A N 1
ATOM 2718 C CA . ASP A 1 351 ? -9.241 -10.320 1.045 1.00 88.25 351 ASP A CA 1
ATOM 2719 C C . ASP A 1 351 ? -10.732 -10.624 0.813 1.00 88.25 351 ASP A C 1
ATOM 2721 O O . ASP A 1 351 ? -11.098 -11.211 -0.203 1.00 88.25 351 ASP A O 1
ATOM 2725 N N . ASP A 1 352 ? -11.615 -10.171 1.699 1.00 90.06 352 ASP A N 1
ATOM 2726 C CA . ASP A 1 352 ? -13.044 -10.428 1.600 1.00 90.06 352 ASP A CA 1
ATOM 2727 C C . ASP A 1 352 ? -13.778 -9.391 0.725 1.00 90.06 352 ASP A C 1
ATOM 2729 O O . ASP A 1 352 ? -13.966 -8.250 1.166 1.00 90.06 352 ASP A O 1
ATOM 2733 N N . PRO A 1 353 ? -14.271 -9.757 -0.479 1.00 88.25 353 PRO A N 1
ATOM 2734 C CA . PRO A 1 353 ? -14.997 -8.840 -1.359 1.00 88.25 353 PRO A CA 1
ATOM 2735 C C . PRO A 1 353 ? -16.296 -8.302 -0.745 1.00 88.25 353 PRO A C 1
ATOM 2737 O O . PRO A 1 353 ? -16.749 -7.242 -1.166 1.00 88.25 353 PRO A O 1
ATOM 2740 N N . SER A 1 354 ? -16.897 -8.978 0.247 1.00 88.88 354 SER A N 1
ATOM 2741 C CA . SER A 1 354 ? -18.109 -8.470 0.908 1.00 88.88 354 SER A CA 1
ATOM 2742 C C . SER A 1 354 ? -17.828 -7.336 1.896 1.00 88.88 354 SER A C 1
ATOM 2744 O O . SER A 1 354 ? -18.768 -6.716 2.387 1.00 88.88 354 SER A O 1
ATOM 2746 N N . LEU A 1 355 ? -16.557 -7.110 2.235 1.00 91.62 355 LEU A N 1
ATOM 2747 C CA . LEU A 1 355 ? -16.103 -6.092 3.179 1.00 91.62 355 LEU A CA 1
ATOM 2748 C C . LEU A 1 355 ? -15.395 -4.929 2.481 1.00 91.62 355 LEU A C 1
ATOM 2750 O O . LEU A 1 355 ? -14.745 -4.138 3.153 1.00 91.62 355 LEU A O 1
ATOM 2754 N N . GLY A 1 356 ? -15.520 -4.766 1.166 1.00 89.81 356 GLY A N 1
ATOM 2755 C CA . GLY A 1 356 ? -14.985 -3.575 0.518 1.00 89.81 356 GLY A CA 1
ATOM 2756 C C . GLY A 1 356 ? -15.682 -3.177 -0.759 1.00 89.81 356 GLY A C 1
ATOM 2757 O O . GLY A 1 356 ? -16.684 -3.765 -1.162 1.00 89.81 356 GLY A O 1
ATOM 2758 N N . ALA A 1 357 ? -15.160 -2.116 -1.364 1.00 88.75 357 ALA A N 1
ATOM 2759 C CA . ALA A 1 357 ? -15.785 -1.461 -2.501 1.00 88.75 357 ALA A CA 1
ATOM 2760 C C . ALA A 1 357 ? -14.756 -0.993 -3.535 1.00 88.75 357 ALA A C 1
ATOM 2762 O O . ALA A 1 357 ? -13.640 -0.598 -3.198 1.00 88.75 357 ALA A O 1
ATOM 2763 N N . ASP A 1 358 ? -15.166 -0.999 -4.802 1.00 88.94 358 ASP A N 1
ATOM 2764 C CA . ASP A 1 358 ? -14.481 -0.276 -5.872 1.00 88.94 358 ASP A CA 1
ATOM 2765 C C . ASP A 1 358 ? -15.042 1.146 -5.953 1.00 88.94 358 ASP A C 1
ATOM 2767 O O . ASP A 1 358 ? -16.230 1.348 -6.217 1.00 88.94 358 ASP A O 1
ATOM 2771 N N . VAL A 1 359 ? -14.181 2.131 -5.707 1.00 88.12 359 VAL A N 1
ATOM 2772 C CA . VAL A 1 359 ? -14.558 3.548 -5.638 1.00 88.12 359 VAL A CA 1
ATOM 2773 C C . VAL A 1 359 ? -14.160 4.344 -6.877 1.00 88.12 359 VAL A C 1
ATOM 2775 O O . VAL A 1 359 ? -14.337 5.562 -6.899 1.00 88.12 359 VAL A O 1
ATOM 2778 N N . THR A 1 360 ? -13.677 3.681 -7.931 1.00 87.56 360 THR A N 1
ATOM 2779 C CA . THR A 1 360 ? -13.190 4.323 -9.167 1.00 87.56 360 THR A CA 1
ATOM 2780 C C . THR A 1 360 ? -14.196 5.309 -9.762 1.00 87.56 360 THR A C 1
ATOM 2782 O O . THR A 1 360 ? -13.817 6.397 -10.188 1.00 87.56 360 THR A O 1
ATOM 2785 N N . ALA A 1 361 ? -15.486 4.967 -9.729 1.00 83.94 361 ALA A N 1
ATOM 2786 C CA . ALA A 1 361 ? -16.577 5.805 -10.232 1.00 83.94 361 ALA A CA 1
ATOM 2787 C C . ALA A 1 361 ? -17.404 6.486 -9.119 1.00 83.94 361 ALA A C 1
ATOM 2789 O O . ALA A 1 361 ? -18.503 6.973 -9.383 1.00 83.94 361 ALA A O 1
ATOM 2790 N N . MET A 1 362 ? -16.915 6.497 -7.873 1.00 82.38 362 MET A N 1
ATOM 2791 C CA . MET A 1 362 ? -17.677 6.926 -6.689 1.00 82.38 362 MET A CA 1
ATOM 2792 C C . MET A 1 362 ? -17.031 8.088 -5.921 1.00 82.38 362 MET A C 1
ATOM 2794 O O . MET A 1 362 ? -17.341 8.272 -4.745 1.00 82.38 362 MET A O 1
ATOM 2798 N N . ILE A 1 363 ? -16.150 8.868 -6.557 1.00 79.75 363 ILE A N 1
ATOM 2799 C CA . ILE A 1 363 ? -15.495 10.021 -5.918 1.00 79.75 363 ILE A CA 1
ATOM 2800 C C . ILE A 1 363 ? -16.563 11.074 -5.541 1.00 79.75 363 ILE A C 1
ATOM 2802 O O . ILE A 1 363 ? -17.235 11.598 -6.437 1.00 79.75 363 ILE A O 1
ATOM 2806 N N . PRO A 1 364 ? -16.772 11.362 -4.240 1.00 74.06 364 PRO A N 1
ATOM 2807 C CA . PRO A 1 364 ? -17.801 12.286 -3.775 1.00 74.06 364 PRO A CA 1
ATOM 2808 C C . PRO A 1 364 ? -17.423 13.740 -4.072 1.00 74.06 364 PRO A C 1
ATOM 2810 O O . PRO A 1 364 ? -16.266 14.126 -3.936 1.00 74.06 364 PRO A O 1
ATOM 2813 N N . LYS A 1 365 ? -18.410 14.575 -4.410 1.00 74.44 365 LYS A N 1
ATOM 2814 C CA . LYS A 1 365 ? -18.229 16.009 -4.682 1.00 74.44 365 LYS A CA 1
ATOM 2815 C C . LYS A 1 365 ? -18.583 16.889 -3.475 1.00 74.44 365 LYS A C 1
ATOM 2817 O O . LYS A 1 365 ? -19.321 16.465 -2.577 1.00 74.44 365 LYS A O 1
ATOM 2822 N N . PRO A 1 366 ? -18.131 18.162 -3.456 1.00 67.56 366 PRO A N 1
ATOM 2823 C CA . PRO A 1 366 ? -18.564 19.154 -2.472 1.00 67.56 366 PRO A CA 1
ATOM 2824 C C . PRO A 1 366 ? -20.090 19.225 -2.308 1.00 67.56 366 PRO A C 1
ATOM 2826 O O . PRO A 1 366 ? -20.805 19.682 -3.195 1.00 67.56 366 PRO A O 1
ATOM 2829 N N . GLY A 1 367 ? -20.578 18.830 -1.127 1.00 67.38 367 GLY A N 1
ATOM 2830 C CA . GLY A 1 367 ? -21.997 18.887 -0.759 1.00 67.38 367 GLY A CA 1
ATOM 2831 C C . GLY A 1 367 ? -22.780 17.585 -0.945 1.00 67.38 367 GLY A C 1
ATOM 2832 O O . GLY A 1 367 ? -23.938 17.538 -0.517 1.00 67.38 367 GLY A O 1
ATOM 2833 N N . ASP A 1 368 ? -22.169 16.541 -1.510 1.00 71.94 368 ASP A N 1
ATOM 2834 C CA . ASP A 1 368 ? -22.806 15.231 -1.657 1.00 71.94 368 ASP A CA 1
ATOM 2835 C C . ASP A 1 368 ? -23.135 14.602 -0.286 1.00 71.94 368 ASP A C 1
ATOM 2837 O O . ASP A 1 368 ? -22.440 14.855 0.703 1.00 71.94 368 ASP A O 1
ATOM 2841 N N . PRO A 1 369 ? -24.215 13.803 -0.174 1.00 70.12 369 PRO A N 1
ATOM 2842 C CA . PRO A 1 369 ? -24.476 12.980 1.004 1.00 70.12 369 PRO A CA 1
ATOM 2843 C C . PRO A 1 369 ? -23.569 11.740 1.027 1.00 70.12 369 PRO A C 1
ATOM 2845 O O . PRO A 1 369 ? -23.031 11.332 0.002 1.00 70.12 369 PRO A O 1
ATOM 2848 N N . ALA A 1 370 ? -23.404 11.122 2.203 1.00 70.19 370 ALA A N 1
ATOM 2849 C CA . ALA A 1 370 ? -22.557 9.936 2.335 1.00 70.19 370 ALA A CA 1
ATOM 2850 C C . ALA A 1 370 ? -23.122 8.800 1.474 1.00 70.19 370 ALA A C 1
ATOM 2852 O O . ALA A 1 370 ? -24.335 8.576 1.485 1.00 70.19 370 ALA A O 1
ATOM 2853 N N . ASN A 1 371 ? -22.258 8.100 0.732 1.00 75.00 371 ASN A N 1
ATOM 2854 C CA . ASN A 1 371 ? -22.693 7.062 -0.196 1.00 75.00 371 ASN A CA 1
ATOM 2855 C C . ASN A 1 371 ? -23.137 5.803 0.576 1.00 75.00 371 ASN A C 1
ATOM 2857 O O . ASN A 1 371 ? -22.297 5.146 1.194 1.00 75.00 371 ASN A O 1
ATOM 2861 N N . PRO A 1 372 ? -24.427 5.417 0.525 1.00 74.88 372 PRO A N 1
ATOM 2862 C CA . PRO A 1 372 ? -24.915 4.237 1.234 1.00 74.88 372 PRO A CA 1
ATOM 2863 C C . PRO A 1 372 ? -24.295 2.931 0.729 1.00 74.88 372 PRO A C 1
ATOM 2865 O O . PRO A 1 372 ? -24.266 1.960 1.476 1.00 74.88 372 PRO A O 1
ATOM 2868 N N . ALA A 1 373 ? -23.798 2.895 -0.514 1.00 81.50 373 ALA A N 1
ATOM 2869 C CA . ALA A 1 373 ? -23.145 1.717 -1.087 1.00 81.50 373 ALA A CA 1
ATOM 2870 C C . ALA A 1 373 ? -21.804 1.382 -0.412 1.00 81.50 373 ALA A C 1
ATOM 2872 O O . ALA A 1 373 ? -21.296 0.283 -0.591 1.00 81.50 373 ALA A O 1
ATOM 2873 N N . LEU A 1 374 ? -21.243 2.320 0.358 1.00 82.88 374 LEU A N 1
ATOM 2874 C CA . LEU A 1 374 ? -19.995 2.141 1.101 1.00 82.88 374 LEU A CA 1
ATOM 2875 C C . LEU A 1 374 ? -20.234 1.796 2.577 1.00 82.88 374 LEU A C 1
ATOM 2877 O O . LEU A 1 374 ? -19.279 1.622 3.331 1.00 82.88 374 LEU A O 1
ATOM 2881 N N . ALA A 1 375 ? -21.493 1.709 3.018 1.00 82.62 375 ALA A N 1
ATOM 2882 C CA . ALA A 1 375 ? -21.803 1.265 4.371 1.00 82.62 375 ALA A CA 1
ATOM 2883 C C . ALA A 1 375 ? -21.315 -0.176 4.570 1.00 82.62 375 ALA A C 1
ATOM 2885 O O . ALA A 1 375 ? -21.605 -1.048 3.752 1.00 82.62 375 ALA A O 1
ATOM 2886 N N . GLY A 1 376 ? -20.564 -0.417 5.646 1.00 82.44 376 GLY A N 1
ATOM 2887 C CA . GLY A 1 376 ? -19.983 -1.733 5.911 1.00 82.44 376 GLY A CA 1
ATOM 2888 C C . GLY A 1 376 ? -18.631 -1.991 5.232 1.00 82.44 376 GLY A C 1
ATOM 2889 O O . GLY A 1 376 ? -17.985 -2.985 5.568 1.00 82.44 376 GLY A O 1
ATOM 2890 N N . ALA A 1 377 ? -18.161 -1.120 4.332 1.00 87.81 377 ALA A N 1
ATOM 2891 C CA . ALA A 1 377 ? -16.862 -1.292 3.684 1.00 87.81 377 ALA A CA 1
ATOM 2892 C C . ALA A 1 377 ? -15.704 -1.036 4.672 1.00 87.81 377 ALA A C 1
ATOM 2894 O O . ALA A 1 377 ? -15.599 0.029 5.276 1.00 87.81 377 ALA A O 1
ATOM 2895 N N . MET A 1 378 ? -14.831 -2.026 4.828 1.00 84.81 378 MET A N 1
ATOM 2896 C CA . MET A 1 378 ? -13.600 -2.018 5.631 1.00 84.81 378 MET A CA 1
ATOM 2897 C C . MET A 1 378 ? -12.354 -1.650 4.821 1.00 84.81 378 MET A C 1
ATOM 2899 O O . MET A 1 378 ? -11.292 -1.390 5.388 1.00 84.81 378 MET A O 1
ATOM 2903 N N . TRP A 1 379 ? -12.456 -1.684 3.497 1.00 85.19 379 TRP A N 1
ATOM 2904 C CA . TRP A 1 379 ? -11.405 -1.276 2.578 1.00 85.19 379 TRP A CA 1
ATOM 2905 C C . TRP A 1 379 ? -12.025 -0.777 1.279 1.00 85.19 379 TRP A C 1
ATOM 2907 O O . TRP A 1 379 ? -13.144 -1.143 0.904 1.00 85.19 379 TRP A O 1
ATOM 2917 N N . VAL A 1 380 ? -11.273 0.055 0.574 1.00 86.06 380 VAL A N 1
ATOM 2918 C CA . VAL A 1 380 ? -11.635 0.541 -0.753 1.00 86.06 380 VAL A CA 1
ATOM 2919 C C . VAL A 1 380 ? -10.491 0.274 -1.712 1.00 86.06 380 VAL A C 1
ATOM 2921 O O . VAL A 1 380 ? -9.324 0.319 -1.329 1.00 86.06 380 VAL A O 1
ATOM 2924 N N . ARG A 1 381 ? -10.826 -0.003 -2.968 1.00 87.56 381 ARG A N 1
ATOM 2925 C CA . ARG A 1 381 ? -9.855 -0.040 -4.061 1.00 87.56 381 ARG A CA 1
ATOM 2926 C C . ARG A 1 381 ? -10.241 0.962 -5.127 1.00 87.56 381 ARG A C 1
ATOM 2928 O O . ARG A 1 381 ? -11.418 1.287 -5.286 1.00 87.56 381 ARG A O 1
ATOM 2935 N N . ARG A 1 382 ? -9.250 1.376 -5.900 1.00 89.00 382 ARG A N 1
ATOM 2936 C CA . ARG A 1 382 ? -9.433 2.201 -7.082 1.00 89.00 382 ARG A CA 1
ATOM 2937 C C . ARG A 1 382 ? -8.599 1.646 -8.225 1.00 89.00 382 ARG A C 1
ATOM 2939 O O . ARG A 1 382 ? -7.534 1.087 -7.987 1.00 89.00 382 ARG A O 1
ATOM 2946 N N . ASP A 1 383 ? -9.086 1.824 -9.442 1.00 92.69 383 ASP A N 1
ATOM 2947 C CA . ASP A 1 383 ? -8.355 1.464 -10.644 1.00 92.69 383 ASP A CA 1
ATOM 2948 C C . ASP A 1 383 ? -7.148 2.377 -10.858 1.00 92.69 383 ASP A C 1
ATOM 2950 O O . ASP A 1 383 ? -7.232 3.604 -10.733 1.00 92.69 383 ASP A O 1
ATOM 2954 N N . GLY A 1 384 ? -6.031 1.747 -11.200 1.00 92.00 384 GLY A N 1
ATOM 2955 C CA . GLY A 1 384 ? -4.783 2.413 -11.514 1.00 92.00 384 GLY A CA 1
ATOM 2956 C C . GLY A 1 384 ? -4.774 3.067 -12.889 1.00 92.00 384 GLY A C 1
ATOM 2957 O O . GLY A 1 384 ? -5.517 2.687 -13.797 1.00 92.00 384 GLY A O 1
ATOM 2958 N N . VAL A 1 385 ? -3.884 4.044 -13.050 1.00 89.38 385 VAL A N 1
ATOM 2959 C CA . VAL A 1 385 ? -3.639 4.736 -14.322 1.00 89.38 385 VAL A CA 1
ATOM 2960 C C . VAL A 1 385 ? -2.138 4.784 -14.565 1.00 89.38 385 VAL A C 1
ATOM 2962 O O . VAL A 1 385 ? -1.399 5.311 -13.741 1.00 89.38 385 VAL A O 1
ATOM 2965 N N . SER A 1 386 ? -1.684 4.265 -15.707 1.00 88.00 386 SER A N 1
ATOM 2966 C CA . SER A 1 386 ? -0.255 4.254 -16.046 1.00 88.00 386 SER A CA 1
ATOM 2967 C C . SER A 1 386 ? 0.145 5.275 -17.113 1.00 88.00 386 SER A C 1
ATOM 2969 O O . SER A 1 386 ? 1.330 5.549 -17.249 1.00 88.00 386 SER A O 1
ATOM 2971 N N . PHE A 1 387 ? -0.810 5.862 -17.845 1.00 87.50 387 PHE A N 1
ATOM 2972 C CA . PHE A 1 387 ? -0.539 6.856 -18.887 1.00 87.50 387 PHE A CA 1
ATOM 2973 C C . PHE A 1 387 ? -1.695 7.850 -19.074 1.00 87.50 387 PHE A C 1
ATOM 2975 O O . PHE A 1 387 ? -2.826 7.606 -18.649 1.00 87.50 387 PHE A O 1
ATOM 2982 N N . VAL A 1 388 ? -1.410 8.968 -19.742 1.00 88.50 388 VAL A N 1
ATOM 2983 C CA . VAL A 1 388 ? -2.395 9.950 -20.213 1.00 88.50 388 VAL A CA 1
ATOM 2984 C C . VAL A 1 388 ? -2.685 9.710 -21.691 1.00 88.50 388 VAL A C 1
ATOM 2986 O O . VAL A 1 388 ? -1.801 9.883 -22.528 1.00 88.50 388 VAL A O 1
ATOM 2989 N N . ASP A 1 389 ? -3.924 9.349 -22.021 1.00 88.44 389 ASP A N 1
ATOM 2990 C CA . ASP A 1 389 ? -4.367 9.203 -23.410 1.00 88.44 389 ASP A CA 1
ATOM 2991 C C . ASP A 1 389 ? -4.704 10.571 -24.034 1.00 88.44 389 ASP A C 1
ATOM 2993 O O . ASP A 1 389 ? -5.519 11.333 -23.505 1.00 88.44 389 ASP A O 1
ATOM 2997 N N . GLN A 1 390 ? -4.076 10.891 -25.164 1.00 89.38 390 GLN A N 1
ATOM 2998 C CA . GLN A 1 390 ? -4.336 12.083 -25.974 1.00 89.38 390 GLN A CA 1
ATOM 2999 C C . GLN A 1 390 ? -4.777 11.742 -27.413 1.00 89.38 390 GLN A C 1
ATOM 3001 O O . GLN A 1 390 ? -4.677 12.586 -28.304 1.00 89.38 390 GLN A O 1
ATOM 3006 N N . SER A 1 391 ? -5.242 10.514 -27.664 1.00 87.50 391 SER A N 1
ATOM 3007 C CA . SER A 1 391 ? -5.710 10.068 -28.986 1.00 87.50 391 SER A CA 1
ATOM 3008 C C . SER A 1 391 ? -6.906 10.900 -29.508 1.00 87.50 391 SER A C 1
ATOM 3010 O O . SER A 1 391 ? -7.704 11.413 -28.710 1.00 87.50 391 SER A O 1
ATOM 3012 N N . PRO A 1 392 ? -7.099 11.040 -30.839 1.00 78.88 392 PRO A N 1
ATOM 3013 C CA . PRO A 1 392 ? -8.232 11.765 -31.418 1.00 78.88 392 PRO A CA 1
ATOM 3014 C C . PRO A 1 392 ? -9.580 11.183 -30.972 1.00 78.88 392 PRO A C 1
ATOM 3016 O O . PRO A 1 392 ? -9.794 9.977 -31.034 1.00 78.88 392 PRO A O 1
ATOM 3019 N N . GLY A 1 393 ? -10.507 12.046 -30.543 1.00 64.12 393 GLY A N 1
ATOM 3020 C CA . GLY A 1 393 ? -11.788 11.638 -29.944 1.00 64.12 393 GLY A CA 1
ATOM 3021 C C . GLY A 1 393 ? -11.804 11.693 -28.412 1.00 64.12 393 GLY A C 1
ATOM 3022 O O . GLY A 1 393 ? -12.883 11.728 -27.822 1.00 64.12 393 GLY A O 1
ATOM 3023 N N . GLY A 1 394 ? -10.635 11.811 -27.770 1.00 55.03 394 GLY A N 1
ATOM 3024 C CA . GLY A 1 394 ? -10.526 12.270 -26.386 1.00 55.03 394 GLY A CA 1
ATOM 3025 C C . GLY A 1 394 ? -10.934 13.743 -26.253 1.00 55.03 394 GLY A C 1
ATOM 3026 O O . GLY A 1 394 ? -10.830 14.524 -27.202 1.00 55.03 394 GLY A O 1
ATOM 3027 N N . THR A 1 395 ? -11.420 14.156 -25.080 1.00 41.44 395 THR A N 1
ATOM 3028 C CA . THR A 1 395 ? -11.775 15.555 -24.782 1.00 41.44 395 THR A CA 1
ATOM 3029 C C . THR A 1 395 ? -10.545 16.465 -24.848 1.00 41.44 395 THR A C 1
ATOM 3031 O O . THR A 1 395 ? -9.937 16.765 -23.826 1.00 41.44 395 THR A O 1
ATOM 3034 N N . GLN A 1 396 ? -10.176 16.935 -26.040 1.00 52.06 396 GLN A N 1
ATOM 3035 C CA . GLN A 1 396 ? -9.157 17.968 -26.230 1.00 52.06 396 GLN A CA 1
ATOM 3036 C C . GL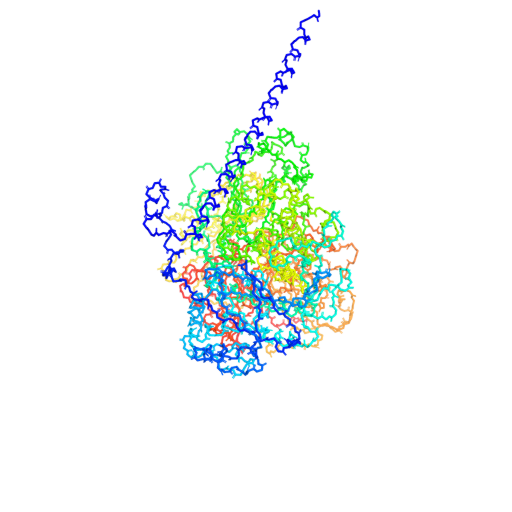N A 1 396 ? -9.637 19.038 -27.216 1.00 52.06 396 GLN A C 1
ATOM 3038 O O . GLN A 1 396 ? -9.274 19.073 -28.387 1.00 52.06 396 GLN A O 1
ATOM 3043 N N . SER A 1 397 ? -10.461 19.953 -26.706 1.00 37.81 397 SER A N 1
ATOM 3044 C CA . SER A 1 397 ? -10.811 21.215 -27.362 1.00 37.81 397 SER A CA 1
ATOM 3045 C C . SER A 1 397 ? -10.330 22.370 -26.473 1.00 37.81 397 SER A C 1
ATOM 3047 O O . SER A 1 397 ? -10.960 22.652 -25.456 1.00 37.81 397 SER A O 1
ATOM 3049 N N . GLY A 1 398 ? -9.228 23.036 -26.843 1.00 54.50 398 GLY A N 1
ATOM 3050 C CA . GLY A 1 398 ? -8.718 24.243 -26.167 1.00 54.50 398 GLY A CA 1
ATOM 3051 C C . GLY A 1 398 ? -7.187 24.327 -26.057 1.00 54.50 398 GLY A C 1
ATOM 3052 O O . GLY A 1 398 ? -6.476 23.397 -26.440 1.00 54.50 398 GLY A O 1
ATOM 3053 N N . SER A 1 399 ? -6.678 25.455 -25.541 1.00 56.88 399 SER A N 1
ATOM 3054 C CA . SER A 1 399 ? -5.309 25.563 -25.007 1.00 56.88 399 SER A CA 1
ATOM 3055 C C . SER A 1 399 ? -5.254 24.815 -23.674 1.00 56.88 399 SER A C 1
ATOM 3057 O O . SER A 1 399 ? -6.081 25.099 -22.805 1.00 56.88 399 SER A O 1
ATOM 3059 N N . GLY A 1 400 ? -4.338 23.861 -23.513 1.00 62.94 400 GLY A N 1
ATOM 3060 C CA . GLY A 1 400 ? -4.239 23.089 -22.274 1.00 62.94 400 GLY A CA 1
ATOM 3061 C C . GLY A 1 400 ? -3.722 23.911 -21.078 1.00 62.94 400 GLY A C 1
ATOM 3062 O O . GLY A 1 400 ? -3.453 25.112 -21.208 1.00 62.94 400 GLY A O 1
ATOM 3063 N N . PRO A 1 401 ? -3.672 23.312 -19.873 1.00 75.44 401 PRO A N 1
ATOM 3064 C CA . PRO A 1 401 ? -3.383 24.040 -18.644 1.00 75.44 401 PRO A CA 1
ATOM 3065 C C . PRO A 1 401 ? -1.939 24.544 -18.637 1.00 75.44 401 PRO A C 1
ATOM 3067 O O . PRO A 1 401 ? -1.031 23.851 -19.077 1.00 75.44 401 PRO A O 1
ATOM 3070 N N . ALA A 1 402 ? -1.721 25.732 -18.071 1.00 83.94 402 ALA A N 1
ATOM 3071 C CA . ALA A 1 402 ? -0.398 26.360 -17.986 1.00 83.94 402 ALA A CA 1
ATOM 3072 C C . ALA A 1 402 ? 0.615 25.582 -17.133 1.00 83.94 402 ALA A C 1
ATOM 3074 O O . ALA A 1 402 ? 1.823 25.770 -17.268 1.00 83.94 402 ALA A O 1
ATOM 3075 N N . MET A 1 403 ? 0.111 24.761 -16.212 1.00 89.06 403 MET A N 1
ATOM 3076 C CA . MET A 1 403 ? 0.897 23.879 -15.364 1.00 89.06 403 MET A CA 1
ATOM 3077 C C . MET A 1 403 ? 0.170 22.541 -15.209 1.00 89.06 403 MET A C 1
ATOM 3079 O O . MET A 1 403 ? -1.061 22.506 -15.224 1.00 89.06 403 MET A O 1
ATOM 3083 N N . ALA A 1 404 ? 0.922 21.460 -15.028 1.00 89.44 404 ALA A N 1
ATOM 3084 C CA . ALA A 1 404 ? 0.409 20.111 -14.808 1.00 89.44 404 ALA A CA 1
ATOM 3085 C C . ALA A 1 404 ? 1.294 19.360 -13.806 1.00 89.44 404 ALA A C 1
ATOM 3087 O O . ALA A 1 404 ? 2.441 19.748 -13.562 1.00 89.44 404 ALA A O 1
ATOM 3088 N N . LEU A 1 405 ? 0.748 18.308 -13.191 1.00 90.31 405 LEU A N 1
ATOM 3089 C CA . LEU A 1 405 ? 1.555 17.412 -12.365 1.00 90.31 405 LEU A CA 1
ATOM 3090 C C . LEU A 1 405 ? 2.511 16.634 -13.258 1.00 90.31 405 LEU A C 1
ATOM 3092 O O . LEU A 1 405 ? 2.130 16.216 -14.352 1.00 90.31 405 LEU A O 1
ATOM 3096 N N . LYS A 1 406 ? 3.721 16.386 -12.759 1.00 87.38 406 LYS A N 1
ATOM 3097 C CA . LYS A 1 406 ? 4.609 15.405 -13.384 1.00 87.38 406 LYS A CA 1
ATOM 3098 C C . LYS A 1 406 ? 4.009 14.001 -13.321 1.00 87.38 406 LYS A C 1
ATOM 3100 O O . LYS A 1 406 ? 3.873 13.352 -14.350 1.00 87.38 406 LYS A O 1
ATOM 3105 N N . GLN A 1 407 ? 3.597 13.572 -12.127 1.00 85.69 407 GLN A N 1
ATOM 3106 C CA . GLN A 1 407 ? 2.924 12.296 -11.908 1.00 85.69 407 GLN A CA 1
ATOM 3107 C C . GLN A 1 407 ? 1.407 12.504 -11.867 1.00 85.69 407 GLN A C 1
ATOM 3109 O O . GLN A 1 407 ? 0.877 13.202 -11.005 1.00 85.69 407 GLN A O 1
ATOM 3114 N N . ILE A 1 408 ? 0.714 11.892 -12.818 1.00 84.50 408 ILE A N 1
ATOM 3115 C CA . ILE A 1 408 ? -0.738 11.902 -12.985 1.00 84.50 408 ILE A CA 1
ATOM 3116 C C . ILE A 1 408 ? -1.273 10.503 -12.684 1.00 84.50 408 ILE A C 1
ATOM 3118 O O . ILE A 1 408 ? -0.670 9.504 -13.072 1.00 84.50 408 ILE A O 1
ATOM 3122 N N . GLY A 1 409 ? -2.431 10.447 -12.033 1.00 84.94 409 GLY A N 1
ATOM 3123 C CA . GLY A 1 409 ? -3.098 9.205 -11.654 1.00 84.94 409 GLY A CA 1
ATOM 3124 C C . GLY A 1 409 ? -3.252 9.079 -10.140 1.00 84.94 409 GLY A C 1
ATOM 3125 O O . GLY A 1 409 ? -2.750 9.922 -9.387 1.00 84.94 409 GLY A O 1
ATOM 3126 N N . PRO A 1 410 ? -4.010 8.077 -9.676 1.00 88.31 410 PRO A N 1
ATOM 3127 C CA . PRO A 1 410 ? -4.041 7.751 -8.263 1.00 88.31 410 PRO A CA 1
ATOM 3128 C C . PRO A 1 410 ? -2.665 7.235 -7.821 1.00 88.31 410 PRO A C 1
ATOM 3130 O O . PRO A 1 410 ? -2.059 6.375 -8.447 1.00 88.31 410 PRO A O 1
ATOM 3133 N N . GLN A 1 411 ? -2.168 7.772 -6.716 1.00 89.94 411 GLN A N 1
ATOM 3134 C CA . GLN A 1 411 ? -1.105 7.149 -5.935 1.00 89.94 411 GLN A CA 1
ATOM 3135 C C . GLN A 1 411 ? -1.707 6.038 -5.067 1.00 89.94 411 GLN A C 1
ATOM 3137 O O . GLN A 1 411 ? -2.902 5.751 -5.140 1.00 89.94 411 GLN A O 1
ATOM 3142 N N . ASN A 1 412 ? -0.889 5.420 -4.216 1.00 87.00 412 ASN A N 1
ATOM 3143 C CA . ASN A 1 412 ? -1.384 4.451 -3.245 1.00 87.00 412 ASN A CA 1
ATOM 3144 C C . ASN A 1 412 ? -2.278 5.150 -2.209 1.00 87.00 412 ASN A C 1
ATOM 3146 O O . ASN A 1 412 ? -1.753 5.745 -1.278 1.00 87.00 412 ASN A O 1
ATOM 3150 N N . GLY A 1 413 ? -3.599 5.158 -2.389 1.00 87.00 413 GLY A N 1
ATOM 3151 C CA . GLY A 1 413 ? -4.532 5.764 -1.431 1.00 87.00 413 GLY A CA 1
ATOM 3152 C C . GLY A 1 413 ? -4.685 7.296 -1.481 1.00 87.00 413 GLY A C 1
ATOM 3153 O O . GLY A 1 413 ? -5.393 7.845 -0.641 1.00 87.00 413 GLY A O 1
ATOM 3154 N N . LEU A 1 414 ? -4.081 7.998 -2.450 1.00 90.56 414 LEU A N 1
ATOM 3155 C CA . LEU A 1 414 ? -4.219 9.456 -2.633 1.00 90.56 414 LEU A CA 1
ATOM 3156 C C . LEU A 1 414 ? -4.389 9.813 -4.115 1.00 90.56 414 LEU A C 1
ATOM 3158 O O . LEU A 1 414 ? -3.752 9.204 -4.969 1.00 90.56 414 LEU A O 1
ATOM 3162 N N . GLN A 1 415 ? -5.163 10.845 -4.443 1.00 89.88 415 GLN A N 1
ATOM 3163 C CA . GLN A 1 415 ? -5.087 11.496 -5.752 1.00 89.88 415 GLN A CA 1
ATOM 3164 C C . GLN A 1 415 ? -5.027 13.018 -5.618 1.00 89.88 415 GLN A C 1
ATOM 3166 O O . GLN A 1 415 ? -5.726 13.603 -4.801 1.00 89.88 415 GLN A O 1
ATOM 3171 N N . VAL A 1 416 ? -4.211 13.660 -6.455 1.00 91.00 416 VAL A N 1
ATOM 3172 C CA . VAL A 1 416 ? -4.163 15.119 -6.604 1.00 91.00 416 VAL A CA 1
ATOM 3173 C C . VAL A 1 416 ? -4.678 15.486 -7.996 1.00 91.00 416 VAL A C 1
ATOM 3175 O O . VAL A 1 416 ? -4.200 14.962 -9.002 1.00 91.00 416 VAL A O 1
ATOM 3178 N N . LEU A 1 417 ? -5.641 16.401 -8.055 1.00 89.00 417 LEU A N 1
ATOM 3179 C CA . LEU A 1 417 ? -6.322 16.851 -9.266 1.00 89.00 417 LEU A CA 1
ATOM 3180 C C . LEU A 1 417 ? -6.251 18.386 -9.361 1.00 89.00 417 LEU A C 1
ATOM 3182 O O . LEU A 1 417 ? -7.111 19.092 -8.824 1.00 89.00 417 LEU A O 1
ATOM 3186 N N . PRO A 1 418 ? -5.221 18.953 -10.014 1.00 89.31 418 PRO A N 1
ATOM 3187 C CA . PRO A 1 418 ? -5.142 20.388 -10.217 1.00 89.31 418 PRO A CA 1
ATOM 3188 C C . PRO A 1 418 ? -5.897 20.830 -11.470 1.00 89.31 418 PRO A C 1
ATOM 3190 O O . PRO A 1 418 ? -5.852 20.209 -12.529 1.00 89.31 418 PRO A O 1
ATOM 3193 N N . THR A 1 419 ? -6.509 21.999 -11.364 1.00 87.81 419 THR A N 1
ATOM 3194 C CA . THR A 1 419 ? -7.031 22.792 -12.474 1.00 87.81 419 THR A CA 1
ATOM 3195 C C . THR A 1 419 ? -6.311 24.132 -12.472 1.00 87.81 419 THR A C 1
ATOM 3197 O O . THR A 1 419 ? -6.149 24.764 -11.427 1.00 87.81 419 THR A O 1
ATOM 3200 N N . VAL A 1 420 ? -5.824 24.562 -13.634 1.00 84.56 420 VAL A N 1
ATOM 3201 C CA . VAL A 1 420 ? -4.988 25.762 -13.739 1.00 84.56 420 VAL A CA 1
ATOM 3202 C C . VAL A 1 420 ? -5.640 26.746 -14.692 1.00 84.56 420 VAL A C 1
ATOM 3204 O O . VAL A 1 420 ? -5.776 26.475 -15.884 1.00 84.56 420 VAL A O 1
ATOM 3207 N N . ALA A 1 421 ? -6.031 27.900 -14.158 1.00 81.06 421 ALA A N 1
ATOM 3208 C CA . ALA A 1 421 ? -6.539 29.020 -14.934 1.00 81.06 421 ALA A CA 1
ATOM 3209 C C . ALA A 1 421 ? -5.437 30.070 -15.114 1.00 81.06 421 ALA A C 1
ATOM 3211 O O . ALA A 1 421 ? -4.711 30.404 -14.173 1.00 81.06 421 ALA A O 1
ATOM 3212 N N . GLN A 1 422 ? -5.336 30.627 -16.320 1.00 69.81 422 GLN A N 1
ATOM 3213 C CA . GLN A 1 422 ? -4.481 31.783 -16.571 1.00 69.81 422 GLN A CA 1
ATOM 3214 C C . GLN A 1 422 ? -5.177 33.062 -16.098 1.00 69.81 422 GLN A C 1
ATOM 3216 O O . GLN A 1 422 ? -6.289 33.367 -16.529 1.00 69.81 422 GLN A O 1
ATOM 3221 N N . ASN A 1 423 ? -4.524 33.823 -15.217 1.00 58.41 423 ASN A N 1
ATOM 3222 C CA . ASN A 1 423 ? -5.011 35.115 -14.736 1.00 58.41 423 ASN A CA 1
ATOM 3223 C C . ASN A 1 423 ? -3.927 36.184 -14.954 1.00 58.41 423 ASN A C 1
ATOM 3225 O O . ASN A 1 423 ? -3.118 36.476 -14.072 1.00 58.41 423 ASN A O 1
ATOM 3229 N N . GLY A 1 424 ? -3.869 36.735 -16.170 1.00 62.88 424 GLY A N 1
ATOM 3230 C CA . GLY A 1 424 ? -2.750 37.582 -16.598 1.00 62.88 424 GLY A CA 1
ATOM 3231 C C . GLY A 1 424 ? -1.470 36.758 -16.780 1.00 62.88 424 GLY A C 1
ATOM 3232 O O . GLY A 1 424 ? -1.508 35.725 -17.436 1.00 62.88 424 GLY A O 1
ATOM 3233 N N . ASN A 1 425 ? -0.353 37.197 -16.186 1.00 62.00 425 ASN A N 1
ATOM 3234 C CA . ASN A 1 425 ? 0.940 36.489 -16.241 1.00 62.00 425 ASN A CA 1
ATOM 3235 C C . ASN A 1 425 ? 1.153 35.504 -15.074 1.00 62.00 425 ASN A C 1
ATOM 3237 O O . ASN A 1 425 ? 2.250 34.971 -14.920 1.00 62.00 425 ASN A O 1
ATOM 3241 N N . THR A 1 426 ? 0.155 35.305 -14.209 1.00 75.75 426 THR A N 1
ATOM 3242 C CA . THR A 1 426 ? 0.297 34.500 -12.990 1.00 75.75 426 THR A CA 1
ATOM 3243 C C . THR A 1 426 ? -0.691 33.333 -13.014 1.00 75.75 426 THR A C 1
ATOM 3245 O O . THR A 1 426 ? -1.903 33.574 -13.010 1.00 75.75 426 THR A O 1
ATOM 3248 N N . PRO A 1 427 ? -0.214 32.075 -13.004 1.00 85.81 427 PRO A N 1
ATOM 3249 C CA . PRO A 1 427 ? -1.091 30.917 -12.915 1.00 85.81 427 PRO A CA 1
ATOM 3250 C C . PRO A 1 427 ? -1.866 30.918 -11.594 1.00 85.81 427 PRO A C 1
ATOM 3252 O O . PRO A 1 427 ? -1.292 31.080 -10.510 1.00 85.81 427 PRO A O 1
ATOM 3255 N N . GLN A 1 428 ? -3.178 30.718 -11.685 1.00 90.38 428 GLN A N 1
ATOM 3256 C CA . GLN A 1 428 ? -4.025 30.430 -10.537 1.00 90.38 428 GLN A CA 1
ATOM 3257 C C . GLN A 1 428 ? -4.363 28.940 -10.547 1.00 90.38 428 GLN A C 1
ATOM 3259 O O . GLN A 1 428 ? -4.997 28.447 -11.481 1.00 90.38 428 GLN A O 1
ATOM 3264 N N . VAL A 1 429 ? -3.942 28.237 -9.501 1.00 91.38 429 VAL A N 1
ATOM 3265 C CA . VAL A 1 429 ? -4.155 26.798 -9.343 1.00 91.38 429 VAL A CA 1
ATOM 3266 C C . VAL A 1 429 ? -5.329 26.586 -8.399 1.00 91.38 429 VAL A C 1
ATOM 3268 O O . VAL A 1 429 ? -5.371 27.178 -7.321 1.00 91.38 429 VAL A O 1
ATOM 3271 N N . SER A 1 430 ? -6.276 25.745 -8.799 1.00 91.38 430 SER A N 1
ATOM 3272 C CA . SER A 1 430 ? -7.295 25.165 -7.932 1.00 91.38 430 SER A CA 1
ATOM 3273 C C . SER A 1 430 ? -7.041 23.665 -7.849 1.00 91.38 430 SER A C 1
ATOM 3275 O O . SER A 1 430 ? -7.084 22.975 -8.861 1.00 91.38 430 SER A O 1
ATOM 3277 N N . MET A 1 431 ? -6.729 23.174 -6.660 1.00 90.44 431 MET A N 1
ATOM 3278 C CA . MET A 1 431 ? -6.322 21.801 -6.404 1.00 90.44 431 MET A CA 1
ATOM 3279 C C . MET A 1 431 ? -7.397 21.086 -5.594 1.00 90.44 431 MET A C 1
ATOM 3281 O O . MET A 1 431 ? -7.773 21.555 -4.517 1.00 90.44 431 MET A O 1
ATOM 3285 N N . GLU A 1 432 ? -7.847 19.954 -6.116 1.00 90.44 432 GLU A N 1
ATOM 3286 C CA . GLU A 1 432 ? -8.625 18.953 -5.397 1.00 90.44 432 GLU A CA 1
ATOM 3287 C C . GLU A 1 432 ? -7.677 17.826 -4.972 1.00 90.44 432 GLU A C 1
ATOM 3289 O O . GLU A 1 432 ? -6.829 17.397 -5.756 1.00 90.44 432 GLU A O 1
ATOM 3294 N N . VAL A 1 433 ? -7.739 17.415 -3.708 1.00 90.25 433 VAL A N 1
ATOM 3295 C CA . VAL A 1 433 ? -6.935 16.299 -3.194 1.00 90.25 433 VAL A CA 1
ATOM 3296 C C . VAL A 1 433 ? -7.858 15.323 -2.502 1.00 90.25 433 VAL A C 1
ATOM 3298 O O . VAL A 1 433 ? -8.539 15.723 -1.561 1.00 90.25 433 VAL A O 1
ATOM 3301 N N . ASP A 1 434 ? -7.812 14.071 -2.936 1.00 88.38 434 ASP A N 1
ATOM 3302 C CA . ASP A 1 434 ? -8.622 12.968 -2.441 1.00 88.38 434 ASP A CA 1
ATOM 3303 C C . ASP A 1 434 ? -7.761 11.992 -1.647 1.00 88.38 434 ASP A C 1
ATOM 3305 O O . ASP A 1 434 ? -6.676 11.606 -2.090 1.00 88.38 434 ASP A O 1
ATOM 3309 N N . ASN A 1 435 ? -8.257 11.562 -0.489 1.00 88.69 435 ASN A N 1
ATOM 3310 C CA . ASN A 1 435 ? -7.591 10.586 0.365 1.00 88.69 435 ASN A CA 1
ATOM 3311 C C . ASN A 1 435 ? -8.512 9.391 0.635 1.00 88.69 435 ASN A C 1
ATOM 3313 O O . ASN A 1 435 ? -9.524 9.491 1.339 1.00 88.69 435 ASN A O 1
ATOM 3317 N N . PHE A 1 436 ? -8.143 8.253 0.052 1.00 83.56 436 PHE A N 1
ATOM 3318 C CA . PHE A 1 436 ? -8.921 7.016 0.076 1.00 83.56 436 PHE A CA 1
ATOM 3319 C C . PHE A 1 436 ? -8.615 6.157 1.305 1.00 83.56 436 PHE A C 1
ATOM 3321 O O . PHE A 1 436 ? -9.392 5.261 1.617 1.00 83.56 436 PHE A O 1
ATOM 3328 N N . TYR A 1 437 ? -7.505 6.427 1.994 1.00 82.50 437 TYR A N 1
ATOM 3329 C CA . TYR A 1 437 ? -7.051 5.647 3.144 1.00 82.50 437 TYR A CA 1
ATOM 3330 C C . TYR A 1 437 ? -7.531 6.235 4.458 1.00 82.50 437 TYR A C 1
ATOM 3332 O O . TYR A 1 437 ? -7.714 7.447 4.580 1.00 82.50 437 TYR A O 1
ATOM 3340 N N . VAL A 1 438 ? -7.687 5.374 5.466 1.00 79.69 438 VAL A N 1
ATOM 3341 C CA . VAL A 1 438 ? -8.226 5.712 6.796 1.00 79.69 438 VAL A CA 1
ATOM 3342 C C . VAL A 1 438 ? -7.208 6.483 7.665 1.00 79.69 438 VAL A C 1
ATOM 3344 O O . VAL A 1 438 ? -6.897 6.115 8.798 1.00 79.69 438 VAL A O 1
ATOM 3347 N N . ARG A 1 439 ? -6.693 7.613 7.161 1.00 82.00 439 ARG A N 1
ATOM 3348 C CA . ARG A 1 439 ? -5.790 8.532 7.880 1.00 82.00 439 ARG A CA 1
ATOM 3349 C C . ARG A 1 439 ? -6.080 9.995 7.566 1.00 82.00 439 ARG A C 1
ATOM 3351 O O . ARG A 1 439 ? -6.713 10.308 6.566 1.00 82.00 439 ARG A O 1
ATOM 3358 N N . PHE A 1 440 ? -5.618 10.889 8.426 1.00 88.12 440 PHE A N 1
ATOM 3359 C CA . PHE A 1 440 ? -5.546 12.322 8.166 1.00 88.12 440 PHE A CA 1
ATOM 3360 C C . PHE A 1 440 ? -4.157 12.706 7.654 1.00 88.12 440 PHE A C 1
ATOM 3362 O O . PHE A 1 440 ? -3.151 12.125 8.060 1.00 88.12 440 PHE A O 1
ATOM 3369 N N . LEU A 1 441 ? -4.112 13.723 6.798 1.00 92.81 441 LEU A N 1
ATOM 3370 C CA . LEU A 1 441 ? -2.896 14.280 6.221 1.00 92.81 441 LEU A CA 1
ATOM 3371 C C . LEU A 1 441 ? -2.851 15.795 6.418 1.00 92.81 441 LEU A C 1
ATOM 3373 O O . LEU A 1 441 ? -3.858 16.479 6.248 1.00 92.81 441 LEU A O 1
ATOM 3377 N N . GLY A 1 442 ? -1.685 16.337 6.753 1.00 94.06 442 GLY A N 1
ATOM 3378 C CA . GLY A 1 442 ? -1.395 17.758 6.585 1.00 94.06 442 GLY A CA 1
ATOM 3379 C C . GLY A 1 442 ? -0.967 18.019 5.142 1.00 94.06 442 GLY A C 1
ATOM 3380 O O . GLY A 1 442 ? -0.071 17.342 4.641 1.00 94.06 442 GLY A O 1
ATOM 3381 N N . VAL A 1 443 ? -1.610 18.971 4.466 1.00 95.69 443 VAL A N 1
ATOM 3382 C CA . VAL A 1 443 ? -1.260 19.358 3.094 1.00 95.69 443 VAL A CA 1
ATOM 3383 C C . VAL A 1 443 ? -0.462 20.654 3.111 1.00 95.69 443 VAL A C 1
ATOM 3385 O O . VAL A 1 443 ? -0.909 21.643 3.694 1.00 95.69 443 VAL A O 1
ATOM 3388 N N . TYR A 1 444 ? 0.688 20.655 2.441 1.00 96.81 444 TYR A N 1
ATOM 3389 C CA . TYR A 1 444 ? 1.627 21.772 2.391 1.00 96.81 444 TYR A CA 1
ATOM 3390 C C . TYR A 1 444 ? 2.062 22.086 0.958 1.00 96.81 444 TYR A C 1
ATOM 3392 O O . TYR A 1 444 ? 2.034 21.221 0.079 1.00 96.81 444 TYR A O 1
ATOM 3400 N N . LEU A 1 445 ? 2.508 23.323 0.737 1.00 97.12 445 LEU A N 1
ATOM 3401 C CA . LEU A 1 445 ? 3.162 23.763 -0.495 1.00 97.12 445 LEU A CA 1
ATOM 3402 C C . LEU A 1 445 ? 4.617 24.140 -0.216 1.00 97.12 445 LEU A C 1
ATOM 3404 O O . LEU A 1 445 ? 4.896 24.922 0.694 1.00 97.12 445 LEU A O 1
ATOM 3408 N N . GLN A 1 446 ? 5.523 23.648 -1.055 1.00 97.06 446 GLN A N 1
ATOM 3409 C CA . GLN A 1 446 ? 6.882 24.163 -1.195 1.00 97.06 446 GLN A CA 1
ATOM 3410 C C . GLN A 1 446 ? 7.051 24.814 -2.568 1.00 97.06 446 GLN A C 1
ATOM 3412 O O . GLN A 1 446 ? 6.455 24.396 -3.565 1.00 97.06 446 GLN A O 1
ATOM 3417 N N . PHE A 1 447 ? 7.911 25.824 -2.629 1.00 96.81 447 PHE A N 1
ATOM 3418 C CA . PHE A 1 447 ? 8.127 26.628 -3.825 1.00 96.81 447 PHE A CA 1
ATOM 3419 C C . PHE A 1 447 ? 9.584 26.540 -4.271 1.00 96.81 447 PHE A C 1
ATOM 3421 O O . PHE A 1 447 ? 10.486 26.750 -3.464 1.00 96.81 447 PHE A O 1
ATOM 3428 N N . PHE A 1 448 ? 9.819 26.290 -5.559 1.00 94.75 448 PHE A N 1
ATOM 3429 C CA . PHE A 1 448 ? 11.165 26.194 -6.127 1.00 94.75 448 PHE A CA 1
ATOM 3430 C C . PHE A 1 448 ? 11.334 27.179 -7.279 1.00 94.75 448 PHE A C 1
ATOM 3432 O O . PHE A 1 448 ? 10.432 27.370 -8.103 1.00 94.75 448 PHE A O 1
ATOM 3439 N N . GLN A 1 449 ? 12.519 27.780 -7.368 1.00 91.50 449 GLN A N 1
ATOM 3440 C CA . GLN A 1 449 ? 12.912 28.523 -8.564 1.00 91.50 449 GLN A CA 1
ATOM 3441 C C . GLN A 1 449 ? 13.027 27.580 -9.772 1.00 91.50 449 GLN A C 1
ATOM 3443 O O . GLN A 1 449 ? 13.341 26.401 -9.592 1.00 91.50 449 GLN A O 1
ATOM 3448 N N . PRO A 1 450 ? 12.815 28.076 -11.005 1.00 84.19 450 PRO A N 1
ATOM 3449 C CA . PRO A 1 450 ? 13.022 27.281 -12.211 1.00 84.19 450 PRO A CA 1
ATOM 3450 C C . PRO A 1 450 ? 14.411 26.619 -12.225 1.00 84.19 450 PRO A C 1
ATOM 3452 O O . PRO A 1 450 ? 15.426 27.305 -12.137 1.00 84.19 450 PRO A O 1
ATOM 3455 N N . GLY A 1 451 ? 14.451 25.287 -12.317 1.00 76.81 451 GLY A N 1
ATOM 3456 C CA . GLY A 1 451 ? 15.691 24.498 -12.359 1.00 76.81 451 GLY A CA 1
ATOM 3457 C C . GLY A 1 451 ? 16.379 24.244 -11.008 1.00 76.81 451 GLY A C 1
ATOM 3458 O O . GLY A 1 451 ? 17.356 23.501 -10.974 1.00 76.81 451 GLY A O 1
ATOM 3459 N N . SER A 1 452 ? 15.883 24.806 -9.899 1.00 84.50 452 SER A N 1
ATOM 3460 C CA . SER A 1 452 ? 16.426 24.561 -8.554 1.00 84.50 452 SER A CA 1
ATOM 3461 C C . SER A 1 452 ? 15.807 23.319 -7.905 1.00 84.50 452 SER A C 1
ATOM 3463 O O . SER A 1 452 ? 14.602 23.102 -8.003 1.00 84.50 452 SER A O 1
ATOM 3465 N N . GLN A 1 453 ? 16.624 22.553 -7.176 1.00 82.19 453 GLN A N 1
ATOM 3466 C CA . GLN A 1 453 ? 16.184 21.456 -6.296 1.00 82.19 453 GLN A CA 1
ATOM 3467 C C . GLN A 1 453 ? 16.091 21.877 -4.819 1.00 82.19 453 GLN A C 1
ATOM 3469 O O . GLN A 1 453 ? 15.705 21.081 -3.968 1.00 82.19 453 GLN A O 1
ATOM 3474 N N . THR A 1 454 ? 16.442 23.123 -4.492 1.00 90.56 454 THR A N 1
ATOM 3475 C CA . THR A 1 454 ? 16.376 23.659 -3.127 1.00 90.56 454 THR A CA 1
ATOM 3476 C C . THR A 1 454 ? 15.102 24.490 -2.951 1.00 90.56 454 THR A C 1
ATOM 3478 O O . THR A 1 454 ? 14.868 25.392 -3.768 1.00 90.56 454 THR A O 1
ATOM 3481 N N . PRO A 1 455 ? 14.284 24.221 -1.913 1.00 94.69 455 PRO A N 1
ATOM 3482 C CA . PRO A 1 455 ? 13.062 24.977 -1.667 1.00 94.69 455 PRO A CA 1
ATOM 3483 C C . PRO A 1 455 ? 13.377 26.412 -1.224 1.00 94.69 455 PRO A C 1
ATOM 3485 O O . PRO A 1 455 ? 14.359 26.678 -0.530 1.00 94.69 455 PRO A O 1
ATOM 3488 N N . LEU A 1 456 ? 12.519 27.351 -1.615 1.00 96.19 456 LEU A N 1
ATOM 3489 C CA . LEU A 1 456 ? 12.571 28.737 -1.165 1.00 96.19 456 LEU A CA 1
ATOM 3490 C C . LEU A 1 456 ? 12.078 28.853 0.279 1.00 96.19 456 LEU A C 1
ATOM 3492 O O . LEU A 1 456 ? 11.019 28.338 0.629 1.00 96.19 456 LEU A O 1
ATOM 3496 N N . THR A 1 457 ? 12.795 29.617 1.103 1.00 96.38 457 THR A N 1
ATOM 3497 C CA . THR A 1 457 ? 12.303 30.016 2.427 1.00 96.38 457 THR A CA 1
ATOM 3498 C C . THR A 1 457 ? 11.089 30.931 2.270 1.00 96.38 457 THR A C 1
ATOM 3500 O O . THR A 1 457 ? 11.169 31.951 1.576 1.00 96.38 457 THR A O 1
ATOM 3503 N N . LEU A 1 458 ? 9.978 30.629 2.947 1.00 96.06 458 LEU A N 1
ATOM 3504 C CA . LEU A 1 458 ? 8.705 31.342 2.762 1.00 96.06 458 LEU A CA 1
ATOM 3505 C C . LEU A 1 458 ? 8.825 32.852 3.001 1.00 96.06 458 LEU A C 1
ATOM 3507 O O . LEU A 1 458 ? 8.285 33.655 2.241 1.00 96.06 458 LEU A O 1
ATOM 3511 N N . SER A 1 459 ? 9.601 33.260 4.009 1.00 94.56 459 SER A N 1
ATOM 3512 C CA . SER A 1 459 ? 9.834 34.673 4.351 1.00 94.56 459 SER A CA 1
ATOM 3513 C C . SER A 1 459 ? 10.528 35.484 3.249 1.00 94.56 459 SER A C 1
ATOM 3515 O O . SER A 1 459 ? 10.460 36.713 3.267 1.00 94.56 459 SER A O 1
ATOM 3517 N N . THR A 1 460 ? 11.168 34.816 2.285 1.00 94.88 460 THR A N 1
ATOM 3518 C CA . THR A 1 460 ? 11.821 35.453 1.132 1.00 94.88 460 THR A CA 1
ATOM 3519 C C . THR A 1 460 ? 10.881 35.645 -0.059 1.00 94.88 460 THR A C 1
ATOM 3521 O O . THR A 1 460 ? 11.219 36.386 -0.981 1.00 94.88 460 THR A O 1
ATOM 3524 N N . ILE A 1 461 ? 9.694 35.026 -0.042 1.00 95.25 461 ILE A N 1
ATOM 3525 C CA . ILE A 1 461 ? 8.702 35.109 -1.119 1.00 95.25 461 ILE A CA 1
ATOM 3526 C C . ILE A 1 461 ? 7.827 36.362 -0.904 1.00 95.25 461 ILE A C 1
ATOM 3528 O O . ILE A 1 461 ? 7.063 36.425 0.070 1.00 95.25 461 ILE A O 1
ATOM 3532 N N . PRO A 1 462 ? 7.878 37.373 -1.796 1.00 94.88 462 PRO A N 1
ATOM 3533 C CA . PRO A 1 462 ? 7.120 38.616 -1.627 1.00 94.88 462 PRO A CA 1
ATOM 3534 C C . PRO A 1 462 ? 5.608 38.390 -1.497 1.00 94.88 462 PRO A C 1
ATOM 3536 O O . PRO A 1 462 ? 4.956 38.982 -0.638 1.00 94.88 462 PRO A O 1
ATOM 3539 N N . GLU A 1 463 ? 5.046 37.489 -2.297 1.00 94.50 463 GLU A N 1
ATOM 3540 C CA . GLU A 1 463 ? 3.621 37.159 -2.312 1.00 94.50 463 GLU A CA 1
ATOM 3541 C C . GLU A 1 463 ? 3.168 36.435 -1.037 1.00 94.50 463 GLU A C 1
ATOM 3543 O O . GLU A 1 463 ? 2.013 36.587 -0.625 1.00 94.50 463 GLU A O 1
ATOM 3548 N N . TYR A 1 464 ? 4.060 35.674 -0.394 1.00 94.88 464 TYR A N 1
ATOM 3549 C CA . TYR A 1 464 ? 3.792 35.045 0.901 1.00 94.88 464 TYR A CA 1
ATOM 3550 C C . TYR A 1 464 ? 3.726 36.110 1.999 1.00 94.88 464 TYR A C 1
ATOM 3552 O O . TYR A 1 464 ? 2.718 36.221 2.695 1.00 94.88 464 TYR A O 1
ATOM 3560 N N . THR A 1 465 ? 4.744 36.977 2.091 1.00 92.31 465 THR A N 1
ATOM 3561 C CA . THR A 1 465 ? 4.776 38.063 3.094 1.00 92.31 465 THR A CA 1
ATOM 3562 C C . THR A 1 465 ? 3.631 39.068 2.921 1.00 92.31 465 THR A C 1
ATOM 3564 O O . THR A 1 465 ? 3.141 39.638 3.897 1.00 92.31 465 THR A O 1
ATOM 3567 N N . ALA A 1 466 ? 3.157 39.257 1.686 1.00 91.69 466 ALA A N 1
ATOM 3568 C CA . ALA A 1 466 ? 1.985 40.067 1.372 1.00 91.69 466 ALA A CA 1
ATOM 3569 C C . ALA A 1 466 ? 0.643 39.361 1.664 1.00 91.69 466 ALA A C 1
ATOM 3571 O O . ALA A 1 466 ? -0.401 40.022 1.649 1.00 91.69 466 ALA A O 1
ATOM 3572 N N . GLY A 1 467 ? 0.643 38.047 1.919 1.00 91.94 467 GLY A N 1
ATOM 3573 C CA . GLY A 1 467 ? -0.558 37.236 2.146 1.00 91.94 467 GLY A CA 1
ATOM 3574 C C . GLY A 1 467 ? -1.433 37.080 0.900 1.00 91.94 467 GLY A C 1
ATOM 3575 O O . GLY A 1 467 ? -2.662 37.063 1.003 1.00 91.94 467 GLY A O 1
ATOM 3576 N N . THR A 1 468 ? -0.817 37.045 -0.287 1.00 91.75 468 THR A N 1
ATOM 3577 C CA . THR A 1 468 ? -1.515 37.025 -1.584 1.00 91.75 468 THR A CA 1
ATOM 3578 C C . THR A 1 468 ? -1.485 35.677 -2.301 1.00 91.75 468 THR A C 1
ATOM 3580 O O . THR A 1 468 ? -2.226 35.525 -3.272 1.00 91.75 468 THR A O 1
ATOM 3583 N N . ILE A 1 469 ? -0.669 34.718 -1.841 1.00 93.12 469 ILE A N 1
ATOM 3584 C CA . ILE A 1 469 ? -0.653 33.337 -2.365 1.00 93.12 469 ILE A CA 1
ATOM 3585 C C . ILE A 1 469 ? -2.000 32.667 -2.069 1.00 93.12 469 ILE A C 1
ATOM 3587 O O . ILE A 1 469 ? -2.722 32.302 -2.996 1.00 93.12 469 ILE A O 1
ATOM 3591 N N . ILE A 1 470 ? -2.368 32.601 -0.784 1.00 92.25 470 ILE A N 1
ATOM 3592 C CA . ILE A 1 470 ? -3.689 32.198 -0.290 1.00 92.25 470 ILE A CA 1
ATOM 3593 C C . ILE A 1 470 ? -4.231 33.346 0.565 1.00 92.25 470 ILE A C 1
ATOM 3595 O O . ILE A 1 470 ? -3.626 33.763 1.553 1.00 92.25 470 ILE A O 1
ATOM 3599 N N . SER A 1 471 ? -5.379 33.898 0.173 1.00 87.81 471 SER A N 1
ATOM 3600 C CA . SER A 1 471 ? -5.970 35.040 0.876 1.00 87.81 471 SER A CA 1
ATOM 3601 C C . SER A 1 471 ? -6.471 34.635 2.263 1.00 87.81 471 SER A C 1
ATOM 3603 O O . SER A 1 471 ? -7.431 33.878 2.372 1.00 87.81 471 SER A O 1
ATOM 3605 N N . GLY A 1 472 ? -5.917 35.245 3.312 1.00 84.38 472 GLY A N 1
ATOM 3606 C CA . GLY A 1 472 ? -6.311 34.962 4.698 1.00 84.38 472 GLY A CA 1
ATOM 3607 C C . GLY A 1 472 ? -5.624 33.738 5.301 1.00 84.38 472 GLY A C 1
ATOM 3608 O O . GLY A 1 472 ? -6.125 33.219 6.293 1.00 84.38 472 GLY A O 1
ATOM 3609 N N . HIS A 1 473 ? -4.511 33.310 4.700 1.00 90.19 473 HIS A N 1
ATOM 3610 C CA . HIS A 1 473 ? -3.626 32.274 5.224 1.00 90.19 473 HIS A CA 1
ATOM 3611 C C . HIS A 1 473 ? -3.229 32.517 6.687 1.00 90.19 473 HIS A C 1
ATOM 3613 O O . HIS A 1 473 ? -2.966 33.659 7.082 1.00 90.19 473 HIS A O 1
ATOM 3619 N N . ASP A 1 474 ? -3.179 31.437 7.461 1.00 87.88 474 ASP A N 1
ATOM 3620 C CA . ASP A 1 474 ? -2.760 31.425 8.859 1.00 87.88 474 ASP A CA 1
ATOM 3621 C C . ASP A 1 474 ? -1.417 30.687 8.987 1.00 87.88 474 ASP A C 1
ATOM 3623 O O . ASP A 1 474 ? -1.387 29.469 8.809 1.00 87.88 474 ASP A O 1
ATOM 3627 N N . PRO A 1 475 ? -0.315 31.387 9.311 1.00 89.19 475 PRO A N 1
ATOM 3628 C CA . PRO A 1 475 ? 1.021 30.800 9.310 1.00 89.19 475 PRO A CA 1
ATOM 3629 C C . PRO A 1 475 ? 1.337 29.964 10.561 1.00 89.19 475 PRO A C 1
ATOM 3631 O O . PRO A 1 475 ? 2.474 29.540 10.733 1.00 89.19 475 PRO A O 1
ATOM 3634 N N . CYS A 1 476 ? 0.383 29.744 11.477 1.00 86.56 476 CYS A N 1
ATOM 3635 C CA . CYS A 1 476 ? 0.630 29.037 12.741 1.00 86.56 476 CYS A CA 1
ATOM 3636 C C . CYS A 1 476 ? 1.150 27.596 12.595 1.00 86.56 476 CYS A C 1
ATOM 3638 O O . CYS A 1 476 ? 1.759 27.095 13.536 1.00 86.56 476 CYS A O 1
ATOM 3640 N N . LEU A 1 477 ? 0.889 26.937 11.463 1.00 89.62 477 LEU A N 1
ATOM 3641 C CA . LEU A 1 477 ? 1.354 25.576 11.165 1.00 89.62 477 LEU A CA 1
ATOM 3642 C C . LEU A 1 477 ? 2.382 25.536 10.023 1.00 89.62 477 LEU A C 1
ATOM 3644 O O . LEU A 1 477 ? 2.739 24.450 9.570 1.00 89.62 477 LEU A O 1
ATOM 3648 N N . ASP A 1 478 ? 2.838 26.697 9.549 1.00 94.25 478 ASP A N 1
ATOM 3649 C CA . ASP A 1 478 ? 3.892 26.771 8.542 1.00 94.25 478 ASP A CA 1
ATOM 3650 C C . ASP A 1 478 ? 5.246 26.439 9.166 1.00 94.25 478 ASP A C 1
ATOM 3652 O O . ASP A 1 478 ? 5.520 26.759 10.327 1.00 94.25 478 ASP A O 1
ATOM 3656 N N . THR A 1 479 ? 6.128 25.867 8.358 1.00 93.06 479 THR A N 1
ATOM 3657 C CA . THR A 1 479 ? 7.545 25.724 8.697 1.00 93.06 479 THR A CA 1
ATOM 3658 C C . THR A 1 479 ? 8.351 26.859 8.041 1.00 93.06 479 THR A C 1
ATOM 3660 O O . THR A 1 479 ? 7.802 27.838 7.527 1.00 93.06 479 THR A O 1
ATOM 3663 N N . ALA A 1 480 ? 9.684 26.761 8.032 1.00 94.50 480 ALA A N 1
ATOM 3664 C CA . ALA A 1 480 ? 10.527 27.723 7.320 1.00 94.50 480 ALA A CA 1
ATOM 3665 C C . ALA A 1 480 ? 10.312 27.707 5.790 1.00 94.50 480 ALA A C 1
ATOM 3667 O O . ALA A 1 480 ? 10.478 28.743 5.133 1.00 94.50 480 ALA A O 1
ATOM 3668 N N . THR A 1 481 ? 9.967 26.549 5.225 1.00 96.06 481 THR A N 1
ATOM 3669 C CA . THR A 1 481 ? 9.937 26.285 3.773 1.00 96.06 481 THR A CA 1
ATOM 3670 C C . THR A 1 481 ? 8.622 25.667 3.286 1.00 96.06 481 THR A C 1
ATOM 3672 O O . THR A 1 481 ? 8.341 25.733 2.089 1.00 96.06 481 THR A O 1
ATOM 3675 N N . GLU A 1 482 ? 7.782 25.137 4.180 1.00 96.69 482 GLU A N 1
ATOM 3676 C CA . GLU A 1 482 ? 6.496 24.509 3.866 1.00 96.69 482 GLU A CA 1
ATOM 3677 C C . GLU A 1 482 ? 5.332 25.382 4.340 1.00 96.69 482 GLU A C 1
ATOM 3679 O O . GLU A 1 482 ? 5.143 25.612 5.536 1.00 96.69 482 GLU A O 1
ATOM 3684 N N . MET A 1 483 ? 4.527 25.863 3.393 1.00 96.50 483 MET A N 1
ATOM 3685 C CA . MET A 1 483 ? 3.313 26.630 3.676 1.00 96.50 483 MET A CA 1
ATOM 3686 C C . MET A 1 483 ? 2.151 25.660 3.897 1.00 96.50 483 MET A C 1
ATOM 3688 O O . MET A 1 483 ? 1.762 24.953 2.964 1.00 96.50 483 MET A O 1
ATOM 3692 N N . PHE A 1 484 ? 1.589 25.621 5.102 1.00 95.69 484 PHE A N 1
ATOM 3693 C CA . PHE A 1 484 ? 0.446 24.778 5.434 1.00 95.69 484 PHE A CA 1
ATOM 3694 C C . PHE A 1 484 ? -0.806 25.249 4.688 1.00 95.69 484 PHE A C 1
ATOM 3696 O O . PHE A 1 484 ? -1.100 26.437 4.602 1.00 95.69 484 PHE A O 1
ATOM 3703 N N . VAL A 1 485 ? -1.573 24.315 4.136 1.00 93.44 485 VAL A N 1
ATOM 3704 C CA . VAL A 1 485 ? -2.782 24.625 3.364 1.00 93.44 485 VAL A CA 1
ATOM 3705 C C . VAL A 1 485 ? -4.026 24.202 4.119 1.00 93.44 485 VAL A C 1
ATOM 3707 O O . VAL A 1 485 ? -4.941 25.000 4.326 1.00 93.44 485 VAL A O 1
ATOM 3710 N N . SER A 1 486 ? -4.094 22.923 4.480 1.00 91.31 486 SER A N 1
ATOM 3711 C CA . SER A 1 486 ? -5.265 22.337 5.120 1.00 91.31 486 SER A CA 1
ATOM 3712 C C . SER A 1 486 ? -4.945 20.974 5.710 1.00 91.31 486 SER A C 1
ATOM 3714 O O . SER A 1 486 ? -4.020 20.288 5.279 1.00 91.31 486 SER A O 1
ATOM 3716 N N . VAL A 1 487 ? -5.782 20.556 6.649 1.00 91.31 487 VAL A N 1
ATOM 3717 C CA . VAL A 1 487 ? -5.947 19.156 7.023 1.00 91.31 487 VAL A CA 1
ATOM 3718 C C . VAL A 1 487 ? -6.823 18.467 5.971 1.00 91.31 487 VAL A C 1
ATOM 3720 O O . VAL A 1 487 ? -7.863 19.004 5.586 1.00 91.31 487 VAL A O 1
ATOM 3723 N N . LEU A 1 488 ? -6.408 17.286 5.526 1.00 91.12 488 LEU A N 1
ATOM 3724 C CA . LEU A 1 488 ? -7.112 16.397 4.605 1.00 91.12 488 LEU A CA 1
ATOM 3725 C C . LEU A 1 488 ? -7.525 15.130 5.363 1.00 91.12 488 LEU A C 1
ATOM 3727 O O . LEU A 1 488 ? -6.674 14.389 5.845 1.00 91.12 488 LEU A O 1
ATOM 3731 N N . GLY A 1 489 ? -8.830 14.906 5.510 1.00 87.00 489 GLY A N 1
ATOM 3732 C CA . GLY A 1 489 ? -9.369 13.705 6.154 1.00 87.00 489 GLY A CA 1
ATOM 3733 C C . GLY A 1 489 ? -9.527 12.516 5.199 1.00 87.00 489 GLY A C 1
ATOM 3734 O O . GLY A 1 489 ? -9.270 12.661 4.007 1.00 87.00 489 GLY A O 1
ATOM 3735 N N . PRO A 1 490 ? -9.967 11.354 5.702 1.00 83.25 490 PRO A N 1
ATOM 3736 C CA . PRO A 1 490 ? -10.368 10.208 4.882 1.00 83.25 490 PRO A CA 1
ATOM 3737 C C . PRO A 1 490 ? -11.734 10.436 4.214 1.00 83.25 490 PRO A C 1
ATOM 3739 O O . PRO A 1 490 ? -12.599 11.098 4.792 1.00 83.25 490 PRO A O 1
ATOM 3742 N N . MET A 1 491 ? -11.944 9.936 2.986 1.00 76.19 491 MET A N 1
ATOM 3743 C CA . MET A 1 491 ? -13.112 10.334 2.174 1.00 76.19 491 MET A CA 1
ATOM 3744 C C . MET A 1 491 ? -14.281 9.353 2.111 1.00 76.19 491 MET A C 1
ATOM 3746 O O . MET A 1 491 ? -15.367 9.760 1.703 1.00 76.19 491 MET A O 1
ATOM 3750 N N . PHE A 1 492 ? -14.078 8.094 2.502 1.00 76.00 492 PHE A N 1
ATOM 3751 C CA . PHE A 1 492 ? -15.095 7.053 2.348 1.00 76.00 492 PHE A CA 1
ATOM 3752 C C . PHE A 1 492 ? -15.590 6.520 3.674 1.00 76.00 492 PHE A C 1
ATOM 3754 O O . PHE A 1 492 ? -16.742 6.749 4.028 1.00 76.00 492 PHE A O 1
ATOM 3761 N N . THR A 1 493 ? -14.736 5.822 4.411 1.00 75.69 493 THR A N 1
ATOM 3762 C CA . THR A 1 493 ? -15.134 5.120 5.627 1.00 75.69 493 THR A CA 1
ATOM 3763 C C . THR A 1 493 ? -14.054 5.225 6.687 1.00 75.69 493 THR A C 1
ATOM 3765 O O . THR A 1 493 ? -12.869 5.167 6.380 1.00 75.69 493 THR A O 1
ATOM 3768 N N . VAL A 1 494 ? -14.461 5.320 7.947 1.00 75.38 494 VAL A N 1
ATOM 3769 C CA . VAL A 1 494 ? -13.601 5.034 9.105 1.00 75.38 494 VAL A CA 1
ATOM 3770 C C . VAL A 1 494 ? -14.306 3.942 9.889 1.00 75.38 494 VAL A C 1
ATOM 3772 O O . VAL A 1 494 ? -15.463 4.121 10.274 1.00 75.38 494 VAL A O 1
ATOM 3775 N N . LEU A 1 495 ? -13.635 2.802 10.078 1.00 75.38 495 LEU A N 1
ATOM 3776 C CA . LEU A 1 495 ? -14.184 1.638 10.789 1.00 75.38 495 LEU A CA 1
ATOM 3777 C C . LEU A 1 495 ? -15.580 1.239 10.255 1.00 75.38 495 LEU A C 1
ATOM 3779 O O . LEU A 1 495 ? -16.522 1.022 11.019 1.00 75.38 495 LEU A O 1
ATOM 3783 N N . ALA A 1 496 ? -15.708 1.207 8.921 1.00 76.44 496 ALA A N 1
ATOM 3784 C CA . ALA A 1 496 ? -16.927 0.947 8.141 1.00 76.44 496 ALA A CA 1
ATOM 3785 C C . ALA A 1 496 ? -18.100 1.929 8.286 1.00 76.44 496 ALA A C 1
ATOM 3787 O O . ALA A 1 496 ? -19.167 1.695 7.710 1.00 76.44 496 ALA A O 1
ATOM 3788 N N . ILE A 1 497 ? -17.918 3.052 8.985 1.00 74.56 497 ILE A N 1
ATOM 3789 C CA . ILE A 1 497 ? -18.895 4.143 8.977 1.00 74.56 497 ILE A CA 1
ATOM 3790 C C . ILE A 1 497 ? -18.581 5.081 7.822 1.00 74.56 497 ILE A C 1
ATOM 3792 O O . ILE A 1 497 ? -17.488 5.655 7.807 1.00 74.56 497 ILE A O 1
ATOM 3796 N N . PRO A 1 498 ? -19.529 5.301 6.894 1.00 74.56 498 PRO A N 1
ATOM 3797 C CA . PRO A 1 498 ? -19.371 6.302 5.859 1.00 74.56 498 PRO A CA 1
ATOM 3798 C C . PRO A 1 498 ? -19.138 7.692 6.454 1.00 74.56 498 PRO A C 1
ATOM 3800 O O . PRO A 1 498 ? -19.898 8.157 7.312 1.00 74.56 498 PRO A O 1
ATOM 3803 N N . ILE A 1 499 ? -18.104 8.371 5.972 1.00 72.06 499 ILE A N 1
ATOM 3804 C CA . ILE A 1 499 ? -17.733 9.722 6.390 1.00 72.06 499 ILE A CA 1
ATOM 3805 C C . ILE A 1 499 ? -17.638 10.663 5.197 1.00 72.06 499 ILE A C 1
ATOM 3807 O O . ILE A 1 499 ? -17.491 10.240 4.056 1.00 72.06 499 ILE A O 1
ATOM 3811 N N . LEU A 1 500 ? -17.740 11.961 5.475 1.00 66.75 500 LEU A N 1
ATOM 3812 C CA . LEU A 1 500 ? -17.605 13.016 4.481 1.00 66.75 500 LEU A CA 1
ATOM 3813 C C . LEU A 1 500 ? -17.048 14.293 5.102 1.00 66.75 500 LEU A C 1
ATOM 3815 O O . LEU A 1 500 ? -17.500 14.626 6.202 1.00 66.75 500 LEU A O 1
ATOM 3819 N N . PRO A 1 501 ? -16.275 15.098 4.349 1.00 61.47 501 PRO A N 1
ATOM 3820 C CA . PRO A 1 501 ? -15.471 14.775 3.174 1.00 61.47 501 PRO A CA 1
ATOM 3821 C C . PRO A 1 501 ? -13.985 14.623 3.530 1.00 61.47 501 PRO A C 1
ATOM 3823 O O . PRO A 1 501 ? -13.434 15.388 4.319 1.00 61.47 501 PRO A O 1
ATOM 3826 N N . GLY A 1 502 ? -13.333 13.663 2.884 1.00 62.50 502 GLY A N 1
ATOM 3827 C CA . GLY A 1 502 ? -11.876 13.532 2.842 1.00 62.50 502 GLY A CA 1
ATOM 3828 C C . GLY A 1 502 ? -11.290 14.066 1.551 1.00 62.50 502 GLY A C 1
ATOM 3829 O O . GLY A 1 502 ? -10.380 13.466 0.989 1.00 62.50 502 GLY A O 1
ATOM 3830 N N . PHE A 1 503 ? -11.869 15.158 1.060 1.00 72.25 503 PHE A N 1
ATOM 3831 C CA . PHE A 1 503 ? -11.278 15.946 -0.001 1.00 72.25 503 PHE A CA 1
ATOM 3832 C C . PHE A 1 503 ? -11.088 17.377 0.474 1.00 72.25 503 PHE A C 1
ATOM 3834 O O . PHE A 1 503 ? -11.871 17.902 1.273 1.00 72.25 503 PHE A O 1
ATOM 3841 N N . ILE A 1 504 ? -10.051 18.020 -0.043 1.00 81.62 504 ILE A N 1
ATOM 3842 C CA . ILE A 1 504 ? -9.878 19.464 0.081 1.00 81.62 504 ILE A CA 1
ATOM 3843 C C . ILE A 1 504 ? -9.915 20.079 -1.308 1.00 81.62 504 ILE A C 1
ATOM 3845 O O . ILE A 1 504 ? -9.285 19.577 -2.230 1.00 81.62 504 ILE A O 1
ATOM 3849 N N . THR A 1 505 ? -10.626 21.192 -1.447 1.00 84.88 505 THR A N 1
ATOM 3850 C CA . THR A 1 505 ? -10.543 22.052 -2.629 1.00 84.88 505 THR A CA 1
ATOM 3851 C C . THR A 1 505 ? -9.890 23.356 -2.205 1.00 84.88 505 THR A C 1
ATOM 3853 O O . THR A 1 505 ? -10.494 24.149 -1.476 1.00 84.88 505 THR A O 1
ATOM 3856 N N . THR A 1 506 ? -8.649 23.573 -2.622 1.00 85.44 506 THR A N 1
ATOM 3857 C CA . THR A 1 506 ? -7.871 24.769 -2.281 1.00 85.44 506 THR A CA 1
ATOM 3858 C C . THR A 1 506 ? -7.492 25.531 -3.538 1.00 85.44 506 THR A C 1
ATOM 3860 O O . THR A 1 506 ? -7.340 24.948 -4.607 1.00 85.44 506 THR A O 1
ATOM 3863 N N . SER A 1 507 ? -7.336 26.847 -3.438 1.00 91.12 507 SER A N 1
ATOM 3864 C CA . SER A 1 507 ? -6.845 27.654 -4.550 1.00 91.12 507 SER A CA 1
ATOM 3865 C C . SER A 1 507 ? -5.723 28.569 -4.100 1.00 91.12 507 SER A C 1
ATOM 3867 O O . SER A 1 507 ? -5.840 29.246 -3.077 1.00 91.12 507 SER A O 1
ATOM 3869 N N . PHE A 1 508 ? -4.665 28.635 -4.900 1.00 92.88 508 PHE A N 1
ATOM 3870 C CA . PHE A 1 508 ? -3.505 29.473 -4.636 1.00 92.88 508 PHE A CA 1
ATOM 3871 C C . PHE A 1 508 ? -2.973 30.106 -5.923 1.00 92.88 508 PHE A C 1
ATOM 3873 O O . PHE A 1 508 ? -3.198 29.624 -7.036 1.00 92.88 508 PHE A O 1
ATOM 3880 N N . LYS A 1 509 ? -2.273 31.229 -5.766 1.00 92.94 509 LYS A N 1
ATOM 3881 C CA . LYS A 1 509 ? -1.548 31.888 -6.856 1.00 92.94 509 LYS A CA 1
ATOM 3882 C C . LYS A 1 509 ? -0.091 31.463 -6.830 1.00 92.94 509 LYS A C 1
ATOM 3884 O O . LYS A 1 509 ? 0.538 31.532 -5.777 1.00 92.94 509 LYS A O 1
ATOM 3889 N N . VAL A 1 510 ? 0.443 31.069 -7.980 1.00 93.12 510 VAL A N 1
ATOM 3890 C CA . VAL A 1 510 ? 1.862 30.716 -8.104 1.00 93.12 510 VAL A CA 1
ATOM 3891 C C . VAL A 1 510 ? 2.696 32.002 -8.041 1.00 93.12 510 VAL A C 1
ATOM 3893 O O . VAL A 1 510 ? 2.424 32.913 -8.822 1.00 93.12 510 VAL A O 1
ATOM 3896 N N . PRO A 1 511 ? 3.672 32.133 -7.124 1.00 92.81 511 PRO A N 1
ATOM 3897 C CA . PRO A 1 511 ? 4.525 33.321 -7.064 1.00 92.81 511 PRO A CA 1
ATOM 3898 C C . PRO A 1 511 ? 5.327 33.525 -8.356 1.00 92.81 511 PRO A C 1
ATOM 3900 O O . PRO A 1 511 ? 5.699 32.560 -9.022 1.00 92.81 511 PRO A O 1
ATOM 3903 N N . ALA A 1 512 ? 5.643 34.772 -8.706 1.00 89.19 512 ALA A N 1
ATOM 3904 C CA . ALA A 1 512 ? 6.264 35.084 -9.998 1.00 89.19 512 ALA A CA 1
ATOM 3905 C C . ALA A 1 512 ? 7.682 34.498 -10.173 1.00 89.19 512 ALA A C 1
ATOM 3907 O O . ALA A 1 512 ? 8.124 34.279 -11.298 1.00 89.19 512 ALA A O 1
ATOM 3908 N N . SER A 1 513 ? 8.401 34.249 -9.075 1.00 87.88 513 SER A N 1
ATOM 3909 C CA . SER A 1 513 ? 9.757 33.679 -9.071 1.00 87.88 513 SER A CA 1
ATOM 3910 C C . SER A 1 513 ? 9.795 32.145 -9.091 1.00 87.88 513 SER A C 1
ATOM 3912 O O . SER A 1 513 ? 10.881 31.566 -9.037 1.00 87.88 513 SER A O 1
ATOM 3914 N N . VAL A 1 514 ? 8.636 31.483 -9.135 1.00 92.25 514 VAL A N 1
ATOM 3915 C CA . VAL A 1 514 ? 8.499 30.035 -8.939 1.00 92.25 514 VAL A CA 1
ATOM 3916 C C . VAL A 1 514 ? 8.300 29.317 -10.270 1.00 92.25 514 VAL A C 1
ATOM 3918 O O . VAL A 1 514 ? 7.453 29.702 -11.070 1.00 92.25 514 VAL A O 1
ATOM 3921 N N . GLY A 1 515 ? 9.072 28.249 -10.488 1.00 89.19 515 GLY A N 1
ATOM 3922 C CA . GLY A 1 515 ? 8.940 27.347 -11.640 1.00 89.19 515 GLY A CA 1
ATOM 3923 C C . GLY A 1 515 ? 8.256 26.018 -11.310 1.00 89.19 515 GLY A C 1
ATOM 3924 O O . GLY A 1 515 ? 7.627 25.427 -12.187 1.00 89.19 515 GLY A O 1
ATOM 3925 N N . THR A 1 516 ? 8.345 25.586 -10.050 1.00 93.06 516 THR A N 1
ATOM 3926 C CA . THR A 1 516 ? 7.753 24.337 -9.555 1.00 93.06 516 THR A CA 1
ATOM 3927 C C . THR A 1 516 ? 7.082 24.581 -8.212 1.00 93.06 516 THR A C 1
ATOM 3929 O O . THR A 1 516 ? 7.677 25.180 -7.311 1.00 93.06 516 THR A O 1
ATOM 3932 N N . VAL A 1 517 ? 5.856 24.085 -8.067 1.00 95.44 517 VAL A N 1
ATOM 3933 C CA . VAL A 1 517 ? 5.161 24.005 -6.779 1.00 95.44 517 VAL A CA 1
ATOM 3934 C C . VAL A 1 517 ? 5.094 22.539 -6.382 1.00 95.44 517 VAL A C 1
ATOM 3936 O O . VAL A 1 517 ? 4.465 21.744 -7.076 1.00 95.44 517 VAL A O 1
ATOM 3939 N N . ARG A 1 518 ? 5.737 22.180 -5.274 1.00 95.81 518 ARG A N 1
ATOM 3940 C CA . ARG A 1 518 ? 5.662 20.832 -4.712 1.00 95.81 518 ARG A CA 1
ATOM 3941 C C . ARG A 1 518 ? 4.550 20.785 -3.684 1.00 95.81 518 ARG A C 1
ATOM 3943 O O . ARG A 1 518 ? 4.517 21.588 -2.754 1.00 95.81 518 ARG A O 1
ATOM 3950 N N . ILE A 1 519 ? 3.650 19.838 -3.868 1.00 96.19 519 ILE A N 1
ATOM 3951 C CA . ILE A 1 519 ? 2.535 19.550 -2.981 1.00 96.19 519 ILE A CA 1
ATOM 3952 C C . ILE A 1 519 ? 2.953 18.365 -2.119 1.00 96.19 519 ILE A C 1
ATOM 3954 O O . ILE A 1 519 ? 3.270 17.291 -2.640 1.00 96.19 519 ILE A O 1
ATOM 3958 N N . LEU A 1 520 ? 2.958 18.581 -0.807 1.00 96.69 520 LEU A N 1
ATOM 3959 C CA . LEU A 1 520 ? 3.235 17.555 0.190 1.00 96.69 520 LEU A CA 1
ATOM 3960 C C . LEU A 1 520 ? 1.929 17.196 0.890 1.00 96.69 520 LEU A C 1
ATOM 3962 O O . LEU A 1 520 ? 1.207 18.092 1.324 1.00 96.69 520 LEU A O 1
ATOM 3966 N N . ALA A 1 521 ? 1.631 15.907 1.015 1.00 95.25 521 ALA A N 1
ATOM 3967 C CA . ALA A 1 521 ? 0.558 15.418 1.876 1.00 95.25 521 ALA A CA 1
ATOM 3968 C C . ALA A 1 521 ? 1.146 14.415 2.871 1.00 95.25 521 ALA A C 1
ATOM 3970 O O . ALA A 1 521 ? 1.594 13.339 2.472 1.00 95.25 521 ALA A O 1
ATOM 3971 N N . SER A 1 522 ? 1.161 14.798 4.146 1.00 92.94 522 SER A N 1
ATOM 3972 C CA . SER A 1 522 ? 2.014 14.201 5.175 1.00 92.94 522 SER A CA 1
ATOM 3973 C C . SER A 1 522 ? 1.235 13.710 6.389 1.00 92.94 522 SER A C 1
ATOM 3975 O O . SER A 1 522 ? 0.307 14.374 6.851 1.00 92.94 522 SER A O 1
ATOM 3977 N N . GLY A 1 523 ? 1.621 12.559 6.928 1.00 86.81 523 GLY A N 1
ATOM 3978 C CA . GLY A 1 523 ? 1.022 11.979 8.126 1.00 86.81 523 GLY A CA 1
ATOM 3979 C C . GLY A 1 523 ? 1.621 10.614 8.443 1.00 86.81 523 GLY A C 1
ATOM 3980 O O . GLY A 1 523 ? 2.693 10.269 7.956 1.00 86.81 523 GLY A O 1
ATOM 3981 N N . ILE A 1 524 ? 0.914 9.817 9.244 1.00 78.50 524 ILE A N 1
ATOM 3982 C CA . ILE A 1 524 ? 1.402 8.502 9.668 1.00 78.50 524 ILE A CA 1
ATOM 3983 C C . ILE A 1 524 ? 1.444 7.500 8.504 1.00 78.50 524 ILE A C 1
ATOM 3985 O O . ILE A 1 524 ? 0.399 7.206 7.932 1.00 78.50 524 ILE A O 1
ATOM 3989 N N . GLY A 1 525 ? 2.615 6.975 8.150 1.00 78.75 525 GLY A N 1
ATOM 3990 C CA . GLY A 1 525 ? 2.867 6.012 7.076 1.00 78.75 525 GLY A CA 1
ATOM 3991 C C . GLY A 1 525 ? 4.125 5.155 7.297 1.00 78.75 525 GLY A C 1
ATOM 3992 O O . GLY A 1 525 ? 4.359 4.664 8.396 1.00 78.75 525 GLY A O 1
ATOM 3993 N N . ALA A 1 526 ? 4.908 4.945 6.241 1.00 76.44 526 ALA A N 1
ATOM 3994 C CA . ALA A 1 526 ? 6.156 4.184 6.222 1.00 76.44 526 ALA A CA 1
ATOM 3995 C C . ALA A 1 526 ? 7.127 4.737 5.154 1.00 76.44 526 ALA A C 1
ATOM 3997 O O . ALA A 1 526 ? 6.804 5.700 4.455 1.00 76.44 526 ALA A O 1
ATOM 3998 N N . GLY A 1 527 ? 8.305 4.120 5.005 1.00 79.31 527 GLY A N 1
ATOM 3999 C CA . GLY A 1 527 ? 9.267 4.442 3.940 1.00 79.31 527 GLY A CA 1
ATOM 4000 C C . GLY A 1 527 ? 10.191 5.624 4.261 1.00 79.31 527 GLY A C 1
ATOM 4001 O O . GLY A 1 527 ? 10.457 5.918 5.428 1.00 79.31 527 GLY A O 1
ATOM 4002 N N . SER A 1 528 ? 10.697 6.297 3.221 1.00 83.94 528 SER A N 1
ATOM 4003 C CA . SER A 1 528 ? 11.603 7.449 3.356 1.00 83.94 528 SER A CA 1
ATOM 4004 C C . SER A 1 528 ? 10.995 8.611 4.136 1.00 83.94 528 SER A C 1
ATOM 4006 O O . SER A 1 528 ? 9.937 9.130 3.771 1.00 83.94 528 SER A O 1
ATOM 4008 N N . ASN A 1 529 ? 11.713 9.101 5.147 1.00 82.88 529 ASN A N 1
ATOM 4009 C CA . ASN A 1 529 ? 11.300 10.267 5.927 1.00 82.88 529 ASN A CA 1
ATOM 4010 C C . ASN A 1 529 ? 12.094 11.520 5.523 1.00 82.88 529 ASN A C 1
ATOM 4012 O O . ASN A 1 529 ? 13.057 11.917 6.177 1.00 82.88 529 ASN A O 1
ATOM 4016 N N . ASN A 1 530 ? 11.680 12.139 4.416 1.00 87.75 530 ASN A N 1
ATOM 4017 C CA . ASN A 1 530 ? 12.352 13.317 3.851 1.00 87.75 530 ASN A CA 1
ATOM 4018 C C . ASN A 1 530 ? 11.745 14.655 4.305 1.00 87.75 530 ASN A C 1
ATOM 4020 O O . ASN A 1 530 ? 12.324 15.705 4.036 1.00 87.75 530 ASN A O 1
ATOM 4024 N N . TYR A 1 531 ? 10.591 14.623 4.981 1.00 90.62 531 TYR A N 1
ATOM 4025 C CA . TYR A 1 531 ? 9.823 15.810 5.378 1.00 90.62 531 TYR A CA 1
ATOM 4026 C C . TYR A 1 531 ? 9.299 15.715 6.823 1.00 90.62 531 TYR A C 1
ATOM 4028 O O . TYR A 1 531 ? 8.093 15.886 7.047 1.00 90.62 531 TYR A O 1
ATOM 4036 N N . PRO A 1 532 ? 10.169 15.456 7.818 1.00 85.19 532 PRO A N 1
ATOM 4037 C CA . PRO A 1 532 ? 9.747 15.176 9.193 1.00 85.19 532 PRO A CA 1
ATOM 4038 C C . PRO A 1 532 ? 8.919 16.308 9.822 1.00 85.19 532 PRO A C 1
ATOM 4040 O O . PRO A 1 532 ? 7.966 16.039 10.550 1.00 85.19 532 PRO A O 1
ATOM 4043 N N . ASP A 1 533 ? 9.203 17.565 9.471 1.00 86.75 533 ASP A N 1
ATOM 4044 C CA . ASP A 1 533 ? 8.515 18.743 10.022 1.00 86.75 533 ASP A CA 1
ATOM 4045 C C . ASP A 1 533 ? 7.038 18.858 9.590 1.00 86.75 533 ASP A C 1
ATOM 4047 O O . ASP A 1 533 ? 6.277 19.647 10.150 1.00 86.75 533 ASP A O 1
ATOM 4051 N N . THR A 1 534 ? 6.601 18.061 8.608 1.00 91.06 534 THR A N 1
ATOM 4052 C CA . THR A 1 534 ? 5.235 18.110 8.054 1.00 91.06 534 THR A CA 1
ATOM 4053 C C . THR A 1 534 ? 4.297 17.024 8.593 1.00 91.06 534 THR A C 1
ATOM 4055 O O . THR A 1 534 ? 3.108 17.027 8.272 1.00 91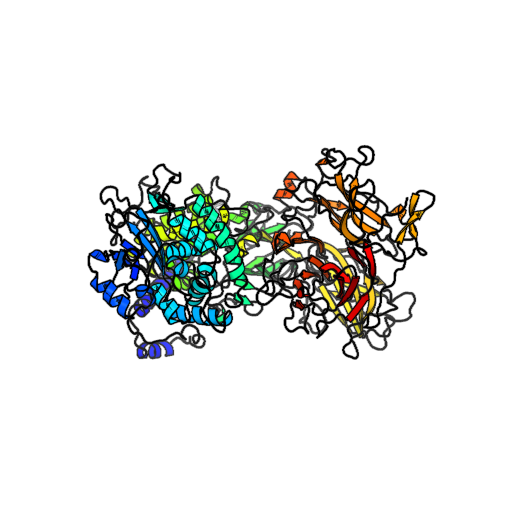.06 534 THR A O 1
ATOM 4058 N N . LEU A 1 535 ? 4.797 16.077 9.395 1.00 86.94 535 LEU A N 1
ATOM 4059 C CA . LEU A 1 535 ? 4.056 14.859 9.761 1.00 86.94 535 LEU A CA 1
ATOM 4060 C C . LEU A 1 535 ? 3.015 15.088 10.871 1.00 86.94 535 LEU A C 1
ATOM 4062 O O . LEU A 1 535 ? 1.906 14.546 10.815 1.00 86.94 535 LEU A O 1
ATOM 4066 N N . VAL A 1 536 ? 3.342 15.961 11.830 1.00 84.69 536 VAL A N 1
ATOM 4067 C CA . VAL A 1 536 ? 2.639 16.099 13.120 1.00 84.69 536 VAL A CA 1
ATOM 4068 C C . VAL A 1 536 ? 1.132 16.340 12.994 1.00 84.69 536 VAL A C 1
ATOM 4070 O O . VAL A 1 536 ? 0.340 15.802 13.770 1.00 84.69 536 VAL A O 1
ATOM 4073 N N . VAL A 1 537 ? 0.707 17.123 11.997 1.00 89.00 537 VAL A N 1
ATOM 4074 C CA . VAL A 1 537 ? -0.709 17.453 11.782 1.00 89.00 537 VAL A CA 1
ATOM 4075 C C . VAL A 1 537 ? -1.514 16.210 11.412 1.00 89.00 537 VAL A C 1
ATOM 4077 O O . VAL A 1 537 ? -2.569 15.964 12.002 1.00 89.00 537 VAL A O 1
ATOM 4080 N N . GLY A 1 538 ? -1.025 15.420 10.453 1.00 88.06 538 GLY A N 1
ATOM 4081 C CA . GLY A 1 538 ? -1.703 14.202 10.013 1.00 88.06 538 GLY A CA 1
ATOM 4082 C C . GLY A 1 538 ? -1.739 13.140 11.111 1.00 88.06 538 GLY A C 1
ATOM 4083 O O . GLY A 1 538 ? -2.766 12.495 11.325 1.00 88.06 538 GLY A O 1
ATOM 4084 N N . GLU A 1 539 ? -0.649 12.998 11.862 1.00 80.12 539 GLU A N 1
ATOM 4085 C CA . GLU A 1 539 ? -0.502 11.996 12.924 1.00 80.12 539 GLU A CA 1
ATOM 4086 C C . GLU A 1 539 ? -1.451 12.235 14.097 1.00 80.12 539 GLU A C 1
ATOM 4088 O O . GLU A 1 539 ? -2.212 11.341 14.476 1.00 80.12 539 GLU A O 1
ATOM 4093 N N . VAL A 1 540 ? -1.458 13.457 14.638 1.00 81.44 540 VAL A N 1
ATOM 4094 C CA . VAL A 1 540 ? -2.318 13.831 15.770 1.00 81.44 540 VAL A CA 1
ATOM 4095 C C . VAL A 1 540 ? -3.795 13.720 15.385 1.00 81.44 540 VAL A C 1
ATOM 4097 O O . VAL A 1 540 ? -4.594 13.152 16.133 1.00 81.44 540 VAL A O 1
ATOM 4100 N N . MET A 1 541 ? -4.169 14.202 14.194 1.00 85.88 541 MET A N 1
ATOM 4101 C CA . MET A 1 541 ? -5.555 14.125 13.722 1.00 85.88 541 MET A CA 1
ATOM 4102 C C . MET A 1 541 ? -5.998 12.681 13.473 1.00 85.88 541 MET A C 1
ATOM 4104 O O . MET A 1 541 ? -7.111 12.318 13.851 1.00 85.88 541 MET A O 1
ATOM 4108 N N . THR A 1 542 ? -5.134 11.833 12.910 1.00 82.62 542 THR A N 1
ATOM 4109 C CA . THR A 1 542 ? -5.432 10.402 12.738 1.00 82.62 542 THR A CA 1
ATOM 4110 C C . THR A 1 542 ? -5.665 9.734 14.088 1.00 82.62 542 THR A C 1
ATOM 4112 O O . THR A 1 542 ? -6.679 9.061 14.271 1.00 82.62 542 THR A O 1
ATOM 4115 N N . GLY A 1 543 ? -4.770 9.961 15.054 1.00 75.75 543 GLY A N 1
ATOM 4116 C CA . GLY A 1 543 ? -4.863 9.329 16.364 1.00 75.75 543 GLY A CA 1
ATOM 4117 C C . GLY A 1 543 ? -6.103 9.731 17.155 1.00 75.75 543 GLY A C 1
ATOM 4118 O O . GLY A 1 543 ? -6.839 8.874 17.650 1.00 75.75 543 GLY A O 1
ATOM 4119 N N . LEU A 1 544 ? -6.374 11.032 17.238 1.00 80.38 544 LEU A N 1
ATOM 4120 C CA . LEU A 1 544 ? -7.482 11.544 18.038 1.00 80.38 544 LEU A CA 1
ATOM 4121 C C . LEU A 1 544 ? -8.834 11.350 17.353 1.00 80.38 544 LEU A C 1
ATOM 4123 O O . LEU A 1 544 ? -9.788 10.974 18.027 1.00 80.38 544 LEU A O 1
ATOM 4127 N N . ILE A 1 545 ? -8.937 11.587 16.041 1.00 83.00 545 ILE A N 1
ATOM 4128 C CA . ILE A 1 545 ? -10.229 11.588 15.345 1.00 83.00 545 ILE A CA 1
ATOM 4129 C C . ILE A 1 545 ? -10.616 10.205 14.822 1.00 83.00 545 ILE A C 1
ATOM 4131 O O . ILE A 1 545 ? -11.685 9.722 15.189 1.00 83.00 545 ILE A O 1
ATOM 4135 N N . ASN A 1 546 ? -9.792 9.562 13.982 1.00 78.69 546 ASN A N 1
ATOM 4136 C CA . ASN A 1 546 ? -10.184 8.286 13.361 1.00 78.69 546 ASN A CA 1
ATOM 4137 C C . ASN A 1 546 ? -10.363 7.187 14.403 1.00 78.69 546 ASN A C 1
ATOM 4139 O O . ASN A 1 546 ? -11.274 6.368 14.293 1.00 78.69 546 ASN A O 1
ATOM 4143 N N . TYR A 1 547 ? -9.508 7.193 15.420 1.00 74.44 547 TYR A N 1
ATOM 4144 C CA . TYR A 1 547 ? -9.472 6.134 16.413 1.00 74.44 547 TYR A CA 1
ATOM 4145 C C . TYR A 1 547 ? -10.050 6.573 17.753 1.00 74.44 547 TYR A C 1
ATOM 4147 O O . TYR A 1 547 ? -10.953 5.921 18.273 1.00 74.44 547 TYR A O 1
ATOM 4155 N N . GLY A 1 548 ? -9.591 7.699 18.297 1.00 74.62 548 GLY A N 1
ATOM 4156 C CA . GLY A 1 548 ? -9.996 8.131 19.630 1.00 74.62 548 GLY A CA 1
ATOM 4157 C C . GLY A 1 548 ? -11.479 8.509 19.754 1.00 74.62 548 GLY A C 1
ATOM 4158 O O . GLY A 1 548 ? -12.184 7.976 20.614 1.00 74.62 548 GLY A O 1
ATOM 4159 N N . VAL A 1 549 ? -11.987 9.407 18.902 1.00 78.88 549 VAL A N 1
ATOM 4160 C CA . VAL A 1 549 ? -13.408 9.815 18.913 1.00 78.88 549 VAL A CA 1
ATOM 4161 C C . VAL A 1 549 ? -14.312 8.615 18.636 1.00 78.88 549 VAL A C 1
ATOM 4163 O O . VAL A 1 549 ? -15.345 8.447 19.286 1.00 78.88 549 VAL A O 1
ATOM 4166 N N . THR A 1 550 ? -13.907 7.758 17.704 1.00 75.19 550 THR A N 1
ATOM 4167 C CA . THR A 1 550 ? -14.645 6.548 17.344 1.00 75.19 550 THR A CA 1
ATOM 4168 C C . THR A 1 550 ? -14.741 5.574 18.515 1.00 75.19 550 THR A C 1
ATOM 4170 O O . THR A 1 550 ? -15.831 5.085 18.822 1.00 75.19 550 THR A O 1
ATOM 4173 N N . ALA A 1 551 ? -13.634 5.369 19.234 1.00 72.56 551 ALA A N 1
ATOM 4174 C CA . ALA A 1 551 ? -13.594 4.572 20.454 1.00 72.56 551 ALA A CA 1
ATOM 4175 C C . ALA A 1 551 ? -14.544 5.114 21.526 1.00 72.56 551 ALA A C 1
ATOM 4177 O O . ALA A 1 551 ? -15.326 4.359 22.105 1.00 72.56 551 ALA A O 1
ATOM 4178 N N . ALA A 1 552 ? -14.523 6.432 21.748 1.00 75.44 552 ALA A N 1
ATOM 4179 C CA . ALA A 1 552 ? -15.389 7.088 22.722 1.00 75.44 552 ALA A CA 1
ATOM 4180 C C . ALA A 1 552 ? -16.875 6.909 22.390 1.00 75.44 552 ALA A C 1
ATOM 4182 O O . ALA A 1 552 ? -17.663 6.568 23.270 1.00 75.44 552 ALA A O 1
ATOM 4183 N N . LEU A 1 553 ? -17.259 7.082 21.122 1.00 77.38 553 LEU A N 1
ATOM 4184 C CA . LEU A 1 553 ? -18.645 6.908 20.686 1.00 77.38 553 LEU A CA 1
ATOM 4185 C C . LEU A 1 553 ? -19.104 5.450 20.748 1.00 77.38 553 LEU A C 1
ATOM 4187 O O . LEU A 1 553 ? -20.249 5.197 21.113 1.00 77.38 553 LEU A O 1
ATOM 4191 N N . CYS A 1 554 ? -18.239 4.487 20.430 1.00 75.62 554 CYS A N 1
ATOM 4192 C CA . CYS A 1 554 ? -18.584 3.071 20.550 1.00 75.62 554 CYS A CA 1
ATOM 4193 C C . CYS A 1 554 ? -18.788 2.648 22.009 1.00 75.62 554 CYS A C 1
ATOM 4195 O O . CYS A 1 554 ? -19.756 1.957 22.328 1.00 75.62 554 CYS A O 1
ATOM 4197 N N . ALA A 1 555 ? -17.919 3.113 22.909 1.00 72.38 555 ALA A N 1
ATOM 4198 C CA . ALA A 1 555 ? -17.998 2.799 24.331 1.00 72.38 555 ALA A CA 1
ATOM 4199 C C . ALA A 1 555 ? -19.351 3.206 24.947 1.00 72.38 555 ALA A C 1
ATOM 4201 O O . ALA A 1 555 ? -19.950 2.448 25.713 1.00 72.38 555 ALA A O 1
ATOM 4202 N N . VAL A 1 556 ? -19.884 4.364 24.545 1.00 72.56 556 VAL A N 1
ATOM 4203 C CA . VAL A 1 556 ? -21.192 4.863 25.005 1.00 72.56 556 VAL A CA 1
ATOM 4204 C C . VAL A 1 556 ? -22.380 4.349 24.177 1.00 72.56 556 VAL A C 1
ATOM 4206 O O . VAL A 1 556 ? -23.510 4.760 24.428 1.00 72.56 556 VAL A O 1
ATOM 4209 N N . GLY A 1 557 ? -22.158 3.462 23.198 1.00 70.44 557 GLY A N 1
ATOM 4210 C CA . GLY A 1 557 ? -23.217 2.921 22.336 1.00 70.44 557 GLY A CA 1
ATOM 4211 C C . GLY A 1 557 ? -23.802 3.947 21.358 1.00 70.44 557 GLY A C 1
ATOM 4212 O O . GLY A 1 557 ? -24.977 3.888 21.020 1.00 70.44 557 GLY A O 1
ATOM 4213 N N . ALA A 1 558 ? -23.003 4.926 20.925 1.00 74.81 558 ALA A N 1
ATOM 4214 C CA . ALA A 1 558 ? -23.400 6.012 20.024 1.00 74.81 558 ALA A CA 1
ATOM 4215 C C . ALA A 1 558 ? -22.585 6.028 18.718 1.00 74.81 558 ALA A C 1
ATOM 4217 O O . ALA A 1 558 ? -22.383 7.086 18.116 1.00 74.81 558 ALA A O 1
ATOM 4218 N N . ALA A 1 559 ? -22.129 4.858 18.262 1.00 70.44 559 ALA A N 1
ATOM 4219 C CA . ALA A 1 559 ? -21.321 4.677 17.053 1.00 70.44 559 ALA A CA 1
ATOM 4220 C C . ALA A 1 559 ? -21.919 5.367 15.806 1.00 70.44 559 ALA A C 1
ATOM 4222 O O . ALA A 1 559 ? -21.208 6.040 15.058 1.00 70.44 559 ALA A O 1
ATOM 4223 N N . ALA A 1 560 ? -23.245 5.308 15.632 1.00 70.06 560 ALA A N 1
ATOM 4224 C CA . ALA A 1 560 ? -23.956 5.976 14.535 1.00 70.06 560 ALA A CA 1
ATOM 4225 C C . ALA A 1 560 ? -23.798 7.514 14.534 1.00 70.06 560 ALA A C 1
ATOM 4227 O O . ALA A 1 560 ? -23.949 8.164 13.496 1.00 70.06 560 ALA A O 1
ATOM 4228 N N . GLY A 1 561 ? -23.468 8.111 15.685 1.00 74.81 561 GLY A N 1
ATOM 4229 C CA . GLY A 1 561 ? -23.213 9.542 15.837 1.00 74.81 561 GLY A CA 1
ATOM 4230 C C . GLY A 1 561 ? -21.903 10.015 15.200 1.00 74.81 561 GLY A C 1
ATOM 4231 O O . GLY A 1 561 ? -21.751 11.218 14.982 1.00 74.81 561 GLY A O 1
ATOM 4232 N N . PHE A 1 562 ? -20.983 9.104 14.858 1.00 78.75 562 PHE A N 1
ATOM 4233 C CA . PHE A 1 562 ? -19.653 9.456 14.353 1.00 78.75 562 PHE A CA 1
ATOM 4234 C C . PHE A 1 562 ? -19.707 10.257 13.049 1.00 78.75 562 PHE A C 1
ATOM 4236 O O . PHE A 1 562 ? -19.092 11.318 12.951 1.00 78.75 562 PHE A O 1
ATOM 4243 N N . SER A 1 563 ? -20.527 9.821 12.086 1.00 76.56 563 SER A N 1
ATOM 4244 C CA . SER A 1 563 ? -20.718 10.539 10.815 1.00 76.56 563 SER A CA 1
ATOM 4245 C C . SER A 1 563 ? -21.202 11.979 11.026 1.00 76.56 563 SER A C 1
ATOM 4247 O O . SER A 1 563 ? -20.815 12.897 10.299 1.00 76.56 563 SER A O 1
ATOM 4249 N N . VAL A 1 564 ? -22.013 12.204 12.065 1.00 77.50 564 VAL A N 1
ATOM 4250 C CA . VAL A 1 564 ? -22.509 13.535 12.405 1.00 77.50 564 VAL A CA 1
ATOM 4251 C C . VAL A 1 564 ? -21.418 14.375 13.055 1.00 77.50 564 VAL A C 1
ATOM 4253 O O . VAL A 1 564 ? -21.221 15.507 12.621 1.00 77.50 564 VAL A O 1
ATOM 4256 N N . VAL A 1 565 ? -20.674 13.829 14.025 1.00 82.31 565 VAL A N 1
ATOM 4257 C CA . VAL A 1 565 ? -19.535 14.522 14.659 1.00 82.31 565 VAL A CA 1
ATOM 4258 C C . VAL A 1 565 ? -18.518 14.961 13.605 1.00 82.31 565 VAL A C 1
ATOM 4260 O O . VAL A 1 565 ? -18.106 16.126 13.600 1.00 82.31 565 VAL A O 1
ATOM 4263 N N . MET A 1 566 ? -18.198 14.070 12.663 1.00 82.06 566 MET A N 1
ATOM 4264 C CA . MET A 1 566 ? -17.334 14.368 11.524 1.00 82.06 566 MET A CA 1
ATOM 4265 C C . MET A 1 566 ? -17.860 15.560 10.721 1.00 82.06 566 MET A C 1
ATOM 4267 O O . MET A 1 566 ? -17.164 16.561 10.561 1.00 82.06 566 MET A O 1
ATOM 4271 N N . ARG A 1 567 ? -19.125 15.506 10.292 1.00 79.00 567 ARG A N 1
ATOM 4272 C CA . ARG A 1 567 ? -19.740 16.538 9.447 1.00 79.00 567 ARG A CA 1
ATOM 4273 C C . ARG A 1 567 ? -19.910 17.892 10.140 1.00 79.00 567 ARG A C 1
ATOM 4275 O O . ARG A 1 567 ? -19.795 18.923 9.482 1.00 79.00 567 ARG A O 1
ATOM 4282 N N . THR A 1 568 ? -20.265 17.908 11.424 1.00 79.62 568 THR A N 1
ATOM 4283 C CA . THR A 1 568 ? -20.645 19.149 12.120 1.00 79.62 568 THR A CA 1
ATOM 4284 C C . THR A 1 568 ? -19.486 19.831 12.824 1.00 79.62 568 THR A C 1
ATOM 4286 O O . THR A 1 568 ? -19.542 21.043 13.014 1.00 79.62 568 THR A O 1
ATOM 4289 N N . VAL A 1 569 ? -18.459 19.077 13.231 1.00 85.19 569 VAL A N 1
ATOM 4290 C CA . VAL A 1 569 ? -17.345 19.625 14.018 1.00 85.19 569 VAL A CA 1
ATOM 4291 C C . VAL A 1 569 ? -16.003 19.378 13.352 1.00 85.19 569 VAL A C 1
ATOM 4293 O O . VAL A 1 569 ? -15.292 20.339 13.073 1.00 85.19 569 VAL A O 1
ATOM 4296 N N . VAL A 1 570 ? -15.658 18.121 13.068 1.00 85.56 570 VAL A N 1
ATOM 4297 C CA . VAL A 1 570 ? -14.308 17.802 12.583 1.00 85.56 570 VAL A CA 1
ATOM 4298 C C . VAL A 1 570 ? -14.042 18.476 11.247 1.00 85.56 570 VAL A C 1
ATOM 4300 O O . VAL A 1 570 ? -13.064 19.194 11.111 1.00 85.56 570 VAL A O 1
ATOM 4303 N N . VAL A 1 571 ? -14.930 18.301 10.274 1.00 82.12 571 VAL A N 1
ATOM 4304 C CA . VAL A 1 571 ? -14.743 18.818 8.917 1.00 82.12 571 VAL A CA 1
ATOM 4305 C C . VAL A 1 571 ? -14.729 20.347 8.871 1.00 82.12 571 VAL A C 1
ATOM 4307 O O . VAL A 1 571 ? -13.791 20.901 8.299 1.00 82.12 571 VAL A O 1
ATOM 4310 N N . PRO A 1 572 ? -15.698 21.073 9.470 1.00 83.50 572 PRO A N 1
ATOM 4311 C CA . PRO A 1 572 ? -15.702 22.533 9.392 1.00 83.50 572 PRO A CA 1
ATOM 4312 C C . PRO A 1 572 ? -14.533 23.196 10.129 1.00 83.50 572 PRO A C 1
ATOM 4314 O O . PRO A 1 572 ? -14.194 24.338 9.814 1.00 83.50 572 PRO A O 1
ATOM 4317 N N . PHE A 1 573 ? -13.936 22.509 11.110 1.00 87.00 573 PHE A N 1
ATOM 4318 C CA . PHE A 1 573 ? -12.915 23.073 11.995 1.00 87.00 573 PHE A CA 1
ATOM 4319 C C . PHE A 1 573 ? -11.605 22.279 12.011 1.00 87.00 573 PHE A C 1
ATOM 4321 O O . PHE A 1 573 ? -10.806 22.479 12.920 1.00 87.00 573 PHE A O 1
ATOM 4328 N N . ALA A 1 574 ? -11.346 21.430 11.011 1.00 88.38 574 ALA A N 1
ATOM 4329 C CA . ALA A 1 574 ? -10.211 20.500 11.010 1.00 88.38 574 ALA A CA 1
ATOM 4330 C C . ALA A 1 574 ? -8.869 21.202 11.268 1.00 88.38 574 ALA A C 1
ATOM 4332 O O . ALA A 1 574 ? -8.110 20.786 12.140 1.00 88.38 574 ALA A O 1
ATOM 4333 N N . ASN A 1 575 ? -8.618 22.321 10.579 1.00 89.50 575 ASN A N 1
ATOM 4334 C CA . ASN A 1 575 ? -7.389 23.103 10.748 1.00 89.50 575 ASN A CA 1
ATOM 4335 C C . ASN A 1 575 ? -7.251 23.658 12.170 1.00 89.50 575 ASN A C 1
ATOM 4337 O O . ASN A 1 575 ? -6.179 23.596 12.761 1.00 89.50 575 ASN A O 1
ATOM 4341 N N . ALA A 1 576 ? -8.339 24.185 12.732 1.00 89.25 576 ALA A N 1
ATOM 4342 C CA . ALA A 1 576 ? -8.310 24.776 14.061 1.00 89.25 576 ALA A CA 1
ATOM 4343 C C . ALA A 1 576 ? -8.221 23.711 15.168 1.00 89.25 576 ALA A C 1
ATOM 4345 O O . ALA A 1 576 ? -7.538 23.918 16.166 1.00 89.25 576 ALA A O 1
ATOM 4346 N N . LEU A 1 577 ? -8.856 22.552 14.965 1.00 89.19 577 LEU A N 1
ATOM 4347 C CA . LEU A 1 577 ? -8.718 21.385 15.836 1.00 89.19 577 LEU A CA 1
ATOM 4348 C C . LEU A 1 577 ? -7.277 20.881 15.857 1.00 89.19 577 LEU A C 1
ATOM 4350 O O . LEU A 1 577 ? -6.732 20.687 16.939 1.00 89.19 577 LEU A O 1
ATOM 4354 N N . ALA A 1 578 ? -6.642 20.731 14.691 1.00 89.69 578 ALA A N 1
ATOM 4355 C CA . ALA A 1 578 ? -5.245 20.313 14.612 1.00 89.69 578 ALA A CA 1
ATOM 4356 C C . ALA A 1 578 ? -4.325 21.268 15.388 1.00 89.69 578 ALA A C 1
ATOM 4358 O O . ALA A 1 578 ? -3.516 20.817 16.195 1.00 89.69 578 ALA A O 1
ATOM 4359 N N . GLN A 1 579 ? -4.498 22.583 15.209 1.00 89.69 579 GLN A N 1
ATOM 4360 C CA . GLN A 1 579 ? -3.748 23.597 15.957 1.00 89.69 579 GLN A CA 1
ATOM 4361 C C . GLN A 1 579 ? -3.925 23.451 17.477 1.00 89.69 579 GLN A C 1
ATOM 4363 O O . GLN A 1 579 ? -2.937 23.433 18.213 1.00 89.69 579 GLN A O 1
ATOM 4368 N N . GLU A 1 580 ? -5.169 23.346 17.959 1.00 89.88 580 GLU A N 1
ATOM 4369 C CA . GLU A 1 580 ? -5.443 23.226 19.395 1.00 89.88 580 GLU A CA 1
ATOM 4370 C C . GLU A 1 580 ? -4.913 21.906 19.976 1.00 89.88 580 GLU A C 1
ATOM 4372 O O . GLU A 1 580 ? -4.338 21.915 21.066 1.00 89.88 580 GLU A O 1
ATOM 4377 N N . PHE A 1 581 ? -5.037 20.786 19.254 1.00 87.12 581 PHE A N 1
ATOM 4378 C CA . PHE A 1 581 ? -4.509 19.497 19.701 1.00 87.12 581 PHE A CA 1
ATOM 4379 C C . PHE A 1 581 ? -2.987 19.479 19.785 1.00 87.12 581 PHE A C 1
ATOM 4381 O O . PHE A 1 581 ? -2.447 19.040 20.798 1.00 87.12 581 PHE A O 1
ATOM 4388 N N . ILE A 1 582 ? -2.292 19.987 18.766 1.00 85.06 582 ILE A N 1
ATOM 4389 C CA . ILE A 1 582 ? -0.824 20.055 18.768 1.00 85.06 582 ILE A CA 1
ATOM 4390 C C . ILE A 1 582 ? -0.340 20.922 19.932 1.00 85.06 582 ILE A C 1
ATOM 4392 O O . ILE A 1 582 ? 0.547 20.514 20.681 1.00 85.06 582 ILE A O 1
ATOM 4396 N N . ALA A 1 583 ? -0.960 22.088 20.142 1.00 85.25 583 ALA A N 1
ATOM 4397 C CA . ALA A 1 583 ? -0.615 22.958 21.262 1.00 85.25 583 ALA A CA 1
ATOM 4398 C C . ALA A 1 583 ? -0.810 22.250 22.615 1.00 85.25 583 ALA A C 1
ATOM 4400 O O . ALA A 1 583 ? 0.056 22.333 23.489 1.00 85.25 583 ALA A O 1
ATOM 4401 N N . ALA A 1 584 ? -1.916 21.519 22.769 1.00 79.56 584 ALA A N 1
ATOM 4402 C CA . ALA A 1 584 ? -2.263 20.831 24.006 1.00 79.56 584 ALA A CA 1
ATOM 4403 C C . ALA A 1 584 ? -1.429 19.565 24.283 1.00 79.56 584 ALA A C 1
ATOM 4405 O O . ALA A 1 584 ? -1.284 19.189 25.445 1.00 79.56 584 ALA A O 1
ATOM 4406 N N . LEU A 1 585 ? -0.876 18.920 23.250 1.00 76.25 585 LEU A N 1
ATOM 4407 C CA . LEU A 1 585 ? -0.100 17.678 23.368 1.00 76.25 585 LEU A CA 1
ATOM 4408 C C . LEU A 1 585 ? 1.412 17.868 23.211 1.00 76.25 585 LEU A C 1
ATOM 4410 O O . LEU A 1 585 ? 2.146 16.891 23.335 1.00 76.25 585 LEU A O 1
ATOM 4414 N N . SER A 1 586 ? 1.880 19.098 22.985 1.00 72.31 586 SER A N 1
ATOM 4415 C CA . SER A 1 586 ? 3.293 19.435 22.745 1.00 72.31 586 SER A CA 1
ATOM 4416 C C . SER A 1 586 ? 4.275 18.750 23.709 1.00 72.31 586 SER A C 1
ATOM 4418 O O . SER A 1 586 ? 5.199 18.082 23.261 1.00 72.31 586 SER A O 1
ATOM 4420 N N . SER A 1 587 ? 4.016 18.779 25.021 1.00 64.06 587 SER A N 1
ATOM 4421 C CA . SER A 1 587 ? 4.873 18.130 26.032 1.00 64.06 587 SER A CA 1
ATOM 4422 C C . SER A 1 587 ? 4.918 16.598 25.958 1.00 64.06 587 SER A C 1
ATOM 4424 O O . SER A 1 587 ? 5.829 15.977 26.497 1.00 64.06 587 SER A O 1
ATOM 4426 N N . SER A 1 588 ? 3.917 15.974 25.333 1.00 60.69 588 SER A N 1
ATOM 4427 C CA . SER A 1 588 ? 3.821 14.520 25.157 1.00 60.69 588 SER A CA 1
ATOM 4428 C C . SER A 1 588 ? 4.412 14.041 23.827 1.00 60.69 588 SER A C 1
ATOM 4430 O O . SER A 1 588 ? 4.595 12.834 23.653 1.00 60.69 588 SER A O 1
ATOM 4432 N N . LEU A 1 589 ? 4.693 14.971 22.907 1.00 62.38 589 LEU A N 1
ATOM 4433 C CA . LEU A 1 589 ? 5.355 14.726 21.623 1.00 62.38 589 LEU A CA 1
ATOM 4434 C C . LEU A 1 589 ? 6.889 14.798 21.747 1.00 62.38 589 LEU A C 1
ATOM 4436 O O . LEU A 1 589 ? 7.597 14.174 20.959 1.00 62.38 589 LEU A O 1
ATOM 4440 N N . ASP A 1 590 ? 7.408 15.487 22.767 1.00 53.72 590 ASP A N 1
ATOM 4441 C CA . ASP A 1 590 ? 8.846 15.618 23.007 1.00 53.72 590 ASP A CA 1
ATOM 4442 C C . ASP A 1 590 ? 9.487 14.271 23.408 1.00 53.72 590 ASP A C 1
ATOM 4444 O O . ASP A 1 590 ? 9.254 13.727 24.489 1.00 53.72 590 ASP A O 1
ATOM 4448 N N . GLY A 1 591 ? 10.337 13.725 22.532 1.00 46.19 591 GLY A N 1
ATOM 4449 C CA . GLY A 1 591 ? 11.226 12.594 22.837 1.00 46.19 591 GLY A CA 1
ATOM 4450 C C . GLY A 1 591 ? 10.666 11.187 22.591 1.00 46.19 591 GLY A C 1
ATOM 4451 O O . GLY A 1 591 ? 11.371 10.211 22.852 1.00 46.19 591 GLY A O 1
ATOM 4452 N N . LYS A 1 592 ? 9.443 11.044 22.064 1.00 52.16 592 LYS A N 1
ATOM 4453 C CA . LYS A 1 592 ? 8.899 9.748 21.621 1.00 52.16 592 LYS A CA 1
ATOM 4454 C C . LYS A 1 592 ? 8.812 9.719 20.101 1.00 52.16 592 LYS A C 1
ATOM 4456 O O . LYS A 1 592 ? 8.150 10.561 19.508 1.00 52.16 592 LYS A O 1
ATOM 4461 N N . GLY A 1 593 ? 9.445 8.724 19.475 1.00 52.03 593 GLY A N 1
ATOM 4462 C CA . GLY A 1 593 ? 9.223 8.449 18.056 1.00 52.03 593 GLY A CA 1
ATOM 4463 C C . GLY A 1 593 ? 7.727 8.257 17.797 1.00 52.03 593 GLY A C 1
ATOM 4464 O O . GLY A 1 593 ? 7.043 7.572 18.566 1.00 52.03 593 GLY A O 1
ATOM 4465 N N . ILE A 1 594 ? 7.223 8.876 16.732 1.00 50.06 594 ILE A N 1
ATOM 4466 C CA . ILE A 1 594 ? 5.785 9.040 16.470 1.00 50.06 594 ILE A CA 1
ATOM 4467 C C . ILE A 1 594 ? 5.096 7.704 16.086 1.00 50.06 594 ILE A C 1
ATOM 4469 O O . ILE A 1 594 ? 3.877 7.598 16.018 1.00 50.06 594 ILE A O 1
ATOM 4473 N N . TYR A 1 595 ? 5.869 6.619 15.977 1.00 53.09 595 TYR A N 1
ATOM 4474 C CA . TYR A 1 595 ? 5.401 5.247 15.696 1.00 53.09 595 TYR A CA 1
ATOM 4475 C C . TYR A 1 595 ? 5.800 4.278 16.792 1.00 53.09 595 TYR A C 1
ATOM 4477 O O . TYR A 1 595 ? 6.020 3.095 16.568 1.00 53.09 595 TYR A O 1
ATOM 4485 N N . THR A 1 596 ? 5.947 4.785 18.005 1.00 58.19 596 THR A N 1
ATOM 4486 C CA . THR A 1 596 ? 6.094 3.926 19.170 1.00 58.19 596 THR A CA 1
ATOM 4487 C C . THR A 1 596 ? 4.717 3.653 19.754 1.00 58.19 596 THR A C 1
ATOM 4489 O O . THR A 1 596 ? 3.819 4.498 19.686 1.00 58.19 596 THR A O 1
ATOM 4492 N N . ALA A 1 597 ? 4.556 2.516 20.432 1.00 61.47 597 ALA A N 1
ATOM 4493 C CA . ALA A 1 597 ? 3.391 2.305 21.290 1.00 61.47 597 ALA A CA 1
ATOM 4494 C C . ALA A 1 597 ? 3.189 3.484 22.271 1.00 61.47 597 ALA A C 1
ATOM 4496 O O . ALA A 1 597 ? 2.064 3.854 22.601 1.00 61.47 597 ALA A O 1
ATOM 4497 N N . GLY A 1 598 ? 4.288 4.145 22.657 1.00 66.12 598 GLY A N 1
ATOM 4498 C CA . GLY A 1 598 ? 4.289 5.356 23.468 1.00 66.12 598 GLY A CA 1
ATOM 4499 C C . GLY A 1 598 ? 3.617 6.580 22.831 1.00 66.12 598 GLY A C 1
ATOM 4500 O O . GLY A 1 598 ? 3.054 7.374 23.586 1.00 66.12 598 GLY A O 1
ATOM 4501 N N . PHE A 1 599 ? 3.647 6.742 21.501 1.00 70.44 599 PHE A N 1
ATOM 4502 C CA . PHE A 1 599 ? 2.921 7.814 20.803 1.00 70.44 599 PHE A CA 1
ATOM 4503 C C . PHE A 1 599 ? 1.411 7.583 20.873 1.00 70.44 599 PHE A C 1
ATOM 4505 O O . PHE A 1 599 ? 0.672 8.460 21.314 1.00 70.44 599 PHE A O 1
ATOM 4512 N N . TRP A 1 600 ? 0.952 6.384 20.514 1.00 69.12 600 TRP A N 1
ATOM 4513 C CA . TRP A 1 600 ? -0.471 6.032 20.531 1.00 69.12 600 TRP A CA 1
ATOM 4514 C C . TRP A 1 600 ? -1.069 6.074 21.935 1.00 69.12 600 TRP A C 1
ATOM 4516 O O . TRP A 1 600 ? -2.158 6.619 22.134 1.00 69.12 600 TRP A O 1
ATOM 4526 N N . ALA A 1 601 ? -0.309 5.612 22.930 1.00 70.56 601 ALA A N 1
ATOM 4527 C CA . ALA A 1 601 ? -0.665 5.778 24.332 1.00 70.56 601 ALA A CA 1
ATOM 4528 C C . ALA A 1 601 ? -0.798 7.262 24.722 1.00 70.56 601 ALA A C 1
ATOM 4530 O O . ALA A 1 601 ? -1.717 7.622 25.456 1.00 70.56 601 ALA A O 1
ATOM 4531 N N . ALA A 1 602 ? 0.074 8.141 24.213 1.00 73.69 602 ALA A N 1
ATOM 4532 C CA . ALA A 1 602 ? -0.001 9.578 24.476 1.00 73.69 602 ALA A CA 1
ATOM 4533 C C . ALA A 1 602 ? -1.218 10.239 23.809 1.00 73.69 602 ALA A C 1
ATOM 4535 O O . ALA A 1 602 ? -1.896 11.032 24.463 1.00 73.69 602 ALA A O 1
ATOM 4536 N N . GLN A 1 603 ? -1.543 9.885 22.560 1.00 74.81 603 GLN A N 1
ATOM 4537 C CA . GLN A 1 603 ? -2.752 10.382 21.888 1.00 74.81 603 GLN A CA 1
ATOM 4538 C C . GLN A 1 603 ? -4.014 9.957 22.647 1.00 74.81 603 GLN A C 1
ATOM 4540 O O . GLN A 1 603 ? -4.902 10.775 22.893 1.00 74.81 603 GLN A O 1
ATOM 4545 N N . GLY A 1 604 ? -4.068 8.699 23.094 1.00 73.12 604 GLY A N 1
ATOM 4546 C CA . GLY A 1 604 ? -5.194 8.215 23.884 1.00 73.12 604 GLY A CA 1
ATOM 4547 C C . GLY A 1 604 ? -5.319 8.855 25.252 1.00 73.12 604 GLY A C 1
ATOM 4548 O O . GLY A 1 604 ? -6.416 9.271 25.631 1.00 73.12 604 GLY A O 1
ATOM 4549 N N . LEU A 1 605 ? -4.202 9.031 25.955 1.00 78.44 605 LEU A N 1
ATOM 4550 C CA . LEU A 1 605 ? -4.182 9.772 27.209 1.00 78.44 605 LEU A CA 1
ATOM 4551 C C . LEU A 1 605 ? -4.638 11.224 27.011 1.00 78.44 605 LEU A C 1
ATOM 4553 O O . LEU A 1 605 ? -5.424 11.730 27.808 1.00 78.44 605 LEU A O 1
ATOM 4557 N N . GLY A 1 606 ? -4.180 11.876 25.943 1.00 80.44 606 GLY A N 1
ATOM 4558 C CA . GLY A 1 606 ? -4.559 13.235 25.574 1.00 80.44 606 GLY A CA 1
ATOM 4559 C C . GLY A 1 606 ? -6.061 13.393 25.357 1.00 80.44 606 GLY A C 1
ATOM 4560 O O . GLY A 1 606 ? -6.698 14.214 26.021 1.00 80.44 606 GLY A O 1
ATOM 4561 N N . LEU A 1 607 ? -6.649 12.560 24.489 1.00 79.31 607 LEU A N 1
ATOM 4562 C CA . LEU A 1 607 ? -8.093 12.578 24.247 1.00 79.31 607 LEU A CA 1
ATOM 4563 C C . LEU A 1 607 ? -8.881 12.353 25.535 1.00 79.31 607 LEU A C 1
ATOM 4565 O O . LEU A 1 607 ? -9.832 13.082 25.827 1.00 79.31 607 LEU A O 1
ATOM 4569 N N . LEU A 1 608 ? -8.478 11.347 26.309 1.00 80.75 608 LEU A N 1
ATOM 4570 C CA . LEU A 1 608 ? -9.168 10.997 27.535 1.00 80.75 608 LEU A CA 1
ATOM 4571 C C . LEU A 1 608 ? -9.112 12.143 28.555 1.00 80.75 608 LEU A C 1
ATOM 4573 O O . LEU A 1 608 ? -10.127 12.483 29.163 1.00 80.75 608 LEU A O 1
ATOM 4577 N N . LYS A 1 609 ? -7.961 12.811 28.682 1.00 85.50 609 LYS A N 1
ATOM 4578 C CA . LYS A 1 609 ? -7.818 14.017 29.506 1.00 85.50 609 LYS A CA 1
ATOM 4579 C C . LYS A 1 609 ? -8.737 15.146 29.041 1.00 85.50 609 LYS A C 1
ATOM 4581 O O . LYS A 1 609 ? -9.339 15.791 29.896 1.00 85.50 609 LYS A O 1
ATOM 4586 N N . PHE A 1 610 ? -8.900 15.382 27.735 1.00 85.50 610 PHE A N 1
ATOM 4587 C CA . PHE A 1 610 ? -9.836 16.405 27.240 1.00 85.50 610 PHE A CA 1
ATOM 4588 C C . PHE A 1 610 ? -11.282 16.090 27.619 1.00 85.50 610 PHE A C 1
ATOM 4590 O O . PHE A 1 610 ? -12.001 16.966 28.103 1.00 85.50 610 PHE A O 1
ATOM 4597 N N . ILE A 1 611 ? -11.690 14.833 27.460 1.00 80.12 611 ILE A N 1
ATOM 4598 C CA . ILE A 1 611 ? -13.026 14.369 27.832 1.00 80.12 611 ILE A CA 1
ATOM 4599 C C . ILE A 1 611 ? -13.272 14.574 29.336 1.00 80.12 611 ILE A C 1
ATOM 4601 O O . ILE A 1 611 ? -14.251 15.214 29.723 1.00 80.12 611 ILE A O 1
ATOM 4605 N N . LEU A 1 612 ? -12.353 14.105 30.185 1.00 83.25 612 LEU A N 1
ATOM 4606 C CA . LEU A 1 612 ? -12.464 14.224 31.643 1.00 83.25 612 LEU A CA 1
ATOM 4607 C C . LEU A 1 612 ? -12.367 15.683 32.123 1.00 83.25 612 LEU A C 1
ATOM 4609 O O . LEU A 1 612 ? -13.031 16.083 33.083 1.00 83.25 612 LEU A O 1
ATOM 4613 N N . ALA A 1 613 ? -11.568 16.521 31.459 1.00 84.38 613 ALA A N 1
ATOM 4614 C CA . ALA A 1 613 ? -11.497 17.954 31.738 1.00 84.38 613 ALA A CA 1
ATOM 4615 C C . ALA A 1 613 ? -12.844 18.645 31.462 1.00 84.38 613 ALA A C 1
ATOM 4617 O O . ALA A 1 613 ? -13.305 19.435 32.288 1.00 84.38 613 ALA A O 1
ATOM 4618 N N . PHE A 1 614 ? -13.515 18.296 30.361 1.00 81.19 614 PHE A N 1
ATOM 4619 C CA . PHE A 1 614 ? -14.838 18.828 30.035 1.00 81.19 614 PHE A CA 1
ATOM 4620 C C . PHE A 1 614 ? -15.889 18.447 31.085 1.00 81.19 614 PHE A C 1
ATOM 4622 O O . PHE A 1 614 ? -16.559 19.327 31.629 1.00 81.19 614 PHE A O 1
ATOM 4629 N N . THR A 1 615 ? -16.023 17.156 31.417 1.00 74.12 615 THR A N 1
ATOM 4630 C CA . THR A 1 615 ? -17.047 16.691 32.376 1.00 74.12 615 THR A CA 1
ATOM 4631 C C . THR A 1 615 ? -16.780 17.195 33.794 1.00 74.12 615 THR A C 1
ATOM 4633 O O . THR A 1 615 ? -17.707 17.442 34.571 1.00 74.12 615 THR A O 1
ATOM 4636 N N . SER A 1 616 ? -15.508 17.439 34.121 1.00 73.88 616 SER A N 1
ATOM 4637 C CA . SER A 1 616 ? -15.100 18.040 35.388 1.00 73.88 616 SER A CA 1
ATOM 4638 C C . SER A 1 616 ? -15.295 19.560 35.461 1.00 73.88 616 SER A C 1
ATOM 4640 O O . SER A 1 616 ? -15.037 20.123 36.530 1.00 73.88 616 SER A O 1
ATOM 4642 N N . GLY A 1 617 ? -15.786 20.199 34.389 1.00 71.75 617 GLY A N 1
ATOM 4643 C CA . GLY A 1 617 ? -16.062 21.636 34.311 1.00 71.75 617 GLY A CA 1
ATOM 4644 C C . GLY A 1 617 ? -14.812 22.504 34.159 1.00 71.75 617 GLY A C 1
ATOM 4645 O O . GLY A 1 617 ? -14.870 23.707 34.426 1.00 71.75 617 GLY A O 1
ATOM 4646 N N . LYS A 1 618 ? -13.674 21.913 33.776 1.00 75.06 618 LYS A N 1
ATOM 4647 C CA . LYS A 1 618 ? -12.438 22.653 33.508 1.00 75.06 618 LYS A CA 1
ATOM 4648 C C . LYS A 1 618 ? -12.524 23.341 32.146 1.00 75.06 618 LYS A C 1
ATOM 4650 O O . LYS A 1 618 ? -13.171 22.855 31.221 1.00 75.06 618 LYS A O 1
ATOM 4655 N N . GLY A 1 619 ? -11.872 24.496 32.031 1.00 73.19 619 GLY A N 1
ATOM 4656 C CA . GLY A 1 619 ? -11.825 25.247 30.780 1.00 73.19 619 GLY A CA 1
ATOM 4657 C C . GLY A 1 619 ? -11.027 24.495 29.717 1.00 73.19 619 GLY A C 1
ATOM 4658 O O . GLY A 1 619 ? -9.853 24.204 29.930 1.00 73.19 619 GLY A O 1
ATOM 4659 N N . LEU A 1 620 ? -11.664 24.211 28.584 1.00 79.12 620 LEU A N 1
ATOM 4660 C CA . LEU A 1 620 ? -11.012 23.757 27.359 1.00 79.12 620 LEU A CA 1
ATOM 4661 C C . LEU A 1 620 ? -10.899 24.919 26.373 1.00 79.12 620 LEU A C 1
ATOM 4663 O O . LEU A 1 620 ? -11.582 25.938 26.500 1.00 79.12 620 LEU A O 1
ATOM 4667 N N . THR A 1 621 ? -10.034 24.759 25.380 1.00 84.88 621 THR A N 1
ATOM 4668 C CA . THR A 1 621 ? -10.027 25.632 24.207 1.00 84.88 621 THR A CA 1
ATOM 4669 C C . THR A 1 621 ? -11.308 25.429 23.392 1.00 84.88 621 THR A C 1
ATOM 4671 O O . THR A 1 621 ? -11.983 24.406 23.518 1.00 84.88 621 THR A O 1
ATOM 4674 N N . GLN A 1 622 ? -11.687 26.429 22.595 1.00 85.69 622 GLN A N 1
ATOM 4675 C CA . GLN A 1 622 ? -13.024 26.505 21.997 1.00 85.69 622 GLN A CA 1
ATOM 4676 C C . GLN A 1 622 ? -13.341 25.301 21.098 1.00 85.69 622 GLN A C 1
ATOM 4678 O O . GLN A 1 622 ? -14.421 24.728 21.223 1.00 85.69 622 GLN A O 1
ATOM 4683 N N . TYR A 1 623 ? -12.432 24.905 20.201 1.00 86.31 623 TYR A N 1
ATOM 4684 C CA . TYR A 1 623 ? -12.733 23.851 19.227 1.00 86.31 623 TYR A CA 1
ATOM 4685 C C . TYR A 1 623 ? -12.664 22.454 19.850 1.00 86.31 623 TYR A C 1
ATOM 4687 O O . TYR A 1 623 ? -13.524 21.619 19.563 1.00 86.31 623 TYR A O 1
ATOM 4695 N N . ILE A 1 624 ? -11.717 22.209 20.762 1.00 86.00 624 ILE A N 1
ATOM 4696 C CA . ILE A 1 624 ? -11.707 20.981 21.575 1.00 86.00 624 ILE A CA 1
ATOM 4697 C C . ILE A 1 624 ? -12.997 20.890 22.407 1.00 86.00 624 ILE A C 1
ATOM 4699 O O . ILE A 1 624 ? -13.610 19.823 22.475 1.00 86.00 624 ILE A O 1
ATOM 4703 N N . GLN A 1 625 ? -13.458 22.001 22.991 1.00 85.88 625 GLN A N 1
ATOM 4704 C CA . GLN A 1 625 ? -14.728 22.047 23.715 1.00 85.88 625 GLN A CA 1
ATOM 4705 C C . GLN A 1 625 ? -15.912 21.684 22.809 1.00 85.88 625 GLN A C 1
ATOM 4707 O O . GLN A 1 625 ? -16.765 20.907 23.232 1.00 85.88 625 GLN A O 1
ATOM 4712 N N . ASP A 1 626 ? -15.969 22.209 21.583 1.00 85.81 626 ASP A N 1
ATOM 4713 C CA . ASP A 1 626 ? -17.044 21.913 20.628 1.00 85.81 626 ASP A CA 1
ATOM 4714 C C . ASP A 1 626 ? -17.052 20.433 20.212 1.00 85.81 626 ASP A C 1
ATOM 4716 O O . ASP A 1 626 ? -18.120 19.818 20.135 1.00 85.81 626 ASP A O 1
ATOM 4720 N N . LEU A 1 627 ? -15.874 19.829 20.012 1.00 86.06 627 LEU A N 1
ATOM 4721 C CA . LEU A 1 627 ? -15.744 18.398 19.728 1.00 86.06 627 LEU A CA 1
ATOM 4722 C C . LEU A 1 627 ? -16.241 17.550 20.896 1.00 86.06 627 LEU A C 1
ATOM 4724 O O . LEU A 1 627 ? -17.106 16.692 20.708 1.00 86.06 627 LEU A O 1
ATOM 4728 N N . VAL A 1 628 ? -15.738 17.805 22.106 1.00 82.00 628 VAL A N 1
ATOM 4729 C CA . VAL A 1 628 ? -16.157 17.046 23.290 1.00 82.00 628 VAL A CA 1
ATOM 4730 C C . VAL A 1 628 ? -17.645 17.265 23.567 1.00 82.00 628 VAL A C 1
ATOM 4732 O O . VAL A 1 628 ? -18.354 16.311 23.871 1.00 82.00 628 VAL A O 1
ATOM 4735 N N . ALA A 1 629 ? -18.173 18.474 23.368 1.00 81.88 629 ALA A N 1
ATOM 4736 C CA . ALA A 1 629 ? -19.600 18.751 23.499 1.00 81.88 629 ALA A CA 1
ATOM 4737 C C . ALA A 1 629 ? -20.458 18.014 22.455 1.00 81.88 629 ALA A C 1
ATOM 4739 O O . ALA A 1 629 ? -21.603 17.669 22.761 1.00 81.88 629 ALA A O 1
ATOM 4740 N N . ALA A 1 630 ? -19.943 17.767 21.246 1.00 82.69 630 ALA A N 1
ATOM 4741 C CA . ALA A 1 630 ? -20.620 16.958 20.235 1.00 82.69 630 ALA A CA 1
ATOM 4742 C C . ALA A 1 630 ? -20.622 15.467 20.603 1.00 82.69 630 ALA A C 1
ATOM 4744 O O . ALA A 1 630 ? -21.670 14.829 20.492 1.00 82.69 630 ALA A O 1
ATOM 4745 N N . ILE A 1 631 ? -19.502 14.949 21.125 1.00 78.50 631 ILE A N 1
ATOM 4746 C CA . ILE A 1 631 ? -19.403 13.584 21.671 1.00 78.50 631 ILE A CA 1
ATOM 4747 C C . ILE A 1 631 ? -20.384 13.424 22.839 1.00 78.50 631 ILE A C 1
ATOM 4749 O O . ILE A 1 631 ? -21.254 12.562 22.788 1.00 78.50 631 ILE A O 1
ATOM 4753 N N . VAL A 1 632 ? -20.335 14.318 23.834 1.00 74.44 632 VAL A N 1
ATOM 4754 C CA . VAL A 1 632 ? -21.265 14.356 24.980 1.00 74.44 632 VAL A CA 1
ATOM 4755 C C . VAL A 1 632 ? -22.706 14.537 24.531 1.00 74.44 632 VAL A C 1
ATOM 4757 O O . VAL A 1 632 ? -23.605 13.940 25.106 1.00 74.44 632 VAL A O 1
ATOM 4760 N N . GLY A 1 633 ? -22.958 15.319 23.483 1.00 70.69 633 GLY A N 1
ATOM 4761 C CA . GLY A 1 633 ? -24.292 15.512 22.920 1.00 70.69 633 GLY A CA 1
ATOM 4762 C C . GLY A 1 633 ? -24.926 14.236 22.360 1.00 70.69 633 GLY A C 1
ATOM 4763 O O . GLY A 1 633 ? -26.155 14.172 22.282 1.00 70.69 633 GLY A O 1
ATOM 4764 N N . ALA A 1 634 ? -24.121 13.233 22.001 1.00 66.31 634 ALA A N 1
ATOM 4765 C CA . ALA A 1 634 ? -24.597 11.915 21.593 1.00 66.31 634 ALA A CA 1
ATOM 4766 C C . ALA A 1 634 ? -24.969 11.007 22.790 1.00 66.31 634 ALA A C 1
ATOM 4768 O O . ALA A 1 634 ? -25.590 9.967 22.593 1.00 66.31 634 ALA A O 1
ATOM 4769 N N . THR A 1 635 ? -24.645 11.402 24.027 1.00 68.38 635 THR A N 1
ATOM 4770 C CA . THR A 1 635 ? -24.741 10.574 25.246 1.00 68.38 635 THR A CA 1
ATOM 4771 C C . THR A 1 635 ? -25.015 11.453 26.490 1.00 68.38 635 THR A C 1
ATOM 4773 O O . THR A 1 635 ? -25.672 12.494 26.382 1.00 68.38 635 THR A O 1
ATOM 4776 N N . THR A 1 636 ? -24.619 11.033 27.694 1.00 72.75 636 THR A N 1
ATOM 4777 C CA . THR A 1 636 ? -24.629 11.840 28.924 1.00 72.75 636 THR A CA 1
ATOM 4778 C C . THR A 1 636 ? -23.228 11.919 29.538 1.00 72.75 636 THR A C 1
ATOM 4780 O O . THR A 1 636 ? -22.366 11.087 29.278 1.00 72.75 636 THR A O 1
ATOM 4783 N N . GLU A 1 637 ? -22.981 12.923 30.382 1.00 72.62 637 GLU A N 1
ATOM 4784 C CA . GLU A 1 637 ? -21.661 13.118 31.010 1.00 72.62 637 GLU A CA 1
ATOM 4785 C C . GLU A 1 637 ? -21.243 11.944 31.909 1.00 72.62 637 GLU A C 1
ATOM 4787 O O . GLU A 1 637 ? -20.068 11.600 31.952 1.00 72.62 637 GLU A O 1
ATOM 4792 N N . ALA A 1 638 ? -22.200 11.314 32.601 1.00 72.12 638 ALA A N 1
ATOM 4793 C CA . ALA A 1 638 ? -21.932 10.152 33.449 1.00 72.12 638 ALA A CA 1
ATOM 4794 C C . ALA A 1 638 ? -21.541 8.915 32.623 1.00 72.12 638 ALA A C 1
ATOM 4796 O O . ALA A 1 638 ? -20.614 8.201 32.984 1.00 72.12 638 ALA A O 1
ATOM 4797 N N . GLU A 1 639 ? -22.221 8.694 31.495 1.00 74.12 639 GLU A N 1
ATOM 4798 C CA . GLU A 1 639 ? -21.942 7.574 30.588 1.00 74.12 639 GLU A CA 1
ATOM 4799 C C . GLU A 1 639 ? -20.538 7.678 29.975 1.00 74.12 639 GLU A C 1
ATOM 4801 O O . GLU A 1 639 ? -19.864 6.668 29.802 1.00 74.12 639 GLU A O 1
ATOM 4806 N N . ILE A 1 640 ? -20.072 8.897 29.695 1.00 72.94 640 ILE A N 1
ATOM 4807 C CA . ILE A 1 640 ? -18.732 9.156 29.154 1.00 72.94 640 ILE A CA 1
ATOM 4808 C C . ILE A 1 640 ? -17.625 8.893 30.171 1.00 72.94 640 ILE A C 1
ATOM 4810 O O . ILE A 1 640 ? -16.613 8.289 29.819 1.00 72.94 640 ILE A O 1
ATOM 4814 N N . GLU A 1 641 ? -17.807 9.348 31.412 1.00 78.12 641 GLU A N 1
ATOM 4815 C CA . GLU A 1 641 ? -16.857 9.104 32.504 1.00 78.12 641 GLU A CA 1
ATOM 4816 C C . GLU A 1 641 ? -16.659 7.594 32.729 1.00 78.12 641 GLU A C 1
ATOM 4818 O O . GLU A 1 641 ? -15.535 7.111 32.838 1.00 78.12 641 GLU A O 1
ATOM 4823 N N . ASP A 1 642 ? -17.736 6.808 32.661 1.00 78.69 642 ASP A N 1
ATOM 4824 C CA . ASP A 1 642 ? -17.672 5.352 32.829 1.00 78.69 642 ASP A CA 1
ATOM 4825 C C . ASP A 1 642 ? -16.986 4.609 31.665 1.00 78.69 642 ASP A C 1
ATOM 4827 O O . ASP A 1 642 ? -16.586 3.452 31.833 1.00 78.69 642 ASP A O 1
ATOM 4831 N N . CYS A 1 643 ? -16.802 5.265 30.514 1.00 76.38 643 CYS A N 1
ATOM 4832 C CA . CYS A 1 643 ? -16.241 4.688 29.289 1.00 76.38 643 CYS A CA 1
ATOM 4833 C C . CYS A 1 643 ? -14.734 4.908 29.102 1.00 76.38 643 CYS A C 1
ATOM 4835 O O . CYS A 1 643 ? -14.145 4.336 28.182 1.00 76.38 643 CYS A O 1
ATOM 4837 N N . ALA A 1 644 ? -14.087 5.699 29.958 1.00 78.88 644 ALA A N 1
ATOM 4838 C CA . ALA A 1 644 ? -12.659 5.997 29.851 1.00 78.88 644 ALA A CA 1
ATOM 4839 C C . ALA A 1 644 ? -11.744 4.768 29.678 1.00 78.88 644 ALA A C 1
ATOM 4841 O O . ALA A 1 644 ? -10.873 4.813 28.802 1.00 78.88 644 ALA A O 1
ATOM 4842 N N . PRO A 1 645 ? -11.940 3.652 30.417 1.00 80.31 645 PRO A N 1
ATOM 4843 C CA . PRO A 1 645 ? -11.076 2.484 30.261 1.00 80.31 645 PRO A CA 1
ATOM 4844 C C . PRO A 1 645 ? -11.204 1.827 28.881 1.00 80.31 645 PRO A C 1
ATOM 4846 O O . PRO A 1 645 ? -10.223 1.306 28.358 1.00 80.31 645 PRO A O 1
ATOM 4849 N N . ILE A 1 646 ? -12.388 1.900 28.262 1.00 76.56 646 ILE A N 1
ATOM 4850 C CA . ILE A 1 646 ? -12.646 1.364 26.917 1.00 76.56 646 ILE A CA 1
ATOM 4851 C C . ILE A 1 646 ? -11.907 2.194 25.861 1.00 76.56 646 ILE A C 1
ATOM 4853 O O . ILE A 1 646 ? -11.294 1.637 24.952 1.00 76.56 646 ILE A O 1
ATOM 4857 N N . VAL A 1 647 ? -11.932 3.526 25.987 1.00 73.06 647 VAL A N 1
ATOM 4858 C CA . VAL A 1 647 ? -11.215 4.422 25.062 1.00 73.06 647 VAL A CA 1
ATOM 4859 C C . VAL A 1 647 ? -9.712 4.159 25.116 1.00 73.06 647 VAL A C 1
ATOM 4861 O O . VAL A 1 647 ? -9.071 4.028 24.074 1.00 73.06 647 VAL A O 1
ATOM 4864 N N . GLY A 1 648 ? -9.163 4.023 26.327 1.00 71.44 648 GLY A N 1
ATOM 4865 C CA . GLY A 1 648 ? -7.762 3.650 26.525 1.00 71.44 648 GLY A CA 1
ATOM 4866 C C . GLY A 1 648 ? -7.422 2.286 25.916 1.00 71.44 648 GLY A C 1
ATOM 4867 O O . GLY A 1 648 ? -6.401 2.152 25.248 1.00 71.44 648 GLY A O 1
ATOM 4868 N N . TRP A 1 649 ? -8.305 1.299 26.086 1.00 74.94 649 TRP A N 1
ATOM 4869 C CA . TRP A 1 649 ? -8.135 -0.049 25.545 1.00 74.94 649 TRP A CA 1
ATOM 4870 C C . TRP A 1 649 ? -8.045 -0.097 24.016 1.00 74.94 649 TRP A C 1
ATOM 4872 O O . TRP A 1 649 ? -7.146 -0.755 23.498 1.00 74.94 649 TRP A O 1
ATOM 4882 N N . ILE A 1 650 ? -8.904 0.618 23.281 1.00 68.75 650 ILE A N 1
ATOM 4883 C CA . ILE A 1 650 ? -8.832 0.620 21.806 1.00 68.75 650 ILE A CA 1
ATOM 4884 C C . ILE A 1 650 ? -7.527 1.252 21.320 1.00 68.75 650 ILE A C 1
ATOM 4886 O O . ILE A 1 650 ? -6.866 0.726 20.427 1.00 68.75 650 ILE A O 1
ATOM 4890 N N . LEU A 1 651 ? -7.129 2.375 21.918 1.00 68.81 651 LEU A N 1
ATOM 4891 C CA . LEU A 1 651 ? -5.917 3.096 21.515 1.00 68.81 651 LEU A CA 1
ATOM 4892 C C . LEU A 1 651 ? -4.647 2.308 21.848 1.00 68.81 651 LEU A C 1
ATOM 4894 O O . LEU A 1 651 ? -3.656 2.374 21.119 1.00 68.81 651 LEU A O 1
ATOM 4898 N N . LEU A 1 652 ? -4.707 1.481 22.888 1.00 66.69 652 LEU A N 1
ATOM 4899 C CA . LEU A 1 652 ? -3.703 0.468 23.159 1.00 66.69 652 LEU A CA 1
ATOM 4900 C C . LEU A 1 652 ? -3.760 -0.699 22.155 1.00 66.69 652 LEU A C 1
ATOM 4902 O O . LEU A 1 652 ? -2.707 -1.143 21.709 1.00 66.69 652 LEU A O 1
ATOM 4906 N N . GLY A 1 653 ? -4.941 -1.186 21.771 1.00 63.88 653 GLY A N 1
ATOM 4907 C CA . GLY A 1 653 ? -5.100 -2.187 20.707 1.00 63.88 653 GLY A CA 1
ATOM 4908 C C . GLY A 1 653 ? -4.436 -1.749 19.399 1.00 63.88 653 GLY A C 1
ATOM 4909 O O . GLY A 1 653 ? -3.716 -2.524 18.777 1.00 63.88 653 GLY A O 1
ATOM 4910 N N . ILE A 1 654 ? -4.546 -0.465 19.057 1.00 62.03 654 ILE A N 1
ATOM 4911 C CA . ILE A 1 654 ? -3.797 0.136 17.947 1.00 62.03 654 ILE A CA 1
ATOM 4912 C C . ILE A 1 654 ? -2.294 0.096 18.226 1.00 62.03 654 ILE A C 1
ATOM 4914 O O . ILE A 1 654 ? -1.530 -0.318 17.367 1.00 62.03 654 ILE A O 1
ATOM 4918 N N . SER A 1 655 ? -1.846 0.439 19.435 1.00 57.84 655 SER A N 1
ATOM 4919 C CA . SER A 1 655 ? -0.421 0.355 19.786 1.00 57.84 655 SER A CA 1
ATOM 4920 C C . SER A 1 655 ? 0.174 -1.063 19.662 1.00 57.84 655 SER A C 1
ATOM 4922 O O . SER A 1 655 ? 1.348 -1.188 19.314 1.00 57.84 655 SER A O 1
ATOM 4924 N N . LEU A 1 656 ? -0.620 -2.124 19.890 1.00 54.91 656 LEU A N 1
ATOM 4925 C CA . LEU A 1 656 ? -0.192 -3.519 19.710 1.00 54.91 656 LEU A CA 1
ATOM 4926 C C . LEU A 1 656 ? 0.191 -3.817 18.268 1.00 54.91 656 LEU A C 1
ATOM 4928 O O . LEU A 1 656 ? 1.233 -4.417 18.012 1.00 54.91 656 LEU A O 1
ATOM 4932 N N . ALA A 1 657 ? -0.644 -3.356 17.343 1.00 52.12 657 ALA A N 1
ATOM 4933 C CA . ALA A 1 657 ? -0.428 -3.518 15.919 1.00 52.12 657 ALA A CA 1
ATOM 4934 C C . ALA A 1 657 ? 0.829 -2.764 15.421 1.00 52.12 657 ALA A C 1
ATOM 4936 O O . ALA A 1 657 ? 1.332 -3.058 14.342 1.00 52.12 657 ALA A O 1
ATOM 4937 N N . VAL A 1 658 ? 1.375 -1.831 16.220 1.00 48.88 658 VAL A N 1
ATOM 4938 C CA . VAL A 1 658 ? 2.656 -1.149 15.950 1.00 48.88 658 VAL A CA 1
ATOM 4939 C C . VAL A 1 658 ? 3.845 -1.891 16.569 1.00 48.88 658 VAL A C 1
ATOM 4941 O O . VAL A 1 658 ? 4.952 -1.849 16.039 1.00 48.88 658 VAL A O 1
ATOM 4944 N N . GLY A 1 659 ? 3.651 -2.511 17.738 1.00 41.53 659 GLY A N 1
ATOM 4945 C CA . GLY A 1 659 ? 4.739 -2.902 18.639 1.00 41.53 659 GLY A CA 1
ATOM 4946 C C . GLY A 1 659 ? 5.417 -4.248 18.364 1.00 41.53 659 GLY A C 1
ATOM 4947 O O . GLY A 1 659 ? 6.517 -4.453 18.872 1.00 41.53 659 GLY A O 1
ATOM 4948 N N . VAL A 1 660 ? 4.799 -5.168 17.613 1.00 41.03 660 VAL A N 1
ATOM 4949 C CA . VAL A 1 660 ? 5.261 -6.575 17.572 1.00 41.03 660 VAL A CA 1
ATOM 4950 C C . VAL A 1 660 ? 6.282 -6.891 16.473 1.00 41.03 660 VAL A C 1
ATOM 4952 O O . VAL A 1 660 ? 7.092 -7.780 16.702 1.00 41.03 660 VAL A O 1
ATOM 4955 N N . ALA A 1 661 ? 6.346 -6.163 15.354 1.00 28.88 661 ALA A N 1
ATOM 4956 C CA . ALA A 1 661 ? 7.513 -6.119 14.453 1.00 28.88 661 ALA A CA 1
ATOM 4957 C C . ALA A 1 661 ? 7.193 -5.283 13.203 1.00 28.88 661 ALA A C 1
ATOM 4959 O O . ALA A 1 661 ? 6.178 -5.511 12.558 1.00 28.88 661 ALA A O 1
ATOM 4960 N N . ASN A 1 662 ? 8.090 -4.353 12.860 1.00 40.12 662 ASN A N 1
ATOM 4961 C CA . ASN A 1 662 ? 8.260 -3.701 11.553 1.00 40.12 662 ASN A CA 1
ATOM 4962 C C . ASN A 1 662 ? 6.988 -3.474 10.717 1.00 40.12 662 ASN A C 1
ATOM 4964 O O . ASN A 1 662 ? 6.650 -4.292 9.871 1.00 40.12 662 ASN A O 1
ATOM 4968 N N . LEU A 1 663 ? 6.364 -2.302 10.887 1.00 42.25 663 LEU A N 1
ATOM 4969 C CA . LEU A 1 663 ? 5.413 -1.663 9.959 1.00 42.25 663 LEU A CA 1
ATOM 4970 C C . LEU A 1 663 ? 4.138 -2.441 9.573 1.00 42.25 663 LEU A C 1
ATOM 4972 O O . LEU A 1 663 ? 3.24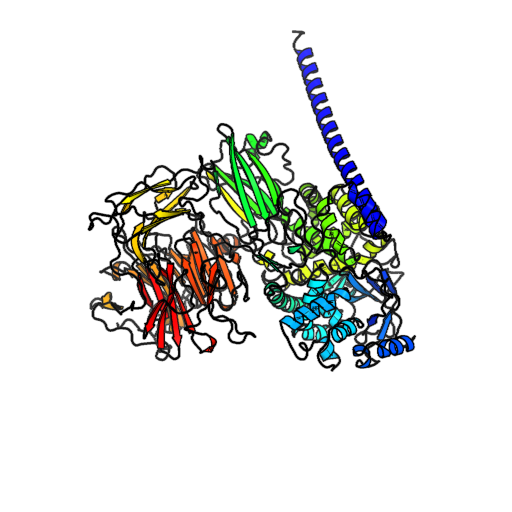9 -1.821 9.007 1.00 42.25 663 LEU A O 1
ATOM 4976 N N . LEU A 1 664 ? 3.993 -3.734 9.864 1.00 35.41 664 LEU A N 1
ATOM 4977 C CA . LEU A 1 664 ? 3.085 -4.594 9.102 1.00 35.41 664 LEU A CA 1
ATOM 4978 C C . LEU A 1 664 ? 1.587 -4.489 9.437 1.00 35.41 664 LEU A C 1
ATOM 4980 O O . LEU A 1 664 ? 0.803 -4.970 8.626 1.00 35.41 664 LEU A O 1
ATOM 4984 N N . GLU A 1 665 ? 1.140 -3.831 10.520 1.00 42.47 665 GLU A N 1
ATOM 4985 C CA . GLU A 1 665 ? -0.235 -4.097 10.997 1.00 42.47 665 GLU A CA 1
ATOM 4986 C C . GLU A 1 665 ? -1.100 -2.995 11.610 1.00 42.47 665 GLU A C 1
ATOM 4988 O O . GLU A 1 665 ? -2.265 -3.269 11.907 1.00 42.47 665 GLU A O 1
ATOM 4993 N N . THR A 1 666 ? -0.660 -1.745 11.770 1.00 43.09 666 THR A N 1
ATOM 4994 C CA . THR A 1 666 ? -1.559 -0.675 12.277 1.00 43.09 666 THR A CA 1
ATOM 4995 C C . THR A 1 666 ? -2.534 -0.108 11.243 1.00 43.09 666 THR A C 1
ATOM 4997 O O . THR A 1 666 ? -2.672 1.096 11.062 1.00 43.09 666 THR A O 1
ATOM 5000 N N . SER A 1 667 ? -3.299 -0.988 10.613 1.00 57.53 667 SER A N 1
ATOM 5001 C CA . SER A 1 667 ? -3.958 -0.844 9.317 1.00 57.53 667 SER A CA 1
ATOM 5002 C C . SER A 1 667 ? -2.970 -1.001 8.167 1.00 57.53 667 SER A C 1
ATOM 5004 O O . SER A 1 667 ? -2.025 -0.221 8.018 1.00 57.53 667 SER A O 1
ATOM 5006 N N . ILE A 1 668 ? -3.207 -2.028 7.351 1.00 64.75 668 ILE A N 1
ATOM 5007 C CA . ILE A 1 668 ? -2.429 -2.332 6.140 1.00 64.75 668 ILE A CA 1
ATOM 5008 C C . ILE A 1 668 ? -2.310 -1.083 5.246 1.00 64.75 668 ILE A C 1
ATOM 5010 O O . ILE A 1 668 ? -1.261 -0.808 4.675 1.00 64.75 668 ILE A O 1
ATOM 5014 N N . GLU A 1 669 ? -3.357 -0.258 5.207 1.00 73.94 669 GLU A N 1
ATOM 5015 C CA . GLU A 1 669 ? -3.385 1.005 4.464 1.00 73.94 669 GLU A CA 1
ATOM 5016 C C . GLU A 1 669 ? -2.372 2.036 4.985 1.00 73.94 669 GLU A C 1
ATOM 5018 O O . GLU A 1 669 ? -1.664 2.655 4.190 1.00 73.94 669 GLU A O 1
ATOM 5023 N N . ILE A 1 670 ? -2.256 2.216 6.308 1.00 75.00 670 ILE A N 1
ATOM 5024 C CA . ILE A 1 670 ? -1.241 3.105 6.897 1.00 75.00 670 ILE A CA 1
ATOM 5025 C C . ILE A 1 670 ? 0.160 2.558 6.602 1.00 75.00 670 ILE A C 1
ATOM 5027 O O . ILE A 1 670 ? 1.013 3.315 6.142 1.00 75.00 670 ILE A O 1
ATOM 5031 N N . ALA A 1 671 ? 0.376 1.254 6.781 1.00 68.62 671 ALA A N 1
ATOM 5032 C CA . ALA A 1 671 ? 1.655 0.589 6.518 1.00 68.62 671 ALA A CA 1
ATOM 5033 C C . ALA A 1 671 ? 2.136 0.727 5.060 1.00 68.62 671 ALA A C 1
ATOM 5035 O O . ALA A 1 671 ? 3.326 0.888 4.792 1.00 68.62 671 ALA A O 1
ATOM 5036 N N . GLU A 1 672 ? 1.211 0.676 4.102 1.00 76.44 672 GLU A N 1
ATOM 5037 C CA . GLU A 1 672 ? 1.507 0.771 2.666 1.00 76.44 672 GLU A CA 1
ATOM 5038 C C . GLU A 1 672 ? 1.547 2.219 2.151 1.00 76.44 672 GLU A C 1
ATOM 5040 O O . GLU A 1 672 ? 1.962 2.494 1.013 1.00 76.44 672 GLU A O 1
ATOM 5045 N N . SER A 1 673 ? 1.139 3.173 2.983 1.00 84.56 673 SER A N 1
ATOM 5046 C CA . SER A 1 673 ? 1.179 4.592 2.658 1.00 84.56 673 SER A CA 1
ATOM 5047 C C . SER A 1 673 ? 2.523 5.225 3.035 1.00 84.56 673 SER A C 1
ATOM 5049 O O . SER A 1 673 ? 3.065 4.933 4.099 1.00 84.56 673 SER A O 1
ATOM 5051 N N . PRO A 1 674 ? 3.086 6.115 2.203 1.00 87.44 674 PRO A N 1
ATOM 5052 C CA . PRO A 1 674 ? 4.305 6.830 2.558 1.00 87.44 674 PRO A CA 1
ATOM 5053 C C . PRO A 1 674 ? 4.060 7.836 3.688 1.00 87.44 674 PRO A C 1
ATOM 5055 O O . PRO A 1 674 ? 2.936 8.330 3.856 1.00 87.44 674 PRO A O 1
ATOM 5058 N N . TRP A 1 675 ? 5.123 8.204 4.412 1.00 86.31 675 TRP A N 1
ATOM 5059 C CA . TRP A 1 675 ? 5.120 9.351 5.336 1.00 86.31 675 TRP A CA 1
ATOM 5060 C C . TRP A 1 675 ? 4.599 10.622 4.667 1.00 86.31 675 TRP A C 1
ATOM 5062 O O . TRP A 1 675 ? 3.735 11.320 5.197 1.00 86.31 675 TRP A O 1
ATOM 5072 N N . THR A 1 676 ? 5.095 10.880 3.458 1.00 91.94 676 THR A N 1
ATOM 5073 C CA . THR A 1 676 ? 4.761 12.065 2.676 1.00 91.94 676 THR A CA 1
ATOM 5074 C C . THR A 1 676 ? 4.581 11.684 1.218 1.00 91.94 676 THR A C 1
ATOM 5076 O O . THR A 1 676 ? 5.502 11.178 0.579 1.00 91.94 676 THR A O 1
ATOM 5079 N N . TYR A 1 677 ? 3.406 11.973 0.664 1.00 93.44 677 TYR A N 1
ATOM 5080 C CA . TYR A 1 677 ? 3.229 12.001 -0.784 1.00 93.44 677 TYR A CA 1
ATOM 5081 C C . TYR A 1 677 ? 3.858 13.273 -1.342 1.00 93.44 677 TYR A C 1
ATOM 5083 O O . TYR A 1 677 ? 3.602 14.362 -0.825 1.00 93.44 677 TYR A O 1
ATOM 5091 N N . VAL A 1 678 ? 4.637 13.143 -2.413 1.00 92.56 678 VAL A N 1
ATOM 5092 C CA . VAL A 1 678 ? 5.349 14.257 -3.047 1.00 92.56 678 VAL A CA 1
ATOM 5093 C C . VAL A 1 678 ? 4.871 14.398 -4.483 1.00 92.56 678 VAL A C 1
ATOM 5095 O O . VAL A 1 678 ? 5.071 13.498 -5.294 1.00 92.56 678 VAL A O 1
ATOM 5098 N N . ASN A 1 679 ? 4.251 15.533 -4.801 1.00 92.94 679 ASN A N 1
ATOM 5099 C CA . ASN A 1 679 ? 3.694 15.800 -6.125 1.00 92.94 679 ASN A CA 1
ATOM 5100 C C . ASN A 1 679 ? 4.192 17.141 -6.657 1.00 92.94 679 ASN A C 1
ATOM 5102 O O . ASN A 1 679 ? 3.901 18.183 -6.077 1.00 92.94 679 ASN A O 1
ATOM 5106 N N . ASP A 1 680 ? 4.910 17.123 -7.778 1.00 92.62 680 ASP A N 1
ATOM 5107 C CA . ASP A 1 680 ? 5.455 18.336 -8.388 1.00 92.62 680 ASP A CA 1
ATOM 5108 C C . ASP A 1 680 ? 4.533 18.851 -9.497 1.00 92.62 680 ASP A C 1
ATOM 5110 O O . ASP A 1 680 ? 4.296 18.171 -10.498 1.00 92.62 680 ASP A O 1
ATOM 5114 N N . LEU A 1 681 ? 4.037 20.076 -9.319 1.00 92.94 681 LEU A N 1
ATOM 5115 C CA . LEU A 1 681 ? 3.311 20.849 -10.319 1.00 92.94 681 LEU A CA 1
ATOM 5116 C C . LEU A 1 681 ? 4.294 21.769 -11.053 1.00 92.94 681 LEU A C 1
ATOM 5118 O O . LEU A 1 681 ? 4.905 22.651 -10.443 1.00 92.94 681 LEU A O 1
ATOM 5122 N N . VAL A 1 682 ? 4.421 21.586 -12.366 1.00 91.25 682 VAL A N 1
ATOM 5123 C CA . VAL A 1 682 ? 5.384 22.302 -13.221 1.00 91.25 682 VAL A CA 1
ATOM 5124 C C . VAL A 1 682 ? 4.692 22.944 -14.418 1.00 91.25 682 VAL A C 1
ATOM 5126 O O . VAL A 1 682 ? 3.602 22.529 -14.808 1.00 91.25 682 VAL A O 1
ATOM 5129 N N . PHE A 1 683 ? 5.322 23.956 -15.016 1.00 88.75 683 PHE A N 1
ATOM 5130 C CA . PHE A 1 683 ? 4.849 24.541 -16.274 1.00 88.75 683 PHE A CA 1
ATOM 5131 C C . PHE A 1 683 ? 4.859 23.531 -17.420 1.00 88.75 683 PHE A C 1
ATOM 5133 O O . PHE A 1 683 ? 5.682 22.618 -17.448 1.00 88.75 683 PHE A O 1
ATOM 5140 N N . THR A 1 684 ? 3.955 23.727 -18.373 1.00 88.69 684 THR A N 1
ATOM 5141 C CA . THR A 1 684 ? 3.772 22.838 -19.521 1.00 88.69 684 THR A CA 1
ATOM 5142 C C . THR A 1 684 ? 4.160 23.505 -20.839 1.00 88.69 684 THR A C 1
ATOM 5144 O O . THR A 1 684 ? 4.267 24.731 -20.934 1.00 88.69 684 THR A O 1
ATOM 5147 N N . TYR A 1 685 ? 4.370 22.688 -21.867 1.00 87.69 685 TYR A N 1
ATOM 5148 C CA . TYR A 1 685 ? 4.517 23.118 -23.258 1.00 87.69 685 TYR A CA 1
ATOM 5149 C C . TYR A 1 685 ? 3.941 22.054 -24.204 1.00 87.69 685 TYR A C 1
ATOM 5151 O O . TYR A 1 685 ? 3.621 20.948 -23.771 1.00 87.69 685 TYR A O 1
ATOM 5159 N N . ASP A 1 686 ? 3.794 22.381 -25.486 1.00 89.06 686 ASP A N 1
ATOM 5160 C CA . ASP A 1 686 ? 3.368 21.410 -26.497 1.00 89.06 686 ASP A CA 1
ATOM 5161 C C . ASP A 1 686 ? 4.603 20.767 -27.147 1.00 89.06 686 ASP A C 1
ATOM 5163 O O . ASP A 1 686 ? 5.453 21.461 -27.709 1.00 89.06 686 ASP A O 1
ATOM 5167 N N . LEU A 1 687 ? 4.703 19.441 -27.066 1.00 90.00 687 LEU A N 1
ATOM 5168 C CA . LEU A 1 687 ? 5.794 18.654 -27.635 1.00 90.00 687 LEU A CA 1
ATOM 5169 C C . LEU A 1 687 ? 5.397 18.166 -29.031 1.00 90.00 687 LEU A C 1
ATOM 5171 O O . LEU A 1 687 ? 4.503 17.333 -29.169 1.00 90.00 687 LEU A O 1
ATOM 5175 N N . SER A 1 688 ? 6.072 18.673 -30.063 1.00 91.31 688 SER A N 1
ATOM 5176 C CA . SER A 1 688 ? 5.849 18.288 -31.461 1.00 91.31 688 SER A CA 1
ATOM 5177 C C . SER A 1 688 ? 6.913 17.300 -31.931 1.00 91.31 688 SER A C 1
ATOM 5179 O O . SER A 1 688 ? 8.103 17.607 -31.887 1.00 91.31 688 SER A O 1
ATOM 5181 N N . VAL A 1 689 ? 6.488 16.138 -32.425 1.00 92.19 689 VAL A N 1
ATOM 5182 C CA . VAL A 1 689 ? 7.356 15.017 -32.804 1.00 92.19 689 VAL A CA 1
ATOM 5183 C C . VAL A 1 689 ? 7.182 14.709 -34.286 1.00 92.19 689 VAL A C 1
ATOM 5185 O O . VAL A 1 689 ? 6.087 14.373 -34.736 1.00 92.19 689 VAL A O 1
ATOM 5188 N N . ALA A 1 690 ? 8.266 14.797 -35.052 1.00 93.44 690 ALA A N 1
ATOM 5189 C CA . ALA A 1 690 ? 8.280 14.375 -36.449 1.00 93.44 690 ALA A CA 1
ATOM 5190 C C . ALA A 1 690 ? 8.570 12.871 -36.553 1.00 93.44 690 ALA A C 1
ATOM 5192 O O . ALA A 1 690 ? 9.462 12.359 -35.878 1.00 93.44 690 ALA A O 1
ATOM 5193 N N . ILE A 1 691 ? 7.851 12.161 -37.422 1.00 93.69 691 ILE A N 1
ATOM 5194 C CA . ILE A 1 691 ? 8.068 10.730 -37.668 1.00 93.69 691 ILE A CA 1
ATOM 5195 C C . ILE A 1 691 ? 8.416 10.546 -39.147 1.00 93.69 691 ILE A C 1
ATOM 5197 O O . ILE A 1 691 ? 7.675 10.976 -40.030 1.00 93.69 691 ILE A O 1
ATOM 5201 N N . ALA A 1 692 ? 9.555 9.918 -39.411 1.00 91.81 692 ALA A N 1
ATOM 5202 C CA . ALA A 1 692 ? 10.060 9.552 -40.724 1.00 91.81 692 ALA A CA 1
ATOM 5203 C C . ALA A 1 692 ? 9.960 8.033 -40.921 1.00 91.81 692 ALA A C 1
ATOM 5205 O O . ALA A 1 692 ? 10.125 7.267 -39.972 1.00 91.81 692 ALA A O 1
ATOM 5206 N N . ARG A 1 693 ? 9.682 7.619 -42.161 1.00 90.44 693 ARG A N 1
ATOM 5207 C CA . ARG A 1 693 ? 9.595 6.211 -42.581 1.00 90.44 693 ARG A CA 1
ATOM 5208 C C . ARG A 1 693 ? 10.952 5.499 -42.524 1.00 90.44 693 ARG A C 1
ATOM 5210 O O . ARG A 1 693 ? 11.987 6.160 -42.424 1.00 90.44 693 ARG A O 1
ATOM 5217 N N . ASP A 1 694 ? 10.934 4.180 -42.685 1.00 85.62 694 ASP A N 1
ATOM 5218 C CA . ASP A 1 694 ? 12.148 3.388 -42.885 1.00 85.62 694 ASP A CA 1
ATOM 5219 C C . ASP A 1 694 ? 12.893 3.862 -44.150 1.00 85.62 694 ASP A C 1
ATOM 5221 O O . ASP A 1 694 ? 12.277 3.974 -45.216 1.00 85.62 694 ASP A O 1
ATOM 5225 N N . PRO A 1 695 ? 14.202 4.178 -44.078 1.00 85.94 695 PRO A N 1
ATOM 5226 C CA . PRO A 1 695 ? 14.983 4.595 -45.243 1.00 85.94 695 PRO A CA 1
ATOM 5227 C C . PRO A 1 695 ? 15.016 3.564 -46.379 1.00 85.94 695 PRO A C 1
ATOM 5229 O O . PRO A 1 695 ? 15.307 3.935 -47.518 1.00 85.94 695 PRO A O 1
ATOM 5232 N N . ASN A 1 696 ? 14.749 2.293 -46.074 1.00 83.69 696 ASN A N 1
ATOM 5233 C CA . ASN A 1 696 ? 14.728 1.203 -47.044 1.00 83.69 696 ASN A CA 1
ATOM 5234 C C . ASN A 1 696 ? 13.389 1.079 -47.788 1.00 83.69 696 ASN A C 1
ATOM 5236 O O . ASN A 1 696 ? 13.330 0.342 -48.772 1.00 83.69 696 ASN A O 1
ATOM 5240 N N . ASP A 1 697 ? 12.359 1.826 -47.376 1.00 82.69 697 ASP A N 1
ATOM 5241 C CA . ASP A 1 697 ? 11.017 1.783 -47.952 1.00 82.69 697 ASP A CA 1
ATOM 5242 C C . ASP A 1 697 ? 10.548 3.158 -48.470 1.00 82.69 697 ASP A C 1
ATOM 5244 O O . ASP A 1 697 ? 11.041 4.236 -48.109 1.00 82.69 697 ASP A O 1
ATOM 5248 N N . SER A 1 698 ? 9.588 3.145 -49.401 1.00 84.62 698 SER A N 1
ATOM 5249 C CA . SER A 1 698 ? 9.047 4.368 -50.022 1.00 84.62 698 SER A CA 1
ATOM 5250 C C . SER A 1 698 ? 7.865 4.983 -49.267 1.00 84.62 698 SER A C 1
ATOM 5252 O O . SER A 1 698 ? 7.530 6.146 -49.502 1.00 84.62 698 SER A O 1
ATOM 5254 N N . THR A 1 699 ? 7.233 4.221 -48.375 1.00 88.38 699 THR A N 1
ATOM 5255 C CA . THR A 1 699 ? 6.043 4.602 -47.596 1.00 88.38 699 THR A CA 1
ATOM 5256 C C . THR A 1 699 ? 6.204 4.166 -46.140 1.00 88.38 699 THR A C 1
ATOM 5258 O O . THR A 1 699 ? 7.192 3.529 -45.800 1.00 88.38 699 THR A O 1
ATOM 5261 N N . PHE A 1 700 ? 5.255 4.532 -45.280 1.00 89.69 700 PHE A N 1
ATOM 5262 C CA . PHE A 1 700 ? 5.056 3.863 -43.987 1.00 89.69 700 PHE A CA 1
ATOM 5263 C C . PHE A 1 700 ? 4.507 2.430 -44.174 1.00 89.69 700 PHE A C 1
ATOM 5265 O O . PHE A 1 700 ? 4.035 2.128 -45.282 1.00 89.69 700 PHE A O 1
ATOM 5272 N N . PRO A 1 701 ? 4.504 1.577 -43.123 1.00 88.25 701 PRO A N 1
ATOM 5273 C CA . PRO A 1 701 ? 4.185 0.160 -43.263 1.00 88.25 701 PRO A CA 1
ATOM 5274 C C . PRO A 1 701 ? 2.856 -0.090 -43.969 1.00 88.25 701 PRO A C 1
ATOM 5276 O O . PRO A 1 701 ? 1.795 0.331 -43.502 1.00 88.25 701 PRO A O 1
ATOM 5279 N N . ALA A 1 702 ? 2.917 -0.810 -45.093 1.00 79.19 702 ALA A N 1
ATOM 5280 C CA . ALA A 1 702 ? 1.807 -0.948 -46.041 1.00 79.19 702 ALA A CA 1
ATOM 5281 C C . ALA A 1 702 ? 0.528 -1.556 -45.430 1.00 79.19 702 ALA A C 1
ATOM 5283 O O . ALA A 1 702 ? -0.572 -1.321 -45.922 1.00 79.19 702 ALA A O 1
ATOM 5284 N N . GLN A 1 703 ? 0.686 -2.370 -44.384 1.00 80.44 703 GLN A N 1
ATOM 5285 C CA . GLN A 1 703 ? -0.403 -3.082 -43.713 1.00 80.44 703 GLN A CA 1
ATOM 5286 C C . GLN A 1 703 ? -0.821 -2.449 -42.381 1.00 80.44 703 GLN A C 1
ATOM 5288 O O . GLN A 1 703 ? -1.783 -2.922 -41.782 1.00 80.44 703 GLN A O 1
ATOM 5293 N N . ALA A 1 704 ? -0.131 -1.403 -41.913 1.00 84.00 704 ALA A N 1
ATOM 5294 C CA . ALA A 1 704 ? -0.509 -0.727 -40.679 1.00 84.00 704 ALA A CA 1
ATOM 5295 C C . ALA A 1 704 ? -1.764 0.117 -40.905 1.00 84.00 704 ALA A C 1
ATOM 5297 O O . ALA A 1 704 ? -1.874 0.831 -41.903 1.00 84.00 704 ALA A O 1
ATOM 5298 N N . ASP A 1 705 ? -2.695 0.055 -39.961 1.00 86.62 705 ASP A N 1
ATOM 5299 C CA . ASP A 1 705 ? -3.921 0.858 -39.954 1.00 86.62 705 ASP A CA 1
ATOM 5300 C C . ASP A 1 705 ? -3.932 1.895 -38.825 1.00 86.62 705 ASP A C 1
ATOM 5302 O O . ASP A 1 705 ? -4.663 2.883 -38.913 1.00 86.62 705 ASP A O 1
ATOM 5306 N N . HIS A 1 706 ? -3.074 1.740 -37.816 1.00 88.56 706 HIS A N 1
ATOM 5307 C CA . HIS A 1 706 ? -2.840 2.729 -36.772 1.00 88.56 706 HIS A CA 1
ATOM 5308 C C . HIS A 1 706 ? -1.381 2.738 -36.312 1.00 88.56 706 HIS A C 1
ATOM 5310 O O . HIS A 1 706 ? -0.592 1.840 -36.601 1.00 88.56 706 HIS A O 1
ATOM 5316 N N . TYR A 1 707 ? -1.009 3.784 -35.588 1.00 89.38 707 TYR A N 1
ATOM 5317 C CA . TYR A 1 707 ? 0.265 3.884 -34.904 1.00 89.38 707 TYR A CA 1
ATOM 5318 C C . TYR A 1 707 ? 0.083 4.534 -33.534 1.00 89.38 707 TYR A C 1
ATOM 5320 O O . TYR A 1 707 ? -0.710 5.460 -33.372 1.00 89.38 707 TYR A O 1
ATOM 5328 N N . THR A 1 708 ? 0.813 4.032 -32.546 1.00 88.88 708 THR A N 1
ATOM 5329 C CA . THR A 1 708 ? 0.802 4.508 -31.165 1.00 88.88 708 THR A CA 1
ATOM 5330 C C . THR A 1 708 ? 2.123 5.197 -30.870 1.00 88.88 708 THR A C 1
ATOM 5332 O O . THR A 1 708 ? 3.184 4.605 -31.051 1.00 88.88 708 THR A O 1
ATOM 5335 N N . VAL A 1 709 ? 2.068 6.450 -30.427 1.00 89.81 709 VAL A N 1
ATOM 5336 C CA . VAL A 1 709 ? 3.223 7.244 -30.004 1.00 89.81 709 VAL A CA 1
ATOM 5337 C C . VAL A 1 709 ? 3.162 7.429 -28.497 1.00 89.81 709 VAL A C 1
ATOM 5339 O O . VAL A 1 709 ? 2.128 7.841 -27.975 1.00 89.81 709 VAL A O 1
ATOM 5342 N N . THR A 1 710 ? 4.274 7.182 -27.813 1.00 87.50 710 THR A N 1
ATOM 5343 C CA . THR A 1 710 ? 4.406 7.318 -26.360 1.00 87.50 710 THR A CA 1
ATOM 5344 C C . THR A 1 710 ? 5.523 8.302 -26.037 1.00 87.50 710 THR A C 1
ATOM 5346 O O . THR A 1 710 ? 6.683 8.044 -26.360 1.00 87.50 710 THR A O 1
ATOM 5349 N N . ALA A 1 711 ? 5.185 9.419 -25.392 1.00 87.81 711 ALA A N 1
ATOM 5350 C CA . ALA A 1 711 ? 6.132 10.369 -24.819 1.00 87.81 711 ALA A CA 1
ATOM 5351 C C . ALA A 1 711 ? 6.323 10.068 -23.329 1.00 87.81 711 ALA A C 1
ATOM 5353 O O . ALA A 1 711 ? 5.436 10.288 -22.501 1.00 87.81 711 ALA A O 1
ATOM 5354 N N . LEU A 1 712 ? 7.497 9.549 -23.001 1.00 80.06 712 LEU A N 1
ATOM 5355 C CA . LEU A 1 712 ? 7.913 9.206 -21.656 1.00 80.06 712 LEU A CA 1
ATOM 5356 C C . LEU A 1 712 ? 8.751 10.333 -21.074 1.00 80.06 712 LEU A C 1
ATOM 5358 O O . LEU A 1 712 ? 9.824 10.628 -21.588 1.00 80.06 712 LEU A O 1
ATOM 5362 N N . ILE A 1 713 ? 8.280 10.939 -19.997 1.00 79.62 713 ILE A N 1
ATOM 5363 C CA . ILE A 1 713 ? 8.954 12.065 -19.358 1.00 79.62 713 ILE A CA 1
ATOM 5364 C C . ILE A 1 713 ? 9.647 11.539 -18.108 1.00 79.62 713 ILE A C 1
ATOM 5366 O O . ILE A 1 713 ? 9.035 10.804 -17.330 1.00 79.62 713 ILE A O 1
ATOM 5370 N N . ASP A 1 714 ? 10.906 11.920 -17.910 1.00 68.50 714 ASP A N 1
ATOM 5371 C CA . ASP A 1 714 ? 11.632 11.617 -16.685 1.00 68.50 714 ASP A CA 1
ATOM 5372 C C . ASP A 1 714 ? 10.805 12.060 -15.484 1.00 68.50 714 ASP A C 1
ATOM 5374 O O . ASP A 1 714 ? 10.365 13.214 -15.402 1.00 68.50 714 ASP A O 1
ATOM 5378 N N . ASP A 1 715 ? 10.655 11.149 -14.523 1.00 67.00 715 ASP A N 1
ATOM 5379 C CA . ASP A 1 715 ? 9.998 11.449 -13.258 1.00 67.00 715 ASP A CA 1
ATOM 5380 C C . ASP A 1 715 ? 8.518 11.881 -13.409 1.00 67.00 715 ASP A C 1
ATOM 5382 O O . ASP A 1 715 ? 8.007 12.697 -12.636 1.00 67.00 715 ASP A O 1
ATOM 5386 N N . GLY A 1 716 ? 7.818 11.371 -14.431 1.00 80.00 716 GLY A N 1
ATOM 5387 C CA . GLY A 1 716 ? 6.403 11.663 -14.658 1.00 80.00 716 GLY A CA 1
ATOM 5388 C C . GLY A 1 716 ? 5.625 10.583 -15.413 1.00 80.00 716 GLY A C 1
ATOM 5389 O O . GLY A 1 716 ? 6.176 9.598 -15.903 1.00 80.00 716 GLY A O 1
ATOM 5390 N N . THR A 1 717 ? 4.310 10.784 -15.517 1.00 86.62 717 THR A N 1
ATOM 5391 C CA . THR A 1 717 ? 3.393 9.855 -16.190 1.00 86.62 717 THR A CA 1
ATOM 5392 C C . THR A 1 717 ? 3.560 9.931 -17.715 1.00 86.62 717 THR A C 1
ATOM 5394 O O . THR A 1 717 ? 3.524 11.034 -18.267 1.00 86.62 717 THR A O 1
ATOM 5397 N N . PRO A 1 718 ? 3.701 8.787 -18.412 1.00 87.25 718 PRO A N 1
ATOM 5398 C CA . PRO A 1 718 ? 3.725 8.722 -19.872 1.00 87.25 718 PRO A CA 1
ATOM 5399 C C . PRO A 1 718 ? 2.490 9.348 -20.534 1.00 87.25 718 PRO A C 1
ATOM 5401 O O . PRO A 1 718 ? 1.374 9.239 -20.026 1.00 87.25 718 PRO A O 1
ATOM 5404 N N . TYR A 1 719 ? 2.674 9.931 -21.716 1.00 89.69 719 TYR A N 1
ATOM 5405 C CA . TYR A 1 719 ? 1.598 10.407 -22.589 1.00 89.69 719 TYR A CA 1
ATOM 5406 C C . TYR A 1 719 ? 1.529 9.525 -23.832 1.00 89.69 719 TYR A C 1
ATOM 5408 O O . TYR A 1 719 ? 2.560 9.254 -24.440 1.00 89.69 719 TYR A O 1
ATOM 5416 N N . VAL A 1 720 ? 0.332 9.100 -24.229 1.00 89.75 720 VAL A N 1
ATOM 5417 C CA . VAL A 1 720 ? 0.119 8.174 -25.351 1.00 89.75 720 VAL A CA 1
ATOM 5418 C C . VAL A 1 720 ? -0.868 8.774 -26.350 1.00 89.75 720 VAL A C 1
ATOM 5420 O O . VAL A 1 720 ? -1.870 9.366 -25.959 1.00 89.75 720 VAL A O 1
ATOM 5423 N N . GLN A 1 721 ? -0.596 8.623 -27.645 1.00 91.50 721 GLN A N 1
ATOM 5424 C CA . GLN A 1 721 ? -1.539 8.905 -28.731 1.00 91.50 721 GLN A CA 1
ATOM 5425 C C . GLN A 1 721 ? -1.594 7.726 -29.689 1.00 91.50 721 GLN A C 1
ATOM 5427 O O . GLN A 1 721 ? -0.565 7.329 -30.224 1.00 91.50 721 GLN A O 1
ATOM 5432 N N . THR A 1 722 ? -2.790 7.213 -29.955 1.00 90.25 722 THR A N 1
ATOM 5433 C CA . THR A 1 722 ? -3.058 6.242 -31.016 1.00 90.25 722 THR A CA 1
ATOM 5434 C C . THR A 1 722 ? -3.762 6.944 -32.170 1.00 90.25 722 THR A C 1
ATOM 5436 O O . THR A 1 722 ? -4.826 7.541 -32.004 1.00 90.25 722 THR A O 1
ATOM 5439 N N . LEU A 1 723 ? -3.141 6.901 -33.343 1.00 91.19 723 LEU A N 1
ATOM 5440 C CA . LEU A 1 723 ? -3.521 7.656 -34.533 1.00 91.19 723 LEU A CA 1
ATOM 5441 C C . LEU A 1 723 ? -3.727 6.701 -35.715 1.00 91.19 723 LEU A C 1
ATOM 5443 O O . LEU A 1 723 ? -2.992 5.723 -35.830 1.00 91.19 723 LEU A O 1
ATOM 5447 N N . PRO A 1 724 ? -4.695 6.952 -36.612 1.00 91.50 724 PRO A N 1
ATOM 5448 C CA . PRO A 1 724 ? -4.870 6.126 -37.801 1.00 91.50 724 PRO A CA 1
ATOM 5449 C C . PRO A 1 724 ? -3.733 6.357 -38.806 1.00 91.50 724 PRO A C 1
ATOM 5451 O O . PRO A 1 724 ? -3.303 7.492 -39.014 1.00 91.50 724 PRO A O 1
ATOM 5454 N N . VAL A 1 725 ? -3.292 5.301 -39.490 1.00 90.25 725 VAL A N 1
ATOM 5455 C CA . VAL A 1 725 ? -2.421 5.409 -40.671 1.00 90.25 725 VAL A CA 1
ATOM 5456 C C . VAL A 1 725 ? -3.309 5.691 -41.890 1.00 90.25 725 VAL A C 1
ATOM 5458 O O . VAL A 1 725 ? -4.157 4.853 -42.216 1.00 90.25 725 VAL A O 1
ATOM 5461 N N . PRO A 1 726 ? -3.152 6.837 -42.586 1.00 89.06 726 PRO A N 1
ATOM 5462 C CA . PRO A 1 726 ? -3.919 7.126 -43.797 1.00 89.06 726 PRO A CA 1
ATOM 5463 C C . PRO A 1 726 ? -3.736 6.029 -44.849 1.00 89.06 726 PRO A C 1
ATOM 5465 O O . PRO A 1 726 ? -2.626 5.541 -45.035 1.00 89.06 726 PRO A O 1
ATOM 5468 N N . GLN A 1 727 ? -4.811 5.660 -45.549 1.00 82.75 727 GLN A N 1
ATOM 5469 C CA . GLN A 1 727 ? -4.775 4.630 -46.590 1.00 82.75 727 GLN A CA 1
ATOM 5470 C C . GLN A 1 727 ? -5.003 5.250 -47.979 1.00 82.75 727 GLN A C 1
ATOM 5472 O O . GLN A 1 727 ? -5.993 5.969 -48.155 1.00 82.75 727 GLN A O 1
ATOM 5477 N N . PRO A 1 728 ? -4.146 4.962 -48.979 1.00 84.69 728 PRO A N 1
ATOM 5478 C CA . PRO A 1 728 ? -2.914 4.161 -48.890 1.00 84.69 728 PRO A CA 1
ATOM 5479 C C . PRO A 1 728 ? -1.810 4.852 -48.052 1.00 84.69 728 PRO A C 1
ATOM 5481 O O . PRO A 1 728 ? -1.806 6.086 -47.998 1.00 84.69 728 PRO A O 1
ATOM 5484 N N . PRO A 1 729 ? -0.868 4.102 -47.434 1.00 86.56 729 PRO A N 1
ATOM 5485 C CA . PRO A 1 729 ? 0.150 4.680 -46.553 1.00 86.56 729 PRO A CA 1
ATOM 5486 C C . PRO A 1 729 ? 1.015 5.737 -47.256 1.00 86.56 729 PRO A C 1
ATOM 5488 O O . PRO A 1 729 ? 1.530 5.483 -48.350 1.00 86.56 729 PRO A O 1
ATOM 5491 N N . PRO A 1 730 ? 1.180 6.936 -46.665 1.00 88.88 730 PRO A N 1
ATOM 5492 C CA . PRO A 1 730 ? 1.888 8.036 -47.311 1.00 88.88 730 PRO A CA 1
ATOM 5493 C C . PRO A 1 730 ? 3.415 7.897 -47.192 1.00 88.88 730 PRO A C 1
ATOM 5495 O O . PRO A 1 730 ? 3.935 7.060 -46.458 1.00 88.88 730 PRO A O 1
ATOM 5498 N N . ALA A 1 731 ? 4.158 8.762 -47.892 1.00 87.50 731 ALA A N 1
ATOM 5499 C CA . ALA A 1 731 ? 5.617 8.885 -47.742 1.00 87.50 731 ALA A CA 1
ATOM 5500 C C . ALA A 1 731 ? 6.042 9.749 -46.532 1.00 87.50 731 ALA A C 1
ATOM 5502 O O . ALA A 1 731 ? 7.210 9.716 -46.129 1.00 87.50 731 ALA A O 1
ATOM 5503 N N . THR A 1 732 ? 5.108 10.536 -45.984 1.00 90.12 732 THR A N 1
ATOM 5504 C CA . THR A 1 732 ? 5.275 11.470 -44.857 1.00 90.12 732 THR A CA 1
ATOM 5505 C C . THR A 1 732 ? 4.008 11.489 -44.002 1.00 90.12 732 THR A C 1
ATOM 5507 O O . THR A 1 732 ? 2.911 11.393 -44.550 1.00 90.12 732 THR A O 1
ATOM 5510 N N . LEU A 1 733 ? 4.153 11.667 -42.689 1.00 91.56 733 LEU A N 1
ATOM 5511 C CA . LEU A 1 733 ? 3.044 11.891 -41.756 1.00 91.56 733 LEU A CA 1
ATOM 5512 C C . LEU A 1 733 ? 3.112 13.304 -41.174 1.00 91.56 733 LEU A C 1
ATOM 5514 O O . LEU A 1 733 ? 4.189 13.903 -41.114 1.00 91.56 733 LEU A O 1
ATOM 5518 N N . ASP A 1 734 ? 1.966 13.811 -40.724 1.00 89.88 734 ASP A N 1
ATOM 5519 C CA . ASP A 1 734 ? 1.915 15.046 -39.946 1.00 89.88 734 ASP A CA 1
ATOM 5520 C C . ASP A 1 734 ? 2.622 14.854 -38.590 1.00 89.88 734 ASP A C 1
ATOM 5522 O O . ASP A 1 734 ? 2.560 13.759 -38.015 1.00 89.88 734 ASP A O 1
ATOM 5526 N N . PRO A 1 735 ? 3.291 15.892 -38.046 1.00 91.12 735 PRO A N 1
ATOM 5527 C CA . PRO A 1 735 ? 3.890 15.814 -36.721 1.00 91.12 735 PRO A CA 1
ATOM 5528 C C . PRO A 1 735 ? 2.856 15.481 -35.643 1.00 91.12 735 PRO A C 1
ATOM 5530 O O . PRO A 1 735 ? 1.771 16.065 -35.595 1.00 91.12 735 PRO A O 1
ATOM 5533 N N . VAL A 1 736 ? 3.222 14.582 -34.735 1.00 92.81 736 VAL A N 1
ATOM 5534 C CA . VAL A 1 736 ? 2.400 14.241 -33.571 1.00 92.81 736 VAL A CA 1
ATOM 5535 C C . VAL A 1 736 ? 2.643 15.273 -32.482 1.00 92.81 736 VAL A C 1
ATOM 5537 O O . VAL A 1 736 ? 3.782 15.486 -32.070 1.00 92.81 736 VAL A O 1
ATOM 5540 N N . VAL A 1 737 ? 1.578 15.927 -32.021 1.00 91.00 737 VAL A N 1
ATOM 5541 C CA . VAL A 1 737 ? 1.661 16.997 -31.020 1.00 91.00 737 VAL A CA 1
ATOM 5542 C C . VAL A 1 737 ? 1.055 16.521 -29.709 1.00 91.00 737 VAL A C 1
ATOM 5544 O O . VAL A 1 737 ? -0.167 16.407 -29.599 1.00 91.00 737 VAL A O 1
ATOM 5547 N N . PHE A 1 738 ? 1.895 16.292 -28.701 1.00 89.81 738 PHE A N 1
ATOM 5548 C CA . PHE A 1 738 ? 1.451 16.099 -27.323 1.00 89.81 738 PHE A CA 1
ATOM 5549 C C . PHE A 1 738 ? 1.231 17.455 -26.668 1.00 89.81 738 PHE A C 1
ATOM 5551 O O . PHE A 1 738 ? 2.157 18.260 -26.552 1.00 89.81 738 PHE A O 1
ATOM 5558 N N . ARG A 1 739 ? -0.000 17.725 -26.239 1.00 87.19 739 ARG A N 1
ATOM 5559 C CA . ARG A 1 739 ? -0.358 19.022 -25.660 1.00 87.19 739 ARG A CA 1
ATOM 5560 C C . ARG A 1 739 ? -0.083 19.060 -24.168 1.00 87.19 739 ARG A C 1
ATOM 5562 O O . ARG A 1 739 ? -0.411 18.111 -23.455 1.00 87.19 739 ARG A O 1
ATOM 5569 N N . SER A 1 740 ? 0.417 20.202 -23.701 1.00 86.19 740 SER A N 1
ATOM 5570 C CA . SER A 1 740 ? 0.605 20.512 -22.276 1.00 86.19 740 SER A CA 1
ATOM 5571 C C . SER A 1 740 ? 1.404 19.459 -21.500 1.00 86.19 740 SER A C 1
ATOM 5573 O O . SER A 1 740 ? 1.060 19.096 -20.376 1.00 86.19 740 SER A O 1
ATOM 5575 N N . VAL A 1 741 ? 2.501 19.010 -22.100 1.00 88.00 741 VAL A N 1
ATOM 5576 C CA . VAL A 1 741 ? 3.482 18.116 -21.490 1.00 88.00 741 VAL A CA 1
ATOM 5577 C C . VAL A 1 741 ? 4.232 18.848 -20.360 1.00 88.00 741 VAL A C 1
ATOM 5579 O O . VAL A 1 741 ? 4.708 19.966 -20.583 1.00 88.00 741 VAL A O 1
ATOM 5582 N N . PRO A 1 742 ? 4.346 18.261 -19.150 1.00 89.38 742 PRO A N 1
ATOM 5583 C CA . PRO A 1 742 ? 5.148 18.793 -18.048 1.00 89.38 742 PRO A CA 1
ATOM 5584 C C . PRO A 1 742 ? 6.598 19.065 -18.464 1.00 89.38 742 PRO A C 1
ATOM 5586 O O . PRO A 1 742 ? 7.243 18.203 -19.056 1.00 89.38 742 PRO A O 1
ATOM 5589 N N . ARG A 1 743 ? 7.131 20.247 -18.136 1.00 86.94 743 ARG A N 1
ATOM 5590 C CA . ARG A 1 743 ? 8.515 20.645 -18.441 1.00 86.94 743 ARG A CA 1
ATOM 5591 C C . ARG A 1 743 ? 9.501 20.175 -17.365 1.00 86.94 743 ARG A C 1
ATOM 5593 O O . ARG A 1 743 ? 9.208 20.238 -16.170 1.00 86.94 743 ARG A O 1
ATOM 5600 N N . GLY A 1 744 ? 10.716 19.832 -17.789 1.00 80.44 744 GLY A N 1
ATOM 5601 C CA . GLY A 1 744 ? 11.853 19.490 -16.930 1.00 80.44 744 GLY A CA 1
ATOM 5602 C C . GLY A 1 744 ? 12.226 18.007 -16.982 1.00 80.44 744 GLY A C 1
ATOM 5603 O O . GLY A 1 744 ? 11.390 17.165 -17.294 1.00 80.44 744 GLY A O 1
ATOM 5604 N N . GLY A 1 745 ? 13.488 17.702 -16.663 1.00 79.06 745 GLY A N 1
ATOM 5605 C CA . GLY A 1 745 ? 14.064 16.362 -16.831 1.00 79.06 745 GLY A CA 1
ATOM 5606 C C . GLY A 1 745 ? 14.429 16.063 -18.288 1.00 79.06 745 GLY A C 1
ATOM 5607 O O . GLY A 1 745 ? 14.636 16.987 -19.080 1.00 79.06 745 GLY A O 1
ATOM 5608 N N . MET A 1 746 ? 14.502 14.783 -18.637 1.00 77.56 746 MET A N 1
ATOM 5609 C CA . MET A 1 746 ? 14.590 14.299 -20.014 1.00 77.56 746 MET A CA 1
ATOM 5610 C C . MET A 1 746 ? 13.233 13.759 -20.486 1.00 77.56 746 MET A C 1
ATOM 5612 O O . MET A 1 746 ? 12.306 13.567 -19.704 1.00 77.56 746 MET A O 1
ATOM 5616 N N . VAL A 1 747 ? 13.096 13.548 -21.789 1.00 81.06 747 VAL A N 1
ATOM 5617 C CA . VAL A 1 747 ? 11.954 12.875 -22.408 1.00 81.06 747 VAL A CA 1
ATOM 5618 C C . VAL A 1 747 ? 12.471 11.876 -23.439 1.00 81.06 747 VAL A C 1
ATOM 5620 O O . VAL A 1 747 ? 13.437 12.152 -24.149 1.00 81.06 747 VAL A O 1
ATOM 5623 N N . ASN A 1 748 ? 11.838 10.712 -23.518 1.00 79.81 748 ASN A N 1
ATOM 5624 C CA . ASN A 1 748 ? 12.010 9.745 -24.591 1.00 79.81 748 ASN A CA 1
ATOM 5625 C C . ASN A 1 748 ? 10.677 9.580 -25.315 1.00 79.81 748 ASN A C 1
ATOM 5627 O O . ASN A 1 748 ? 9.676 9.228 -24.696 1.00 79.81 748 ASN A O 1
ATOM 5631 N N . VAL A 1 749 ? 10.654 9.821 -26.622 1.00 85.06 749 VAL A N 1
ATOM 5632 C CA . VAL A 1 749 ? 9.474 9.553 -27.441 1.00 85.06 749 VAL A CA 1
ATOM 5633 C C . VAL A 1 749 ? 9.704 8.298 -28.265 1.00 85.06 749 VAL A C 1
ATOM 5635 O O . VAL A 1 749 ? 10.756 8.129 -28.878 1.00 85.06 749 VAL A O 1
ATOM 5638 N N . SER A 1 750 ? 8.704 7.426 -28.301 1.00 83.00 750 SER A N 1
ATOM 5639 C CA . SER A 1 750 ? 8.714 6.179 -29.063 1.00 83.00 750 SER A CA 1
ATOM 5640 C C . SER A 1 750 ? 7.432 6.021 -29.881 1.00 83.00 750 SER A C 1
ATOM 5642 O O . SER A 1 750 ? 6.415 6.624 -29.549 1.00 83.00 750 SER A O 1
ATOM 5644 N N . VAL A 1 751 ? 7.484 5.258 -30.973 1.00 86.62 751 VAL A N 1
ATOM 5645 C CA . VAL A 1 751 ? 6.340 4.977 -31.855 1.00 86.62 751 VAL A CA 1
ATOM 5646 C C . VAL A 1 751 ? 6.291 3.501 -32.243 1.00 86.62 751 VAL A C 1
ATOM 5648 O O . VAL A 1 751 ? 7.337 2.909 -32.508 1.00 86.62 751 VAL A O 1
ATOM 5651 N N . ALA A 1 752 ? 5.084 2.940 -32.336 1.00 84.12 752 ALA A N 1
ATOM 5652 C CA . ALA A 1 752 ? 4.757 1.633 -32.910 1.00 84.12 752 ALA A CA 1
ATOM 5653 C C . ALA A 1 752 ? 3.681 1.770 -33.995 1.00 84.12 752 ALA A C 1
ATOM 5655 O O . ALA A 1 752 ? 2.641 2.359 -33.741 1.00 84.12 752 ALA A O 1
ATOM 5656 N N . PHE A 1 753 ? 3.894 1.184 -35.169 1.00 86.75 753 PHE A N 1
ATOM 5657 C CA . PHE A 1 753 ? 2.913 1.032 -36.245 1.00 86.75 753 PHE A CA 1
ATOM 5658 C C . PHE A 1 753 ? 2.303 -0.357 -36.173 1.00 86.75 753 PHE A C 1
ATOM 5660 O O . PHE A 1 753 ? 3.032 -1.345 -36.243 1.00 86.75 753 PHE A O 1
ATOM 5667 N N . ASN A 1 754 ? 0.984 -0.430 -36.062 1.00 80.62 754 ASN A N 1
ATOM 5668 C CA . ASN A 1 754 ? 0.253 -1.662 -35.827 1.00 80.62 754 ASN A CA 1
ATOM 5669 C C . ASN A 1 754 ? -0.851 -1.868 -36.875 1.00 80.62 754 ASN A C 1
ATOM 5671 O O . ASN A 1 754 ? -1.359 -0.919 -37.472 1.00 80.62 754 ASN A O 1
ATOM 5675 N N . GLN A 1 755 ? -1.236 -3.123 -37.071 1.00 80.44 755 GLN A N 1
ATOM 5676 C CA . GLN A 1 755 ? -2.410 -3.523 -37.842 1.00 80.44 755 GLN A CA 1
ATOM 5677 C C . GLN A 1 755 ? -3.451 -4.140 -36.910 1.00 80.44 755 GLN A C 1
ATOM 5679 O O . GLN A 1 755 ? -3.123 -5.079 -36.187 1.00 80.44 755 GLN A O 1
ATOM 5684 N N . VAL A 1 756 ? -4.697 -3.664 -36.948 1.00 67.75 756 VAL A N 1
ATOM 5685 C CA . VAL A 1 756 ? -5.848 -4.300 -36.302 1.00 67.75 756 VAL A CA 1
ATOM 5686 C C . VAL A 1 756 ? -6.122 -5.645 -36.990 1.00 67.75 756 VAL A C 1
ATOM 5688 O O . VAL A 1 756 ? -6.167 -5.743 -38.219 1.00 67.75 756 VAL A O 1
ATOM 5691 N N . PRO A 1 757 ? -6.319 -6.718 -36.219 1.00 59.22 757 PRO A N 1
ATOM 5692 C CA . PRO A 1 757 ? -6.553 -8.046 -36.767 1.00 59.22 757 PRO A CA 1
ATOM 5693 C C . PRO A 1 757 ? -7.852 -8.136 -37.583 1.00 59.22 757 PRO A C 1
ATOM 5695 O O . PRO A 1 757 ? -8.880 -7.565 -37.228 1.00 59.22 757 PRO A O 1
ATOM 5698 N N . SER A 1 758 ? -7.831 -8.934 -38.655 1.00 49.38 758 SER A N 1
ATOM 5699 C CA . SER A 1 758 ? -8.997 -9.232 -39.510 1.00 49.38 758 SER A CA 1
ATOM 5700 C C . SER A 1 758 ? -9.787 -10.490 -39.081 1.00 49.38 758 SER A C 1
ATOM 5702 O O . SER A 1 758 ? -10.665 -10.954 -39.808 1.00 49.38 758 SER A O 1
ATOM 5704 N N . GLY A 1 759 ? -9.500 -11.039 -37.892 1.00 51.84 759 GLY A N 1
ATOM 5705 C CA . GLY A 1 759 ? -10.103 -12.244 -37.294 1.00 51.84 759 GLY A CA 1
ATOM 5706 C C . GLY A 1 759 ? -9.837 -12.310 -35.775 1.00 51.84 759 GLY A C 1
ATOM 5707 O O . GLY A 1 759 ? -9.477 -11.284 -35.210 1.00 51.84 759 GLY A O 1
ATOM 5708 N N . PRO A 1 760 ? -9.937 -13.471 -35.087 1.00 42.84 760 PRO A N 1
ATOM 5709 C CA . PRO A 1 760 ? -9.616 -13.605 -33.649 1.00 42.84 760 PRO A CA 1
ATOM 5710 C C . PRO A 1 760 ? -8.115 -13.449 -33.325 1.00 42.84 760 PRO A C 1
ATOM 5712 O O . PRO A 1 760 ? -7.677 -13.746 -32.219 1.00 42.84 760 PRO A O 1
ATOM 5715 N N . SER A 1 761 ? -7.318 -13.067 -34.321 1.00 47.81 761 SER A N 1
ATOM 5716 C CA . SER A 1 761 ? -5.905 -12.721 -34.197 1.00 47.81 761 SER A CA 1
ATOM 5717 C C . SER A 1 761 ? -5.754 -11.357 -33.525 1.00 47.81 761 SER A C 1
ATOM 5719 O O . SER A 1 761 ? -6.745 -10.711 -33.213 1.00 47.81 761 SER A O 1
ATOM 5721 N N . GLU A 1 762 ? -4.523 -10.907 -33.316 1.00 55.75 762 GLU A N 1
ATOM 5722 C CA . GLU A 1 762 ? -4.215 -9.720 -32.513 1.00 55.75 762 GLU A CA 1
ATOM 5723 C C . GLU A 1 762 ? -3.535 -8.621 -33.315 1.00 55.75 762 GLU A C 1
ATOM 5725 O O . GLU A 1 762 ? -3.204 -8.816 -34.485 1.00 55.75 762 GLU A O 1
ATOM 5730 N N . ALA A 1 763 ? -3.340 -7.464 -32.678 1.00 58.56 763 ALA A N 1
ATOM 5731 C CA . ALA A 1 763 ? -2.653 -6.346 -33.295 1.00 58.56 763 ALA A CA 1
ATOM 5732 C C . ALA A 1 763 ? -1.219 -6.736 -33.678 1.00 58.56 763 ALA A C 1
ATOM 5734 O O . ALA A 1 763 ? -0.432 -7.209 -32.856 1.00 58.56 763 ALA A O 1
ATOM 5735 N N . ILE A 1 764 ? -0.875 -6.543 -34.946 1.00 70.31 764 ILE A N 1
ATOM 5736 C CA . ILE A 1 764 ? 0.437 -6.897 -35.477 1.00 70.31 764 ILE A CA 1
ATOM 5737 C C . ILE A 1 764 ? 1.316 -5.648 -35.505 1.00 70.31 764 ILE A C 1
ATOM 5739 O O . ILE A 1 764 ? 1.018 -4.728 -36.257 1.00 70.31 764 ILE A O 1
ATOM 5743 N N . LEU A 1 765 ? 2.426 -5.644 -34.761 1.00 73.38 765 LEU A N 1
ATOM 5744 C CA . LEU A 1 765 ? 3.466 -4.615 -34.885 1.00 73.38 765 LEU A CA 1
ATOM 5745 C C . LEU A 1 765 ? 4.233 -4.778 -36.207 1.00 73.38 765 LEU A C 1
ATOM 5747 O O . LEU A 1 765 ? 4.822 -5.832 -36.461 1.00 73.38 765 LEU A O 1
ATOM 5751 N N . LEU A 1 766 ? 4.243 -3.718 -37.011 1.00 80.00 766 LEU A N 1
ATOM 5752 C CA . LEU A 1 766 ? 4.790 -3.658 -38.370 1.00 80.00 766 LEU A CA 1
ATOM 5753 C C . LEU A 1 766 ? 5.920 -2.638 -38.532 1.00 80.00 766 LEU A C 1
ATOM 5755 O O . LEU A 1 766 ? 6.662 -2.714 -39.500 1.00 80.00 766 LEU A O 1
ATOM 5759 N N . GLY A 1 767 ? 6.096 -1.705 -37.599 1.00 80.25 767 GLY A N 1
ATOM 5760 C CA . GLY A 1 767 ? 7.229 -0.780 -37.617 1.00 80.25 767 GLY A CA 1
ATOM 5761 C C . GLY A 1 767 ? 7.345 0.012 -36.324 1.00 80.25 767 GLY A C 1
ATOM 5762 O O . GLY A 1 767 ? 6.379 0.088 -35.568 1.00 80.25 767 GLY A O 1
ATOM 5763 N N . LYS A 1 768 ? 8.519 0.571 -36.017 1.00 79.25 768 LYS A N 1
ATOM 5764 C CA . LYS A 1 768 ? 8.735 1.303 -34.751 1.00 79.25 768 LYS A CA 1
ATOM 5765 C C . LYS A 1 768 ? 9.949 2.233 -34.765 1.00 79.25 768 LYS A C 1
ATOM 5767 O O . LYS A 1 768 ? 10.829 2.056 -35.596 1.00 79.25 768 LYS A O 1
ATOM 5772 N N . GLY A 1 769 ? 10.060 3.139 -33.792 1.00 77.94 769 GLY A N 1
ATOM 5773 C CA . GLY A 1 769 ? 11.263 3.960 -33.570 1.00 77.94 769 GLY A CA 1
ATOM 5774 C C . GLY A 1 769 ? 11.262 4.710 -32.230 1.00 77.94 769 GLY A C 1
ATOM 5775 O O . GLY A 1 769 ? 10.252 4.719 -31.529 1.00 77.94 769 GLY A O 1
ATOM 5776 N N . THR A 1 770 ? 12.386 5.339 -31.859 1.00 77.75 770 THR A N 1
ATOM 5777 C CA . THR A 1 770 ? 12.534 6.153 -30.632 1.00 77.75 770 THR A CA 1
ATOM 5778 C C . THR A 1 770 ? 13.526 7.306 -30.817 1.00 77.75 770 THR A C 1
ATOM 5780 O O . THR A 1 770 ? 14.410 7.231 -31.668 1.00 77.75 770 THR A O 1
ATOM 5783 N N . THR A 1 771 ? 13.394 8.363 -30.012 1.00 77.38 771 THR A N 1
ATOM 5784 C CA . THR A 1 771 ? 14.349 9.480 -29.928 1.00 77.38 771 THR A CA 1
ATOM 5785 C C . THR A 1 771 ? 15.551 9.206 -29.019 1.00 77.38 771 THR A C 1
ATOM 5787 O O . THR A 1 771 ? 16.521 9.956 -29.073 1.00 77.38 771 THR A O 1
ATOM 5790 N N . GLY A 1 772 ? 15.481 8.206 -28.130 1.00 7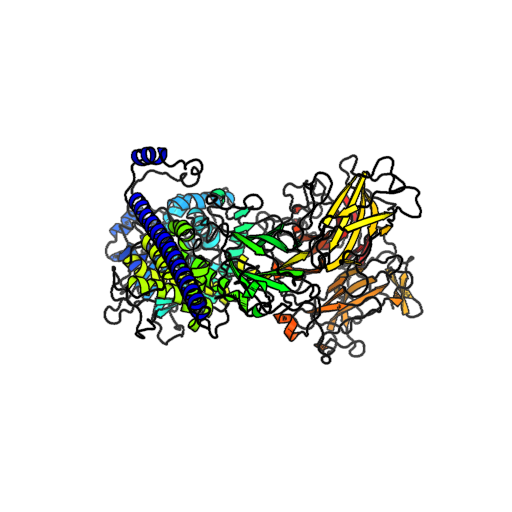0.38 772 GLY A N 1
ATOM 5791 C CA . GLY A 1 772 ? 16.341 8.169 -26.938 1.00 70.38 772 GLY A CA 1
ATOM 5792 C C . GLY A 1 772 ? 16.009 9.304 -25.952 1.00 70.38 772 GLY A C 1
ATOM 5793 O O . GLY A 1 772 ? 15.007 10.001 -26.125 1.00 70.38 772 GLY A O 1
ATOM 5794 N N . LEU A 1 773 ? 16.828 9.492 -24.907 1.00 69.38 773 LEU A N 1
ATOM 5795 C CA . LEU A 1 773 ? 16.656 10.599 -23.953 1.00 69.38 773 LEU A CA 1
ATOM 5796 C C . LEU A 1 773 ? 17.115 11.925 -24.561 1.00 69.38 773 LEU A C 1
ATOM 5798 O O . LEU A 1 773 ? 18.291 12.091 -24.884 1.00 69.38 773 LEU A O 1
ATOM 5802 N N . ILE A 1 774 ? 16.210 12.895 -24.612 1.00 79.50 774 ILE A N 1
ATOM 5803 C CA . ILE A 1 774 ? 16.511 14.284 -24.967 1.00 79.50 774 ILE A CA 1
ATOM 5804 C C . ILE A 1 774 ? 16.088 15.233 -23.837 1.00 79.50 774 ILE A C 1
ATOM 5806 O O . ILE A 1 774 ? 15.174 14.897 -23.084 1.00 79.50 774 ILE A O 1
ATOM 5810 N N . PRO A 1 775 ? 16.710 16.416 -23.690 1.00 81.88 775 PRO A N 1
ATOM 5811 C CA . PRO A 1 775 ? 16.272 17.403 -22.706 1.00 81.88 775 PRO A CA 1
ATOM 5812 C C . PRO A 1 775 ? 14.801 17.795 -22.895 1.00 81.88 775 PRO A C 1
ATOM 5814 O O . PRO A 1 775 ? 14.379 18.174 -23.987 1.00 81.88 775 PRO A O 1
ATOM 5817 N N . ASN A 1 776 ? 14.019 17.749 -21.816 1.00 84.44 776 ASN A N 1
ATOM 5818 C CA . ASN A 1 776 ? 12.602 18.112 -21.809 1.00 84.44 776 ASN A CA 1
ATOM 5819 C C . ASN A 1 776 ? 12.412 19.601 -21.459 1.00 84.44 776 ASN A C 1
ATOM 5821 O O . ASN A 1 776 ? 11.741 19.969 -20.489 1.00 84.44 776 ASN A O 1
ATOM 5825 N N . ASP A 1 777 ? 13.076 20.480 -22.211 1.00 81.44 777 ASP A N 1
ATOM 5826 C CA . ASP A 1 777 ? 13.138 21.919 -21.927 1.00 81.44 777 ASP A CA 1
ATOM 5827 C C . ASP A 1 777 ? 12.292 22.789 -22.872 1.00 81.44 777 ASP A C 1
ATOM 5829 O O . ASP A 1 777 ? 12.206 24.003 -22.650 1.00 81.44 777 ASP A O 1
ATOM 5833 N N . GLY A 1 778 ? 11.635 22.177 -23.862 1.00 77.75 778 GLY A N 1
ATOM 5834 C CA . GLY A 1 778 ? 10.767 22.832 -24.842 1.00 77.75 778 GLY A CA 1
ATOM 5835 C C . GLY A 1 778 ? 11.489 23.516 -26.005 1.00 77.75 778 GLY A C 1
ATOM 5836 O O . GLY A 1 778 ? 10.851 24.257 -26.748 1.00 77.75 778 GLY A O 1
ATOM 5837 N N . THR A 1 779 ? 12.800 23.310 -26.165 1.00 74.44 779 THR A N 1
ATOM 5838 C CA . THR A 1 779 ? 13.591 23.955 -27.232 1.00 74.44 779 THR A CA 1
ATOM 5839 C C . THR A 1 779 ? 13.881 23.051 -28.435 1.00 74.44 779 THR A C 1
ATOM 5841 O O . THR A 1 779 ? 14.280 23.547 -29.489 1.00 74.44 779 THR A O 1
ATOM 5844 N N . GLY A 1 780 ? 13.666 21.738 -28.304 1.00 67.44 780 GLY A N 1
ATOM 5845 C CA . GLY A 1 780 ? 13.931 20.747 -29.348 1.00 67.44 780 GLY A CA 1
ATOM 5846 C C . GLY A 1 780 ? 12.712 20.396 -30.210 1.00 67.44 780 GLY A C 1
ATOM 5847 O O . GLY A 1 780 ? 11.585 20.382 -29.727 1.00 67.44 780 GLY A O 1
ATOM 5848 N N . ASN A 1 781 ? 12.963 20.040 -31.475 1.00 77.00 781 ASN A N 1
ATOM 5849 C CA . ASN A 1 781 ? 11.994 19.404 -32.376 1.00 77.00 781 ASN A CA 1
ATOM 5850 C C . ASN A 1 781 ? 12.398 17.930 -32.573 1.00 77.00 781 ASN A C 1
ATOM 5852 O O . ASN A 1 781 ? 13.156 17.642 -33.506 1.00 77.00 781 ASN A O 1
ATOM 5856 N N . PRO A 1 782 ? 11.988 17.003 -31.687 1.00 85.38 782 PRO A N 1
ATOM 5857 C CA . PRO A 1 782 ? 12.344 15.593 -31.815 1.00 85.38 782 PRO A CA 1
ATOM 5858 C C . PRO A 1 782 ? 11.881 14.999 -33.147 1.00 85.38 782 PRO A C 1
ATOM 5860 O O . PRO A 1 782 ? 10.762 15.247 -33.600 1.00 85.38 782 PRO A O 1
ATOM 5863 N N . ALA A 1 783 ? 12.733 14.162 -33.736 1.00 87.19 783 ALA A N 1
ATOM 5864 C CA . ALA A 1 783 ? 12.416 13.384 -34.922 1.00 87.19 783 ALA A CA 1
ATOM 5865 C C . ALA A 1 783 ? 12.739 11.905 -34.684 1.00 87.19 783 ALA A C 1
ATOM 5867 O O . ALA A 1 783 ? 13.777 11.577 -34.112 1.00 87.19 783 ALA A O 1
ATOM 5868 N N . ILE A 1 784 ? 11.857 11.022 -35.144 1.00 87.25 784 ILE A N 1
ATOM 5869 C CA . ILE A 1 784 ? 12.022 9.569 -35.092 1.00 87.25 784 ILE A CA 1
ATOM 5870 C C . ILE A 1 784 ? 12.104 9.052 -36.523 1.00 87.25 784 ILE A C 1
ATOM 5872 O O . ILE A 1 784 ? 11.252 9.391 -37.333 1.00 87.25 784 ILE A O 1
ATOM 5876 N N . THR A 1 785 ? 13.087 8.212 -36.833 1.00 88.56 785 THR A N 1
ATOM 5877 C CA . THR A 1 785 ? 13.083 7.399 -38.060 1.00 88.56 785 THR A CA 1
ATOM 5878 C C . THR A 1 785 ? 12.708 5.977 -37.670 1.00 88.56 785 THR A C 1
ATOM 5880 O O . THR A 1 785 ? 13.338 5.425 -36.766 1.00 88.56 785 THR A O 1
ATOM 5883 N N . ILE A 1 786 ? 11.655 5.423 -38.272 1.00 86.44 786 ILE A N 1
ATOM 5884 C CA . ILE A 1 786 ? 11.199 4.067 -37.944 1.00 86.44 786 ILE A CA 1
ATOM 5885 C C . ILE A 1 786 ? 11.985 2.994 -38.700 1.00 86.44 786 ILE A C 1
ATOM 5887 O O . ILE A 1 786 ? 12.618 3.281 -39.709 1.00 86.44 786 ILE A O 1
ATOM 5891 N N . GLU A 1 787 ? 11.880 1.757 -38.231 1.00 81.56 787 GLU A N 1
ATOM 5892 C CA . GLU A 1 787 ? 12.291 0.539 -38.936 1.00 81.56 787 GLU A CA 1
ATOM 5893 C C . GLU A 1 787 ? 11.083 -0.403 -39.063 1.00 81.56 787 GLU A C 1
ATOM 5895 O O . GLU A 1 787 ? 10.351 -0.589 -38.078 1.00 81.56 787 GLU A O 1
ATOM 5900 N N . GLU A 1 788 ? 10.858 -0.985 -40.247 1.00 79.44 788 GLU A N 1
ATOM 5901 C CA . GLU A 1 788 ? 9.752 -1.926 -40.497 1.00 79.44 788 GLU A CA 1
ATOM 5902 C C . GLU A 1 788 ? 10.086 -3.365 -40.054 1.00 79.44 788 GLU A C 1
ATOM 5904 O O . GLU A 1 788 ? 11.175 -3.898 -40.280 1.00 79.44 788 GLU A O 1
ATOM 5909 N N . LEU A 1 789 ? 9.120 -4.037 -39.420 1.00 74.38 789 LEU A N 1
ATOM 5910 C CA . LEU A 1 789 ? 9.261 -5.406 -38.927 1.00 74.38 789 LEU A CA 1
ATOM 5911 C C . LEU A 1 789 ? 8.801 -6.428 -39.966 1.00 74.38 789 LEU A C 1
ATOM 5913 O O . LEU A 1 789 ? 7.666 -6.414 -40.431 1.00 74.38 789 LEU A O 1
ATOM 5917 N N . LYS A 1 790 ? 9.670 -7.400 -40.256 1.00 64.44 790 LYS A N 1
ATOM 5918 C CA . LYS A 1 790 ? 9.450 -8.391 -41.324 1.00 64.44 790 LYS A CA 1
ATOM 5919 C C . LYS A 1 790 ? 8.575 -9.596 -40.936 1.00 64.44 790 LYS A C 1
ATOM 5921 O O . LYS A 1 790 ? 8.107 -10.287 -41.836 1.00 64.44 790 LYS A O 1
ATOM 5926 N N . TYR A 1 791 ? 8.362 -9.880 -39.642 1.00 67.69 791 TYR A N 1
ATOM 5927 C CA . TYR A 1 791 ? 7.681 -11.107 -39.183 1.00 67.69 791 TYR A CA 1
ATOM 5928 C C . TYR A 1 791 ? 6.707 -10.865 -38.008 1.00 67.69 791 TYR A C 1
ATOM 5930 O O . TYR A 1 791 ? 7.147 -10.633 -36.877 1.00 67.69 791 TYR A O 1
ATOM 5938 N N . PRO A 1 792 ? 5.384 -10.945 -38.232 1.00 70.19 792 PRO A N 1
ATOM 5939 C CA . PRO A 1 792 ? 4.383 -10.762 -37.181 1.00 70.19 792 PRO A CA 1
ATOM 5940 C C . PRO A 1 792 ? 4.169 -12.019 -36.313 1.00 70.19 792 PRO A C 1
ATOM 5942 O O . PRO A 1 792 ? 4.330 -13.138 -36.802 1.00 70.19 792 PRO A O 1
ATOM 5945 N N . ILE A 1 793 ? 3.791 -11.855 -35.034 1.00 76.62 793 ILE A N 1
ATOM 5946 C CA . ILE A 1 793 ? 3.467 -12.980 -34.131 1.00 76.62 793 ILE A CA 1
ATOM 5947 C C . ILE A 1 793 ? 2.084 -13.544 -34.479 1.00 76.62 793 ILE A C 1
ATOM 5949 O O . ILE A 1 793 ? 1.128 -12.796 -34.662 1.00 76.62 793 ILE A O 1
ATOM 5953 N N . ASN A 1 794 ? 1.974 -14.869 -34.567 1.00 78.31 794 ASN A N 1
ATOM 5954 C CA . ASN A 1 794 ? 0.720 -15.602 -34.738 1.00 78.31 794 ASN A CA 1
ATOM 5955 C C . ASN A 1 794 ? 0.845 -17.029 -34.162 1.00 78.31 794 ASN A C 1
ATOM 5957 O O . ASN A 1 794 ? 1.896 -17.413 -33.651 1.00 78.31 794 ASN A O 1
ATOM 5961 N N . GLY A 1 795 ? -0.199 -17.855 -34.291 1.00 81.06 795 GLY A N 1
ATOM 5962 C CA . GLY A 1 795 ? -0.204 -19.222 -33.745 1.00 81.06 795 GLY A CA 1
ATOM 5963 C C . GLY A 1 795 ? 0.893 -20.165 -34.255 1.00 81.06 795 GLY A C 1
ATOM 5964 O O . GLY A 1 795 ? 1.252 -21.132 -33.580 1.00 81.06 795 GLY A O 1
ATOM 5965 N N . SER A 1 796 ? 1.474 -19.876 -35.422 1.00 81.25 796 SER A N 1
ATOM 5966 C CA . SER A 1 796 ? 2.596 -20.632 -35.990 1.00 81.25 796 SER A CA 1
ATOM 5967 C C . SER A 1 796 ? 3.974 -20.122 -35.557 1.00 81.25 796 SER A C 1
ATOM 5969 O O . SER A 1 796 ? 4.974 -20.775 -35.853 1.00 81.25 796 SER A O 1
ATOM 5971 N N . THR A 1 797 ? 4.055 -19.000 -34.835 1.00 86.44 797 THR A N 1
ATOM 5972 C CA . THR A 1 797 ? 5.323 -18.456 -34.341 1.00 86.44 797 THR A CA 1
ATOM 5973 C C . THR A 1 797 ? 6.016 -19.462 -33.421 1.00 86.44 797 THR A C 1
ATOM 5975 O O . THR A 1 797 ? 5.401 -20.077 -32.541 1.00 86.44 797 THR A O 1
ATOM 5978 N N . LYS A 1 798 ? 7.313 -19.666 -33.665 1.00 87.19 798 LYS A N 1
ATOM 5979 C CA . LYS A 1 798 ? 8.202 -20.534 -32.888 1.00 87.19 798 LYS A CA 1
ATOM 5980 C C . LYS A 1 798 ? 9.566 -19.872 -32.787 1.00 87.19 798 LYS A C 1
ATOM 5982 O O . LYS A 1 798 ? 10.074 -19.355 -33.781 1.00 87.19 798 LYS A O 1
ATOM 5987 N N . TYR A 1 799 ? 10.160 -19.930 -31.603 1.00 89.00 799 TYR A N 1
ATOM 5988 C CA . TYR A 1 799 ? 11.529 -19.481 -31.386 1.00 89.00 799 TYR A CA 1
ATOM 5989 C C . TYR A 1 799 ? 12.516 -20.606 -31.681 1.00 89.00 799 TYR A C 1
ATOM 5991 O O . TYR A 1 799 ? 12.273 -21.766 -31.356 1.00 89.00 799 TYR A O 1
ATOM 5999 N N . GLN A 1 800 ? 13.636 -20.258 -32.310 1.00 86.12 800 GLN A N 1
ATOM 6000 C CA . GLN A 1 800 ? 14.726 -21.185 -32.597 1.00 86.12 800 GLN A CA 1
ATOM 6001 C C . GLN A 1 800 ? 16.032 -20.631 -32.043 1.00 86.12 800 GLN A C 1
ATOM 6003 O O . GLN A 1 800 ? 16.262 -19.421 -32.041 1.00 86.12 800 GLN A O 1
ATOM 6008 N N . HIS A 1 801 ? 16.892 -21.536 -31.582 1.00 86.31 801 HIS A N 1
ATOM 6009 C CA . HIS A 1 801 ? 18.235 -21.190 -31.137 1.00 86.31 801 HIS A CA 1
ATOM 6010 C C . HIS A 1 801 ? 19.047 -20.584 -32.286 1.00 86.31 801 HIS A C 1
ATOM 6012 O O . HIS A 1 801 ? 19.072 -21.134 -33.387 1.00 86.31 801 HIS A O 1
ATOM 6018 N N . ARG A 1 802 ? 19.733 -19.470 -32.010 1.00 87.12 802 ARG A N 1
ATOM 6019 C CA . ARG A 1 802 ? 20.561 -18.758 -32.994 1.00 87.12 802 ARG A CA 1
ATOM 6020 C C . ARG A 1 802 ? 22.047 -18.805 -32.665 1.00 87.12 802 ARG A C 1
ATOM 6022 O O . ARG A 1 802 ? 22.857 -19.036 -33.553 1.00 87.12 802 ARG A O 1
ATOM 6029 N N . GLN A 1 803 ? 22.403 -18.501 -31.422 1.00 88.81 803 GLN A N 1
ATOM 6030 C CA . GLN A 1 803 ? 23.789 -18.379 -30.977 1.00 88.81 803 GLN A CA 1
ATOM 6031 C C . GLN A 1 803 ? 23.877 -18.475 -29.455 1.00 88.81 803 GLN A C 1
ATOM 6033 O O . GLN A 1 803 ? 22.896 -18.210 -28.763 1.00 88.81 803 GLN A O 1
ATOM 6038 N N . LYS A 1 804 ? 25.059 -18.816 -28.934 1.00 89.50 804 LYS A N 1
ATOM 6039 C CA . LYS A 1 804 ? 25.376 -18.750 -27.495 1.00 89.50 804 LYS A CA 1
ATOM 6040 C C . LYS A 1 804 ? 26.767 -18.172 -27.259 1.00 89.50 804 LYS A C 1
ATOM 6042 O O . LYS A 1 804 ? 27.580 -18.132 -28.183 1.00 89.50 804 LYS A O 1
ATOM 6047 N N . THR A 1 805 ? 27.028 -17.712 -26.042 1.00 89.62 805 THR A N 1
ATOM 6048 C CA . THR A 1 805 ? 28.343 -17.202 -25.644 1.00 89.62 805 THR A CA 1
ATOM 6049 C C . THR A 1 805 ? 29.378 -18.330 -25.598 1.00 89.62 805 THR A C 1
ATOM 6051 O O . THR A 1 805 ? 29.077 -19.461 -25.218 1.00 89.62 805 THR A O 1
ATOM 6054 N N . ALA A 1 806 ? 30.600 -18.023 -26.022 1.00 89.31 806 ALA A N 1
ATOM 6055 C CA . ALA A 1 806 ? 31.766 -18.901 -25.963 1.00 89.31 806 ALA A CA 1
ATOM 6056 C C . ALA A 1 806 ? 33.039 -18.058 -25.782 1.00 89.31 806 ALA A C 1
ATOM 6058 O O . ALA A 1 806 ? 32.990 -16.831 -25.916 1.00 89.31 806 ALA A O 1
ATOM 6059 N N . LEU A 1 807 ? 34.167 -18.715 -25.515 1.00 89.62 807 LEU A N 1
ATOM 6060 C CA . LEU A 1 807 ? 35.488 -18.098 -25.602 1.00 89.62 807 LEU A CA 1
ATOM 6061 C C . LEU A 1 807 ? 36.135 -18.438 -26.950 1.00 89.62 807 LEU A C 1
ATOM 6063 O O . LEU A 1 807 ? 36.024 -19.566 -27.436 1.00 89.62 807 LEU A O 1
ATOM 6067 N N . ASP A 1 808 ? 36.783 -17.456 -27.574 1.00 88.62 808 ASP A N 1
ATOM 6068 C CA . ASP A 1 808 ? 37.659 -17.700 -28.720 1.00 88.62 808 ASP A CA 1
ATOM 6069 C C . ASP A 1 808 ? 39.025 -18.261 -28.278 1.00 88.62 808 ASP A C 1
ATOM 6071 O O . ASP A 1 808 ? 39.319 -18.385 -27.090 1.00 88.62 808 ASP A O 1
ATOM 6075 N N . GLY A 1 809 ? 39.900 -18.591 -29.236 1.00 85.62 809 GLY A N 1
ATOM 6076 C CA . GLY A 1 809 ? 41.235 -19.128 -28.935 1.00 85.62 809 GLY A CA 1
ATOM 6077 C C . GLY A 1 809 ? 42.168 -18.169 -28.175 1.00 85.62 809 GLY A C 1
ATOM 6078 O O . GLY A 1 809 ? 43.238 -18.591 -27.744 1.00 85.62 809 GLY A O 1
ATOM 6079 N N . GLY A 1 810 ? 41.789 -16.895 -28.025 1.00 87.81 810 GLY A N 1
ATOM 6080 C CA . GLY A 1 810 ? 42.475 -15.896 -27.206 1.00 87.81 810 GLY A CA 1
ATOM 6081 C C . GLY A 1 810 ? 41.823 -15.666 -25.838 1.00 87.81 810 GLY A C 1
ATOM 6082 O O . GLY A 1 810 ? 42.280 -14.790 -25.108 1.00 87.81 810 GLY A O 1
ATOM 6083 N N . GLY A 1 811 ? 40.772 -16.418 -25.490 1.00 87.44 811 GLY A N 1
ATOM 6084 C CA . GLY A 1 811 ? 40.018 -16.248 -24.248 1.00 87.44 811 GLY A CA 1
ATOM 6085 C C . GLY A 1 811 ? 39.054 -15.057 -24.261 1.00 87.44 811 GLY A C 1
ATOM 6086 O O . GLY A 1 811 ? 38.585 -14.651 -23.199 1.00 87.44 811 GLY A O 1
ATOM 6087 N N . ASN A 1 812 ? 38.755 -14.474 -25.428 1.00 90.31 812 ASN A N 1
ATOM 6088 C CA . ASN A 1 812 ? 37.790 -13.381 -25.534 1.00 90.31 812 ASN A CA 1
ATOM 6089 C C . ASN A 1 812 ? 36.369 -13.926 -25.672 1.00 90.31 812 ASN A C 1
ATOM 6091 O O . ASN A 1 812 ? 36.128 -14.891 -26.399 1.00 90.31 812 ASN A O 1
ATOM 6095 N N . HIS A 1 813 ? 35.409 -13.246 -25.052 1.00 90.25 813 HIS A N 1
ATOM 6096 C CA . HIS A 1 813 ? 33.996 -13.568 -25.209 1.00 90.25 813 HIS A CA 1
ATOM 6097 C C . HIS A 1 813 ? 33.517 -13.278 -26.637 1.00 90.25 813 HIS A C 1
ATOM 6099 O O . HIS A 1 813 ? 33.718 -12.177 -27.166 1.00 90.25 813 HIS A O 1
ATOM 6105 N N . VAL A 1 814 ? 32.818 -14.250 -27.229 1.00 90.12 814 VAL A N 1
ATOM 6106 C CA . VAL A 1 814 ? 32.216 -14.180 -28.569 1.00 90.12 814 VAL A CA 1
ATOM 6107 C C . VAL A 1 814 ? 30.815 -14.801 -28.593 1.00 90.12 814 VAL A C 1
ATOM 6109 O O . VAL A 1 814 ? 30.495 -15.683 -27.795 1.00 90.12 814 VAL A O 1
ATOM 6112 N N . TRP A 1 815 ? 29.979 -14.373 -29.544 1.00 88.50 815 TRP A N 1
ATOM 6113 C CA . TRP A 1 815 ? 28.708 -15.030 -29.865 1.00 88.50 815 TRP A CA 1
ATOM 6114 C C . TRP A 1 815 ? 28.931 -16.097 -30.946 1.00 88.50 815 TRP A C 1
ATOM 6116 O O . TRP A 1 815 ? 29.184 -15.775 -32.107 1.00 88.50 815 TRP A O 1
ATOM 6126 N N . SER A 1 816 ? 28.851 -17.377 -30.577 1.00 88.31 816 SER A N 1
ATOM 6127 C CA . SER A 1 816 ? 29.044 -18.497 -31.502 1.00 88.31 816 SER A CA 1
ATOM 6128 C C . SER A 1 816 ? 27.749 -18.846 -32.235 1.00 88.31 816 SER A C 1
ATOM 6130 O O . SER A 1 816 ? 26.800 -19.356 -31.637 1.00 88.31 816 SER A O 1
ATOM 6132 N N . LEU A 1 817 ? 27.732 -18.595 -33.547 1.00 84.06 817 LEU A N 1
ATOM 6133 C CA . LEU A 1 817 ? 26.602 -18.856 -34.451 1.00 84.06 817 LEU A CA 1
ATOM 6134 C C . LEU A 1 817 ? 26.453 -20.334 -34.852 1.00 84.06 817 LEU A C 1
ATOM 6136 O O . LEU A 1 817 ? 25.404 -20.734 -35.344 1.00 84.06 817 LEU A O 1
ATOM 6140 N N . THR A 1 818 ? 27.502 -21.145 -34.697 1.00 83.38 818 THR A N 1
ATOM 6141 C CA . THR A 1 818 ? 27.508 -22.565 -35.102 1.00 83.38 818 THR A CA 1
ATOM 6142 C C . THR A 1 818 ? 27.256 -23.520 -33.938 1.00 83.38 818 THR A C 1
ATOM 6144 O O . THR A 1 818 ? 27.141 -24.728 -34.139 1.00 83.38 818 THR A O 1
ATOM 6147 N N . ALA A 1 819 ? 27.183 -22.997 -32.715 1.00 83.62 819 ALA A N 1
ATOM 6148 C CA . ALA A 1 819 ? 26.979 -23.797 -31.524 1.00 83.62 819 ALA A CA 1
ATOM 6149 C C . ALA A 1 819 ? 25.551 -24.376 -31.460 1.00 83.62 819 ALA A C 1
ATOM 6151 O O . ALA A 1 819 ? 24.591 -23.639 -31.704 1.00 83.62 819 ALA A O 1
ATOM 6152 N N . PRO A 1 820 ? 25.383 -25.657 -31.069 1.00 86.94 820 PRO A N 1
ATOM 6153 C CA . PRO A 1 820 ? 24.063 -26.251 -30.897 1.00 86.94 820 PRO A CA 1
ATOM 6154 C C . PRO A 1 820 ? 23.302 -25.606 -29.731 1.00 86.94 820 PRO A C 1
ATOM 6156 O O . PRO A 1 820 ? 23.905 -25.010 -28.829 1.00 86.94 820 PRO A O 1
ATOM 6159 N N . ALA A 1 821 ? 21.977 -25.767 -29.759 1.00 85.94 821 ALA A N 1
ATOM 6160 C CA . ALA A 1 821 ? 21.083 -25.308 -28.703 1.00 85.94 821 ALA A CA 1
ATOM 6161 C C . ALA A 1 821 ? 21.441 -25.938 -27.340 1.00 85.94 821 ALA A C 1
ATOM 6163 O O . ALA A 1 821 ? 21.883 -27.092 -27.318 1.00 85.94 821 ALA A O 1
ATOM 6164 N N . PRO A 1 822 ? 21.235 -25.225 -26.215 1.00 87.25 822 PRO A N 1
ATOM 6165 C CA . PRO A 1 822 ? 21.551 -25.747 -24.888 1.00 87.25 822 PRO A CA 1
ATOM 6166 C C . PRO A 1 822 ? 20.775 -27.021 -24.531 1.00 87.25 822 PRO A C 1
ATOM 6168 O O . PRO A 1 822 ? 19.547 -27.075 -24.649 1.00 87.25 822 PRO A O 1
ATOM 6171 N N . THR A 1 823 ? 21.480 -28.043 -24.040 1.00 86.25 823 THR A N 1
ATOM 6172 C CA . THR A 1 823 ? 20.869 -29.328 -23.629 1.00 86.25 823 THR A CA 1
ATOM 6173 C C . THR A 1 823 ? 20.825 -29.539 -22.116 1.00 86.25 823 THR A C 1
ATOM 6175 O O . THR A 1 823 ? 20.147 -30.449 -21.643 1.00 86.25 823 THR A O 1
ATOM 6178 N N . VAL A 1 824 ? 21.563 -28.731 -21.353 1.00 85.00 824 VAL A N 1
ATOM 6179 C CA . VAL A 1 824 ? 21.582 -28.785 -19.884 1.00 85.00 824 VAL A CA 1
ATOM 6180 C C . VAL A 1 824 ? 20.329 -28.092 -19.336 1.00 85.00 824 VAL A C 1
ATOM 6182 O O . VAL A 1 824 ? 19.875 -27.084 -19.880 1.00 85.00 824 VAL A O 1
ATOM 6185 N N . ASN A 1 825 ? 19.762 -28.642 -18.268 1.00 86.06 825 ASN A N 1
ATOM 6186 C CA . ASN A 1 825 ? 18.586 -28.155 -17.562 1.00 86.06 825 ASN A CA 1
ATOM 6187 C C . ASN A 1 825 ? 18.756 -28.296 -16.035 1.00 86.06 825 ASN A C 1
ATOM 6189 O O . ASN A 1 825 ? 19.800 -28.724 -15.547 1.00 86.06 825 ASN A O 1
ATOM 6193 N N . LEU A 1 826 ? 17.728 -27.952 -15.252 1.00 82.75 826 LEU A N 1
ATOM 6194 C CA . LEU A 1 826 ? 17.812 -28.012 -13.787 1.00 82.75 826 LEU A CA 1
ATOM 6195 C C . LEU A 1 826 ? 18.101 -29.431 -13.254 1.00 82.75 826 LEU A C 1
ATOM 6197 O O . LEU A 1 826 ? 18.791 -29.578 -12.251 1.00 82.75 826 LEU A O 1
ATOM 6201 N N . SER A 1 827 ? 17.604 -30.477 -13.922 1.00 81.12 827 SER A N 1
ATOM 6202 C CA . SER A 1 827 ? 17.728 -31.867 -13.450 1.00 81.12 827 SER A CA 1
ATOM 6203 C C . SER A 1 827 ? 19.135 -32.455 -13.599 1.00 81.12 827 SER A C 1
ATOM 6205 O O . SER A 1 827 ? 19.462 -33.435 -12.933 1.00 81.12 827 SER A O 1
ATOM 6207 N N . ASN A 1 828 ? 19.968 -31.867 -14.461 1.00 80.88 828 ASN A N 1
ATOM 6208 C CA . ASN A 1 828 ? 21.346 -32.295 -14.703 1.00 80.88 828 ASN A CA 1
ATOM 6209 C C . ASN A 1 828 ? 22.377 -31.187 -14.408 1.00 80.88 828 ASN A C 1
ATOM 6211 O O . ASN A 1 828 ? 23.549 -31.337 -14.756 1.00 80.88 828 ASN A O 1
ATOM 6215 N N . LEU A 1 829 ? 21.959 -30.109 -13.734 1.00 82.56 829 LEU A N 1
ATOM 6216 C CA . LEU A 1 829 ? 22.853 -29.087 -13.200 1.00 82.56 829 LEU A CA 1
ATOM 6217 C C . LEU A 1 829 ? 23.689 -29.680 -12.056 1.00 82.56 829 LEU A C 1
ATOM 6219 O O . LEU A 1 829 ? 23.151 -30.205 -11.082 1.00 82.56 829 LEU A O 1
ATOM 6223 N N . VAL A 1 830 ? 25.013 -29.573 -12.157 1.00 79.25 830 VAL A N 1
ATOM 6224 C CA . VAL A 1 830 ? 25.943 -30.012 -11.108 1.00 79.25 830 VAL A CA 1
ATOM 6225 C C . VAL A 1 830 ? 26.445 -28.786 -10.360 1.00 79.25 830 VAL A C 1
ATOM 6227 O O . VAL A 1 830 ? 27.004 -27.897 -10.987 1.00 79.25 830 VAL A O 1
ATOM 6230 N N . CYS A 1 831 ? 26.292 -28.772 -9.036 1.00 82.25 831 CYS A N 1
ATOM 6231 C CA . CYS A 1 831 ? 26.813 -27.738 -8.141 1.00 82.25 831 CYS A CA 1
ATOM 6232 C C . CYS A 1 831 ? 27.684 -28.376 -7.047 1.00 82.25 831 CYS A C 1
ATOM 6234 O O . CYS A 1 831 ? 27.380 -29.470 -6.568 1.00 82.25 831 CYS A O 1
ATOM 6236 N N . GLY A 1 832 ? 28.753 -27.686 -6.635 1.00 74.69 832 GLY A N 1
ATOM 6237 C CA . GLY A 1 832 ? 29.577 -28.073 -5.479 1.00 74.69 832 GLY A CA 1
ATOM 6238 C C . GLY A 1 832 ? 31.067 -28.278 -5.762 1.00 74.69 832 GLY A C 1
ATOM 6239 O O . GLY A 1 832 ? 31.824 -28.541 -4.831 1.00 74.69 832 GLY A O 1
ATOM 6240 N N . THR A 1 833 ? 31.522 -28.111 -7.007 1.00 76.69 833 THR A N 1
ATOM 6241 C CA . THR A 1 833 ? 32.956 -28.087 -7.357 1.00 76.69 833 THR A CA 1
ATOM 6242 C C . THR A 1 833 ? 33.355 -26.751 -7.980 1.00 76.69 833 THR A C 1
ATOM 6244 O O . THR A 1 833 ? 32.507 -26.039 -8.515 1.00 76.69 833 THR A O 1
ATOM 6247 N N . ALA A 1 834 ? 34.643 -26.398 -7.924 1.00 73.88 834 ALA A N 1
ATOM 6248 C CA . ALA A 1 834 ? 35.178 -25.180 -8.542 1.00 73.88 834 ALA A CA 1
ATOM 6249 C C . ALA A 1 834 ? 34.658 -24.992 -9.975 1.00 73.88 834 ALA A C 1
ATOM 6251 O O . ALA A 1 834 ? 34.699 -25.936 -10.765 1.00 73.88 834 ALA A O 1
ATOM 6252 N N . GLY A 1 835 ? 34.176 -23.793 -10.307 1.00 72.19 835 GLY A N 1
ATOM 6253 C CA . GLY A 1 835 ? 33.732 -23.472 -11.668 1.00 72.19 835 GLY A CA 1
ATOM 6254 C C . GLY A 1 835 ? 32.385 -24.080 -12.073 1.00 72.19 835 GLY A C 1
ATOM 6255 O O . GLY A 1 835 ? 32.015 -23.999 -13.240 1.00 72.19 835 GLY A O 1
ATOM 6256 N N . THR A 1 836 ? 31.637 -24.670 -11.134 1.00 81.81 836 THR A N 1
ATOM 6257 C CA . THR A 1 836 ? 30.264 -25.132 -11.393 1.00 81.81 836 THR A CA 1
ATOM 6258 C C . THR A 1 836 ? 29.215 -24.052 -11.153 1.00 81.81 836 THR A C 1
ATOM 6260 O O . THR A 1 836 ? 29.389 -23.168 -10.308 1.00 81.81 836 THR A O 1
ATOM 6263 N N . LEU A 1 837 ? 28.112 -24.148 -11.899 1.00 87.62 837 LEU A N 1
ATOM 6264 C CA . LEU A 1 837 ? 26.927 -23.306 -11.756 1.00 87.62 837 LEU A CA 1
ATOM 6265 C C . LEU A 1 837 ? 25.983 -23.906 -10.711 1.00 87.62 837 LEU A C 1
ATOM 6267 O O . LEU A 1 837 ? 25.732 -25.107 -10.702 1.00 87.62 837 LEU A O 1
ATOM 6271 N N . CYS A 1 838 ? 25.438 -23.056 -9.849 1.00 86.06 838 CYS A N 1
ATOM 6272 C CA . CYS A 1 838 ? 24.563 -23.464 -8.754 1.00 86.06 838 CYS A CA 1
ATOM 6273 C C . CYS A 1 838 ? 23.157 -22.879 -8.868 1.00 86.06 838 CYS A C 1
ATOM 6275 O O . CYS A 1 838 ? 22.190 -23.556 -8.528 1.00 86.06 838 CYS A O 1
ATOM 6277 N N . ASN A 1 839 ? 23.021 -21.639 -9.342 1.00 88.94 839 ASN A N 1
ATOM 6278 C CA . ASN A 1 839 ? 21.721 -20.983 -9.470 1.00 88.94 839 ASN A CA 1
ATOM 6279 C C . ASN A 1 839 ? 21.767 -19.820 -10.476 1.00 88.94 839 ASN A C 1
ATOM 6281 O O . ASN A 1 839 ? 22.846 -19.370 -10.859 1.00 88.94 839 ASN A O 1
ATOM 6285 N N . PHE A 1 840 ? 20.606 -19.300 -10.869 1.00 92.00 840 PHE A N 1
ATOM 6286 C CA . PHE A 1 840 ? 20.455 -18.177 -11.799 1.00 92.00 840 PHE A CA 1
ATOM 6287 C C . PHE A 1 840 ? 19.563 -17.122 -11.162 1.00 92.00 840 PHE A C 1
ATOM 6289 O O . PHE A 1 840 ? 18.488 -17.445 -10.660 1.00 92.00 840 PHE A O 1
ATOM 6296 N N . ARG A 1 841 ? 20.008 -15.863 -11.160 1.00 92.81 841 ARG A N 1
ATOM 6297 C CA . ARG A 1 841 ? 19.298 -14.802 -10.435 1.00 92.81 841 ARG A CA 1
ATOM 6298 C C . ARG A 1 841 ? 18.546 -13.863 -11.359 1.00 92.81 841 ARG A C 1
ATOM 6300 O O . ARG A 1 841 ? 17.360 -13.637 -11.159 1.00 92.81 841 ARG A O 1
ATOM 6307 N N . SER A 1 842 ? 19.220 -13.317 -12.366 1.00 95.00 842 SER A N 1
ATOM 6308 C CA . SER A 1 842 ? 18.679 -12.208 -13.152 1.00 95.00 842 SER A CA 1
ATOM 6309 C C . SER A 1 842 ? 19.343 -12.124 -14.521 1.00 95.00 842 SER A C 1
ATOM 6311 O O . SER A 1 842 ? 20.546 -12.351 -14.645 1.00 95.00 842 SER A O 1
ATOM 6313 N N . ILE A 1 843 ? 18.555 -11.782 -15.538 1.00 95.44 843 ILE A N 1
ATOM 6314 C CA . ILE A 1 843 ? 19.017 -11.360 -16.860 1.00 95.44 843 ILE A CA 1
ATOM 6315 C C . ILE A 1 843 ? 18.303 -10.060 -17.219 1.00 95.44 843 ILE A C 1
ATOM 6317 O O . ILE A 1 843 ? 17.126 -9.885 -16.923 1.00 95.44 843 ILE A O 1
ATOM 6321 N N . THR A 1 844 ? 19.009 -9.146 -17.868 1.00 93.88 844 THR A N 1
ATOM 6322 C CA . THR A 1 844 ? 18.438 -7.900 -18.373 1.00 93.88 844 THR A CA 1
ATOM 6323 C C . THR A 1 844 ? 19.117 -7.522 -19.679 1.00 93.88 844 THR A C 1
ATOM 6325 O O . THR A 1 844 ? 20.281 -7.855 -19.909 1.00 93.88 844 THR A O 1
ATOM 6328 N N . VAL A 1 845 ? 18.412 -6.796 -20.540 1.00 91.06 845 VAL A N 1
ATOM 6329 C CA . VAL A 1 845 ? 18.960 -6.323 -21.813 1.00 91.06 845 VAL A CA 1
ATOM 6330 C C . VAL A 1 845 ? 18.828 -4.811 -21.924 1.00 91.06 845 VAL A C 1
ATOM 6332 O O . VAL A 1 845 ? 17.826 -4.221 -21.534 1.00 91.06 845 VAL A O 1
ATOM 6335 N N . ARG A 1 846 ? 19.869 -4.186 -22.465 1.00 86.62 846 ARG A N 1
ATOM 6336 C CA . ARG A 1 846 ? 19.884 -2.817 -22.968 1.00 86.62 846 ARG A CA 1
ATOM 6337 C C . ARG A 1 846 ? 19.980 -2.915 -24.479 1.00 86.62 846 ARG A C 1
ATOM 6339 O O . ARG A 1 846 ? 20.958 -3.445 -25.010 1.00 86.62 846 ARG A O 1
ATOM 6346 N N . GLN A 1 847 ? 19.006 -2.370 -25.189 1.00 79.19 847 GLN A N 1
ATOM 6347 C CA . GLN A 1 847 ? 18.965 -2.488 -26.639 1.00 79.19 847 GLN A CA 1
ATOM 6348 C C . GLN A 1 847 ? 20.001 -1.607 -27.341 1.00 79.19 847 GLN A C 1
ATOM 6350 O O . GLN A 1 847 ? 20.086 -0.417 -27.060 1.00 79.19 847 GLN A O 1
ATOM 6355 N N . GLY A 1 848 ? 20.735 -2.164 -28.308 1.00 73.44 848 GLY A N 1
ATOM 6356 C CA . GLY A 1 848 ? 21.596 -1.401 -29.216 1.00 73.44 848 GLY A CA 1
ATOM 6357 C C . GLY A 1 848 ? 20.814 -0.501 -30.178 1.00 73.44 848 GLY A C 1
ATOM 6358 O O . GLY A 1 848 ? 19.717 -0.848 -30.617 1.00 73.44 848 GLY A O 1
ATOM 6359 N N . THR A 1 849 ? 21.396 0.642 -30.522 1.00 67.56 849 THR A N 1
ATOM 6360 C CA . THR A 1 849 ? 20.919 1.563 -31.563 1.00 67.56 849 THR A CA 1
ATOM 6361 C C . THR A 1 849 ? 21.975 1.681 -32.661 1.00 67.56 849 THR A C 1
ATOM 6363 O O . THR A 1 849 ? 23.049 1.087 -32.573 1.00 67.56 849 THR A O 1
ATOM 6366 N N . ALA A 1 850 ? 21.690 2.461 -33.707 1.00 60.62 850 ALA A N 1
ATOM 6367 C CA . ALA A 1 850 ? 22.676 2.753 -34.747 1.00 60.62 850 ALA A CA 1
ATOM 6368 C C . ALA A 1 850 ? 23.920 3.490 -34.205 1.00 60.62 850 ALA A C 1
ATOM 6370 O O . ALA A 1 850 ? 24.995 3.381 -34.790 1.00 60.62 850 ALA A O 1
ATOM 6371 N N . THR A 1 851 ? 23.777 4.238 -33.105 1.00 66.62 851 THR A N 1
ATOM 6372 C CA . THR A 1 851 ? 24.842 5.061 -32.509 1.00 66.62 851 THR A CA 1
ATOM 6373 C C . THR A 1 851 ? 25.449 4.457 -31.254 1.00 66.62 851 THR A C 1
ATOM 6375 O O . THR A 1 851 ? 26.608 4.740 -30.962 1.00 66.62 851 THR A O 1
ATOM 6378 N N . ASP A 1 852 ? 24.710 3.617 -30.524 1.00 75.50 852 ASP A N 1
ATOM 6379 C CA . ASP A 1 852 ? 25.148 3.109 -29.231 1.00 75.50 852 ASP A CA 1
ATOM 6380 C C . ASP A 1 852 ? 25.031 1.578 -29.117 1.00 75.50 852 ASP A C 1
ATOM 6382 O O . ASP A 1 852 ? 23.973 1.014 -29.412 1.00 75.50 852 ASP A O 1
ATOM 6386 N N . PRO A 1 853 ? 26.059 0.883 -28.597 1.00 79.75 853 PRO A N 1
ATOM 6387 C CA . PRO A 1 853 ? 26.075 -0.577 -28.509 1.00 79.75 853 PRO A CA 1
ATOM 6388 C C . PRO A 1 853 ? 25.026 -1.137 -27.542 1.00 79.75 853 PRO A C 1
ATOM 6390 O O . PRO A 1 853 ? 24.748 -0.551 -26.499 1.00 79.75 853 PRO A O 1
ATOM 6393 N N . GLY A 1 854 ? 24.466 -2.307 -27.860 1.00 84.81 854 GLY A N 1
ATOM 6394 C CA . GLY A 1 854 ? 23.565 -3.031 -26.959 1.00 84.81 854 GLY A CA 1
ATOM 6395 C C . GLY A 1 854 ? 24.321 -3.909 -25.965 1.00 84.81 854 GLY A C 1
ATOM 6396 O O . GLY A 1 854 ? 25.388 -4.430 -26.295 1.00 84.81 854 GLY A O 1
ATOM 6397 N N . TYR A 1 855 ? 23.740 -4.141 -24.789 1.00 89.69 855 TYR A N 1
ATOM 6398 C CA . TYR A 1 855 ? 24.343 -4.941 -23.722 1.00 89.69 855 TYR A CA 1
ATOM 6399 C C . TYR A 1 855 ? 23.354 -5.948 -23.146 1.00 89.69 855 TYR A C 1
ATOM 6401 O O . TYR A 1 855 ? 22.173 -5.648 -23.000 1.00 89.69 855 TYR A O 1
ATOM 6409 N N . VAL A 1 856 ? 23.852 -7.117 -22.755 1.00 92.44 856 VAL A N 1
ATOM 6410 C CA . VAL A 1 856 ? 23.132 -8.062 -21.897 1.00 92.44 856 VAL A CA 1
ATOM 6411 C C . VAL A 1 856 ? 23.846 -8.132 -20.553 1.00 92.44 856 VAL A C 1
ATOM 6413 O O . VAL A 1 856 ? 25.063 -8.304 -20.504 1.00 92.44 856 VAL A O 1
ATOM 6416 N N . GLY A 1 857 ? 23.097 -7.943 -19.473 1.00 93.88 857 GLY A N 1
ATOM 6417 C CA . GLY A 1 857 ? 23.553 -8.116 -18.100 1.00 93.88 857 GLY A CA 1
ATOM 6418 C C . GLY A 1 857 ? 22.992 -9.413 -17.542 1.00 93.88 857 GLY A C 1
ATOM 6419 O O . GLY A 1 857 ? 21.837 -9.748 -17.809 1.00 93.88 857 GLY A O 1
ATOM 6420 N N . TYR A 1 858 ? 23.796 -10.154 -16.792 1.00 94.81 858 TYR A N 1
ATOM 6421 C CA . TYR A 1 858 ? 23.371 -11.420 -16.215 1.00 94.81 858 TYR A CA 1
ATOM 6422 C C . TYR A 1 858 ? 24.023 -11.699 -14.867 1.00 94.81 858 TYR A C 1
ATOM 6424 O O . TYR A 1 858 ? 25.148 -11.279 -14.593 1.00 94.81 858 TYR A O 1
ATOM 6432 N N . VAL A 1 859 ? 23.286 -12.428 -14.033 1.00 94.94 859 VAL A N 1
ATOM 6433 C CA . VAL A 1 859 ? 23.660 -12.785 -12.669 1.00 94.94 859 VAL A CA 1
ATOM 6434 C C . VAL A 1 859 ? 23.426 -14.275 -12.441 1.00 94.94 859 VAL A C 1
ATOM 6436 O O . VAL A 1 859 ? 22.332 -14.798 -12.684 1.00 94.94 859 VAL A O 1
ATOM 6439 N N . TRP A 1 860 ? 24.446 -14.953 -11.929 1.00 92.38 860 TRP A N 1
ATOM 6440 C CA . TRP A 1 860 ? 24.433 -16.380 -11.624 1.00 92.38 860 TRP A CA 1
ATOM 6441 C C . TRP A 1 860 ? 25.081 -16.639 -10.267 1.00 92.38 860 TRP A C 1
ATOM 6443 O O . TRP A 1 860 ? 25.866 -15.836 -9.778 1.00 92.38 860 TRP A O 1
ATOM 6453 N N . GLN A 1 861 ? 24.781 -17.782 -9.666 1.00 90.06 861 GLN A N 1
ATOM 6454 C CA . GLN A 1 861 ? 25.490 -18.280 -8.499 1.00 90.06 861 GLN A CA 1
ATOM 6455 C C . GLN A 1 861 ? 26.475 -19.353 -8.948 1.00 90.06 861 GLN A C 1
ATOM 6457 O O . GLN A 1 861 ? 26.078 -20.338 -9.574 1.00 90.06 861 GLN A O 1
ATOM 6462 N N . GLY A 1 862 ? 27.752 -19.173 -8.627 1.00 86.88 862 GLY A N 1
ATOM 6463 C CA . GLY A 1 862 ? 28.813 -20.134 -8.923 1.00 86.88 862 GLY A CA 1
ATOM 6464 C C . GLY A 1 862 ? 29.517 -20.610 -7.658 1.00 86.88 862 GLY A C 1
ATOM 6465 O O . GLY A 1 862 ? 29.621 -19.869 -6.678 1.00 86.88 862 GLY A O 1
ATOM 6466 N N . GLN A 1 863 ? 30.032 -21.838 -7.676 1.00 81.38 863 GLN A N 1
ATOM 6467 C CA . GLN A 1 863 ? 30.886 -22.337 -6.601 1.00 81.38 863 GLN A CA 1
ATOM 6468 C C . GLN A 1 863 ? 32.319 -21.815 -6.787 1.00 81.38 863 GLN A C 1
ATOM 6470 O O . GLN A 1 863 ? 33.039 -22.235 -7.699 1.00 81.38 863 GLN A O 1
ATOM 6475 N N . SER A 1 864 ? 32.755 -20.945 -5.876 1.00 72.12 864 SER A N 1
ATOM 6476 C CA . SER A 1 864 ? 34.167 -20.606 -5.706 1.00 72.12 864 SER A CA 1
ATOM 6477 C C . SER A 1 864 ? 34.815 -21.602 -4.744 1.00 72.12 864 SER A C 1
ATOM 6479 O O . SER A 1 864 ? 34.272 -21.893 -3.676 1.00 72.12 864 SER A O 1
ATOM 6481 N N . THR A 1 865 ? 35.971 -22.155 -5.110 1.00 55.19 865 THR A N 1
ATOM 6482 C CA . THR A 1 865 ? 36.798 -22.979 -4.208 1.00 55.19 865 THR A CA 1
ATOM 6483 C C . THR A 1 865 ? 38.255 -22.537 -4.155 1.00 55.19 865 THR A C 1
ATOM 6485 O O . THR A 1 865 ? 39.058 -23.201 -3.505 1.00 55.19 865 THR A O 1
ATOM 6488 N N . ASP A 1 866 ? 38.607 -21.448 -4.838 1.00 53.91 866 ASP A N 1
ATOM 6489 C CA . ASP A 1 866 ? 39.978 -20.957 -4.928 1.00 53.91 866 ASP A CA 1
ATOM 6490 C C . ASP A 1 866 ? 40.089 -19.580 -4.243 1.00 53.91 866 ASP A C 1
ATOM 6492 O O . ASP A 1 866 ? 39.616 -18.584 -4.796 1.00 53.91 866 ASP A O 1
ATOM 6496 N N . PRO A 1 867 ? 40.724 -19.498 -3.055 1.00 51.88 867 PRO A N 1
ATOM 6497 C CA . PRO A 1 867 ? 40.971 -18.238 -2.348 1.00 51.88 867 PRO A CA 1
ATOM 6498 C C . PRO A 1 867 ? 41.784 -17.209 -3.153 1.00 51.88 867 PRO A C 1
ATOM 6500 O O . PRO A 1 867 ? 41.855 -16.050 -2.751 1.00 51.88 867 PRO A O 1
ATOM 6503 N N . SER A 1 868 ? 42.424 -17.617 -4.258 1.00 46.28 868 SER A N 1
ATOM 6504 C CA . SER A 1 868 ? 43.252 -16.764 -5.117 1.00 46.28 868 SER A CA 1
ATOM 6505 C C . SER A 1 868 ? 42.527 -16.181 -6.341 1.00 46.28 868 SER A C 1
ATOM 6507 O O . SER A 1 868 ? 43.077 -15.289 -6.982 1.00 46.28 868 SER A O 1
ATOM 6509 N N . GLN A 1 869 ? 41.301 -16.629 -6.650 1.00 49.06 869 GLN A N 1
ATOM 6510 C CA . GLN A 1 869 ? 40.582 -16.287 -7.896 1.00 49.06 869 GLN A CA 1
ATOM 6511 C C . GLN A 1 869 ? 39.388 -15.332 -7.712 1.00 49.06 869 GLN A C 1
ATOM 6513 O O . GLN A 1 869 ? 38.664 -15.054 -8.664 1.00 49.06 869 GLN A O 1
ATOM 6518 N N . GLY A 1 870 ? 39.181 -14.779 -6.516 1.00 53.06 870 GLY A N 1
ATOM 6519 C CA . GLY A 1 870 ? 38.248 -13.666 -6.334 1.00 53.06 870 GLY A CA 1
ATOM 6520 C C . GLY A 1 870 ? 37.857 -13.464 -4.873 1.00 53.06 870 GLY A C 1
ATOM 6521 O O . GLY A 1 870 ? 37.330 -14.397 -4.265 1.00 53.06 870 GLY A O 1
ATOM 6522 N N . PRO A 1 871 ? 38.088 -12.279 -4.280 1.00 58.97 871 PRO A N 1
ATOM 6523 C CA . PRO A 1 871 ? 37.647 -12.019 -2.920 1.00 58.97 871 PRO A CA 1
ATOM 6524 C C . PRO A 1 871 ? 36.114 -12.034 -2.872 1.00 58.97 871 PRO A C 1
ATOM 6526 O O . PRO A 1 871 ? 35.442 -11.382 -3.678 1.00 58.97 871 PRO A O 1
ATOM 6529 N N . THR A 1 872 ? 35.541 -12.744 -1.897 1.00 71.31 872 THR A N 1
ATOM 6530 C CA . THR A 1 872 ? 34.200 -12.391 -1.423 1.00 71.31 872 THR A CA 1
ATOM 6531 C C . THR A 1 872 ? 34.222 -10.922 -1.015 1.00 71.31 872 THR A C 1
ATOM 6533 O O . THR A 1 872 ? 35.236 -10.432 -0.502 1.00 71.31 872 THR A O 1
ATOM 6536 N N . CYS A 1 873 ? 33.129 -10.196 -1.229 1.00 71.44 873 CYS A N 1
ATOM 6537 C CA . CYS A 1 873 ? 33.037 -8.835 -0.708 1.00 71.44 873 CYS A CA 1
ATOM 6538 C C . CYS A 1 873 ? 33.237 -8.890 0.826 1.00 71.44 873 CYS A C 1
ATOM 6540 O O . CYS A 1 873 ? 32.427 -9.497 1.523 1.00 71.44 873 CYS A O 1
ATOM 6542 N N . GLY A 1 874 ? 34.344 -8.336 1.341 1.00 62.28 874 GLY A N 1
ATOM 6543 C CA . GLY A 1 874 ? 34.733 -8.416 2.762 1.00 62.28 874 GLY A CA 1
ATOM 6544 C C . GLY A 1 874 ? 35.736 -9.523 3.161 1.00 62.28 874 GLY A C 1
ATOM 6545 O O . GLY A 1 874 ? 36.126 -9.571 4.325 1.00 62.28 874 GLY A O 1
ATOM 6546 N N . GLY A 1 875 ? 36.206 -10.364 2.227 1.00 60.69 875 GLY A N 1
ATOM 6547 C CA . GLY A 1 875 ? 37.224 -11.412 2.448 1.00 60.69 875 GLY A CA 1
ATOM 6548 C C . GLY A 1 875 ? 36.661 -12.773 2.899 1.00 60.69 875 GLY A C 1
ATOM 6549 O O . GLY A 1 875 ? 35.737 -12.835 3.708 1.00 60.69 875 GLY A O 1
ATOM 6550 N N . GLY A 1 876 ? 37.179 -13.886 2.351 1.00 59.09 876 GLY A N 1
ATOM 6551 C CA . GLY A 1 876 ? 36.632 -15.232 2.603 1.00 59.09 876 GLY A CA 1
ATOM 6552 C C . GLY A 1 876 ? 37.144 -16.343 1.669 1.00 59.09 876 GLY A C 1
ATOM 6553 O O . GLY A 1 876 ? 37.750 -16.067 0.638 1.00 59.09 876 GLY A O 1
ATOM 6554 N N . GLY A 1 877 ? 36.932 -17.603 2.081 1.00 56.19 877 GLY A N 1
ATOM 6555 C CA . GLY A 1 877 ? 37.335 -18.837 1.381 1.00 56.19 877 GLY A CA 1
ATOM 6556 C C . GLY A 1 877 ? 36.219 -19.471 0.522 1.00 56.19 877 GLY A C 1
ATOM 6557 O O . GLY A 1 877 ? 35.291 -18.769 0.130 1.00 56.19 877 GLY A O 1
ATOM 6558 N N . PRO A 1 878 ? 36.287 -20.786 0.221 1.00 62.62 878 PRO A N 1
ATOM 6559 C CA . PRO A 1 878 ? 35.339 -21.481 -0.660 1.00 62.62 878 PRO A CA 1
ATOM 6560 C C . PRO A 1 878 ? 33.865 -21.262 -0.286 1.00 62.62 878 PRO A C 1
ATOM 6562 O O . PRO A 1 878 ? 33.472 -21.546 0.845 1.00 62.62 878 PRO A O 1
ATOM 6565 N N . ALA A 1 879 ? 33.042 -20.804 -1.233 1.00 75.94 879 ALA A N 1
ATOM 6566 C CA . ALA A 1 879 ? 31.617 -20.530 -1.028 1.00 75.94 879 ALA A CA 1
ATOM 6567 C C . ALA A 1 879 ? 30.830 -20.527 -2.352 1.00 75.94 879 ALA A C 1
ATOM 6569 O O . ALA A 1 879 ? 31.401 -20.372 -3.433 1.00 75.94 879 ALA A O 1
ATOM 6570 N N . GLN A 1 880 ? 29.506 -20.675 -2.260 1.00 85.50 880 GLN A N 1
ATOM 6571 C CA . GLN A 1 880 ? 28.585 -20.389 -3.363 1.00 85.50 880 GLN A CA 1
ATOM 6572 C C . GLN A 1 880 ? 28.309 -18.890 -3.383 1.00 85.50 880 GLN A C 1
ATOM 6574 O O . GLN A 1 880 ? 27.722 -18.359 -2.442 1.00 85.50 880 GLN A O 1
ATOM 6579 N N . LEU A 1 881 ? 28.749 -18.213 -4.437 1.00 86.62 881 LEU A N 1
ATOM 6580 C CA . LEU A 1 881 ? 28.699 -16.758 -4.532 1.00 86.62 881 LEU A CA 1
ATOM 6581 C C . LEU A 1 881 ? 27.852 -16.351 -5.723 1.00 86.62 881 LEU A C 1
ATOM 6583 O O . LEU A 1 881 ? 28.040 -16.878 -6.824 1.00 86.62 881 LEU A O 1
ATOM 6587 N N . ASP A 1 882 ? 26.959 -15.395 -5.500 1.00 90.81 882 ASP A N 1
ATOM 6588 C CA . ASP A 1 882 ? 26.332 -14.672 -6.592 1.00 90.81 882 ASP A CA 1
ATOM 6589 C C . ASP A 1 882 ? 27.405 -13.804 -7.275 1.00 90.81 882 ASP A C 1
ATOM 6591 O O . ASP A 1 882 ? 28.200 -13.111 -6.631 1.00 90.81 882 ASP A O 1
ATOM 6595 N N . GLN A 1 883 ? 27.446 -13.893 -8.597 1.00 89.69 883 GLN A N 1
ATOM 6596 C CA . GLN A 1 883 ? 28.350 -13.194 -9.496 1.00 89.69 883 GLN A CA 1
ATOM 6597 C C . GLN A 1 883 ? 27.527 -12.550 -10.602 1.00 89.69 883 GLN A C 1
ATOM 6599 O O . GLN A 1 883 ? 26.461 -13.041 -10.974 1.00 89.69 883 GLN A O 1
ATOM 6604 N N . MET A 1 884 ? 28.032 -11.449 -11.140 1.00 92.81 884 MET A N 1
ATOM 6605 C CA . MET A 1 884 ? 27.364 -10.703 -12.194 1.00 92.81 884 MET A CA 1
ATOM 6606 C C . MET A 1 884 ? 28.362 -10.256 -13.249 1.00 92.81 884 MET A C 1
ATOM 6608 O O . MET A 1 884 ? 29.535 -10.035 -12.944 1.00 92.81 884 MET A O 1
ATOM 6612 N N . ALA A 1 885 ? 27.891 -10.108 -14.479 1.00 92.69 885 ALA A N 1
ATOM 6613 C CA . ALA A 1 885 ? 28.667 -9.542 -15.568 1.00 92.69 885 ALA A CA 1
ATOM 6614 C C . ALA A 1 885 ? 27.750 -8.916 -16.622 1.00 92.69 885 ALA A C 1
ATOM 6616 O O . ALA A 1 885 ? 26.540 -9.158 -16.654 1.00 92.69 885 ALA A O 1
ATOM 6617 N N . ASN A 1 886 ? 28.348 -8.133 -17.513 1.00 92.75 886 ASN A N 1
ATOM 6618 C CA . ASN A 1 886 ? 27.715 -7.686 -18.749 1.00 92.75 886 ASN A CA 1
ATOM 6619 C C . ASN A 1 886 ? 28.520 -8.097 -19.974 1.00 92.75 886 ASN A C 1
ATOM 6621 O O . ASN A 1 886 ? 29.709 -8.366 -19.864 1.00 92.75 886 ASN A O 1
ATOM 6625 N N . LEU A 1 887 ? 27.863 -8.140 -21.132 1.00 91.12 887 LEU A N 1
ATOM 6626 C CA . LEU A 1 887 ? 28.442 -8.453 -22.439 1.00 91.12 887 LEU A CA 1
ATOM 6627 C C . LEU A 1 887 ? 27.848 -7.544 -23.514 1.00 91.12 887 LEU A C 1
ATOM 6629 O O . LEU A 1 887 ? 26.668 -7.197 -23.456 1.00 91.12 887 LEU A O 1
ATOM 6633 N N . ASN A 1 888 ? 28.639 -7.211 -24.536 1.00 90.44 888 ASN A N 1
ATOM 6634 C CA . ASN A 1 888 ? 28.120 -6.526 -25.719 1.00 90.44 888 ASN A CA 1
ATOM 6635 C C . ASN A 1 888 ? 27.305 -7.510 -26.586 1.00 90.44 888 ASN A C 1
ATOM 6637 O O . ASN A 1 888 ? 27.701 -8.658 -26.791 1.00 90.44 888 ASN A O 1
ATOM 6641 N N . THR A 1 889 ? 26.163 -7.063 -27.101 1.00 87.81 889 THR A N 1
ATOM 6642 C CA . THR A 1 889 ? 25.275 -7.858 -27.980 1.00 87.81 889 THR A CA 1
ATOM 6643 C C . THR A 1 889 ? 25.715 -7.863 -29.450 1.00 87.81 889 THR A C 1
ATOM 6645 O O . THR A 1 889 ? 25.231 -8.674 -30.237 1.00 87.81 889 THR A O 1
ATOM 6648 N N . GLY A 1 890 ? 26.632 -6.968 -29.831 1.00 79.69 890 GLY A N 1
ATOM 6649 C CA . GLY A 1 890 ? 27.213 -6.873 -31.166 1.00 79.69 890 GLY A CA 1
ATOM 6650 C C . GLY A 1 890 ? 28.283 -7.932 -31.456 1.00 79.69 890 GLY A C 1
ATOM 6651 O O . GLY A 1 890 ? 28.543 -8.835 -30.663 1.00 79.69 890 GLY A O 1
ATOM 6652 N N . ALA A 1 891 ? 28.937 -7.804 -32.615 1.00 68.81 891 ALA A N 1
ATOM 6653 C CA . ALA A 1 891 ? 29.899 -8.792 -33.118 1.00 68.81 891 ALA A CA 1
ATOM 6654 C C . ALA A 1 891 ? 31.132 -9.002 -32.209 1.00 68.81 891 ALA A C 1
ATOM 6656 O O . ALA A 1 891 ? 31.732 -10.073 -32.229 1.00 68.81 891 ALA A O 1
ATOM 6657 N N . THR A 1 892 ? 31.503 -8.005 -31.402 1.00 79.38 892 THR A N 1
ATOM 6658 C CA . THR A 1 892 ? 32.656 -8.016 -30.487 1.00 79.38 892 THR A CA 1
ATOM 6659 C C . THR A 1 892 ? 32.204 -8.074 -29.023 1.00 79.38 892 THR A C 1
ATOM 6661 O O . THR A 1 892 ? 32.353 -7.104 -28.278 1.00 79.38 892 THR A O 1
ATOM 6664 N N . ALA A 1 893 ? 31.657 -9.216 -28.585 1.00 85.56 893 ALA A N 1
ATOM 6665 C CA . ALA A 1 893 ? 31.063 -9.363 -27.246 1.00 85.56 893 ALA A CA 1
ATOM 6666 C C . ALA A 1 893 ? 32.008 -8.931 -26.099 1.00 85.56 893 ALA A C 1
ATOM 6668 O O . ALA A 1 893 ? 31.576 -8.246 -25.167 1.00 85.56 893 ALA A O 1
ATOM 6669 N N . GLN A 1 894 ? 33.309 -9.227 -26.223 1.00 90.81 894 GLN A N 1
ATOM 6670 C CA . GLN A 1 894 ? 34.363 -8.840 -25.275 1.00 90.81 894 GLN A CA 1
ATOM 6671 C C . GLN A 1 894 ? 34.489 -7.325 -25.021 1.00 90.81 894 GLN A C 1
ATOM 6673 O O . GLN A 1 894 ? 34.856 -6.932 -23.917 1.00 90.81 894 GLN A O 1
ATOM 6678 N N . GLN A 1 895 ? 34.190 -6.453 -25.994 1.00 84.38 895 GLN A N 1
ATOM 6679 C CA . GLN A 1 895 ? 34.355 -4.993 -25.831 1.00 84.38 895 GLN A CA 1
ATOM 6680 C C . GLN A 1 895 ? 33.401 -4.383 -24.799 1.00 84.38 895 GLN A C 1
ATOM 6682 O O . GLN A 1 895 ? 33.625 -3.274 -24.324 1.00 84.38 895 GLN A O 1
ATOM 6687 N N . GLY A 1 896 ? 32.337 -5.105 -24.460 1.00 83.19 896 GLY A N 1
ATOM 6688 C CA . GLY A 1 896 ? 31.434 -4.754 -23.378 1.00 83.19 896 GLY A CA 1
ATOM 6689 C C . GLY A 1 896 ? 31.465 -5.766 -22.250 1.00 83.19 896 GLY A C 1
ATOM 6690 O O . GLY A 1 896 ? 30.481 -5.815 -21.530 1.00 83.19 896 GLY A O 1
ATOM 6691 N N . TYR A 1 897 ? 32.507 -6.597 -22.128 1.00 91.00 897 TYR A N 1
ATOM 6692 C CA . TYR A 1 897 ? 32.621 -7.521 -21.007 1.00 91.00 897 TYR A CA 1
ATOM 6693 C C . TYR A 1 897 ? 33.170 -6.820 -19.769 1.00 91.00 897 TYR A C 1
ATOM 6695 O O . TYR A 1 897 ? 34.268 -6.265 -19.804 1.00 91.00 897 TYR A O 1
ATOM 6703 N N . LEU A 1 898 ? 32.426 -6.885 -18.670 1.00 89.75 898 LEU A N 1
ATOM 6704 C CA . LEU A 1 898 ? 32.919 -6.518 -17.348 1.00 89.75 898 LEU A CA 1
ATOM 6705 C C . LEU A 1 898 ? 32.265 -7.423 -16.308 1.00 89.75 898 LEU A C 1
ATOM 6707 O O . LEU A 1 898 ? 31.042 -7.544 -16.277 1.00 89.75 898 LEU A O 1
ATOM 6711 N N . ALA A 1 899 ? 33.086 -8.046 -15.468 1.00 88.50 899 ALA A N 1
ATOM 6712 C CA . ALA A 1 899 ? 32.620 -8.773 -14.297 1.00 88.50 899 ALA A CA 1
ATOM 6713 C C . ALA A 1 899 ? 32.403 -7.811 -13.121 1.00 88.50 899 ALA A C 1
ATOM 6715 O O . ALA A 1 899 ? 33.065 -6.775 -13.017 1.00 88.50 899 ALA A O 1
ATOM 6716 N N . GLY A 1 900 ? 31.486 -8.175 -12.227 1.00 86.00 900 GLY A N 1
ATOM 6717 C CA . GLY A 1 900 ? 31.241 -7.453 -10.987 1.00 86.00 900 GLY A CA 1
ATOM 6718 C C . GLY A 1 900 ? 32.495 -7.356 -10.100 1.00 86.00 900 GLY A C 1
ATOM 6719 O O . GLY A 1 900 ? 33.442 -8.128 -10.257 1.00 86.00 900 GLY A O 1
ATOM 6720 N N . PRO A 1 901 ? 32.507 -6.418 -9.141 1.00 82.06 901 PRO A N 1
ATOM 6721 C CA . PRO A 1 901 ? 33.702 -6.060 -8.374 1.00 82.06 901 PRO A CA 1
ATOM 6722 C C . PRO A 1 901 ? 34.174 -7.159 -7.405 1.00 82.06 901 PRO A C 1
ATOM 6724 O O . PRO A 1 901 ? 35.357 -7.223 -7.079 1.00 82.06 901 PRO A O 1
ATOM 6727 N N . CYS A 1 902 ? 33.262 -8.005 -6.923 1.00 82.62 902 CYS A N 1
ATOM 6728 C CA . CYS A 1 902 ? 33.524 -9.113 -6.002 1.00 82.62 902 CYS A CA 1
ATOM 6729 C C . CYS A 1 902 ? 32.349 -10.107 -6.012 1.00 82.62 902 CYS A C 1
ATOM 6731 O O . CYS A 1 902 ? 31.273 -9.798 -6.526 1.00 82.62 902 CYS A O 1
ATOM 6733 N N . GLY A 1 903 ? 32.548 -11.301 -5.440 1.00 84.75 903 GLY A N 1
ATOM 6734 C CA . GLY A 1 903 ? 31.475 -12.286 -5.259 1.00 84.75 903 GLY A CA 1
ATOM 6735 C C . GLY A 1 903 ? 30.641 -12.012 -4.003 1.00 84.75 903 GLY A C 1
ATOM 6736 O O . GLY A 1 903 ? 31.195 -11.741 -2.932 1.00 84.75 903 GLY A O 1
ATOM 6737 N N . LEU A 1 904 ? 29.315 -12.111 -4.118 1.00 87.00 904 LEU A N 1
ATOM 6738 C CA . LEU A 1 904 ? 28.361 -11.814 -3.046 1.00 87.00 904 LEU A CA 1
ATOM 6739 C C . LEU A 1 904 ? 27.880 -13.108 -2.374 1.00 87.00 904 LEU A C 1
ATOM 6741 O O . LEU A 1 904 ? 27.302 -13.983 -3.014 1.00 87.00 904 LEU A O 1
ATOM 6745 N N . ALA A 1 905 ? 28.146 -13.242 -1.071 1.00 83.62 905 ALA A N 1
ATOM 6746 C CA . ALA A 1 905 ? 27.816 -14.449 -0.304 1.00 83.62 905 ALA A CA 1
ATOM 6747 C C . ALA A 1 905 ? 26.319 -14.572 0.018 1.00 83.62 905 ALA A C 1
ATOM 6749 O O . ALA A 1 905 ? 25.796 -15.676 0.163 1.00 83.62 905 ALA A O 1
ATOM 6750 N N . ASN A 1 906 ? 25.626 -13.439 0.116 1.00 86.94 906 ASN A N 1
ATOM 6751 C CA . ASN A 1 906 ? 24.184 -13.411 0.294 1.00 86.94 906 ASN A CA 1
ATOM 6752 C C . ASN A 1 906 ? 23.516 -13.516 -1.076 1.00 86.94 906 ASN A C 1
ATOM 6754 O O . ASN A 1 906 ? 23.714 -12.662 -1.941 1.00 86.94 906 ASN A O 1
ATOM 6758 N N . ALA A 1 907 ? 22.723 -14.565 -1.253 1.00 88.75 907 ALA A N 1
ATOM 6759 C CA . ALA A 1 907 ? 21.944 -14.791 -2.459 1.00 88.75 907 ALA A CA 1
ATOM 6760 C C . ALA A 1 907 ? 20.930 -13.663 -2.721 1.00 88.75 907 ALA A C 1
ATOM 6762 O O . ALA A 1 907 ? 20.372 -13.105 -1.777 1.00 88.75 907 ALA A O 1
ATOM 6763 N N . GLY A 1 908 ? 20.640 -13.403 -3.998 1.00 91.38 908 GLY A N 1
ATOM 6764 C CA . GLY A 1 908 ? 19.567 -12.505 -4.439 1.00 91.38 908 GLY A CA 1
ATOM 6765 C C . GLY A 1 908 ? 20.023 -11.320 -5.289 1.00 91.38 908 GLY A C 1
ATOM 6766 O O . GLY A 1 908 ? 19.257 -10.381 -5.468 1.00 91.38 908 GLY A O 1
ATOM 6767 N N . VAL A 1 909 ? 21.251 -11.329 -5.813 1.00 94.31 909 VAL A N 1
ATOM 6768 C CA . VAL A 1 909 ? 21.756 -10.229 -6.653 1.00 94.31 909 VAL A CA 1
ATOM 6769 C C . VAL A 1 909 ? 20.929 -10.125 -7.934 1.00 94.31 909 VAL A C 1
ATOM 6771 O O . VAL A 1 909 ? 20.629 -11.131 -8.573 1.00 94.31 909 VAL A O 1
ATOM 6774 N N . MET A 1 910 ? 20.575 -8.910 -8.347 1.00 95.62 910 MET A N 1
ATOM 6775 C CA . MET A 1 910 ? 19.795 -8.668 -9.565 1.00 95.62 910 MET A CA 1
ATOM 6776 C C . MET A 1 910 ? 20.379 -7.526 -10.376 1.00 95.62 910 MET A C 1
ATOM 6778 O O . MET A 1 910 ? 20.960 -6.608 -9.804 1.00 95.62 910 MET A O 1
ATOM 6782 N N . LEU A 1 911 ? 20.193 -7.568 -11.695 1.00 95.12 911 LEU A N 1
ATOM 6783 C CA . LEU A 1 911 ? 20.521 -6.481 -12.611 1.00 95.12 911 LEU A CA 1
ATOM 6784 C C . LEU A 1 911 ? 19.242 -5.962 -13.256 1.00 95.12 911 LEU A C 1
ATOM 6786 O O . LEU A 1 911 ? 18.387 -6.743 -13.663 1.00 95.12 911 LEU A O 1
ATOM 6790 N N . SER A 1 912 ? 19.154 -4.647 -13.414 1.00 93.56 912 SER A N 1
ATOM 6791 C CA . SER A 1 912 ? 18.105 -4.029 -14.215 1.00 93.56 912 SER A CA 1
ATOM 6792 C C . SER A 1 912 ? 18.709 -2.943 -15.085 1.00 93.56 912 SER A C 1
ATOM 6794 O O . SER A 1 912 ? 19.257 -1.953 -14.591 1.00 93.56 912 SER A O 1
ATOM 6796 N N . TYR A 1 913 ? 18.624 -3.145 -16.396 1.00 90.31 913 TYR A N 1
ATOM 6797 C CA . TYR A 1 913 ? 19.092 -2.196 -17.397 1.00 90.31 913 TYR A CA 1
ATOM 6798 C C . TYR A 1 913 ? 17.914 -1.486 -18.023 1.00 90.31 913 TYR A C 1
ATOM 6800 O O . TYR A 1 913 ? 16.838 -2.053 -18.207 1.00 90.31 913 TYR A O 1
ATOM 6808 N N . SER A 1 914 ? 18.131 -0.226 -18.360 1.00 80.44 914 SER A N 1
ATOM 6809 C CA . SER A 1 914 ? 17.153 0.503 -19.134 1.00 80.44 914 SER A CA 1
ATOM 6810 C C . SER A 1 914 ? 17.167 -0.002 -20.572 1.00 80.44 914 SER A C 1
ATOM 6812 O O . SER A 1 914 ? 18.196 0.028 -21.249 1.00 80.44 914 SER A O 1
ATOM 6814 N N . LEU A 1 915 ? 16.006 -0.429 -21.068 1.00 70.62 915 LEU A N 1
ATOM 6815 C CA . LEU A 1 915 ? 15.847 -0.837 -22.466 1.00 70.62 915 LEU A CA 1
ATOM 6816 C C . LEU A 1 915 ? 16.105 0.322 -23.441 1.00 70.62 915 LEU A C 1
ATOM 6818 O O . LEU A 1 915 ? 16.527 0.094 -24.572 1.00 70.62 915 LEU A O 1
ATOM 6822 N N . LEU A 1 916 ? 15.855 1.558 -22.999 1.00 60.66 916 LEU A N 1
ATOM 6823 C CA . LEU A 1 916 ? 15.746 2.748 -23.847 1.00 60.66 916 LEU A CA 1
ATOM 6824 C C . LEU A 1 916 ? 16.790 3.829 -23.563 1.00 60.66 916 LEU A C 1
ATOM 6826 O O . LEU A 1 916 ? 16.876 4.800 -24.315 1.00 60.66 916 LEU A O 1
ATOM 6830 N N . THR A 1 917 ? 17.556 3.709 -22.478 1.00 64.50 917 THR A N 1
ATOM 6831 C CA . THR A 1 917 ? 18.525 4.731 -22.065 1.00 64.50 917 THR A CA 1
ATOM 6832 C C . THR A 1 917 ? 19.929 4.135 -21.980 1.00 64.50 917 THR A C 1
ATOM 6834 O O . THR A 1 917 ? 20.125 2.962 -21.670 1.00 64.50 917 THR A O 1
ATOM 6837 N N . HIS A 1 918 ? 20.926 4.919 -22.393 1.00 58.41 918 HIS A N 1
ATOM 6838 C CA . HIS A 1 918 ? 22.115 4.340 -23.023 1.00 58.41 918 HIS A CA 1
ATOM 6839 C C . HIS A 1 918 ? 23.385 4.290 -22.166 1.00 58.41 918 HIS A C 1
ATOM 6841 O O . HIS A 1 918 ? 24.239 3.458 -22.465 1.00 58.41 918 HIS A O 1
ATOM 6847 N N . GLY A 1 919 ? 23.508 5.118 -21.120 1.00 65.94 919 GLY A N 1
ATOM 6848 C CA . GLY A 1 919 ? 24.764 5.286 -20.371 1.00 65.94 919 GLY A CA 1
ATOM 6849 C C . GLY A 1 919 ? 24.717 4.821 -18.914 1.00 65.94 919 GLY A C 1
ATOM 6850 O O . GLY A 1 919 ? 25.322 3.811 -18.557 1.00 65.94 919 GLY A O 1
ATOM 6851 N N . THR A 1 920 ? 24.028 5.587 -18.067 1.00 72.94 920 THR A N 1
ATOM 6852 C CA . THR A 1 920 ? 24.205 5.568 -16.602 1.00 72.94 920 THR A CA 1
ATOM 6853 C C . THR A 1 920 ? 22.952 5.170 -15.815 1.00 72.94 920 THR A C 1
ATOM 6855 O O . THR A 1 920 ? 23.015 5.033 -14.596 1.00 72.94 920 THR A O 1
ATOM 6858 N N . SER A 1 921 ? 21.815 4.961 -16.480 1.00 80.31 921 SER A N 1
ATOM 6859 C CA . SER A 1 921 ? 20.544 4.565 -15.850 1.00 80.31 921 SER A CA 1
ATOM 6860 C C . SER A 1 921 ? 20.393 3.043 -15.790 1.00 80.31 921 SER A C 1
ATOM 6862 O O . SER A 1 921 ? 19.399 2.484 -16.247 1.00 80.31 921 SER A O 1
ATOM 6864 N N . ASN A 1 922 ? 21.415 2.367 -15.280 1.00 90.44 922 ASN A N 1
ATOM 6865 C CA . ASN A 1 922 ? 21.442 0.919 -15.127 1.00 90.44 922 ASN A CA 1
ATOM 6866 C C . ASN A 1 922 ? 21.903 0.610 -13.710 1.00 90.44 922 ASN A C 1
ATOM 6868 O O . ASN A 1 922 ? 22.715 1.355 -13.157 1.00 90.44 922 ASN A O 1
ATOM 6872 N N . PHE A 1 923 ? 21.371 -0.450 -13.109 1.00 95.06 923 PHE A N 1
ATOM 6873 C CA . PHE A 1 923 ? 21.576 -0.693 -11.687 1.00 95.06 923 PHE A CA 1
ATOM 6874 C C . PHE A 1 923 ? 21.684 -2.175 -11.361 1.00 95.06 923 PHE A C 1
ATOM 6876 O O . PHE A 1 923 ? 21.220 -3.031 -12.119 1.00 95.06 923 PHE A O 1
ATOM 6883 N N . TYR A 1 924 ? 22.279 -2.458 -10.207 1.00 95.81 924 TYR A N 1
ATOM 6884 C CA . TYR A 1 924 ? 22.294 -3.780 -9.606 1.00 95.81 924 TYR A CA 1
ATOM 6885 C C . TYR A 1 924 ? 21.908 -3.721 -8.123 1.00 95.81 924 TYR A C 1
ATOM 6887 O O . TYR A 1 924 ? 22.068 -2.684 -7.472 1.00 95.81 924 TYR A O 1
ATOM 6895 N N . LEU A 1 925 ? 21.391 -4.833 -7.600 1.00 96.69 925 LEU A N 1
ATOM 6896 C CA . LEU A 1 925 ? 21.086 -5.006 -6.182 1.00 96.69 925 LEU A CA 1
ATOM 6897 C C . LEU A 1 925 ? 22.302 -5.550 -5.428 1.00 96.69 925 LEU A C 1
ATOM 6899 O O . LEU A 1 925 ? 22.738 -6.678 -5.662 1.00 96.69 925 LEU A O 1
ATOM 6903 N N . ASP A 1 926 ? 22.824 -4.758 -4.502 1.00 93.94 926 ASP A N 1
ATOM 6904 C CA . ASP A 1 926 ? 23.880 -5.137 -3.574 1.00 93.94 926 ASP A CA 1
ATOM 6905 C C . ASP A 1 926 ? 23.284 -5.856 -2.357 1.00 93.94 926 ASP A C 1
ATOM 6907 O O . ASP A 1 926 ? 22.631 -5.251 -1.506 1.00 93.94 926 ASP A O 1
ATOM 6911 N N . THR A 1 927 ? 23.535 -7.162 -2.274 1.00 91.69 927 THR A N 1
ATOM 6912 C CA . THR A 1 927 ? 23.086 -8.028 -1.176 1.00 91.69 927 THR A CA 1
ATOM 6913 C C . THR A 1 927 ? 24.139 -8.199 -0.082 1.00 91.69 927 THR A C 1
ATOM 6915 O O . THR A 1 927 ? 23.930 -8.978 0.849 1.00 91.69 927 THR A O 1
ATOM 6918 N N . SER A 1 928 ? 25.283 -7.502 -0.141 1.00 86.62 928 SER A N 1
ATOM 6919 C CA . SER A 1 928 ? 26.375 -7.684 0.832 1.00 86.62 928 SER A CA 1
ATOM 6920 C C . SER A 1 928 ? 25.932 -7.458 2.283 1.00 86.62 928 SER A C 1
ATOM 6922 O O . SER A 1 928 ? 26.457 -8.108 3.186 1.00 86.62 928 SER A O 1
ATOM 6924 N N . ASN A 1 929 ? 24.908 -6.627 2.499 1.00 85.50 929 ASN A N 1
ATOM 6925 C CA . ASN A 1 929 ? 24.232 -6.438 3.776 1.00 85.50 929 ASN A CA 1
ATOM 6926 C C . ASN A 1 929 ? 22.757 -6.869 3.681 1.00 85.50 929 ASN A C 1
ATOM 6928 O O . ASN A 1 929 ? 21.943 -6.186 3.071 1.00 85.50 929 ASN A O 1
ATOM 6932 N N . GLN A 1 930 ? 22.379 -7.968 4.341 1.00 81.00 930 GLN A N 1
ATOM 6933 C CA . GLN A 1 930 ? 20.984 -8.445 4.334 1.00 81.00 930 GLN A CA 1
ATOM 6934 C C . GLN A 1 930 ? 20.007 -7.493 5.044 1.00 81.00 930 GLN A C 1
ATOM 6936 O O . GLN A 1 930 ? 18.806 -7.574 4.810 1.00 81.00 930 GLN A O 1
ATOM 6941 N N . ASN A 1 931 ? 20.508 -6.594 5.896 1.00 81.94 931 ASN A N 1
ATOM 6942 C CA . ASN A 1 931 ? 19.683 -5.615 6.607 1.00 81.94 931 ASN A CA 1
ATOM 6943 C C . ASN A 1 931 ? 19.484 -4.312 5.813 1.00 81.94 931 ASN A C 1
ATOM 6945 O O . ASN A 1 931 ? 18.733 -3.449 6.259 1.00 81.94 931 ASN A O 1
ATOM 6949 N N . ALA A 1 932 ? 20.182 -4.137 4.685 1.00 87.00 932 ALA A N 1
ATOM 6950 C CA . ALA A 1 932 ? 20.067 -2.961 3.828 1.00 87.00 932 ALA A CA 1
ATOM 6951 C C . ALA A 1 932 ? 20.401 -3.331 2.376 1.00 87.00 932 ALA A C 1
ATOM 6953 O O . ALA A 1 932 ? 21.567 -3.465 2.000 1.00 87.00 932 ALA A O 1
ATOM 6954 N N . LEU A 1 933 ? 19.361 -3.499 1.561 1.00 94.12 933 LEU A N 1
ATOM 6955 C CA . LEU A 1 933 ? 19.477 -3.947 0.177 1.00 94.12 933 LEU A CA 1
ATOM 6956 C C . LEU A 1 933 ? 19.673 -2.746 -0.752 1.00 94.12 933 LEU A C 1
ATOM 6958 O O . LEU A 1 933 ? 18.704 -2.152 -1.230 1.00 94.12 933 LEU A O 1
ATOM 6962 N N . HIS A 1 934 ? 20.929 -2.358 -0.970 1.00 95.88 934 HIS A N 1
ATOM 6963 C CA . HIS A 1 934 ? 21.279 -1.147 -1.711 1.00 95.88 934 HIS A CA 1
ATOM 6964 C C . HIS A 1 934 ? 21.198 -1.341 -3.229 1.00 95.88 934 HIS A C 1
ATOM 6966 O O . HIS A 1 934 ? 21.718 -2.301 -3.786 1.00 95.88 934 HIS A O 1
ATOM 6972 N N . LEU A 1 935 ? 20.621 -0.367 -3.924 1.00 96.75 935 LEU A N 1
ATOM 6973 C CA . LEU A 1 935 ? 20.642 -0.261 -5.379 1.00 96.75 935 LEU A CA 1
ATOM 6974 C C . LEU A 1 935 ? 21.839 0.583 -5.809 1.00 96.75 935 LEU A C 1
ATOM 6976 O O . LEU A 1 935 ? 21.993 1.731 -5.378 1.00 96.75 935 LEU A O 1
ATOM 6980 N N . ARG A 1 936 ? 22.694 0.011 -6.654 1.00 95.25 936 ARG A N 1
ATOM 6981 C CA . ARG A 1 936 ? 23.985 0.586 -7.050 1.00 95.25 936 ARG A CA 1
ATOM 6982 C C . ARG A 1 936 ? 24.080 0.751 -8.553 1.00 95.25 936 ARG A C 1
ATOM 6984 O O . ARG A 1 936 ? 23.462 0.004 -9.305 1.00 95.25 936 ARG A O 1
ATOM 6991 N N . GLN A 1 937 ? 24.831 1.754 -8.989 1.00 94.19 937 GLN A N 1
ATOM 6992 C CA . GLN A 1 937 ? 24.906 2.117 -10.398 1.00 94.19 937 GLN A CA 1
ATOM 6993 C C . GLN A 1 937 ? 25.774 1.146 -11.204 1.00 94.19 937 GLN A C 1
ATOM 6995 O O . GLN A 1 937 ? 26.818 0.677 -10.749 1.00 94.19 937 GLN A O 1
ATOM 7000 N N . VAL A 1 938 ? 25.343 0.916 -12.441 1.00 92.88 938 VAL A N 1
ATOM 7001 C CA . VAL A 1 938 ? 26.092 0.268 -13.512 1.00 92.88 938 VAL A CA 1
ATOM 7002 C C . VAL A 1 938 ? 26.226 1.271 -14.658 1.00 92.88 938 VAL A C 1
ATOM 7004 O O . VAL A 1 938 ? 25.236 1.792 -15.173 1.00 92.88 938 VAL A O 1
ATOM 7007 N N . THR A 1 939 ? 27.450 1.558 -15.080 1.00 90.94 939 THR A N 1
ATOM 7008 C CA . THR A 1 939 ? 27.714 2.283 -16.326 1.00 90.94 939 THR A CA 1
ATOM 7009 C C . THR A 1 939 ? 27.998 1.265 -17.418 1.00 90.94 939 THR A C 1
ATOM 7011 O O . THR A 1 939 ? 28.699 0.290 -17.174 1.00 90.94 939 THR A O 1
ATOM 7014 N N . LEU A 1 940 ? 27.444 1.444 -18.620 1.00 87.25 940 LEU A N 1
ATOM 7015 C CA . LEU A 1 940 ? 27.666 0.500 -19.730 1.00 87.25 940 LEU A CA 1
ATOM 7016 C C . LEU A 1 940 ? 28.684 1.011 -20.759 1.00 87.25 940 LEU A C 1
ATOM 7018 O O . LEU A 1 940 ? 29.280 0.215 -21.481 1.00 87.25 940 LEU A O 1
ATOM 7022 N N . ALA A 1 941 ? 28.932 2.323 -20.804 1.00 80.00 941 ALA A N 1
ATOM 7023 C CA . ALA A 1 941 ? 29.847 2.950 -21.755 1.00 80.00 941 ALA A CA 1
ATOM 7024 C C . ALA A 1 941 ? 30.632 4.122 -21.112 1.00 80.00 941 ALA A C 1
ATOM 7026 O O . ALA A 1 941 ? 30.096 5.228 -21.028 1.00 80.00 941 ALA A O 1
ATOM 7027 N N . PRO A 1 942 ? 31.893 3.912 -20.677 1.00 84.62 942 PRO A N 1
ATOM 7028 C CA . PRO A 1 942 ? 32.551 2.610 -20.538 1.00 84.62 942 PRO A CA 1
ATOM 7029 C C . PRO A 1 942 ? 31.891 1.744 -19.439 1.00 84.62 942 PRO A C 1
ATOM 7031 O O . PRO A 1 942 ? 31.290 2.295 -18.509 1.00 84.62 942 PRO A O 1
ATOM 7034 N N . PRO A 1 943 ? 31.983 0.401 -19.531 1.00 87.25 943 PRO A N 1
ATOM 7035 C CA . PRO A 1 943 ? 31.483 -0.496 -18.495 1.00 87.25 943 PRO A CA 1
ATOM 7036 C C . PRO A 1 943 ? 32.087 -0.197 -17.115 1.00 87.25 943 PRO A C 1
ATOM 7038 O O . PRO A 1 943 ? 33.302 -0.032 -17.002 1.00 87.25 943 PRO A O 1
ATOM 7041 N N . GLY A 1 944 ? 31.259 -0.162 -16.072 1.00 90.56 944 GLY A N 1
ATOM 7042 C CA . GLY A 1 944 ? 31.671 0.075 -14.687 1.00 90.56 944 GLY A CA 1
ATOM 7043 C C . GLY A 1 944 ? 30.589 -0.334 -13.685 1.00 90.56 944 GLY A C 1
ATOM 7044 O O . GLY A 1 944 ? 29.403 -0.141 -13.939 1.00 90.56 944 GLY A O 1
ATOM 7045 N N . PHE A 1 945 ? 31.000 -0.883 -12.540 1.00 90.69 945 PHE A N 1
ATOM 7046 C CA . PHE A 1 945 ? 30.123 -1.192 -11.407 1.00 90.69 945 PHE A CA 1
ATOM 7047 C C . PHE A 1 945 ? 30.553 -0.371 -10.195 1.00 90.69 945 PHE A C 1
ATOM 7049 O O . PHE A 1 945 ? 31.730 -0.385 -9.832 1.00 90.69 945 PHE A O 1
ATOM 7056 N N . GLU A 1 946 ? 29.604 0.302 -9.549 1.00 92.56 946 GLU A N 1
ATOM 7057 C CA . GLU A 1 946 ? 29.832 0.883 -8.223 1.00 92.56 946 GLU A CA 1
ATOM 7058 C C . GLU A 1 946 ? 30.052 -0.256 -7.209 1.00 92.56 946 GLU A C 1
ATOM 7060 O O . GLU A 1 946 ? 29.190 -1.119 -7.114 1.00 92.56 946 GLU A O 1
ATOM 7065 N N . PRO A 1 947 ? 31.170 -0.328 -6.467 1.00 88.88 947 PRO A N 1
ATOM 7066 C CA . PRO A 1 947 ? 31.445 -1.459 -5.579 1.00 88.88 947 PRO A CA 1
ATOM 7067 C C . PRO A 1 947 ? 30.646 -1.415 -4.262 1.00 88.88 947 PRO A C 1
ATOM 7069 O O . PRO A 1 947 ? 30.400 -0.326 -3.743 1.00 88.88 947 PRO A O 1
ATOM 7072 N N . PRO A 1 948 ? 30.308 -2.568 -3.644 1.00 88.12 948 PRO A N 1
ATOM 7073 C CA . PRO A 1 948 ? 29.744 -2.621 -2.291 1.00 88.12 948 PRO A CA 1
ATOM 7074 C C . PRO A 1 948 ? 30.668 -2.023 -1.226 1.00 88.12 948 PRO A C 1
ATOM 7076 O O . PRO A 1 948 ? 31.882 -2.260 -1.272 1.00 88.12 948 PRO A O 1
ATOM 7079 N N . SER A 1 949 ? 30.098 -1.392 -0.191 1.00 83.25 949 SER A N 1
ATOM 7080 C CA . SER A 1 949 ? 30.859 -0.833 0.946 1.00 83.25 949 SER A CA 1
ATOM 7081 C C . SER A 1 949 ? 31.778 -1.861 1.615 1.00 83.25 949 SER A C 1
ATOM 7083 O O . SER A 1 949 ? 32.893 -1.536 2.016 1.00 83.25 949 SER A O 1
ATOM 7085 N N . ALA A 1 950 ? 31.356 -3.130 1.677 1.00 74.75 950 ALA A N 1
ATOM 7086 C CA . ALA A 1 950 ? 32.160 -4.227 2.226 1.00 74.75 950 ALA A CA 1
ATOM 7087 C C . ALA A 1 950 ? 33.461 -4.498 1.442 1.00 74.75 950 ALA A C 1
ATOM 7089 O O . ALA A 1 950 ? 34.421 -5.028 1.997 1.00 74.75 950 ALA A O 1
ATOM 7090 N N . SER A 1 951 ? 33.495 -4.159 0.150 1.00 69.88 951 SER A N 1
ATOM 7091 C CA . SER A 1 951 ? 34.656 -4.346 -0.733 1.00 69.88 951 SER A CA 1
ATOM 7092 C C . SER A 1 951 ? 35.470 -3.071 -0.954 1.00 69.88 951 SER A C 1
ATOM 7094 O O . SER A 1 951 ? 36.640 -3.152 -1.322 1.00 69.88 951 SER A O 1
ATOM 7096 N N . ASN A 1 952 ? 34.868 -1.904 -0.712 1.00 71.50 952 ASN A N 1
ATOM 7097 C CA . ASN A 1 952 ? 35.496 -0.604 -0.894 1.00 71.50 952 ASN A CA 1
ATOM 7098 C C . ASN A 1 952 ? 34.996 0.394 0.169 1.00 71.50 952 ASN A C 1
ATOM 7100 O O . ASN A 1 952 ? 34.125 1.211 -0.114 1.00 71.50 952 ASN A O 1
ATOM 7104 N N . PRO A 1 953 ? 35.524 0.349 1.406 1.00 68.50 953 PRO A N 1
ATOM 7105 C CA . PRO A 1 953 ? 35.044 1.208 2.489 1.00 68.50 953 PRO A CA 1
ATOM 7106 C C . PRO A 1 953 ? 35.464 2.684 2.344 1.00 68.50 953 PRO A C 1
ATOM 7108 O O . PRO A 1 953 ? 35.022 3.519 3.131 1.00 68.50 953 PRO A O 1
ATOM 7111 N N . SER A 1 954 ? 36.345 3.024 1.390 1.00 73.88 954 SER A N 1
ATOM 7112 C CA . SER A 1 954 ? 36.818 4.396 1.171 1.00 73.88 954 SER A CA 1
ATOM 7113 C C . SER A 1 954 ? 37.212 4.645 -0.298 1.00 73.88 954 SER A C 1
ATOM 7115 O O . SER A 1 954 ? 38.220 4.089 -0.738 1.00 73.88 954 SER A O 1
ATOM 7117 N N . PRO A 1 955 ? 36.532 5.556 -1.030 1.00 80.31 955 PRO A N 1
ATOM 7118 C CA . PRO A 1 955 ? 35.418 6.400 -0.579 1.00 80.31 955 PRO A CA 1
ATOM 7119 C C . PRO A 1 955 ? 34.153 5.582 -0.281 1.00 80.31 955 PRO A C 1
ATOM 7121 O O . PRO A 1 955 ? 34.031 4.456 -0.746 1.00 80.31 955 PRO A O 1
ATOM 7124 N N . ALA A 1 956 ? 33.232 6.145 0.507 1.00 83.50 956 ALA A N 1
ATOM 7125 C CA . ALA A 1 956 ? 31.982 5.470 0.849 1.00 83.50 956 ALA A CA 1
ATOM 7126 C C . ALA A 1 956 ? 31.170 5.163 -0.414 1.00 83.50 956 ALA A C 1
ATOM 7128 O O . ALA A 1 956 ? 30.915 6.070 -1.220 1.00 83.50 956 ALA A O 1
ATOM 7129 N N . SER A 1 957 ? 30.746 3.907 -0.554 1.00 90.75 957 SER A N 1
ATOM 7130 C CA . SER A 1 957 ? 29.943 3.485 -1.691 1.00 90.75 957 SER A CA 1
ATOM 7131 C C . SER A 1 957 ? 28.632 4.255 -1.765 1.00 90.75 957 SER A C 1
ATOM 7133 O O . SER A 1 957 ? 28.041 4.653 -0.756 1.00 90.75 957 SER A O 1
ATOM 7135 N N . GLN A 1 958 ? 28.189 4.479 -2.994 1.00 93.81 958 GLN A N 1
ATOM 7136 C CA . GLN A 1 958 ? 27.010 5.272 -3.292 1.00 93.81 958 GLN A CA 1
ATOM 7137 C C . GLN A 1 958 ? 25.799 4.382 -3.575 1.00 93.81 958 GLN A C 1
ATOM 7139 O O . GLN A 1 958 ? 25.897 3.342 -4.232 1.00 93.81 958 GLN A O 1
ATOM 7144 N N . SER A 1 959 ? 24.639 4.798 -3.081 1.00 95.44 959 SER A N 1
ATOM 7145 C CA . SER A 1 959 ? 23.366 4.107 -3.231 1.00 95.44 959 SER A CA 1
ATOM 7146 C C . SER A 1 959 ? 22.324 5.033 -3.856 1.00 95.44 959 SER A C 1
ATOM 7148 O O . SER A 1 959 ? 22.214 6.213 -3.520 1.00 95.44 959 SER A O 1
ATOM 7150 N N . TRP A 1 960 ? 21.558 4.479 -4.790 1.00 95.69 960 TRP A N 1
ATOM 7151 C CA . TRP A 1 960 ? 20.435 5.135 -5.463 1.00 95.69 960 TRP A CA 1
ATOM 7152 C C . TRP A 1 960 ? 19.085 4.731 -4.864 1.00 95.69 960 TRP A C 1
ATOM 7154 O O . TRP A 1 960 ? 18.044 5.186 -5.330 1.00 95.69 960 TRP A O 1
ATOM 7164 N N . GLY A 1 961 ? 19.093 3.874 -3.844 1.00 95.56 961 GLY A N 1
ATOM 7165 C CA . GLY A 1 961 ? 17.885 3.334 -3.249 1.00 95.56 961 GLY A CA 1
ATOM 7166 C C . GLY A 1 961 ? 18.142 2.152 -2.335 1.00 95.56 961 GLY A C 1
ATOM 7167 O O . GLY A 1 961 ? 19.169 1.488 -2.454 1.00 95.56 961 GLY A O 1
ATOM 7168 N N . VAL A 1 962 ? 17.194 1.884 -1.444 1.00 95.50 962 VAL A N 1
ATOM 7169 C CA . VAL A 1 962 ? 17.217 0.741 -0.530 1.00 95.50 962 VAL A CA 1
ATOM 7170 C C . VAL A 1 962 ? 15.872 0.026 -0.593 1.00 95.50 962 VAL A C 1
ATOM 7172 O O . VAL A 1 962 ? 14.831 0.669 -0.470 1.00 95.50 962 VAL A O 1
ATOM 7175 N N . LEU A 1 963 ? 15.882 -1.292 -0.793 1.00 94.38 963 LEU A N 1
ATOM 7176 C CA . LEU A 1 963 ? 14.674 -2.126 -0.746 1.00 94.38 963 LEU A CA 1
ATOM 7177 C C . LEU A 1 963 ? 14.431 -2.651 0.676 1.00 94.38 963 LEU A C 1
ATOM 7179 O O . LEU A 1 963 ? 15.391 -2.931 1.398 1.00 94.38 963 LEU A O 1
ATOM 7183 N N . ASN A 1 964 ? 13.162 -2.807 1.074 1.00 89.19 964 ASN A N 1
ATOM 7184 C CA . ASN A 1 964 ? 12.812 -3.393 2.374 1.00 89.19 964 ASN A CA 1
ATOM 7185 C C . ASN A 1 964 ? 12.899 -4.920 2.339 1.00 89.19 964 ASN A C 1
ATOM 7187 O O . ASN A 1 964 ? 13.223 -5.543 3.351 1.00 89.19 964 ASN A O 1
ATOM 7191 N N . PHE A 1 965 ? 12.581 -5.525 1.191 1.00 89.94 965 PHE A N 1
ATOM 7192 C CA . PHE A 1 965 ? 12.475 -6.971 1.051 1.00 89.94 965 PHE A CA 1
ATOM 7193 C C . PHE A 1 965 ? 13.436 -7.495 -0.006 1.00 89.94 965 PHE A C 1
ATOM 7195 O O . PHE A 1 965 ? 13.683 -6.845 -1.021 1.00 89.94 965 PHE A O 1
ATOM 7202 N N . MET A 1 966 ? 13.947 -8.710 0.210 1.00 92.88 966 MET A N 1
ATOM 7203 C CA . MET A 1 966 ? 14.676 -9.419 -0.837 1.00 92.88 966 MET A CA 1
ATOM 7204 C C . MET A 1 966 ? 13.723 -9.641 -2.022 1.00 92.88 966 MET A C 1
ATOM 7206 O O . MET A 1 966 ? 12.660 -10.248 -1.821 1.00 92.88 966 MET A O 1
ATOM 7210 N N . PRO A 1 967 ? 14.049 -9.124 -3.219 1.00 94.88 967 PRO A N 1
ATOM 7211 C CA . PRO A 1 967 ? 13.157 -9.227 -4.358 1.00 94.88 967 PRO A CA 1
ATOM 7212 C C . PRO A 1 967 ? 13.325 -10.559 -5.094 1.00 94.88 967 PRO A C 1
ATOM 7214 O O . PRO A 1 967 ? 14.385 -11.179 -5.043 1.00 94.88 967 PRO A O 1
ATOM 7217 N N . ASP A 1 968 ? 12.287 -10.952 -5.830 1.00 94.50 968 ASP A N 1
ATOM 7218 C CA . ASP A 1 968 ? 12.276 -12.044 -6.816 1.00 94.50 968 ASP A CA 1
ATOM 7219 C C . ASP A 1 968 ? 12.341 -11.508 -8.260 1.00 94.50 968 ASP A C 1
ATOM 7221 O O . ASP A 1 968 ? 12.819 -12.193 -9.166 1.00 94.50 968 ASP A O 1
ATOM 7225 N N . ALA A 1 969 ? 11.956 -10.242 -8.461 1.00 94.56 969 ALA A N 1
ATOM 7226 C CA . ALA A 1 969 ? 12.264 -9.469 -9.659 1.00 94.56 969 ALA A CA 1
ATOM 7227 C C . ALA A 1 969 ? 12.529 -7.999 -9.306 1.00 94.56 969 ALA A C 1
ATOM 7229 O O . ALA A 1 969 ? 11.916 -7.449 -8.387 1.00 94.56 969 ALA A O 1
ATOM 7230 N N . LEU A 1 970 ? 13.421 -7.367 -10.070 1.00 95.88 970 LEU A N 1
ATOM 7231 C CA . LEU A 1 970 ? 13.775 -5.953 -9.984 1.00 95.88 970 LEU A CA 1
ATOM 7232 C C . LEU A 1 970 ? 13.682 -5.343 -11.381 1.00 95.88 970 LEU A C 1
ATOM 7234 O O . LEU A 1 970 ? 14.317 -5.830 -12.314 1.00 95.88 970 LEU A O 1
ATOM 7238 N N . LEU A 1 971 ? 12.904 -4.276 -11.508 1.00 93.00 971 LEU A N 1
ATOM 7239 C CA . LEU A 1 971 ? 12.568 -3.645 -12.775 1.00 93.00 971 LEU A CA 1
ATOM 7240 C C . LEU A 1 971 ? 12.869 -2.152 -12.730 1.00 93.00 971 LEU A C 1
ATOM 7242 O O . LEU A 1 971 ? 12.711 -1.492 -11.699 1.00 93.00 971 LEU A O 1
ATOM 7246 N N . LEU A 1 972 ? 13.219 -1.610 -13.892 1.00 89.19 972 LEU A N 1
ATOM 7247 C CA . LEU A 1 972 ? 13.232 -0.177 -14.144 1.00 89.19 972 LEU A CA 1
ATOM 7248 C C . LEU A 1 972 ? 11.958 0.207 -14.877 1.00 89.19 972 LEU A C 1
ATOM 7250 O O . LEU A 1 972 ? 11.763 -0.111 -16.049 1.00 89.19 972 LEU A O 1
ATOM 7254 N N . HIS A 1 973 ? 11.089 0.909 -14.166 1.00 87.88 973 HIS A N 1
ATOM 7255 C CA . HIS A 1 973 ? 9.889 1.474 -14.736 1.00 87.88 973 HIS A CA 1
ATOM 7256 C C . HIS A 1 973 ? 10.250 2.685 -15.614 1.00 87.88 973 HIS A C 1
ATOM 7258 O O . HIS A 1 973 ? 11.019 3.543 -15.163 1.00 87.88 973 HIS A O 1
ATOM 7264 N N . PRO A 1 974 ? 9.663 2.821 -16.820 1.00 75.75 974 PRO A N 1
ATOM 7265 C CA . PRO A 1 974 ? 9.918 3.935 -17.730 1.00 75.75 974 PRO A CA 1
ATOM 7266 C C . PRO A 1 974 ? 9.809 5.314 -17.056 1.00 75.75 974 PRO A C 1
ATOM 7268 O O . PRO A 1 974 ? 10.615 6.195 -17.320 1.00 75.75 974 PRO A O 1
ATOM 7271 N N . ALA A 1 975 ? 8.864 5.497 -16.128 1.00 76.56 975 ALA A N 1
ATOM 7272 C CA . ALA A 1 975 ? 8.682 6.745 -15.367 1.00 76.56 975 ALA A CA 1
ATOM 7273 C C . ALA A 1 975 ? 9.793 7.047 -14.325 1.00 76.56 975 ALA A C 1
ATOM 7275 O O . ALA A 1 975 ? 9.567 7.802 -13.382 1.00 76.56 975 ALA A O 1
ATOM 7276 N N . GLY A 1 976 ? 10.975 6.429 -14.420 1.00 81.12 976 GLY A N 1
ATOM 7277 C CA . GLY A 1 976 ? 12.109 6.699 -13.529 1.00 81.12 976 GLY A CA 1
ATOM 7278 C C . GLY A 1 976 ? 11.943 6.138 -12.116 1.00 81.12 976 GLY A C 1
ATOM 7279 O O . GLY A 1 976 ? 12.279 6.808 -11.140 1.00 81.12 976 GLY A O 1
ATOM 7280 N N . HIS A 1 977 ? 11.398 4.927 -11.991 1.00 87.94 977 HIS A N 1
ATOM 7281 C CA . HIS A 1 977 ? 11.252 4.249 -10.702 1.00 87.94 977 HIS A CA 1
ATOM 7282 C C . HIS A 1 977 ? 11.853 2.846 -10.743 1.00 87.94 977 HIS A C 1
ATOM 7284 O O . HIS A 1 977 ? 11.761 2.149 -11.752 1.00 87.94 977 HIS A O 1
ATOM 7290 N N . PHE A 1 978 ? 12.408 2.413 -9.619 1.00 93.50 978 PHE A N 1
ATOM 7291 C CA . PHE A 1 978 ? 12.588 1.001 -9.329 1.00 93.50 978 PHE A CA 1
ATOM 7292 C C . PHE A 1 978 ? 11.248 0.391 -8.938 1.00 93.50 978 PHE A C 1
ATOM 7294 O O . PHE A 1 978 ? 10.491 0.985 -8.164 1.00 93.50 978 PHE A O 1
ATOM 7301 N N . VAL A 1 979 ? 10.985 -0.804 -9.451 1.00 95.69 979 VAL A N 1
ATOM 7302 C CA . VAL A 1 979 ? 9.868 -1.648 -9.032 1.00 95.69 979 VAL A CA 1
ATOM 7303 C C . VAL A 1 979 ? 10.438 -3.004 -8.657 1.00 95.69 979 VAL A C 1
ATOM 7305 O O . VAL A 1 979 ? 11.151 -3.611 -9.455 1.00 95.69 979 VAL A O 1
ATOM 7308 N N . SER A 1 980 ? 10.132 -3.486 -7.460 1.00 95.94 980 SER A N 1
ATOM 7309 C CA . SER A 1 980 ? 10.468 -4.842 -7.040 1.00 95.94 980 SER A CA 1
ATOM 7310 C C . SER A 1 980 ? 9.219 -5.619 -6.652 1.00 95.94 980 SER A C 1
ATOM 7312 O O . SER A 1 980 ? 8.205 -5.039 -6.267 1.00 95.94 980 SER A O 1
ATOM 7314 N N . ILE A 1 981 ? 9.288 -6.943 -6.751 1.00 96.50 981 ILE A N 1
ATOM 7315 C CA . ILE A 1 981 ? 8.295 -7.850 -6.166 1.00 96.50 981 ILE A CA 1
ATOM 7316 C C . ILE A 1 981 ? 8.994 -8.825 -5.227 1.00 96.50 981 ILE A C 1
ATOM 7318 O O . ILE A 1 981 ? 10.119 -9.235 -5.499 1.00 96.50 981 ILE A O 1
ATOM 7322 N N . SER A 1 982 ? 8.328 -9.203 -4.140 1.00 94.19 982 SER A N 1
ATOM 7323 C CA . SER A 1 982 ? 8.821 -10.183 -3.172 1.00 94.19 982 SER A CA 1
ATOM 7324 C C . SER A 1 982 ? 7.777 -11.275 -2.967 1.00 94.19 982 SER A C 1
ATOM 7326 O O . SER A 1 982 ? 6.679 -11.018 -2.460 1.00 94.19 982 SER A O 1
ATOM 7328 N N . ASN A 1 983 ? 8.127 -12.501 -3.346 1.00 94.62 983 ASN A N 1
ATOM 7329 C CA . ASN A 1 983 ? 7.326 -13.704 -3.175 1.00 94.62 983 ASN A CA 1
ATOM 7330 C C . ASN A 1 983 ? 7.057 -13.969 -1.697 1.00 94.62 983 ASN A C 1
ATOM 7332 O O . ASN A 1 983 ? 5.899 -14.104 -1.305 1.00 94.62 983 ASN A O 1
ATOM 7336 N N . ALA A 1 984 ? 8.120 -13.941 -0.886 1.00 91.50 984 ALA A N 1
ATOM 7337 C CA . ALA A 1 984 ? 8.073 -14.239 0.544 1.00 91.50 984 ALA A CA 1
ATOM 7338 C C . ALA A 1 984 ? 7.115 -13.322 1.321 1.00 91.50 984 ALA A C 1
ATOM 7340 O O . ALA A 1 984 ? 6.532 -13.744 2.316 1.00 91.50 984 ALA A O 1
ATOM 7341 N N . ASN A 1 985 ? 6.946 -12.080 0.858 1.00 88.06 985 ASN A N 1
ATOM 7342 C CA . ASN A 1 985 ? 6.108 -11.082 1.519 1.00 88.06 985 ASN A CA 1
ATOM 7343 C C . ASN A 1 985 ? 4.770 -10.843 0.805 1.00 88.06 985 ASN A C 1
ATOM 7345 O O . ASN A 1 985 ? 3.893 -10.197 1.374 1.00 88.06 985 ASN A O 1
ATOM 7349 N N . HIS A 1 986 ? 4.594 -11.348 -0.421 1.00 92.12 986 HIS A N 1
ATOM 7350 C CA . HIS A 1 986 ? 3.463 -11.008 -1.291 1.00 92.12 986 HIS A CA 1
ATOM 7351 C C . HIS A 1 986 ? 3.299 -9.487 -1.455 1.00 92.12 986 HIS A C 1
ATOM 7353 O O . HIS A 1 986 ? 2.201 -8.943 -1.314 1.00 92.12 986 HIS A O 1
ATOM 7359 N N . LYS A 1 987 ? 4.420 -8.796 -1.693 1.00 90.06 987 LYS A N 1
ATOM 7360 C CA . LYS A 1 987 ? 4.486 -7.334 -1.810 1.00 90.06 987 LYS A CA 1
ATOM 7361 C C . LYS A 1 987 ? 5.140 -6.915 -3.117 1.00 90.06 987 LYS A C 1
ATOM 7363 O O . LYS A 1 987 ? 6.031 -7.593 -3.627 1.00 90.06 987 LYS A O 1
ATOM 7368 N N . MET A 1 988 ? 4.731 -5.746 -3.590 1.00 93.75 988 MET A N 1
ATOM 7369 C CA . MET A 1 988 ? 5.481 -4.939 -4.546 1.00 93.75 988 MET A CA 1
ATOM 7370 C C . MET A 1 988 ? 6.134 -3.786 -3.783 1.00 93.75 988 MET A C 1
ATOM 7372 O O . MET A 1 988 ? 5.560 -3.294 -2.816 1.00 93.75 988 MET A O 1
ATOM 7376 N N . GLU A 1 989 ? 7.298 -3.317 -4.211 1.00 93.44 989 GLU A N 1
ATOM 7377 C CA . GLU A 1 989 ? 7.847 -2.048 -3.740 1.00 93.44 989 GLU A CA 1
ATOM 7378 C C . GLU A 1 989 ? 8.120 -1.126 -4.917 1.00 93.44 989 GLU A C 1
ATOM 7380 O O . GLU A 1 989 ? 8.501 -1.562 -6.004 1.00 93.44 989 GLU A O 1
ATOM 7385 N N . THR A 1 990 ? 7.936 0.169 -4.689 1.00 93.19 990 THR A N 1
ATOM 7386 C CA . THR A 1 990 ? 8.234 1.201 -5.681 1.00 93.19 990 THR A CA 1
ATOM 7387 C C . THR A 1 990 ? 9.126 2.257 -5.061 1.00 93.19 990 THR A C 1
ATOM 7389 O O . THR A 1 990 ? 8.832 2.747 -3.965 1.00 93.19 990 THR A O 1
ATOM 7392 N N . LEU A 1 991 ? 10.176 2.652 -5.771 1.00 91.94 991 LEU A N 1
ATOM 7393 C CA . LEU A 1 991 ? 11.068 3.726 -5.356 1.00 91.94 991 LEU A CA 1
ATOM 7394 C C . LEU A 1 991 ? 11.386 4.624 -6.541 1.00 91.94 991 LEU A C 1
ATOM 7396 O O . LEU A 1 991 ? 11.918 4.175 -7.551 1.00 91.94 991 LEU A O 1
ATOM 7400 N N . LYS A 1 992 ? 11.106 5.913 -6.397 1.00 88.06 992 LYS A N 1
ATOM 7401 C CA . LYS A 1 992 ? 11.540 6.922 -7.358 1.00 88.06 992 LYS A CA 1
ATOM 7402 C C . LYS A 1 992 ? 13.065 7.023 -7.357 1.00 88.06 992 LYS A C 1
ATOM 7404 O O . LYS A 1 992 ? 13.669 7.167 -6.295 1.00 88.06 992 LYS A O 1
ATOM 7409 N N . ILE A 1 993 ? 13.674 6.984 -8.541 1.00 87.94 993 ILE A N 1
ATOM 7410 C CA . ILE A 1 993 ? 15.126 7.133 -8.686 1.00 87.94 993 ILE A CA 1
ATOM 7411 C C . ILE A 1 993 ? 15.490 8.580 -8.305 1.00 87.94 993 ILE A C 1
ATOM 7413 O O . ILE A 1 993 ? 14.922 9.518 -8.876 1.00 87.94 993 ILE A O 1
ATOM 7417 N N . PRO A 1 994 ? 16.395 8.804 -7.334 1.00 87.12 994 PRO A N 1
ATOM 7418 C CA . PRO A 1 994 ? 16.778 10.151 -6.931 1.00 87.12 994 PRO A CA 1
ATOM 7419 C C . PRO A 1 994 ? 17.596 10.834 -8.031 1.00 87.12 994 PRO A C 1
ATOM 7421 O O . PRO A 1 994 ? 18.148 10.188 -8.914 1.00 87.12 994 PRO A O 1
ATOM 7424 N N . THR A 1 995 ? 17.735 12.158 -7.968 1.00 79.50 995 THR A N 1
ATOM 7425 C CA . THR A 1 995 ? 18.597 12.901 -8.907 1.00 79.50 995 THR A CA 1
ATOM 7426 C C . THR A 1 995 ? 20.089 12.705 -8.633 1.00 79.50 995 THR A C 1
ATOM 7428 O O . THR A 1 995 ? 20.915 12.960 -9.505 1.00 79.50 995 THR A O 1
ATOM 7431 N N . THR A 1 996 ? 20.438 12.295 -7.414 1.00 87.31 996 THR A N 1
ATOM 7432 C CA . THR A 1 996 ? 21.807 12.058 -6.948 1.00 87.31 996 THR A CA 1
ATOM 7433 C C . THR A 1 996 ? 21.821 10.870 -5.997 1.00 87.31 996 THR A C 1
ATOM 7435 O O . THR A 1 996 ? 20.895 10.711 -5.201 1.00 87.31 996 THR A O 1
ATOM 7438 N N . SER A 1 997 ? 22.885 10.075 -6.036 1.00 92.75 997 SER A N 1
ATOM 7439 C CA . SER A 1 997 ? 23.122 9.026 -5.048 1.00 92.75 997 SER A CA 1
ATOM 7440 C C . SER A 1 997 ? 23.445 9.594 -3.663 1.00 92.75 997 SER A C 1
ATOM 7442 O O . SER A 1 997 ? 23.877 10.743 -3.540 1.00 92.75 997 SER A O 1
ATOM 7444 N N . LEU A 1 998 ? 23.274 8.767 -2.631 1.00 94.69 998 LEU A N 1
ATOM 7445 C CA . LEU A 1 998 ? 23.678 9.056 -1.255 1.00 94.69 998 LEU A CA 1
ATOM 7446 C C . LEU A 1 998 ? 24.614 7.962 -0.717 1.00 94.69 998 LEU A C 1
ATOM 7448 O O . LEU A 1 998 ? 24.525 6.819 -1.169 1.00 94.69 998 LEU A O 1
ATOM 7452 N N . PRO A 1 999 ? 25.466 8.267 0.277 1.00 94.19 999 PRO A N 1
ATOM 7453 C CA . PRO A 1 999 ? 26.151 7.245 1.066 1.00 94.19 999 PRO A CA 1
ATOM 7454 C C . PRO A 1 999 ? 25.165 6.282 1.748 1.00 94.19 999 PRO A C 1
ATOM 7456 O O . PRO A 1 999 ? 24.041 6.671 2.075 1.00 94.19 999 PRO A O 1
ATOM 7459 N N . ASP A 1 1000 ? 25.590 5.039 1.984 1.00 92.44 1000 ASP A N 1
ATOM 7460 C CA . ASP A 1 1000 ? 24.728 3.954 2.481 1.00 92.44 1000 ASP A CA 1
ATOM 7461 C C . ASP A 1 1000 ? 23.947 4.297 3.765 1.00 92.44 1000 ASP A C 1
ATOM 7463 O O . ASP A 1 1000 ? 22.747 4.035 3.846 1.00 92.44 1000 ASP A O 1
ATOM 7467 N N . ASP A 1 1001 ? 24.590 4.928 4.750 1.00 89.12 1001 ASP A N 1
ATOM 7468 C CA . ASP A 1 1001 ? 23.985 5.304 6.038 1.00 89.12 1001 ASP A CA 1
ATOM 7469 C C . ASP A 1 1001 ? 22.875 6.360 5.902 1.00 89.12 1001 ASP A C 1
ATOM 7471 O O . ASP A 1 1001 ? 21.934 6.386 6.694 1.00 89.12 1001 ASP A O 1
ATOM 7475 N N . GLN A 1 1002 ? 22.960 7.207 4.876 1.00 92.12 1002 GLN A N 1
ATOM 7476 C CA . GLN A 1 1002 ? 21.935 8.196 4.545 1.00 92.12 1002 GLN A CA 1
ATOM 7477 C C . GLN A 1 1002 ? 20.850 7.593 3.643 1.00 92.12 1002 GLN A C 1
ATOM 7479 O O . GLN A 1 1002 ? 19.667 7.912 3.781 1.00 92.12 1002 GLN A O 1
ATOM 7484 N N . ALA A 1 1003 ? 21.223 6.695 2.728 1.00 92.88 1003 ALA A N 1
ATOM 7485 C CA . ALA A 1 1003 ? 20.293 6.068 1.794 1.00 92.88 1003 ALA A CA 1
ATOM 7486 C C . ALA A 1 1003 ? 19.217 5.235 2.511 1.00 92.88 1003 ALA A C 1
ATOM 7488 O O . ALA A 1 1003 ? 18.050 5.314 2.129 1.00 92.88 1003 ALA A O 1
ATOM 7489 N N . VAL A 1 1004 ? 19.569 4.516 3.586 1.00 89.50 1004 VAL A N 1
ATOM 7490 C CA . VAL A 1 1004 ? 18.602 3.726 4.382 1.00 89.50 1004 VAL A CA 1
ATOM 7491 C C . VAL A 1 1004 ? 17.527 4.578 5.072 1.00 89.50 1004 VAL A C 1
ATOM 7493 O O . VAL A 1 1004 ? 16.475 4.055 5.426 1.00 89.50 1004 VAL A O 1
ATOM 7496 N N . LEU A 1 1005 ? 17.764 5.883 5.247 1.00 85.31 1005 LEU A N 1
ATOM 7497 C CA . LEU A 1 1005 ? 16.807 6.820 5.848 1.00 85.31 1005 LEU A CA 1
ATOM 7498 C C . LEU A 1 1005 ? 15.995 7.589 4.793 1.00 85.31 1005 LEU A C 1
ATOM 7500 O O . LEU A 1 1005 ? 14.808 7.862 4.991 1.00 85.31 1005 LEU A O 1
ATOM 7504 N N . HIS A 1 1006 ? 16.637 7.950 3.678 1.00 89.06 1006 HIS A N 1
ATOM 7505 C CA . HIS A 1 1006 ? 16.104 8.923 2.718 1.00 89.06 1006 HIS A CA 1
ATOM 7506 C C . HIS A 1 1006 ? 15.640 8.322 1.386 1.00 89.06 1006 HIS A C 1
ATOM 7508 O O . HIS A 1 1006 ? 14.832 8.937 0.679 1.00 89.06 1006 HIS A O 1
ATOM 7514 N N . LEU A 1 1007 ? 16.106 7.119 1.042 1.00 93.06 1007 LEU A N 1
ATOM 7515 C CA . LEU A 1 1007 ? 15.867 6.449 -0.242 1.00 93.06 1007 LEU A CA 1
ATOM 7516 C C . LEU A 1 1007 ? 15.289 5.035 -0.057 1.00 93.06 1007 LEU A C 1
ATOM 7518 O O . LEU A 1 1007 ? 15.583 4.135 -0.841 1.00 93.06 1007 LEU A O 1
ATOM 7522 N N . LEU A 1 1008 ? 14.482 4.833 0.983 1.00 91.25 1008 LEU A N 1
ATOM 7523 C CA . LEU A 1 1008 ? 13.819 3.567 1.264 1.00 91.25 1008 LEU A CA 1
ATOM 7524 C C . LEU A 1 1008 ? 12.583 3.391 0.371 1.00 91.25 1008 LEU A C 1
ATOM 7526 O O . LEU A 1 1008 ? 11.729 4.278 0.278 1.00 91.25 1008 LEU A O 1
ATOM 7530 N N . ALA A 1 1009 ? 12.484 2.236 -0.281 1.00 92.06 1009 ALA A N 1
ATOM 7531 C CA . ALA A 1 1009 ? 11.364 1.896 -1.142 1.00 92.06 1009 ALA A CA 1
ATOM 7532 C C . ALA A 1 1009 ? 10.038 1.851 -0.369 1.00 92.06 1009 ALA A C 1
ATOM 7534 O O . ALA A 1 1009 ? 9.997 1.578 0.832 1.00 92.06 1009 ALA A O 1
ATOM 7535 N N . GLN A 1 1010 ? 8.936 2.134 -1.065 1.00 90.00 1010 GLN A N 1
ATOM 7536 C CA . GLN A 1 1010 ? 7.609 2.101 -0.464 1.00 90.00 1010 GLN A CA 1
ATOM 7537 C C . GLN A 1 1010 ? 6.925 0.763 -0.770 1.00 90.00 1010 GLN A C 1
ATOM 7539 O O . GLN A 1 1010 ? 6.652 0.512 -1.949 1.00 90.00 1010 GLN A O 1
ATOM 7544 N N . PRO A 1 1011 ? 6.579 -0.055 0.241 1.00 88.12 1011 PRO A N 1
ATOM 7545 C CA . PRO A 1 1011 ? 5.812 -1.279 0.035 1.00 88.12 1011 PRO A CA 1
ATOM 7546 C C . PRO A 1 1011 ? 4.369 -0.982 -0.398 1.00 88.12 1011 PRO A C 1
ATOM 7548 O O . PRO A 1 1011 ? 3.754 -0.012 0.055 1.00 88.12 1011 PRO A O 1
ATOM 7551 N N . LYS A 1 1012 ? 3.845 -1.839 -1.276 1.00 88.25 1012 LYS A N 1
ATOM 7552 C CA . LYS A 1 1012 ? 2.533 -1.791 -1.939 1.00 88.25 1012 LYS A CA 1
ATOM 7553 C C . LYS A 1 1012 ? 1.927 -3.193 -2.018 1.00 88.25 1012 LYS A C 1
ATOM 7555 O O . LYS A 1 1012 ? 2.668 -4.181 -2.046 1.00 88.25 1012 LYS A O 1
ATOM 7560 N N . SER A 1 1013 ? 0.601 -3.255 -2.186 1.00 86.31 1013 SER A N 1
ATOM 7561 C CA . SER A 1 1013 ? -0.164 -4.505 -2.325 1.00 86.31 1013 SER A CA 1
ATOM 7562 C C . SER A 1 1013 ? 0.002 -5.420 -1.106 1.00 86.31 1013 SER A C 1
ATOM 7564 O O . SER A 1 1013 ? 0.679 -5.070 -0.152 1.00 86.31 1013 SER A O 1
ATOM 7566 N N . GLY A 1 1014 ? -0.600 -6.603 -1.103 1.00 84.94 1014 GLY A N 1
ATOM 7567 C CA . GLY A 1 1014 ? -0.480 -7.576 -0.021 1.00 84.94 1014 GLY A CA 1
ATOM 7568 C C . GLY A 1 1014 ? -0.973 -8.951 -0.446 1.00 84.94 1014 GL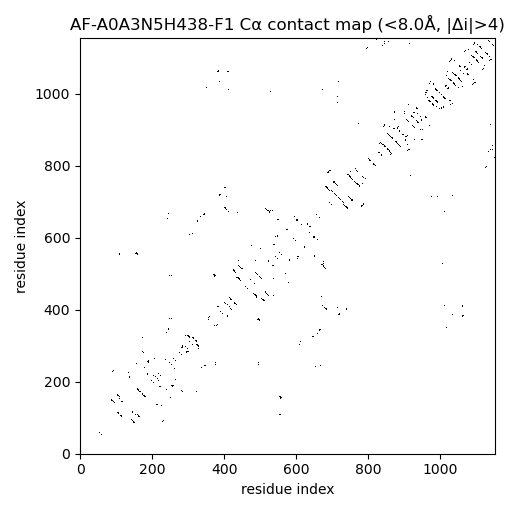Y A C 1
ATOM 7569 O O . GLY A 1 1014 ? -1.470 -9.119 -1.560 1.00 84.94 1014 GLY A O 1
ATOM 7570 N N . LYS A 1 1015 ? -0.872 -9.932 0.458 1.00 88.50 1015 LYS A N 1
ATOM 7571 C CA . LYS A 1 1015 ? -1.338 -11.295 0.192 1.00 88.50 1015 LYS A CA 1
ATOM 7572 C C . LYS A 1 1015 ? -2.846 -11.339 -0.048 1.00 88.50 1015 LYS A C 1
ATOM 7574 O O . LYS A 1 1015 ? -3.603 -10.968 0.845 1.00 88.50 1015 LYS A O 1
ATOM 7579 N N . GLY A 1 1016 ? -3.279 -11.878 -1.186 1.00 89.62 1016 GLY A N 1
ATOM 7580 C CA . GLY A 1 1016 ? -4.688 -12.198 -1.424 1.00 89.62 1016 GLY A CA 1
ATOM 7581 C C . GLY A 1 1016 ? -5.043 -12.483 -2.879 1.00 89.62 1016 GLY A C 1
ATOM 7582 O O . GLY A 1 1016 ? -4.182 -12.543 -3.759 1.00 89.62 1016 GLY A O 1
ATOM 7583 N N . SER A 1 1017 ? -6.335 -12.690 -3.117 1.00 90.31 1017 SER A N 1
ATOM 7584 C CA . SER A 1 1017 ? -6.898 -13.167 -4.383 1.00 90.31 1017 SER A CA 1
ATOM 7585 C C . SER A 1 1017 ? -7.616 -12.087 -5.196 1.00 90.31 1017 SER A C 1
ATOM 7587 O O . SER A 1 1017 ? -7.814 -12.263 -6.398 1.00 90.31 1017 SER A O 1
ATOM 7589 N N . ARG A 1 1018 ? -7.997 -10.955 -4.600 1.00 91.31 1018 ARG A N 1
ATOM 7590 C CA . ARG A 1 1018 ? -8.689 -9.869 -5.323 1.00 91.31 1018 ARG A CA 1
ATOM 7591 C C . ARG A 1 1018 ? -7.743 -8.994 -6.158 1.00 91.31 1018 ARG A C 1
ATOM 7593 O O . ARG A 1 1018 ? -6.552 -8.939 -5.857 1.00 91.31 1018 ARG A O 1
ATOM 7600 N N . PRO A 1 1019 ? -8.274 -8.240 -7.146 1.00 92.62 1019 PRO A N 1
ATOM 7601 C CA . PRO A 1 1019 ? -7.512 -7.204 -7.834 1.00 92.62 1019 PRO A CA 1
ATOM 7602 C C . PRO A 1 1019 ? -6.876 -6.219 -6.847 1.00 92.62 1019 PRO A C 1
ATOM 7604 O O . PRO A 1 1019 ? -7.562 -5.681 -5.975 1.00 92.62 1019 PRO A O 1
ATOM 7607 N N . GLY A 1 1020 ? -5.578 -5.979 -6.995 1.00 91.06 1020 GLY A N 1
ATOM 7608 C CA . GLY A 1 1020 ? -4.772 -5.143 -6.108 1.00 91.06 1020 GLY A CA 1
ATOM 7609 C C . GLY A 1 1020 ? -3.990 -5.941 -5.063 1.00 91.06 1020 GLY A C 1
ATOM 7610 O O . GLY A 1 1020 ? -3.040 -5.405 -4.499 1.00 91.06 1020 GLY A O 1
ATOM 7611 N N . LEU A 1 1021 ? -4.337 -7.212 -4.830 1.00 92.00 1021 LEU A N 1
ATOM 7612 C CA . LEU A 1 1021 ? -3.584 -8.148 -3.992 1.00 92.00 1021 LEU A CA 1
ATOM 7613 C C . LEU A 1 1021 ? -2.886 -9.212 -4.844 1.00 92.00 1021 LEU A C 1
ATOM 7615 O O . LEU A 1 1021 ? -3.337 -9.537 -5.944 1.00 92.00 1021 LEU A O 1
ATOM 7619 N N . MET A 1 1022 ? -1.799 -9.766 -4.316 1.00 92.38 1022 MET A N 1
ATOM 7620 C CA . MET A 1 1022 ? -0.980 -10.773 -4.984 1.00 92.38 1022 MET A CA 1
ATOM 7621 C C . MET A 1 1022 ? -0.804 -12.024 -4.126 1.00 92.38 1022 MET A C 1
ATOM 7623 O O . MET A 1 1022 ? -0.734 -11.946 -2.905 1.00 92.38 1022 MET A O 1
ATOM 7627 N N . THR A 1 1023 ? -0.689 -13.191 -4.749 1.00 93.38 1023 THR A N 1
ATOM 7628 C CA . THR A 1 1023 ? -0.363 -14.446 -4.063 1.00 93.38 1023 THR A CA 1
ATOM 7629 C C . THR A 1 1023 ? 0.744 -15.170 -4.812 1.00 93.38 1023 THR A C 1
ATOM 7631 O O . THR A 1 1023 ? 0.610 -15.524 -5.980 1.00 93.38 1023 THR A O 1
ATOM 7634 N N . SER A 1 1024 ? 1.849 -15.401 -4.106 1.00 94.62 1024 SER A N 1
ATOM 7635 C CA . SER A 1 1024 ? 3.058 -16.045 -4.631 1.00 94.62 1024 SER A CA 1
ATOM 7636 C C . SER A 1 1024 ? 3.562 -15.405 -5.944 1.00 94.62 1024 SER A C 1
ATOM 7638 O O . SER A 1 1024 ? 3.634 -16.102 -6.959 1.00 94.62 1024 SER A O 1
ATOM 7640 N N . PRO A 1 1025 ? 3.871 -14.089 -5.979 1.00 96.56 1025 PRO A N 1
ATOM 7641 C CA . PRO A 1 1025 ? 4.418 -13.447 -7.178 1.00 96.56 1025 PRO A CA 1
ATOM 7642 C C . PRO A 1 1025 ? 5.786 -14.055 -7.536 1.00 96.56 1025 PRO A C 1
ATOM 7644 O O . PRO A 1 1025 ? 6.605 -14.288 -6.653 1.00 96.56 1025 PRO A O 1
ATOM 7647 N N . VAL A 1 1026 ? 6.025 -14.349 -8.812 1.00 95.19 1026 VAL A N 1
ATOM 7648 C CA . VAL A 1 1026 ? 7.202 -15.098 -9.301 1.00 95.19 1026 VAL A CA 1
ATOM 7649 C C . VAL A 1 1026 ? 8.109 -14.236 -10.169 1.00 95.19 1026 VAL A C 1
ATOM 7651 O O . VAL A 1 1026 ? 9.326 -14.268 -10.028 1.00 95.19 1026 VAL A O 1
ATOM 7654 N N . ALA A 1 1027 ? 7.514 -13.483 -11.091 1.00 96.38 1027 ALA A N 1
ATOM 7655 C CA . ALA A 1 1027 ? 8.220 -12.631 -12.037 1.00 96.38 1027 ALA A CA 1
ATOM 7656 C C . ALA A 1 1027 ? 7.367 -11.400 -12.343 1.00 96.38 1027 ALA A C 1
ATOM 7658 O O . ALA A 1 1027 ? 6.156 -11.396 -12.110 1.00 96.38 1027 ALA A O 1
ATOM 7659 N N . ALA A 1 1028 ? 7.983 -10.351 -12.870 1.00 96.81 1028 ALA A N 1
ATOM 7660 C CA . ALA A 1 1028 ? 7.272 -9.147 -13.263 1.00 96.81 1028 ALA A CA 1
ATOM 7661 C C . ALA A 1 1028 ? 7.923 -8.516 -14.497 1.00 96.81 1028 ALA A C 1
ATOM 7663 O O . ALA A 1 1028 ? 9.103 -8.730 -14.759 1.00 96.81 1028 ALA A O 1
ATOM 7664 N N . ALA A 1 1029 ? 7.153 -7.732 -15.247 1.00 95.12 1029 ALA A N 1
ATOM 7665 C CA . ALA A 1 1029 ? 7.621 -6.992 -16.414 1.00 95.12 1029 ALA A CA 1
ATOM 7666 C C . ALA A 1 1029 ? 6.895 -5.643 -16.506 1.00 95.12 1029 ALA A C 1
ATOM 7668 O O . ALA A 1 1029 ? 5.797 -5.498 -15.971 1.00 95.12 1029 ALA A O 1
ATOM 7669 N N . VAL A 1 1030 ? 7.485 -4.656 -17.184 1.00 91.00 1030 VAL A N 1
ATOM 7670 C CA . VAL A 1 1030 ? 6.847 -3.346 -17.395 1.00 91.00 1030 VAL A CA 1
ATOM 7671 C C . VAL A 1 1030 ? 6.524 -3.156 -18.869 1.00 91.00 1030 VAL A C 1
ATOM 7673 O O . VAL A 1 1030 ? 7.414 -3.195 -19.716 1.00 91.00 1030 VAL A O 1
ATOM 7676 N N . ALA A 1 1031 ? 5.246 -2.950 -19.168 1.00 87.06 1031 ALA A N 1
ATOM 7677 C CA . ALA A 1 1031 ? 4.763 -2.643 -20.501 1.00 87.06 1031 ALA A CA 1
ATOM 7678 C C . ALA A 1 1031 ? 5.201 -1.231 -20.942 1.00 87.06 1031 ALA A C 1
ATOM 7680 O O . ALA A 1 1031 ? 5.450 -0.361 -20.101 1.00 87.06 1031 ALA A O 1
ATOM 7681 N N . PRO A 1 1032 ? 5.245 -0.947 -22.254 1.00 75.94 1032 PRO A N 1
ATOM 7682 C CA . PRO A 1 1032 ? 5.668 0.360 -22.772 1.00 75.94 1032 PRO A CA 1
ATOM 7683 C C . PRO A 1 1032 ? 4.849 1.553 -22.278 1.00 75.94 1032 PRO A C 1
ATOM 7685 O O . PRO A 1 1032 ? 5.367 2.663 -22.188 1.00 75.94 1032 PRO A O 1
ATOM 7688 N N . ASP A 1 1033 ? 3.576 1.331 -21.959 1.00 79.50 1033 ASP A N 1
ATOM 7689 C CA . ASP A 1 1033 ? 2.655 2.338 -21.429 1.00 79.50 1033 ASP A CA 1
ATOM 7690 C C . ASP A 1 1033 ? 2.781 2.530 -19.902 1.00 79.50 1033 ASP A C 1
ATOM 7692 O O . ASP A 1 1033 ? 1.926 3.167 -19.282 1.00 79.50 1033 ASP A O 1
ATOM 7696 N N . GLY A 1 1034 ? 3.809 1.941 -19.280 1.00 85.31 1034 GLY A N 1
ATOM 7697 C CA . GLY A 1 1034 ? 4.043 1.982 -17.837 1.00 85.31 1034 GLY A CA 1
ATOM 7698 C C . GLY A 1 1034 ? 3.184 1.009 -17.024 1.00 85.31 1034 GLY A C 1
ATOM 7699 O O . GLY A 1 1034 ? 3.090 1.138 -15.807 1.00 85.31 1034 GLY A O 1
ATOM 7700 N N . THR A 1 1035 ? 2.498 0.049 -17.646 1.00 92.25 1035 THR A N 1
ATOM 7701 C CA . THR A 1 1035 ? 1.798 -0.987 -16.867 1.00 92.25 1035 THR A CA 1
ATOM 7702 C C . THR A 1 1035 ? 2.795 -1.948 -16.247 1.00 92.25 1035 THR A C 1
ATOM 7704 O O . THR A 1 1035 ? 3.623 -2.513 -16.956 1.00 92.25 1035 THR A O 1
ATOM 7707 N N . ILE A 1 1036 ? 2.682 -2.210 -14.951 1.00 96.00 1036 ILE A N 1
ATOM 7708 C CA . ILE A 1 1036 ? 3.449 -3.263 -14.287 1.00 96.00 1036 ILE A CA 1
ATOM 7709 C C . ILE A 1 1036 ? 2.632 -4.552 -14.354 1.00 96.00 1036 ILE A C 1
ATOM 7711 O O . ILE A 1 1036 ? 1.506 -4.598 -13.865 1.00 96.00 1036 ILE A O 1
ATOM 7715 N N . LEU A 1 1037 ? 3.188 -5.600 -14.951 1.00 98.00 1037 LEU A N 1
ATOM 7716 C CA . LEU A 1 1037 ? 2.607 -6.938 -14.975 1.00 98.00 1037 LEU A CA 1
ATOM 7717 C C . LEU A 1 1037 ? 3.311 -7.815 -13.950 1.00 98.00 1037 LEU A C 1
ATOM 7719 O O . LEU A 1 1037 ? 4.539 -7.867 -13.930 1.00 98.00 1037 LEU A O 1
ATOM 7723 N N . VAL A 1 1038 ? 2.542 -8.535 -13.141 1.00 98.19 1038 VAL A N 1
ATOM 7724 C CA . VAL A 1 1038 ? 3.048 -9.486 -12.146 1.00 98.19 1038 VAL A CA 1
ATOM 7725 C C . VAL A 1 1038 ? 2.519 -10.874 -12.479 1.00 98.19 1038 VAL A C 1
ATOM 7727 O O . VAL A 1 1038 ? 1.308 -11.072 -12.564 1.00 98.19 1038 VAL A O 1
ATOM 7730 N N . LEU A 1 1039 ? 3.431 -11.826 -12.665 1.00 98.19 1039 LEU A N 1
ATOM 7731 C CA . LEU A 1 1039 ? 3.136 -13.247 -12.805 1.00 98.19 1039 LEU A CA 1
ATOM 7732 C C . LEU A 1 1039 ? 3.036 -13.869 -11.413 1.00 98.19 1039 LEU A C 1
ATOM 7734 O O . LEU A 1 1039 ? 4.005 -13.878 -10.656 1.00 98.19 1039 LEU A O 1
ATOM 7738 N N . GLU A 1 1040 ? 1.870 -14.400 -11.085 1.00 97.31 1040 GLU A N 1
ATOM 7739 C CA . GLU A 1 1040 ? 1.559 -15.036 -9.811 1.00 97.31 1040 GLU A CA 1
ATOM 7740 C C . GLU A 1 1040 ? 1.450 -16.550 -9.999 1.00 97.31 1040 GLU A C 1
ATOM 7742 O O . GLU A 1 1040 ? 0.726 -17.023 -10.878 1.00 97.31 1040 GLU A O 1
ATOM 7747 N N . PHE A 1 1041 ? 2.118 -17.322 -9.136 1.00 96.25 1041 PHE A N 1
ATOM 7748 C CA . PHE A 1 1041 ? 1.933 -18.775 -9.083 1.00 96.25 1041 PHE A CA 1
ATOM 7749 C C . PHE A 1 1041 ? 0.549 -19.150 -8.534 1.00 96.25 1041 PHE A C 1
ATOM 7751 O O . PHE A 1 1041 ? 0.041 -20.228 -8.836 1.00 96.25 1041 PHE A O 1
ATOM 7758 N N . GLY A 1 1042 ? -0.067 -18.269 -7.737 1.00 94.50 1042 GLY A N 1
ATOM 7759 C CA . GLY A 1 1042 ? -1.319 -18.536 -7.037 1.00 94.50 1042 GLY A CA 1
ATOM 7760 C C . GLY A 1 1042 ? -1.126 -19.425 -5.804 1.00 94.50 1042 GLY A C 1
ATOM 7761 O O . GLY A 1 1042 ? -0.051 -19.463 -5.196 1.00 94.50 1042 GLY A O 1
ATOM 7762 N N . ASP A 1 1043 ? -2.187 -20.134 -5.427 1.00 93.44 1043 ASP A N 1
ATOM 7763 C CA . ASP A 1 1043 ? -2.206 -21.073 -4.304 1.00 93.44 1043 ASP A CA 1
ATOM 7764 C C . ASP A 1 1043 ? -3.027 -22.313 -4.699 1.00 93.44 1043 ASP A C 1
ATOM 7766 O O . ASP A 1 1043 ? -4.261 -22.294 -4.620 1.00 93.44 1043 ASP A O 1
ATOM 7770 N N . PRO A 1 1044 ? -2.368 -23.405 -5.135 1.00 91.00 1044 PRO A N 1
ATOM 7771 C CA . PRO A 1 1044 ? -3.062 -24.627 -5.531 1.00 91.00 1044 PRO A CA 1
ATOM 7772 C C . PRO A 1 1044 ? -3.707 -25.361 -4.343 1.00 91.00 1044 PRO A C 1
ATOM 7774 O O . PRO A 1 1044 ? -4.507 -26.268 -4.563 1.00 91.00 1044 PRO A O 1
ATOM 7777 N N . THR A 1 1045 ? -3.369 -24.991 -3.102 1.00 90.00 1045 THR A N 1
ATOM 7778 C CA . THR A 1 1045 ? -3.900 -25.595 -1.868 1.00 90.00 1045 THR A CA 1
ATOM 7779 C C . THR A 1 1045 ? -5.057 -24.809 -1.255 1.00 90.00 1045 THR A C 1
ATOM 7781 O O . THR A 1 1045 ? -5.740 -25.322 -0.365 1.00 90.00 1045 THR A O 1
ATOM 7784 N N . ALA A 1 1046 ? -5.306 -23.587 -1.738 1.00 85.19 1046 ALA A N 1
ATOM 7785 C CA . ALA A 1 1046 ? -6.454 -22.790 -1.331 1.00 85.19 1046 ALA A CA 1
ATOM 7786 C C . ALA A 1 1046 ? -7.778 -23.500 -1.669 1.00 85.19 1046 ALA A C 1
ATOM 7788 O O . ALA A 1 1046 ? -7.853 -24.376 -2.531 1.00 85.19 1046 ALA A O 1
ATOM 7789 N N . SER A 1 1047 ? -8.853 -23.111 -0.981 1.00 74.94 1047 SER A N 1
ATOM 7790 C CA . SER A 1 1047 ? -10.198 -23.640 -1.216 1.00 74.94 1047 SER A CA 1
ATOM 7791 C C . SER A 1 1047 ? -11.187 -22.486 -1.444 1.00 74.94 1047 SER A C 1
ATOM 7793 O O . SER A 1 1047 ? -11.621 -21.882 -0.459 1.00 74.94 1047 SER A O 1
ATOM 7795 N N . PRO A 1 1048 ? -11.591 -22.197 -2.700 1.00 82.75 1048 PRO A N 1
ATOM 7796 C CA . PRO A 1 1048 ? -11.151 -22.854 -3.938 1.00 82.75 1048 PRO A CA 1
ATOM 7797 C C . PRO A 1 1048 ? -9.679 -22.541 -4.277 1.00 82.75 1048 PRO A C 1
ATOM 7799 O O . PRO A 1 1048 ? -9.167 -21.517 -3.820 1.00 82.75 1048 PRO A O 1
ATOM 7802 N N . PRO A 1 1049 ? -9.002 -23.388 -5.076 1.00 88.31 1049 PRO A N 1
ATOM 7803 C CA . PRO A 1 1049 ? -7.631 -23.123 -5.497 1.00 88.31 1049 PRO A CA 1
ATOM 7804 C C . PRO A 1 1049 ? -7.524 -21.809 -6.266 1.00 88.31 1049 PRO A C 1
ATOM 7806 O O . PRO A 1 1049 ? -8.353 -21.528 -7.134 1.00 88.31 1049 PRO A O 1
ATOM 7809 N N . LEU A 1 1050 ? -6.478 -21.038 -5.984 1.00 92.31 1050 LEU A N 1
ATOM 7810 C CA . LEU A 1 1050 ? -6.177 -19.813 -6.710 1.00 92.31 1050 LEU A CA 1
ATOM 7811 C C . LEU A 1 1050 ? -5.263 -20.162 -7.900 1.00 92.31 1050 LEU A C 1
ATOM 7813 O O . LEU A 1 1050 ? -4.138 -20.627 -7.673 1.00 92.31 1050 LEU A O 1
ATOM 7817 N N . PRO A 1 1051 ? -5.721 -19.993 -9.156 1.00 93.94 1051 PRO A N 1
ATOM 7818 C CA . PRO A 1 1051 ? -4.921 -20.329 -10.327 1.00 93.94 1051 PRO A CA 1
ATOM 7819 C C . PRO A 1 1051 ? -3.715 -19.399 -10.469 1.00 93.94 1051 PRO A C 1
ATOM 7821 O O . PRO A 1 1051 ? -3.696 -18.280 -9.949 1.00 93.94 1051 PRO A O 1
ATOM 7824 N N . ALA A 1 1052 ? -2.724 -19.860 -11.229 1.00 96.12 1052 ALA A N 1
ATOM 7825 C CA . ALA A 1 1052 ? -1.676 -18.982 -11.720 1.00 96.12 1052 ALA A CA 1
ATOM 7826 C C . ALA A 1 1052 ? -2.265 -17.946 -12.685 1.00 96.12 1052 ALA A C 1
ATOM 7828 O O . ALA A 1 1052 ? -3.151 -18.259 -13.490 1.00 96.12 1052 ALA A O 1
ATOM 7829 N N . ARG A 1 1053 ? -1.781 -16.709 -12.599 1.00 96.69 1053 ARG A N 1
ATOM 7830 C CA . ARG A 1 1053 ? -2.333 -15.579 -13.352 1.00 96.69 1053 ARG A CA 1
ATOM 7831 C C . ARG A 1 1053 ? -1.295 -14.494 -13.589 1.00 96.69 1053 ARG A C 1
ATOM 7833 O O . ARG A 1 1053 ? -0.301 -14.412 -12.874 1.00 96.69 1053 ARG A O 1
ATOM 7840 N N . ILE A 1 1054 ? -1.571 -13.626 -14.550 1.00 97.94 1054 ILE A N 1
ATOM 7841 C CA . ILE A 1 1054 ? -0.860 -12.366 -14.754 1.00 97.94 1054 ILE A CA 1
ATOM 7842 C C . ILE A 1 1054 ? -1.803 -11.242 -14.347 1.00 97.94 1054 ILE A C 1
ATOM 7844 O O . ILE A 1 1054 ? -2.919 -11.174 -14.857 1.00 97.94 1054 ILE A O 1
ATOM 7848 N N . GLN A 1 1055 ? -1.371 -10.370 -13.442 1.00 97.38 1055 GLN A N 1
ATOM 7849 C CA . GLN A 1 1055 ? -2.151 -9.224 -12.976 1.00 97.38 1055 GLN A CA 1
ATOM 7850 C C . GLN A 1 1055 ? -1.448 -7.908 -13.314 1.00 97.38 1055 GLN A C 1
ATOM 7852 O O . GLN A 1 1055 ? -0.221 -7.825 -13.257 1.00 97.38 1055 GLN A O 1
ATOM 7857 N N . ALA A 1 1056 ? -2.228 -6.884 -13.661 1.00 97.19 1056 ALA A N 1
ATOM 7858 C CA . ALA A 1 1056 ? -1.719 -5.571 -14.042 1.00 97.19 1056 ALA A CA 1
ATOM 7859 C C . ALA A 1 1056 ? -1.895 -4.514 -12.940 1.00 97.19 1056 ALA A C 1
ATOM 7861 O O . ALA A 1 1056 ? -2.939 -4.440 -12.289 1.00 97.19 1056 ALA A O 1
ATOM 7862 N N . PHE A 1 1057 ? -0.888 -3.654 -12.786 1.00 96.25 1057 PHE A N 1
ATOM 7863 C CA . PHE A 1 1057 ? -0.819 -2.584 -11.792 1.00 96.25 1057 PHE A CA 1
ATOM 7864 C C . PHE A 1 1057 ? -0.293 -1.280 -12.406 1.00 96.25 1057 PHE A C 1
ATOM 7866 O O . PHE A 1 1057 ? 0.436 -1.294 -13.402 1.00 96.25 1057 PHE A O 1
ATOM 7873 N N . ASP A 1 1058 ? -0.636 -0.149 -11.792 1.00 93.62 1058 ASP A N 1
ATOM 7874 C CA . ASP A 1 1058 ? 0.104 1.102 -11.973 1.00 93.62 1058 ASP A CA 1
ATOM 7875 C C . ASP A 1 1058 ? 1.247 1.239 -10.950 1.00 93.62 1058 ASP A C 1
ATOM 7877 O O . ASP A 1 1058 ? 1.424 0.413 -10.054 1.00 93.62 1058 ASP A O 1
ATOM 7881 N N . ILE A 1 1059 ? 2.018 2.322 -11.054 1.00 90.31 1059 ILE A N 1
ATOM 7882 C CA . ILE A 1 1059 ? 3.134 2.619 -10.143 1.00 90.31 1059 ILE A CA 1
ATOM 7883 C C . ILE A 1 1059 ? 2.692 2.917 -8.700 1.00 90.31 1059 ILE A C 1
ATOM 7885 O O . ILE A 1 1059 ? 3.499 2.899 -7.775 1.00 90.31 1059 ILE A O 1
ATOM 7889 N N . GLY A 1 1060 ? 1.411 3.232 -8.497 1.00 90.06 1060 GLY A N 1
ATOM 7890 C CA . GLY A 1 1060 ? 0.813 3.382 -7.178 1.00 90.06 1060 GLY A CA 1
ATOM 7891 C C . GLY A 1 1060 ? 0.535 2.038 -6.505 1.00 90.06 1060 GLY A C 1
ATOM 7892 O O . GLY A 1 1060 ? 0.236 2.034 -5.313 1.00 90.06 1060 GLY A O 1
ATOM 7893 N N . GLY A 1 1061 ? 0.659 0.919 -7.227 1.00 92.00 1061 GLY A N 1
ATOM 7894 C CA . GLY A 1 1061 ? 0.231 -0.403 -6.776 1.00 92.00 1061 GLY A CA 1
ATOM 7895 C C . GLY A 1 1061 ? -1.279 -0.618 -6.910 1.00 92.00 1061 GLY A C 1
ATOM 7896 O O . GLY A 1 1061 ? -1.808 -1.575 -6.347 1.00 92.00 1061 GLY A O 1
ATOM 7897 N N . ASN A 1 1062 ? -1.985 0.252 -7.638 1.00 93.94 1062 ASN A N 1
ATOM 7898 C CA . ASN A 1 1062 ? -3.416 0.109 -7.881 1.00 93.94 1062 ASN A CA 1
ATOM 7899 C C . ASN A 1 1062 ? -3.650 -0.892 -9.026 1.00 93.94 1062 ASN A C 1
ATOM 7901 O O . ASN A 1 1062 ? -2.934 -0.829 -10.032 1.00 93.94 1062 ASN A O 1
ATOM 7905 N N . PRO A 1 1063 ? -4.654 -1.785 -8.937 1.00 94.94 1063 PRO A N 1
ATOM 7906 C CA . PRO A 1 1063 ? -4.967 -2.707 -10.023 1.00 94.94 1063 PRO A CA 1
ATOM 7907 C C . PRO A 1 1063 ? -5.384 -1.942 -11.278 1.00 94.94 1063 PRO A C 1
ATOM 7909 O O . PRO A 1 1063 ? -6.255 -1.074 -11.225 1.00 94.94 1063 PRO A O 1
ATOM 7912 N N . LYS A 1 1064 ? -4.794 -2.277 -12.423 1.00 94.44 1064 LYS A N 1
ATOM 7913 C CA . LYS A 1 1064 ? -5.084 -1.643 -13.711 1.00 94.44 1064 LYS A CA 1
ATOM 7914 C C . LYS A 1 1064 ? -5.857 -2.605 -14.607 1.00 94.44 1064 LYS A C 1
ATOM 7916 O O . LYS A 1 1064 ? -5.486 -3.767 -14.747 1.00 94.44 1064 LYS A O 1
ATOM 7921 N N . GLN A 1 1065 ? -6.910 -2.114 -15.254 1.00 94.00 1065 GLN A N 1
ATOM 7922 C CA . GLN A 1 1065 ? -7.544 -2.855 -16.341 1.00 94.00 1065 GLN A CA 1
ATOM 7923 C C . GLN A 1 1065 ? -6.583 -2.908 -17.536 1.00 94.00 1065 GLN A C 1
ATOM 7925 O O . GLN A 1 1065 ? -6.225 -1.874 -18.100 1.00 94.00 1065 GLN A O 1
ATOM 7930 N N . PHE A 1 1066 ? -6.147 -4.110 -17.898 1.00 92.94 1066 PHE A N 1
ATOM 7931 C CA . PHE A 1 1066 ? -5.191 -4.342 -18.985 1.00 92.94 1066 PHE A CA 1
ATOM 7932 C C . PHE A 1 1066 ? -5.610 -5.493 -19.904 1.00 92.94 1066 PHE A C 1
ATOM 7934 O O . PHE A 1 1066 ? -5.167 -5.556 -21.044 1.00 92.94 1066 PHE A O 1
ATOM 7941 N N . PHE A 1 1067 ? -6.519 -6.356 -19.442 1.00 94.06 1067 PHE A N 1
ATOM 7942 C CA . PHE A 1 1067 ? -7.010 -7.523 -20.165 1.00 94.06 1067 PHE A CA 1
ATOM 7943 C C . PHE A 1 1067 ? -8.501 -7.365 -20.517 1.00 94.06 1067 PHE A C 1
ATOM 7945 O O . PHE A 1 1067 ? -9.348 -8.061 -19.957 1.00 94.06 1067 PHE A O 1
ATOM 7952 N N . PRO A 1 1068 ? -8.881 -6.432 -21.412 1.00 90.00 1068 PRO A N 1
ATOM 7953 C CA . PRO A 1 1068 ? -10.272 -5.997 -21.594 1.00 90.00 1068 PRO A CA 1
ATOM 7954 C C . PRO A 1 1068 ? -11.241 -7.096 -22.053 1.00 90.00 1068 PRO A C 1
ATOM 7956 O O . PRO A 1 1068 ? -12.450 -6.926 -21.920 1.00 90.00 1068 PRO A O 1
ATOM 7959 N N . GLN A 1 1069 ? -10.736 -8.201 -22.610 1.00 90.31 1069 GLN A N 1
ATOM 7960 C CA . GLN A 1 1069 ? -11.555 -9.326 -23.072 1.00 90.31 1069 GLN A CA 1
ATOM 7961 C C . GLN A 1 1069 ? -11.639 -10.488 -22.065 1.00 90.31 1069 GLN A C 1
ATOM 7963 O O . GLN A 1 1069 ? -12.247 -11.511 -22.375 1.00 90.31 1069 GLN A O 1
ATOM 7968 N N . GLN A 1 1070 ? -11.060 -10.347 -20.868 1.00 92.38 1070 GLN A N 1
ATOM 7969 C CA . GLN A 1 1070 ? -11.141 -11.347 -19.800 1.00 92.38 1070 GLN A CA 1
ATOM 7970 C C . GLN A 1 1070 ? -12.363 -11.112 -18.893 1.00 92.38 1070 GLN A C 1
ATOM 7972 O O . GLN A 1 1070 ? -12.823 -9.975 -18.768 1.00 92.38 1070 GLN A O 1
ATOM 7977 N N . PRO A 1 1071 ? -12.884 -12.151 -18.200 1.00 91.38 1071 PRO A N 1
ATOM 7978 C CA . PRO A 1 1071 ? -13.996 -11.994 -17.254 1.00 91.38 1071 PRO A CA 1
ATOM 7979 C C . PRO A 1 1071 ? -13.715 -10.970 -16.147 1.00 91.38 1071 PRO A C 1
ATOM 7981 O O . PRO A 1 1071 ? -14.614 -10.255 -15.709 1.00 91.38 1071 PRO A O 1
ATOM 7984 N N . SER A 1 1072 ? -12.458 -10.903 -15.705 1.00 92.31 1072 SER A N 1
ATOM 7985 C CA . SER A 1 1072 ? -11.938 -9.840 -14.856 1.00 92.31 1072 SER A CA 1
ATOM 7986 C C . SER A 1 1072 ? -10.873 -9.081 -15.649 1.00 92.31 1072 SER A C 1
ATOM 7988 O O . SER A 1 1072 ? -9.837 -9.668 -15.958 1.00 92.31 1072 SER A O 1
ATOM 7990 N N . PRO A 1 1073 ? -11.066 -7.787 -15.958 1.00 94.81 1073 PRO A N 1
ATOM 7991 C CA . PRO A 1 1073 ? -10.171 -7.050 -16.852 1.00 94.81 1073 PRO A CA 1
ATOM 7992 C C . PRO A 1 1073 ? -8.782 -6.759 -16.258 1.00 94.81 1073 PRO A C 1
ATOM 7994 O O . PRO A 1 1073 ? -7.923 -6.181 -16.925 1.00 94.81 1073 PRO A O 1
ATOM 7997 N N . TYR A 1 1074 ? -8.553 -7.137 -15.000 1.00 95.56 1074 TYR A N 1
ATOM 7998 C CA . TYR A 1 1074 ? -7.297 -6.935 -14.275 1.00 95.56 1074 TYR A CA 1
ATOM 7999 C C . TYR A 1 1074 ? -6.351 -8.134 -14.369 1.00 95.56 1074 TYR A C 1
ATOM 8001 O O . TYR A 1 1074 ? -5.171 -7.991 -14.050 1.00 95.56 1074 TYR A O 1
ATOM 8009 N N . VAL A 1 1075 ? -6.862 -9.311 -14.757 1.00 95.75 1075 VAL A N 1
ATOM 8010 C CA . VAL A 1 1075 ? -6.117 -10.574 -14.699 1.00 95.75 1075 VAL A CA 1
ATOM 8011 C C . VAL A 1 1075 ? -6.278 -11.408 -15.968 1.00 95.75 1075 VAL A C 1
ATOM 8013 O O . VAL A 1 1075 ? -7.362 -11.487 -16.538 1.00 95.75 1075 VAL A O 1
ATOM 8016 N N . LEU A 1 1076 ? -5.202 -12.088 -16.352 1.00 96.44 1076 LEU A N 1
ATOM 8017 C CA . LEU A 1 1076 ? -5.199 -13.182 -17.320 1.00 96.44 1076 LEU A CA 1
ATOM 8018 C C . LEU A 1 1076 ? -4.833 -14.479 -16.593 1.00 96.44 1076 LEU A C 1
ATOM 8020 O O . LEU A 1 1076 ? -3.718 -14.609 -16.091 1.00 96.44 1076 LEU A O 1
ATOM 8024 N N . GLU A 1 1077 ? -5.758 -15.433 -16.515 1.00 95.56 1077 GLU A N 1
ATOM 8025 C CA . GLU A 1 1077 ? -5.489 -16.748 -15.918 1.00 95.56 1077 GLU A CA 1
ATOM 8026 C C . GLU A 1 1077 ? -4.694 -17.647 -16.874 1.00 95.56 1077 GLU A C 1
ATOM 8028 O O . GLU A 1 1077 ? -4.955 -17.683 -18.077 1.00 95.56 1077 GLU A O 1
ATOM 8033 N N . LEU A 1 1078 ? -3.745 -18.416 -16.334 1.00 94.75 1078 LEU A N 1
ATOM 8034 C CA . LEU A 1 1078 ? -2.846 -19.281 -17.103 1.00 94.75 1078 LEU A CA 1
ATOM 8035 C C . LEU A 1 1078 ? -3.311 -20.738 -17.061 1.00 94.75 1078 LEU A C 1
ATOM 8037 O O . LEU A 1 1078 ? -2.720 -21.598 -16.405 1.00 94.75 1078 LEU A O 1
ATOM 8041 N N . THR A 1 1079 ? -4.402 -21.030 -17.767 1.00 88.88 1079 THR A N 1
ATOM 8042 C CA . THR A 1 1079 ? -5.034 -22.360 -17.711 1.00 88.88 1079 THR A CA 1
ATOM 8043 C C . THR A 1 1079 ? -4.321 -23.419 -18.555 1.00 88.88 1079 THR A C 1
ATOM 8045 O O . THR A 1 1079 ? -4.575 -24.605 -18.363 1.00 88.88 1079 THR A O 1
ATOM 8048 N N . ALA A 1 1080 ? -3.456 -23.022 -19.498 1.00 85.69 1080 ALA A N 1
ATOM 8049 C CA . ALA A 1 1080 ? -2.668 -23.949 -20.322 1.00 85.69 1080 ALA A CA 1
ATOM 8050 C C . ALA A 1 1080 ? -1.479 -24.565 -19.561 1.00 85.69 1080 ALA A C 1
ATOM 8052 O O . ALA A 1 1080 ? -1.076 -25.691 -19.849 1.00 85.69 1080 ALA A O 1
ATOM 8053 N N . THR A 1 1081 ? -0.967 -23.857 -18.553 1.00 88.19 1081 THR A N 1
ATOM 8054 C CA . THR A 1 1081 ? 0.120 -24.286 -17.660 1.00 88.19 1081 THR A CA 1
ATOM 8055 C C . THR A 1 1081 ? -0.358 -24.241 -16.202 1.00 88.19 1081 THR A C 1
ATOM 8057 O O . THR A 1 1081 ? 0.124 -23.426 -15.411 1.00 88.19 1081 THR A O 1
ATOM 8060 N N . PRO A 1 1082 ? -1.366 -25.049 -15.823 1.00 90.94 1082 PRO A N 1
ATOM 8061 C CA . PRO A 1 1082 ? -2.016 -24.910 -14.528 1.00 90.94 1082 PRO A CA 1
ATOM 8062 C C . PRO A 1 1082 ? -1.076 -25.330 -13.392 1.00 90.94 1082 PRO A C 1
ATOM 8064 O O . PRO A 1 1082 ? -0.523 -26.432 -13.398 1.00 90.94 1082 PRO A O 1
ATOM 8067 N N . ASN A 1 1083 ? -0.962 -24.477 -12.373 1.00 92.00 1083 ASN A N 1
ATOM 8068 C CA . ASN A 1 1083 ? -0.172 -24.722 -11.159 1.00 92.00 1083 ASN A CA 1
ATOM 8069 C C . ASN A 1 1083 ? -0.543 -26.042 -10.450 1.00 92.00 1083 ASN A C 1
ATOM 8071 O O . ASN A 1 1083 ? 0.329 -26.742 -9.940 1.00 92.00 1083 ASN A O 1
ATOM 8075 N N . GLN A 1 1084 ? -1.819 -26.441 -10.485 1.00 91.25 1084 GLN A N 1
ATOM 8076 C CA . GLN A 1 1084 ? -2.300 -27.716 -9.934 1.00 91.25 1084 GLN A CA 1
ATOM 8077 C C . GLN A 1 1084 ? -1.708 -28.953 -10.624 1.00 91.25 1084 GLN A C 1
ATOM 8079 O O . GLN A 1 1084 ? -1.655 -30.018 -10.014 1.00 91.25 1084 GLN A O 1
ATOM 8084 N N . ALA A 1 1085 ? -1.264 -28.831 -11.880 1.00 92.12 1085 ALA A N 1
ATOM 8085 C CA . ALA A 1 1085 ? -0.608 -29.915 -12.608 1.00 92.12 1085 ALA A CA 1
ATOM 8086 C C . ALA A 1 1085 ? 0.913 -29.964 -12.371 1.00 92.12 1085 ALA A C 1
ATOM 8088 O O . ALA A 1 1085 ? 1.594 -30.768 -12.998 1.00 92.12 1085 ALA A O 1
ATOM 8089 N N . GLY A 1 1086 ? 1.452 -29.118 -11.484 1.00 92.12 1086 GLY A N 1
ATOM 8090 C CA . GLY A 1 1086 ? 2.873 -29.097 -11.129 1.00 92.12 1086 GLY A CA 1
ATOM 8091 C C . GLY A 1 1086 ? 3.743 -28.179 -11.990 1.00 92.12 1086 GLY A C 1
ATOM 8092 O O . GLY A 1 1086 ? 4.952 -28.129 -11.764 1.00 92.12 1086 GLY A O 1
ATOM 8093 N N . TRP A 1 1087 ? 3.156 -27.431 -12.935 1.00 94.75 1087 TRP A N 1
ATOM 8094 C CA . TRP A 1 1087 ? 3.879 -26.426 -13.719 1.00 94.75 1087 TRP A CA 1
ATOM 8095 C C . TRP A 1 1087 ? 4.544 -25.399 -12.809 1.00 94.75 1087 TRP A C 1
ATOM 8097 O O . TRP A 1 1087 ? 3.898 -24.851 -11.920 1.00 94.75 1087 TRP A O 1
ATOM 8107 N N . GLN A 1 1088 ? 5.818 -25.121 -13.062 1.00 93.62 1088 GLN A N 1
ATOM 8108 C CA . GLN A 1 1088 ? 6.594 -24.089 -12.383 1.00 93.62 1088 GLN A CA 1
ATOM 8109 C C . GLN A 1 1088 ? 6.842 -22.933 -13.348 1.00 93.62 1088 GLN A C 1
ATOM 8111 O O . GLN A 1 1088 ? 7.250 -23.149 -14.491 1.00 93.62 1088 GLN A O 1
ATOM 8116 N N . PHE A 1 1089 ? 6.627 -21.705 -12.887 1.00 95.56 1089 PHE A N 1
ATOM 8117 C CA . PHE A 1 1089 ? 6.956 -20.500 -13.644 1.00 95.56 1089 PHE A CA 1
ATOM 8118 C C . PHE A 1 1089 ? 8.351 -20.022 -13.259 1.00 95.56 1089 PHE A C 1
ATOM 8120 O O . PHE A 1 1089 ? 8.707 -20.034 -12.083 1.00 95.56 1089 PHE A O 1
ATOM 8127 N N . LEU A 1 1090 ? 9.144 -19.622 -14.248 1.00 94.94 1090 LEU A N 1
ATOM 8128 C CA . LEU A 1 1090 ? 10.544 -19.242 -14.048 1.00 94.94 1090 LEU A CA 1
ATOM 8129 C C . LEU A 1 1090 ? 10.775 -17.748 -14.250 1.00 94.94 1090 LEU A C 1
ATOM 8131 O O . LEU A 1 1090 ? 11.555 -17.131 -13.514 1.00 94.94 1090 LEU A O 1
ATOM 8135 N N . ASP A 1 1091 ? 10.129 -17.180 -15.271 1.00 96.62 1091 ASP A N 1
ATOM 8136 C CA . ASP A 1 1091 ? 10.342 -15.792 -15.656 1.00 96.62 1091 ASP A CA 1
ATOM 8137 C C . ASP A 1 1091 ? 9.248 -15.254 -16.588 1.00 96.62 1091 ASP A C 1
ATOM 8139 O O . ASP A 1 1091 ? 8.502 -16.024 -17.205 1.00 96.62 1091 ASP A O 1
ATOM 8143 N N . MET A 1 1092 ? 9.185 -13.927 -16.716 1.00 97.06 1092 MET A N 1
ATOM 8144 C CA . MET A 1 1092 ? 8.268 -13.230 -17.613 1.00 97.06 1092 MET A CA 1
ATOM 8145 C C . MET A 1 1092 ? 8.936 -12.008 -18.245 1.00 97.06 1092 MET A C 1
ATOM 8147 O O . MET A 1 1092 ? 9.628 -11.251 -17.574 1.00 97.06 1092 MET A O 1
ATOM 8151 N N . ALA A 1 1093 ? 8.655 -11.766 -19.522 1.00 94.94 1093 ALA A N 1
ATOM 8152 C CA . ALA A 1 1093 ? 9.033 -10.539 -20.215 1.00 94.94 1093 ALA A CA 1
ATOM 8153 C C . ALA A 1 1093 ? 7.854 -10.005 -21.032 1.00 94.94 1093 ALA A C 1
ATOM 8155 O O . ALA A 1 1093 ? 6.944 -10.751 -21.387 1.00 94.94 1093 ALA A O 1
ATOM 8156 N N . ILE A 1 1094 ? 7.872 -8.719 -21.363 1.00 89.75 1094 ILE A N 1
ATOM 8157 C CA . ILE A 1 1094 ? 6.905 -8.118 -22.283 1.00 89.75 1094 ILE A CA 1
ATOM 8158 C C . ILE A 1 1094 ? 7.661 -7.345 -23.359 1.00 89.75 1094 ILE A C 1
ATOM 8160 O O . ILE A 1 1094 ? 8.632 -6.648 -23.062 1.00 89.75 1094 ILE A O 1
ATOM 8164 N N . GLU A 1 1095 ? 7.247 -7.500 -24.613 1.00 81.31 1095 GLU A N 1
ATOM 8165 C CA . GLU A 1 1095 ? 7.791 -6.712 -25.720 1.00 81.31 1095 GLU A CA 1
ATOM 8166 C C . GLU A 1 1095 ? 6.930 -5.475 -26.013 1.00 81.31 1095 GLU A C 1
ATOM 8168 O O . GLU A 1 1095 ? 5.895 -5.240 -25.392 1.00 81.31 1095 GLU A O 1
ATOM 8173 N N . TYR A 1 1096 ? 7.372 -4.638 -26.950 1.00 73.25 1096 TYR A N 1
ATOM 8174 C CA . TYR A 1 1096 ? 6.801 -3.301 -27.123 1.00 73.25 1096 TYR A CA 1
ATOM 8175 C C . TYR A 1 1096 ? 5.428 -3.252 -27.803 1.00 73.25 1096 TYR A C 1
ATOM 8177 O O . TYR A 1 1096 ? 4.676 -2.307 -27.599 1.00 73.25 1096 TYR A O 1
ATOM 8185 N N . GLY A 1 1097 ? 5.056 -4.270 -28.574 1.00 69.31 1097 GLY A N 1
ATOM 8186 C CA . GLY A 1 1097 ? 3.674 -4.453 -29.026 1.00 69.31 1097 GLY A CA 1
ATOM 8187 C C . GLY A 1 1097 ? 2.716 -4.930 -27.925 1.00 69.31 1097 GLY A C 1
ATOM 8188 O O . GLY A 1 1097 ? 1.517 -5.013 -28.172 1.00 69.31 1097 GLY A O 1
ATOM 8189 N N . GLY A 1 1098 ? 3.214 -5.221 -26.718 1.00 78.19 1098 GLY A N 1
ATOM 8190 C CA . GLY A 1 1098 ? 2.424 -5.692 -25.583 1.00 78.19 1098 GLY A CA 1
ATOM 8191 C C . GLY A 1 1098 ? 2.330 -7.214 -25.460 1.00 78.19 1098 GLY A C 1
ATOM 8192 O O . GLY A 1 1098 ? 1.697 -7.681 -24.517 1.00 78.19 1098 GLY A O 1
ATOM 8193 N N . PHE A 1 1099 ? 2.961 -7.995 -26.348 1.00 87.00 1099 PHE A N 1
ATOM 8194 C CA . PHE A 1 1099 ? 2.992 -9.455 -26.211 1.00 87.00 1099 PHE A CA 1
ATOM 8195 C C . PHE A 1 1099 ? 3.800 -9.878 -24.978 1.00 87.00 1099 PHE A C 1
ATOM 8197 O O . PHE A 1 1099 ? 4.913 -9.396 -24.743 1.00 87.00 1099 PHE A O 1
ATOM 8204 N N . ILE A 1 1100 ? 3.243 -10.813 -24.211 1.00 94.44 1100 ILE A N 1
ATOM 8205 C CA . ILE A 1 1100 ? 3.769 -11.259 -22.920 1.00 94.44 1100 ILE A CA 1
ATOM 8206 C C . ILE A 1 1100 ? 4.374 -12.652 -23.081 1.00 94.44 1100 ILE A C 1
ATOM 8208 O O . ILE A 1 1100 ? 3.692 -13.579 -23.504 1.00 94.44 1100 ILE A O 1
ATOM 8212 N N . TYR A 1 1101 ? 5.641 -12.805 -22.722 1.00 96.62 1101 TYR A N 1
ATOM 8213 C CA . TYR A 1 1101 ? 6.404 -14.047 -22.791 1.00 96.62 1101 TYR A CA 1
ATOM 8214 C C . TYR A 1 1101 ? 6.486 -14.654 -21.401 1.00 96.62 1101 TYR A C 1
ATOM 8216 O O . TYR A 1 1101 ? 6.991 -14.008 -20.485 1.00 96.62 1101 TYR A O 1
ATOM 8224 N N . VAL A 1 1102 ? 6.033 -15.893 -21.248 1.00 97.62 1102 VAL A N 1
ATOM 8225 C CA . VAL A 1 1102 ? 6.067 -16.632 -19.984 1.00 97.62 1102 VAL A CA 1
ATOM 8226 C C . VAL A 1 1102 ? 6.929 -17.871 -20.161 1.00 97.62 1102 VAL A C 1
ATOM 8228 O O . VAL A 1 1102 ? 6.643 -18.727 -21.000 1.00 97.62 1102 VAL A O 1
ATOM 8231 N N . LEU A 1 1103 ? 7.988 -17.967 -19.359 1.00 97.06 1103 LEU A N 1
ATOM 8232 C CA . LEU A 1 1103 ? 8.856 -19.136 -19.301 1.00 97.06 1103 LEU A CA 1
ATOM 8233 C C . LEU A 1 1103 ? 8.406 -20.050 -18.161 1.00 97.06 1103 LEU A C 1
ATOM 8235 O O . LEU A 1 1103 ? 8.318 -19.626 -17.005 1.00 97.06 1103 LEU A O 1
ATOM 8239 N N . SER A 1 1104 ? 8.161 -21.317 -18.476 1.00 96.00 1104 SER A N 1
ATOM 8240 C CA . SER A 1 1104 ? 7.726 -22.318 -17.503 1.00 96.00 1104 SER A CA 1
ATOM 8241 C C . SER A 1 1104 ? 8.351 -23.687 -17.769 1.00 96.00 1104 SER A C 1
ATOM 8243 O O . SER A 1 1104 ? 8.908 -23.940 -18.843 1.00 96.00 1104 SER A O 1
ATOM 8245 N N . HIS A 1 1105 ? 8.278 -24.580 -16.782 1.00 94.00 1105 HIS A N 1
ATOM 8246 C CA . HIS A 1 1105 ? 8.659 -25.974 -16.963 1.00 94.00 1105 HIS A CA 1
ATOM 8247 C C . HIS A 1 1105 ? 7.763 -26.946 -16.194 1.00 94.00 1105 HIS A C 1
ATOM 8249 O O . HIS A 1 1105 ? 7.179 -26.612 -15.161 1.00 94.00 1105 HIS A O 1
ATOM 8255 N N . LEU A 1 1106 ? 7.728 -28.182 -16.685 1.00 93.56 1106 LEU A N 1
ATOM 8256 C CA . LEU A 1 1106 ? 7.099 -29.334 -16.046 1.00 93.56 1106 LEU A CA 1
ATOM 8257 C C . LEU A 1 1106 ? 8.006 -30.551 -16.252 1.00 93.56 1106 LEU A C 1
ATOM 8259 O O . LEU A 1 1106 ? 8.354 -30.868 -17.389 1.00 93.56 1106 LEU A O 1
ATOM 8263 N N . ASP A 1 1107 ? 8.437 -31.194 -15.165 1.00 88.00 1107 ASP A N 1
ATOM 8264 C CA . ASP A 1 1107 ? 9.250 -32.423 -15.192 1.00 88.00 1107 ASP A CA 1
ATOM 8265 C C . ASP A 1 1107 ? 10.457 -32.375 -16.158 1.00 88.00 1107 ASP A C 1
ATOM 8267 O O . ASP A 1 1107 ? 10.741 -33.311 -16.903 1.00 88.00 1107 ASP A O 1
ATOM 8271 N N . GLY A 1 1108 ? 11.168 -31.241 -16.180 1.00 83.88 1108 GLY A N 1
ATOM 8272 C CA . GLY A 1 1108 ? 12.343 -31.022 -17.034 1.00 83.88 1108 GLY A CA 1
ATOM 8273 C C . GLY A 1 1108 ? 12.041 -30.646 -18.491 1.00 83.88 1108 GLY A C 1
ATOM 8274 O O . GLY A 1 1108 ? 12.980 -30.403 -19.250 1.00 83.88 1108 GLY A O 1
ATOM 8275 N N . THR A 1 1109 ? 10.767 -30.551 -18.883 1.00 89.56 1109 THR A N 1
ATOM 8276 C CA . THR A 1 1109 ? 10.336 -29.998 -20.176 1.00 89.56 1109 THR A CA 1
ATOM 8277 C C . THR A 1 1109 ? 10.075 -28.505 -20.037 1.00 89.56 1109 THR A C 1
ATOM 8279 O O . THR A 1 1109 ? 9.222 -28.101 -19.253 1.00 89.56 1109 THR A O 1
ATOM 8282 N N . TYR A 1 1110 ? 10.793 -27.693 -20.812 1.00 92.75 1110 TYR A N 1
ATOM 8283 C CA . TYR A 1 1110 ? 10.694 -26.234 -20.774 1.00 92.75 1110 TYR A CA 1
ATOM 8284 C C . TYR A 1 1110 ? 9.846 -25.704 -21.925 1.00 92.75 1110 TYR A C 1
ATOM 8286 O O . TYR A 1 1110 ? 9.951 -26.190 -23.060 1.00 92.75 1110 TYR A O 1
ATOM 8294 N N . GLN A 1 1111 ? 9.051 -24.679 -21.634 1.00 94.56 1111 GLN A N 1
ATOM 8295 C CA . GLN A 1 1111 ? 8.127 -24.059 -22.572 1.00 94.56 1111 GLN A CA 1
ATOM 8296 C C . GLN A 1 1111 ? 8.173 -22.535 -22.461 1.00 94.56 1111 GLN A C 1
ATOM 8298 O O . GLN A 1 1111 ? 8.167 -21.974 -21.365 1.00 94.56 1111 GLN A O 1
ATOM 8303 N N . LEU A 1 1112 ? 8.204 -21.878 -23.619 1.00 95.94 1112 LEU A N 1
ATOM 8304 C CA . LEU A 1 1112 ? 8.017 -20.440 -23.760 1.00 95.94 1112 LEU A CA 1
ATOM 8305 C C . LEU A 1 1112 ? 6.649 -20.183 -24.391 1.00 95.94 1112 LEU A C 1
ATOM 8307 O O . LEU A 1 1112 ? 6.448 -20.500 -25.567 1.00 95.94 1112 LEU A O 1
ATOM 8311 N N . ASP A 1 1113 ? 5.743 -19.605 -23.615 1.00 96.31 1113 ASP A N 1
ATOM 8312 C CA . ASP A 1 1113 ? 4.400 -19.234 -24.048 1.00 96.31 1113 ASP A CA 1
ATOM 8313 C C . ASP A 1 1113 ? 4.299 -17.739 -24.317 1.00 96.31 1113 ASP A C 1
ATOM 8315 O O . ASP A 1 1113 ? 4.866 -16.929 -23.588 1.00 96.31 1113 ASP A O 1
ATOM 8319 N N . ILE A 1 1114 ? 3.556 -17.380 -25.361 1.00 94.38 1114 ILE A N 1
ATOM 8320 C CA . ILE A 1 1114 ? 3.284 -15.993 -25.729 1.00 94.38 1114 ILE A CA 1
ATOM 8321 C C . ILE A 1 1114 ? 1.795 -15.725 -25.560 1.00 94.38 1114 ILE A C 1
ATOM 8323 O O . ILE A 1 1114 ? 0.975 -16.416 -26.162 1.00 94.38 1114 ILE A O 1
ATOM 8327 N N . TYR A 1 1115 ? 1.467 -14.704 -24.782 1.00 93.62 1115 TYR A N 1
ATOM 8328 C CA . TYR A 1 1115 ? 0.121 -14.215 -24.509 1.00 93.62 1115 TYR A CA 1
ATOM 8329 C C . TYR A 1 1115 ? -0.031 -12.771 -24.973 1.00 93.62 1115 TYR A C 1
ATOM 8331 O O . TYR A 1 1115 ? 0.943 -12.099 -25.323 1.00 93.62 1115 TYR A O 1
ATOM 8339 N N . SER A 1 1116 ? -1.260 -12.280 -24.903 1.00 88.56 1116 SER A N 1
ATOM 8340 C CA . SER A 1 1116 ? -1.609 -10.915 -25.252 1.00 88.56 1116 SER A CA 1
ATOM 8341 C C . SER A 1 1116 ? -2.567 -10.285 -24.263 1.00 88.56 1116 SER A C 1
ATOM 8343 O O . SER A 1 1116 ? -3.402 -10.982 -23.688 1.00 88.56 1116 SER A O 1
ATOM 8345 N N . PRO A 1 1117 ? -2.545 -8.956 -24.110 1.00 86.62 1117 PRO A N 1
ATOM 8346 C CA . PRO A 1 1117 ? -3.548 -8.254 -23.323 1.00 86.62 1117 PRO A CA 1
ATOM 8347 C C . PRO A 1 1117 ? -4.951 -8.369 -23.948 1.00 86.62 1117 PRO A C 1
ATOM 8349 O O . PRO A 1 1117 ? -5.960 -8.417 -23.247 1.00 86.62 1117 PRO A O 1
ATOM 8352 N N . GLY A 1 1118 ? -5.026 -8.431 -25.282 1.00 82.44 1118 GLY A N 1
ATOM 8353 C CA . GLY A 1 1118 ? -6.278 -8.362 -26.037 1.00 82.44 1118 GLY A CA 1
ATOM 8354 C C . GLY A 1 1118 ? -7.001 -9.692 -26.255 1.00 82.44 1118 GLY A C 1
ATOM 8355 O O . GLY A 1 1118 ? -8.046 -9.681 -26.897 1.00 82.44 1118 GLY A O 1
ATOM 8356 N N . GLN A 1 1119 ? -6.481 -10.822 -25.773 1.00 82.88 1119 GLN A N 1
ATOM 8357 C CA . GLN A 1 1119 ? -7.075 -12.136 -26.038 1.00 82.88 1119 GLN A CA 1
ATOM 8358 C C . GLN A 1 1119 ? -8.345 -12.387 -25.206 1.00 82.88 1119 GLN A C 1
ATOM 8360 O O . GLN A 1 1119 ? -8.406 -12.039 -24.027 1.00 82.88 1119 GLN A O 1
ATOM 8365 N N . SER A 1 1120 ? -9.346 -13.045 -25.798 1.00 82.44 1120 SER A N 1
ATOM 8366 C CA . SER A 1 1120 ? -10.602 -13.431 -25.120 1.00 82.44 1120 SER A CA 1
ATOM 8367 C C . SER A 1 1120 ? -10.529 -14.757 -24.358 1.00 82.44 1120 SER A C 1
ATOM 8369 O O . SER A 1 1120 ? -11.361 -15.020 -23.493 1.00 82.44 1120 SER A O 1
ATOM 8371 N N . GLY A 1 1121 ? -9.559 -15.615 -24.685 1.00 86.88 1121 GLY A N 1
ATOM 8372 C CA . GLY A 1 1121 ? -9.322 -16.891 -24.006 1.00 86.88 1121 GLY A CA 1
ATOM 8373 C C . GLY A 1 1121 ? -8.107 -16.853 -23.080 1.00 86.88 1121 GLY A C 1
ATOM 8374 O O . GLY A 1 1121 ? -7.421 -15.843 -22.978 1.00 86.88 1121 GLY A O 1
ATOM 8375 N N . THR A 1 1122 ? -7.808 -17.979 -22.443 1.00 90.19 1122 THR A N 1
ATOM 8376 C CA . THR A 1 1122 ? -6.675 -18.156 -21.510 1.00 90.19 1122 THR A CA 1
ATOM 8377 C C . THR A 1 1122 ? -5.542 -19.015 -22.088 1.00 90.19 1122 THR A C 1
ATOM 8379 O O . THR A 1 1122 ? -4.535 -19.255 -21.428 1.00 90.19 1122 THR A O 1
ATOM 8382 N N . ASN A 1 1123 ? -5.690 -19.499 -23.326 1.00 91.38 1123 ASN A N 1
ATOM 8383 C CA . ASN A 1 1123 ? -4.641 -20.244 -24.023 1.00 91.38 1123 ASN A CA 1
ATOM 8384 C C . ASN A 1 1123 ? -3.563 -19.291 -24.565 1.00 91.38 1123 ASN A C 1
ATOM 8386 O O . ASN A 1 1123 ? -3.900 -18.170 -24.956 1.00 91.38 1123 ASN A O 1
ATOM 8390 N N . PRO A 1 1124 ? -2.295 -19.729 -24.648 1.00 93.06 1124 PRO A N 1
ATOM 8391 C CA . PRO A 1 1124 ? -1.253 -18.949 -25.295 1.00 93.06 1124 PRO A CA 1
ATOM 8392 C C . PRO A 1 1124 ? -1.534 -18.798 -26.791 1.00 93.06 1124 PRO A C 1
ATOM 8394 O O . PRO A 1 1124 ? -2.037 -19.713 -27.449 1.00 93.06 1124 PRO A O 1
ATOM 8397 N N . ILE A 1 1125 ? -1.146 -17.650 -27.340 1.00 90.25 1125 ILE A N 1
ATOM 8398 C CA . ILE A 1 1125 ? -1.147 -17.371 -28.777 1.00 90.25 1125 ILE A CA 1
ATOM 8399 C C . ILE A 1 1125 ? -0.193 -18.312 -29.486 1.00 90.25 1125 ILE A C 1
ATOM 8401 O O . ILE A 1 1125 ? -0.544 -18.869 -30.521 1.00 90.25 1125 ILE A O 1
ATOM 8405 N N . SER A 1 1126 ? 0.993 -18.538 -28.921 1.00 91.69 1126 SER A N 1
ATOM 8406 C CA . SER A 1 1126 ? 1.916 -19.554 -29.417 1.00 91.69 1126 SER A CA 1
ATOM 8407 C C . SER A 1 1126 ? 2.807 -20.093 -28.302 1.00 91.69 1126 SER A C 1
ATOM 8409 O O . SER A 1 1126 ? 3.140 -19.369 -27.369 1.00 91.69 1126 SER A O 1
ATOM 8411 N N . SER A 1 1127 ? 3.219 -21.353 -28.441 1.00 93.75 1127 SER A N 1
ATOM 8412 C CA . SER A 1 1127 ? 4.115 -22.038 -27.500 1.00 93.75 1127 SER A CA 1
ATOM 8413 C C . SER A 1 1127 ? 5.351 -22.573 -28.215 1.00 93.75 1127 SER A C 1
ATOM 8415 O O . SER A 1 1127 ? 5.228 -23.152 -29.297 1.00 93.75 1127 SER A O 1
ATOM 8417 N N . THR A 1 1128 ? 6.536 -22.420 -27.627 1.00 94.25 1128 THR A N 1
ATOM 8418 C CA . THR A 1 1128 ? 7.790 -23.043 -28.086 1.00 94.25 1128 THR A CA 1
ATOM 8419 C C . THR A 1 1128 ? 8.275 -24.031 -27.028 1.00 94.25 1128 THR A C 1
ATOM 8421 O O . THR A 1 1128 ? 8.556 -23.634 -25.902 1.00 94.25 1128 THR A O 1
ATOM 8424 N N . THR A 1 1129 ? 8.372 -25.314 -27.377 1.00 91.56 1129 THR A N 1
ATOM 8425 C CA . THR A 1 1129 ? 8.819 -26.389 -26.474 1.00 91.56 1129 THR A CA 1
ATOM 8426 C C . THR A 1 1129 ? 10.333 -26.598 -26.534 1.00 91.56 1129 THR A C 1
ATOM 8428 O O . THR A 1 1129 ? 10.981 -26.191 -27.497 1.00 91.56 1129 THR A O 1
ATOM 8431 N N . SER A 1 1130 ? 10.888 -27.296 -25.537 1.00 86.31 1130 SER A N 1
ATOM 8432 C CA . SER A 1 1130 ? 12.330 -27.583 -25.418 1.00 86.31 1130 SER A CA 1
ATOM 8433 C C . SER A 1 1130 ? 13.187 -26.316 -25.309 1.00 86.31 1130 SER A C 1
ATOM 8435 O O . SER A 1 1130 ? 14.331 -26.273 -25.762 1.00 86.31 1130 SER A O 1
ATOM 8437 N N . PHE A 1 1131 ? 12.625 -25.277 -24.692 1.00 89.94 1131 PHE A N 1
ATOM 8438 C CA . PHE A 1 1131 ? 13.266 -23.980 -24.504 1.00 89.94 1131 PHE A CA 1
ATOM 8439 C C . PHE A 1 1131 ? 14.074 -23.957 -23.193 1.00 89.94 1131 PHE A C 1
ATOM 8441 O O . PHE A 1 1131 ? 13.674 -23.323 -22.222 1.00 89.94 1131 PHE A O 1
ATOM 8448 N N . ASN A 1 1132 ? 15.176 -24.717 -23.131 1.00 90.00 1132 ASN A N 1
ATOM 8449 C CA . ASN A 1 1132 ? 15.971 -24.929 -21.908 1.00 90.00 1132 ASN A CA 1
ATOM 8450 C C . ASN A 1 1132 ? 16.649 -23.634 -21.415 1.00 90.00 1132 ASN A C 1
ATOM 8452 O O . ASN A 1 1132 ? 17.801 -23.345 -21.750 1.00 90.00 1132 ASN A O 1
ATOM 8456 N N . ALA A 1 1133 ? 15.934 -22.864 -20.600 1.00 92.88 1133 ALA A N 1
ATOM 8457 C CA . ALA A 1 1133 ? 16.379 -21.601 -20.027 1.00 92.88 1133 ALA A CA 1
ATOM 8458 C C . ALA A 1 1133 ? 15.901 -21.471 -18.575 1.00 92.88 1133 ALA A C 1
ATOM 8460 O O . ALA A 1 1133 ? 14.860 -22.007 -18.205 1.00 92.88 1133 ALA A O 1
ATOM 8461 N N . ALA A 1 1134 ? 16.660 -20.745 -17.761 1.00 92.81 1134 ALA A N 1
ATOM 8462 C CA . ALA A 1 1134 ? 16.310 -20.386 -16.390 1.00 92.81 1134 ALA A CA 1
ATOM 8463 C C . ALA A 1 1134 ? 15.643 -19.003 -16.301 1.00 92.81 1134 ALA A C 1
ATOM 8465 O O . ALA A 1 1134 ? 14.797 -18.786 -15.440 1.00 92.81 1134 ALA A O 1
ATOM 8466 N N . LYS A 1 1135 ? 16.046 -18.068 -17.170 1.00 95.31 1135 LYS A N 1
ATOM 8467 C CA . LYS A 1 1135 ? 15.580 -16.672 -17.211 1.00 95.31 1135 LYS A CA 1
ATOM 8468 C C . LYS A 1 1135 ? 15.555 -16.156 -18.651 1.00 95.31 1135 LYS A C 1
ATOM 8470 O O . LYS A 1 1135 ? 16.357 -16.628 -19.468 1.00 95.31 1135 LYS A O 1
ATOM 8475 N N . ILE A 1 1136 ? 14.689 -15.188 -18.948 1.00 96.31 1136 ILE A N 1
ATOM 8476 C CA . ILE A 1 1136 ? 14.541 -14.553 -20.265 1.00 96.31 1136 ILE A CA 1
ATOM 8477 C C . ILE A 1 1136 ? 14.563 -13.024 -20.181 1.00 96.31 1136 ILE A C 1
ATOM 8479 O O . ILE A 1 1136 ? 14.018 -12.422 -19.269 1.00 96.31 1136 ILE A O 1
ATOM 8483 N N . ALA A 1 1137 ? 15.135 -12.389 -21.199 1.00 94.00 1137 ALA A N 1
ATOM 8484 C CA . ALA A 1 1137 ? 14.928 -10.974 -21.491 1.00 94.00 1137 ALA A CA 1
ATOM 8485 C C . ALA A 1 1137 ? 14.556 -10.824 -22.967 1.00 94.00 1137 ALA A C 1
ATOM 8487 O O . ALA A 1 1137 ? 15.096 -11.532 -23.819 1.00 94.00 1137 ALA A O 1
ATOM 8488 N N . VAL A 1 1138 ? 13.645 -9.903 -23.274 1.00 90.12 1138 VAL A N 1
ATOM 8489 C CA . VAL A 1 1138 ? 13.171 -9.664 -24.642 1.00 90.12 1138 VAL A CA 1
ATOM 8490 C C . VAL A 1 1138 ? 13.4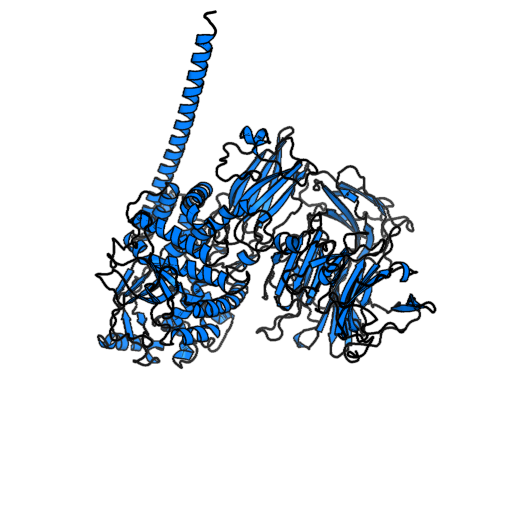60 -8.218 -25.017 1.00 90.12 1138 VAL A C 1
ATOM 8492 O O . VAL A 1 1138 ? 13.100 -7.303 -24.281 1.00 90.12 1138 VAL A O 1
ATOM 8495 N N . ASP A 1 1139 ? 14.150 -8.011 -26.138 1.00 81.12 1139 ASP A N 1
ATOM 8496 C CA . ASP A 1 1139 ? 14.391 -6.667 -26.674 1.00 81.12 1139 ASP A CA 1
ATOM 8497 C C . ASP A 1 1139 ? 13.250 -6.206 -27.596 1.00 81.12 1139 ASP A C 1
ATOM 8499 O O . ASP A 1 1139 ? 12.313 -6.956 -27.891 1.00 81.12 1139 ASP A O 1
ATOM 8503 N N . PHE A 1 1140 ? 13.318 -4.973 -28.112 1.00 70.00 1140 PHE A N 1
ATOM 8504 C CA . PHE A 1 1140 ? 12.272 -4.487 -29.011 1.00 70.00 1140 PHE A CA 1
ATOM 8505 C C . PHE A 1 1140 ? 12.158 -5.301 -30.293 1.00 70.00 1140 PHE A C 1
ATOM 8507 O O . PHE A 1 1140 ? 11.100 -5.290 -30.920 1.00 70.00 1140 PHE A O 1
ATOM 8514 N N . TRP A 1 1141 ? 13.225 -5.956 -30.745 1.00 70.50 1141 TRP A N 1
ATOM 8515 C CA . TRP A 1 1141 ? 13.237 -6.765 -31.967 1.00 70.50 1141 TRP A CA 1
ATOM 8516 C C . TRP A 1 1141 ? 12.700 -8.173 -31.748 1.00 70.50 1141 TRP A C 1
ATOM 8518 O O . TRP A 1 1141 ? 12.770 -8.992 -32.664 1.00 70.50 1141 TRP A O 1
ATOM 8528 N N . ARG A 1 1142 ? 12.145 -8.442 -30.559 1.00 80.56 1142 ARG A N 1
ATOM 8529 C CA . ARG A 1 1142 ? 11.659 -9.757 -30.152 1.00 80.56 1142 ARG A CA 1
ATOM 8530 C C . ARG A 1 1142 ? 12.777 -10.795 -30.134 1.00 80.56 1142 ARG A C 1
ATOM 8532 O O . ARG A 1 1142 ? 12.482 -11.988 -30.198 1.00 80.56 1142 ARG A O 1
ATOM 8539 N N . ASN A 1 1143 ? 14.044 -10.374 -30.037 1.00 84.19 1143 ASN A N 1
ATOM 8540 C CA . ASN A 1 1143 ? 15.114 -11.306 -29.713 1.00 84.19 1143 ASN A CA 1
ATOM 8541 C C . ASN A 1 1143 ? 14.929 -11.720 -28.256 1.00 84.19 1143 ASN A C 1
ATOM 8543 O O . ASN A 1 1143 ? 14.817 -10.871 -27.372 1.00 84.19 1143 ASN A O 1
ATOM 8547 N N . VAL A 1 1144 ? 14.915 -13.028 -28.024 1.00 91.38 1144 VAL A N 1
ATOM 8548 C CA . VAL A 1 1144 ? 14.855 -13.596 -26.681 1.00 91.38 1144 VAL A CA 1
ATOM 8549 C C . VAL A 1 1144 ? 16.277 -13.963 -26.273 1.00 91.38 1144 VAL A C 1
ATOM 8551 O O . VAL A 1 1144 ? 16.898 -14.842 -26.872 1.00 91.38 1144 VAL A O 1
ATOM 8554 N N . TYR A 1 1145 ? 16.791 -13.275 -25.261 1.00 93.69 1145 TYR A N 1
ATOM 8555 C CA . TYR A 1 1145 ? 18.045 -13.603 -24.592 1.00 93.69 1145 TYR A CA 1
ATOM 8556 C C . TYR A 1 1145 ? 17.728 -14.517 -23.417 1.00 93.69 1145 TYR A C 1
ATOM 8558 O O . TYR A 1 1145 ? 16.760 -14.287 -22.696 1.00 93.69 1145 TYR A O 1
ATOM 8566 N N . THR A 1 1146 ? 18.542 -15.547 -23.215 1.00 93.94 1146 THR A N 1
ATOM 8567 C CA . THR A 1 1146 ? 18.296 -16.564 -22.190 1.00 93.94 1146 THR A CA 1
ATOM 8568 C C . THR A 1 1146 ? 19.518 -16.756 -21.313 1.00 93.94 1146 THR A C 1
ATOM 8570 O O . THR A 1 1146 ? 20.626 -16.867 -21.845 1.00 93.94 1146 THR A O 1
ATOM 8573 N N . LEU A 1 1147 ? 19.318 -16.933 -20.007 1.00 92.75 1147 LEU A N 1
ATOM 8574 C CA . LEU A 1 1147 ? 20.290 -17.666 -19.195 1.00 92.75 1147 LEU A CA 1
ATOM 8575 C C . LEU A 1 1147 ? 19.969 -19.149 -19.276 1.00 92.75 1147 LEU A C 1
ATOM 8577 O O . LEU A 1 1147 ? 18.864 -19.555 -18.931 1.00 92.75 1147 LEU A O 1
ATOM 8581 N N . ASN A 1 1148 ? 20.924 -19.942 -19.753 1.00 89.19 1148 ASN A N 1
ATOM 8582 C CA . ASN A 1 1148 ? 20.813 -21.396 -19.815 1.00 89.19 1148 ASN A CA 1
ATOM 8583 C C . ASN A 1 1148 ? 21.714 -22.048 -18.754 1.00 89.19 1148 ASN A C 1
ATOM 8585 O O . ASN A 1 1148 ? 22.449 -21.368 -18.043 1.00 89.19 1148 ASN A O 1
ATOM 8589 N N . TYR A 1 1149 ? 21.635 -23.371 -18.647 1.00 88.12 1149 TYR A N 1
ATOM 8590 C CA . TYR A 1 1149 ? 22.306 -24.137 -17.599 1.00 88.12 1149 TYR A CA 1
ATOM 8591 C C . TYR A 1 1149 ? 23.732 -24.592 -17.968 1.00 88.12 1149 TYR A C 1
ATOM 8593 O O . TYR A 1 1149 ? 24.335 -25.371 -17.232 1.00 88.12 1149 TYR A O 1
ATOM 8601 N N . GLU A 1 1150 ? 24.283 -24.150 -19.102 1.00 86.25 1150 GLU A N 1
ATOM 8602 C CA . GLU A 1 1150 ? 25.620 -24.537 -19.562 1.00 86.25 1150 GLU A CA 1
ATOM 8603 C C . GLU A 1 1150 ? 26.708 -23.620 -18.987 1.00 86.25 1150 GLU A C 1
ATOM 8605 O O . GLU A 1 1150 ? 26.576 -22.397 -18.959 1.00 86.25 1150 GLU A O 1
ATOM 8610 N N . VAL A 1 1151 ? 27.830 -24.213 -18.574 1.00 83.38 1151 VAL A N 1
ATOM 8611 C CA . VAL A 1 1151 ? 29.059 -23.472 -18.253 1.00 83.38 1151 VAL A CA 1
ATOM 8612 C C . VAL A 1 1151 ? 29.735 -23.073 -19.564 1.00 83.38 1151 VAL A C 1
ATOM 8614 O O . VAL A 1 1151 ? 29.811 -23.894 -20.480 1.00 83.38 1151 VAL A O 1
ATOM 8617 N N . ILE A 1 1152 ? 30.257 -21.845 -19.661 1.00 79.62 1152 ILE A N 1
ATOM 8618 C CA . ILE A 1 1152 ? 31.087 -21.447 -20.805 1.00 79.62 1152 ILE A CA 1
ATOM 8619 C C . ILE A 1 1152 ? 32.371 -22.292 -20.764 1.00 79.62 1152 ILE A C 1
ATOM 8621 O O . ILE A 1 1152 ? 33.128 -22.173 -19.798 1.00 79.62 1152 ILE A O 1
ATOM 8625 N N . PRO A 1 1153 ? 32.621 -23.163 -21.759 1.00 63.66 1153 PRO A N 1
ATOM 8626 C CA . PRO A 1 1153 ? 33.809 -24.002 -21.755 1.00 63.66 1153 PRO A CA 1
ATOM 8627 C C . PRO A 1 1153 ? 35.058 -23.129 -21.916 1.00 63.66 1153 PRO A C 1
ATOM 8629 O O . PRO A 1 1153 ? 35.111 -22.282 -22.811 1.00 63.66 1153 PRO A O 1
ATOM 8632 N N . THR A 1 1154 ? 36.028 -23.335 -21.024 1.00 53.72 1154 THR A N 1
ATOM 8633 C CA . THR A 1 1154 ? 37.367 -22.730 -21.077 1.00 53.72 1154 THR A CA 1
ATOM 8634 C C . THR A 1 1154 ? 38.285 -23.463 -22.029 1.00 53.72 1154 THR A C 1
ATOM 8636 O O . THR A 1 1154 ? 38.268 -24.717 -21.974 1.00 53.72 1154 THR A O 1
#